Protein AF-A0A6N1CB75-F1 (afdb_monomer_lite)

Radius of gyration: 27.69 Å; chains: 1; bounding box: 83×59×80 Å

pLDDT: mean 89.44, std 12.57, range [26.33, 98.5]

Sequence (830 aa):
MSVKAILSRLMLCLCGLFIISSAYAESVIVATPQQGVGIEVNVFDNPDASSGKPSSTSVVRYSSSYFVPVVQSFKGKVYMFWASNNDQKNIYFSSSAEGKVWSAPKPIPVDNIYSGVSATVFKQKLVLTFADAPRQQLKSISSDDGINWSPVDSINTRHTALNNKAVVYNGQLFVLYNENGGKAVYYVTYDGLKWSPEKTAFQETADTILNLVPVVYNGDLRVYYTFFNGGLFERTYDRGGNWGAKQGLTGIPEKGFLNSAAMVNERLFISSGATTFYSTDGLKWAPYFAFSGRSAYPSGLGVSYGITENDLTVRNPQLPSDLATGLSHTDYATFAWRSFFALNNTAKAPLPANRGVGNPASSFADSGKVPQSPSPLLWQTFAHRTELFPAGPEKNTAGGPTRPFGSDPQYSYIKFPNGIRLAPGATFNHYNNLDEATQIGQNAIFFPVNPPNVAKTTDARGDYAPSHDSQILFEAKANPVVYEYAKGLSSFPDNIVLPDGAVEVKATWRKLADIPAQNRARYHTATVVTYKGLDSDPVAQNEDYALVALHIIHKTPNYPTFIFATFEHEDALTLADGKSPTGLYYIANYNKIDYPGLDSARPPSATFSDGNKTYTVSLPKEGAVANASLNPPVYSGSNGIPEGQAGPIRVVQPLTMHSEVKAVNNQVKQLMDGSSEFNNSVWKHYQLKGVQAIPSSTQTDPDYYLANIMVESSQPGIQLFRGSNVFPIPNNNTLTNARNQPNIKVPDYDHSTQSLTMGGCMGCHGIAQSSLKQGFSFLFDAINPTLGNGITGFANPETVGLPDPRTMKARALKYSFGPQNTEAVEEANK

Structure (mmCIF, N/CA/C/O backbone):
data_AF-A0A6N1CB75-F1
#
_entry.id   AF-A0A6N1CB75-F1
#
loop_
_atom_site.group_PDB
_atom_site.id
_atom_site.type_symbol
_atom_site.label_atom_id
_atom_site.label_alt_id
_atom_site.label_comp_id
_atom_site.label_asym_id
_atom_site.label_entity_id
_atom_site.label_seq_id
_atom_site.pdbx_PDB_ins_code
_atom_site.Cartn_x
_atom_site.Cartn_y
_atom_site.Cartn_z
_atom_site.occupancy
_atom_site.B_iso_or_equiv
_atom_site.auth_seq_id
_atom_site.auth_comp_id
_atom_site.auth_asym_id
_atom_site.auth_atom_id
_atom_site.pdbx_PDB_model_num
ATOM 1 N N . MET A 1 1 ? -28.425 8.670 -6.404 1.00 38.12 1 MET A N 1
ATOM 2 C CA . MET A 1 1 ? -27.542 7.629 -6.980 1.00 38.12 1 MET A CA 1
ATOM 3 C C . MET A 1 1 ? -28.154 7.150 -8.289 1.00 38.12 1 MET A C 1
ATOM 5 O O . MET A 1 1 ? -29.326 6.796 -8.278 1.00 38.12 1 MET A O 1
ATOM 9 N N . SER A 1 2 ? -27.439 7.213 -9.417 1.00 32.44 2 SER A N 1
ATOM 10 C CA . SER A 1 2 ? -28.004 6.762 -10.698 1.00 32.44 2 SER A CA 1
ATOM 11 C C . SER A 1 2 ? -27.985 5.231 -10.783 1.00 32.44 2 SER A C 1
ATOM 13 O O . SER A 1 2 ? -27.073 4.580 -10.275 1.00 32.44 2 SER A O 1
ATOM 15 N N . VAL A 1 3 ? -28.984 4.651 -11.449 1.00 26.33 3 VAL A N 1
ATOM 16 C CA . VAL A 1 3 ? -29.143 3.197 -11.649 1.00 26.33 3 VAL A CA 1
ATOM 17 C C . VAL A 1 3 ? -27.908 2.562 -12.320 1.00 26.33 3 VAL A C 1
ATOM 19 O O . VAL A 1 3 ? -27.614 1.394 -12.082 1.00 26.33 3 VAL A O 1
ATOM 22 N N . LYS A 1 4 ? -27.108 3.345 -13.063 1.00 27.89 4 LYS A N 1
ATOM 23 C CA . LYS A 1 4 ? -25.822 2.905 -13.631 1.00 27.89 4 LYS A CA 1
ATOM 24 C C . LYS A 1 4 ? -24.763 2.591 -12.567 1.00 27.89 4 LYS A C 1
ATOM 26 O O . LYS A 1 4 ? -24.050 1.610 -12.722 1.00 27.89 4 LYS A O 1
ATOM 31 N N . ALA A 1 5 ? -24.688 3.353 -11.473 1.00 29.92 5 ALA A N 1
ATOM 32 C CA . ALA A 1 5 ? -23.719 3.102 -10.398 1.00 29.92 5 ALA A CA 1
ATOM 33 C C . ALA A 1 5 ? -24.047 1.824 -9.603 1.00 29.92 5 ALA A C 1
ATOM 35 O O . ALA A 1 5 ? -23.149 1.111 -9.158 1.00 29.92 5 ALA A O 1
ATOM 36 N N . ILE A 1 6 ? -25.338 1.506 -9.474 1.00 32.50 6 ILE A N 1
ATOM 37 C CA . ILE A 1 6 ? -25.820 0.273 -8.839 1.00 32.50 6 ILE A CA 1
ATOM 38 C C . ILE A 1 6 ? -25.554 -0.931 -9.754 1.00 32.50 6 ILE A C 1
ATOM 40 O O . ILE A 1 6 ? -25.086 -1.964 -9.284 1.00 32.50 6 ILE A O 1
ATOM 44 N N . LEU A 1 7 ? -25.773 -0.784 -11.066 1.00 29.06 7 LEU A N 1
ATOM 45 C CA . LEU A 1 7 ? -25.492 -1.834 -12.048 1.00 29.06 7 LEU A CA 1
ATOM 46 C C . LEU A 1 7 ? -23.992 -2.112 -12.207 1.00 29.06 7 LEU A C 1
ATOM 48 O O . LEU A 1 7 ? -23.629 -3.278 -12.281 1.00 29.06 7 LEU A O 1
ATOM 52 N N . SER A 1 8 ? -23.112 -1.106 -12.165 1.00 30.03 8 SER A N 1
ATOM 53 C CA . SER A 1 8 ? -21.657 -1.339 -12.161 1.00 30.03 8 SER A CA 1
ATOM 54 C C . SER A 1 8 ? -21.184 -2.076 -10.904 1.00 30.03 8 SER A C 1
ATOM 56 O O . SER A 1 8 ? -20.322 -2.944 -11.009 1.00 30.03 8 SER A O 1
ATOM 58 N N . ARG A 1 9 ? -21.788 -1.813 -9.733 1.00 32.97 9 ARG A N 1
ATOM 59 C CA . ARG A 1 9 ? -21.513 -2.583 -8.504 1.00 32.97 9 ARG A CA 1
ATOM 60 C C . ARG A 1 9 ? -22.058 -4.017 -8.575 1.00 32.97 9 ARG A C 1
ATOM 62 O O . ARG A 1 9 ? -21.389 -4.935 -8.116 1.00 32.97 9 ARG A O 1
ATOM 69 N N . LEU A 1 10 ? -23.227 -4.236 -9.187 1.00 28.86 10 LEU A N 1
ATOM 70 C CA . LEU A 1 10 ? -23.803 -5.580 -9.348 1.00 28.86 10 LEU A CA 1
ATOM 71 C C . LEU A 1 10 ? -23.095 -6.426 -10.417 1.00 28.86 10 LEU A C 1
ATOM 73 O O . LEU A 1 10 ? -22.973 -7.636 -10.243 1.00 28.86 10 LEU A O 1
ATOM 77 N N . MET A 1 11 ? -22.626 -5.823 -11.513 1.00 27.45 11 MET A N 1
ATOM 78 C CA . MET A 1 11 ? -22.013 -6.566 -12.621 1.00 27.45 11 MET A CA 1
ATOM 79 C C . MET A 1 11 ? -20.611 -7.088 -12.267 1.00 27.45 11 MET A C 1
ATOM 81 O O . MET A 1 11 ? -20.251 -8.182 -12.690 1.00 27.45 11 MET A O 1
ATOM 85 N N . LEU A 1 12 ? -19.865 -6.373 -11.414 1.00 35.81 12 LEU A N 1
ATOM 86 C CA . LEU A 1 12 ? -18.602 -6.852 -10.826 1.00 35.81 12 LEU A CA 1
ATOM 87 C C . LEU A 1 12 ? -18.816 -7.968 -9.787 1.00 35.81 12 LEU A C 1
ATOM 89 O O . LEU A 1 12 ? -17.973 -8.848 -9.650 1.00 35.81 12 LEU A O 1
ATOM 93 N N . CYS A 1 13 ? -19.978 -7.996 -9.129 1.00 29.86 13 CYS A N 1
ATOM 94 C CA . CYS A 1 13 ? -20.359 -9.054 -8.189 1.00 29.86 13 CYS A CA 1
ATOM 95 C C . CYS A 1 13 ? -20.667 -10.393 -8.902 1.00 29.86 13 CYS A C 1
ATOM 97 O O . CYS A 1 13 ? -20.489 -11.467 -8.332 1.00 29.86 13 CYS A O 1
ATOM 99 N N . LEU A 1 14 ? -21.078 -10.353 -10.178 1.00 27.52 14 LEU A N 1
ATOM 100 C CA . LEU A 1 14 ? -21.431 -11.543 -10.967 1.00 27.52 14 LEU A CA 1
ATOM 101 C C . LEU A 1 14 ? -20.231 -12.289 -11.575 1.00 27.52 14 LEU A C 1
ATOM 103 O O . LEU A 1 14 ? -20.350 -13.483 -11.842 1.00 27.52 14 LEU A O 1
ATOM 107 N N . CYS A 1 15 ? -19.068 -11.649 -11.721 1.00 29.92 15 CYS A N 1
ATOM 108 C CA . CYS A 1 15 ? -17.829 -12.333 -12.122 1.00 29.92 15 CYS A CA 1
ATOM 109 C C . CYS A 1 15 ? -17.110 -13.035 -10.949 1.00 29.92 15 CYS A C 1
ATOM 111 O O . CYS A 1 15 ? -16.126 -13.733 -11.176 1.00 29.92 15 CYS A O 1
ATOM 113 N N . GLY A 1 16 ? -17.606 -12.878 -9.714 1.00 29.47 16 GLY A N 1
ATOM 114 C CA . GLY A 1 16 ? -17.091 -13.520 -8.496 1.00 29.47 16 GLY A CA 1
ATOM 115 C C . GLY A 1 16 ? -17.905 -14.725 -8.005 1.00 29.47 16 GLY A C 1
ATOM 116 O O . GLY A 1 16 ? -17.665 -15.224 -6.908 1.00 29.47 16 GLY A O 1
ATOM 117 N N . LEU A 1 17 ? -18.888 -15.205 -8.773 1.00 31.42 17 LEU A N 1
ATOM 118 C CA . LEU A 1 17 ? -19.673 -16.380 -8.390 1.00 31.42 17 LEU A CA 1
ATOM 119 C C . LEU A 1 17 ? -18.941 -17.675 -8.787 1.00 31.42 17 LEU A C 1
ATOM 121 O O . LEU A 1 17 ? -18.690 -17.913 -9.964 1.00 31.42 17 LEU A O 1
ATOM 125 N N . PHE A 1 18 ? -18.675 -18.501 -7.763 1.00 28.00 18 PHE A N 1
ATOM 126 C CA . PHE A 1 18 ? -18.029 -19.831 -7.720 1.00 28.00 18 PHE A CA 1
ATOM 127 C C . PHE A 1 18 ? -16.517 -19.860 -7.403 1.00 28.00 18 PHE A C 1
ATOM 129 O O . PHE A 1 18 ? -15.684 -20.094 -8.272 1.00 28.00 18 PHE A O 1
ATOM 136 N N . ILE A 1 19 ? -16.147 -19.729 -6.121 1.00 30.33 19 ILE A N 1
ATOM 137 C CA . ILE A 1 19 ? -15.985 -20.817 -5.124 1.00 30.33 19 ILE A CA 1
ATOM 138 C C . ILE A 1 19 ? -15.757 -20.150 -3.756 1.00 30.33 19 ILE A C 1
ATOM 140 O O . ILE A 1 19 ? -14.804 -19.401 -3.576 1.00 30.33 19 ILE A O 1
ATOM 144 N N . ILE A 1 20 ? -16.626 -20.437 -2.784 1.00 36.50 20 ILE A N 1
ATOM 145 C CA . ILE A 1 20 ? -16.374 -20.136 -1.372 1.00 36.50 20 ILE A CA 1
ATOM 146 C C . ILE A 1 20 ? -15.397 -21.209 -0.882 1.00 36.50 20 ILE A C 1
ATOM 148 O O . ILE A 1 20 ? -15.796 -22.354 -0.670 1.00 36.50 20 ILE A O 1
ATOM 152 N N . SER A 1 21 ? -14.118 -20.867 -0.741 1.00 34.91 21 SER A N 1
ATOM 153 C CA . SER A 1 21 ? -13.221 -21.585 0.165 1.00 34.91 21 SER A CA 1
ATOM 154 C C . SER A 1 21 ? -12.176 -20.636 0.739 1.00 34.91 21 SER A C 1
ATOM 156 O O . SER A 1 21 ? -11.374 -20.052 0.009 1.00 34.91 21 SER A O 1
ATOM 158 N N . SER A 1 22 ? -12.235 -20.552 2.059 1.00 37.66 22 SER A N 1
ATOM 159 C CA . SER A 1 22 ? -11.456 -19.776 3.008 1.00 37.66 22 SER A CA 1
ATOM 160 C C . SER A 1 22 ? -9.952 -19.961 2.921 1.00 37.66 22 SER A C 1
ATOM 162 O O . SER A 1 22 ? -9.468 -21.090 3.003 1.00 37.66 22 SER A O 1
ATOM 164 N N . ALA A 1 23 ? -9.240 -18.836 2.889 1.00 43.12 23 ALA A N 1
ATOM 165 C CA . ALA A 1 23 ? -8.125 -18.579 3.798 1.00 43.12 23 ALA A CA 1
ATOM 166 C C . ALA A 1 23 ? -7.704 -17.111 3.676 1.00 43.12 23 ALA A C 1
ATOM 168 O O . ALA A 1 23 ? -6.697 -16.778 3.049 1.00 43.12 23 ALA A O 1
ATOM 169 N N . TYR A 1 24 ? -8.490 -16.209 4.264 1.00 53.69 24 TYR A N 1
ATOM 170 C CA . TYR A 1 24 ? -7.917 -14.921 4.628 1.00 53.69 24 TYR A CA 1
ATOM 171 C C . TYR A 1 24 ? -7.063 -15.131 5.874 1.00 53.69 24 TYR A C 1
ATOM 173 O O . TYR A 1 24 ? -7.508 -15.708 6.856 1.00 53.69 24 TYR A O 1
ATOM 181 N N . ALA A 1 25 ? -5.833 -14.654 5.797 1.00 60.62 25 ALA A N 1
ATOM 182 C CA . ALA A 1 25 ? -4.782 -14.760 6.800 1.00 60.62 25 ALA A CA 1
ATOM 183 C C . ALA A 1 25 ? -5.048 -14.023 8.134 1.00 60.62 25 ALA A C 1
ATOM 185 O O . ALA A 1 25 ? -4.263 -14.111 9.075 1.00 60.62 25 ALA A O 1
ATOM 186 N N . GLU A 1 26 ? -6.109 -13.220 8.198 1.00 85.62 26 GLU A N 1
ATOM 187 C CA . GLU A 1 26 ? -6.447 -12.394 9.358 1.00 85.62 26 GLU A CA 1
ATOM 188 C C . GLU A 1 26 ? -7.340 -13.158 10.324 1.00 85.62 26 GLU A C 1
ATOM 190 O O . GLU A 1 26 ? -8.340 -13.753 9.922 1.00 85.62 26 GLU A O 1
ATOM 195 N N . SER A 1 27 ? -7.024 -13.077 11.615 1.00 90.25 27 SER A N 1
ATOM 196 C CA . SER A 1 27 ? -7.812 -13.740 12.651 1.00 90.25 27 SER A CA 1
ATOM 197 C C . SER A 1 27 ? -8.734 -12.746 13.342 1.00 90.25 27 SER A C 1
ATOM 199 O O . SER A 1 27 ? -8.282 -11.733 13.884 1.00 90.25 27 SER A O 1
ATOM 201 N N . VAL A 1 28 ? -10.030 -13.056 13.398 1.00 94.62 28 VAL A N 1
ATOM 202 C CA . VAL A 1 28 ? -10.979 -12.300 14.229 1.00 94.62 28 VAL A CA 1
ATOM 203 C C . VAL A 1 28 ? -10.834 -12.740 15.679 1.00 94.62 28 VAL A C 1
ATOM 205 O O . VAL A 1 28 ? -10.711 -13.928 15.976 1.00 94.62 28 VAL A O 1
ATOM 208 N N . ILE A 1 29 ? -10.869 -11.776 16.592 1.00 96.56 29 ILE A N 1
ATOM 209 C CA . ILE A 1 29 ? -10.788 -11.989 18.032 1.00 96.56 29 ILE A CA 1
ATOM 210 C C . ILE A 1 29 ? -12.106 -11.558 18.665 1.00 96.56 29 ILE A C 1
ATOM 212 O O . ILE A 1 29 ? -12.557 -10.429 18.475 1.00 96.56 29 ILE A O 1
ATOM 216 N N . VAL A 1 30 ? -12.696 -12.456 19.453 1.00 96.88 30 VAL A N 1
ATOM 217 C CA . VAL A 1 30 ? -13.865 -12.181 20.293 1.00 96.88 30 VAL A CA 1
ATOM 218 C C . VAL A 1 30 ? -13.443 -12.295 21.754 1.00 96.88 30 VAL A C 1
ATOM 220 O O . VAL A 1 30 ? -13.086 -13.372 22.224 1.00 96.88 30 VAL A O 1
ATOM 223 N N . ALA A 1 31 ? -13.479 -11.176 22.471 1.00 96.56 31 ALA A N 1
ATOM 224 C CA . ALA A 1 31 ? -13.135 -11.066 23.881 1.00 96.56 31 ALA A CA 1
ATOM 225 C C . ALA A 1 31 ? -14.410 -10.934 24.723 1.00 96.56 31 ALA A C 1
ATOM 227 O O . ALA A 1 31 ? -15.016 -9.865 24.790 1.00 96.56 31 ALA A O 1
ATOM 228 N N . THR A 1 32 ? -14.835 -12.017 25.368 1.00 94.56 32 THR A N 1
ATOM 229 C CA . THR A 1 32 ? -16.087 -12.079 26.128 1.00 94.56 32 THR A CA 1
ATOM 230 C C . THR A 1 32 ? -15.820 -11.961 27.633 1.00 94.56 32 THR A C 1
ATOM 232 O O . THR A 1 32 ? -15.175 -12.841 28.213 1.00 94.56 32 THR A O 1
ATOM 235 N N . PRO A 1 33 ? -16.301 -10.899 28.305 1.00 92.19 33 PRO A N 1
ATOM 236 C CA . PRO A 1 33 ? -16.139 -10.744 29.748 1.00 92.19 33 PRO A CA 1
ATOM 237 C C . PRO A 1 33 ? -16.981 -11.767 30.527 1.00 92.19 33 PRO A C 1
ATOM 239 O O . PRO A 1 33 ? -18.138 -12.030 30.197 1.00 92.19 33 PRO A O 1
ATOM 242 N N . GLN A 1 34 ? -16.415 -12.307 31.603 1.00 88.56 34 GLN A N 1
ATOM 243 C CA . GLN A 1 34 ? -17.040 -13.262 32.516 1.00 88.56 34 GLN A CA 1
ATOM 244 C C . GLN A 1 34 ? -16.913 -12.775 33.963 1.00 88.56 34 GLN A C 1
ATOM 246 O O . GLN A 1 34 ? -15.810 -12.593 34.492 1.00 88.56 34 GLN A O 1
ATOM 251 N N . GLN A 1 35 ? -18.057 -12.595 34.623 1.00 81.88 35 GLN A N 1
ATOM 252 C CA . GLN A 1 35 ? -18.116 -12.095 35.995 1.00 81.88 35 GLN A CA 1
ATOM 253 C C . GLN A 1 35 ? -17.389 -13.046 36.958 1.00 81.88 35 GLN A C 1
ATOM 255 O O . GLN A 1 35 ? -17.672 -14.241 36.994 1.00 81.88 35 GLN A O 1
ATOM 260 N N . GLY A 1 36 ? -16.442 -12.513 37.739 1.00 81.50 36 GLY A N 1
ATOM 261 C CA . GLY A 1 36 ? -15.657 -13.293 38.707 1.00 81.50 36 GLY A CA 1
ATOM 262 C C . GLY A 1 36 ? -14.607 -14.238 38.102 1.00 81.50 36 GLY A C 1
ATOM 263 O O . GLY A 1 36 ? -13.950 -14.958 38.849 1.00 81.50 36 GLY A O 1
ATOM 264 N N . VAL A 1 37 ? -14.423 -14.239 36.775 1.00 88.69 37 VAL A N 1
ATOM 265 C CA . VAL A 1 37 ? -13.459 -15.110 36.077 1.00 88.69 37 VAL A CA 1
ATOM 266 C C . VAL A 1 37 ? -12.396 -14.290 35.342 1.00 88.69 37 VAL A C 1
ATOM 268 O O . VAL A 1 37 ? -11.200 -14.549 35.510 1.00 88.69 37 VAL A O 1
ATOM 271 N N . GLY A 1 38 ? -12.810 -13.319 34.527 1.00 91.75 38 GLY A N 1
ATOM 272 C CA . GLY A 1 38 ? -11.920 -12.552 33.656 1.00 91.75 38 GLY A CA 1
ATOM 273 C C . GLY A 1 38 ? -12.503 -12.374 32.259 1.00 91.75 38 GLY A C 1
ATOM 274 O O . GLY A 1 38 ? -13.705 -12.183 32.116 1.00 91.75 38 GLY A O 1
ATOM 275 N N . ILE A 1 39 ? -11.663 -12.432 31.229 1.00 94.50 39 ILE A N 1
ATOM 276 C CA . ILE A 1 39 ? -12.062 -12.303 29.823 1.00 94.50 39 ILE A CA 1
ATOM 277 C C . ILE A 1 39 ? -11.683 -13.587 29.094 1.00 94.50 39 ILE A C 1
ATOM 279 O O . ILE A 1 39 ? -10.503 -13.931 29.043 1.00 94.50 39 ILE A O 1
ATOM 283 N N . GLU A 1 40 ? -12.659 -14.290 28.528 1.00 95.31 40 GLU A N 1
ATOM 284 C CA . GLU A 1 40 ? -12.373 -15.370 27.585 1.00 95.31 40 GLU A CA 1
ATOM 285 C C . GLU A 1 40 ? -12.136 -14.786 26.200 1.00 95.31 40 GLU A C 1
ATOM 287 O O . GLU A 1 40 ? -12.905 -13.954 25.728 1.00 95.31 40 GLU A O 1
ATOM 292 N N . VAL A 1 41 ? -11.053 -15.213 25.565 1.00 97.00 41 VAL A N 1
ATOM 293 C CA . VAL A 1 41 ? -10.641 -14.740 24.252 1.00 97.00 41 VAL A CA 1
ATOM 294 C C . VAL A 1 41 ? -10.678 -15.907 23.281 1.00 97.00 41 VAL A C 1
ATOM 296 O O . VAL A 1 41 ? -9.919 -16.868 23.422 1.00 97.00 41 VAL A O 1
ATOM 299 N N . ASN A 1 42 ? -11.565 -15.802 22.298 1.00 96.50 42 ASN A N 1
ATOM 300 C CA . ASN A 1 42 ? -11.764 -16.764 21.227 1.00 96.50 42 ASN A CA 1
ATOM 301 C C . ASN A 1 42 ? -11.167 -16.198 19.927 1.00 96.50 42 ASN A C 1
ATOM 303 O O . ASN A 1 42 ? -11.511 -15.087 19.522 1.00 96.50 42 ASN A O 1
ATOM 307 N N . VAL A 1 43 ? -10.278 -16.955 19.282 1.00 95.19 43 VAL A N 1
ATOM 308 C CA . VAL A 1 43 ? -9.612 -16.582 18.021 1.00 95.19 43 VAL A CA 1
ATOM 309 C C . VAL A 1 43 ? -10.201 -17.398 16.875 1.00 95.19 43 VAL A C 1
ATOM 311 O O . VAL A 1 43 ? -10.403 -18.603 17.022 1.00 95.19 43 VAL A O 1
ATOM 314 N N . PHE A 1 44 ? -10.477 -16.750 15.745 1.00 93.50 44 PHE A N 1
ATOM 315 C CA . PHE A 1 44 ? -11.061 -17.357 14.552 1.00 93.50 44 PHE A CA 1
ATOM 316 C C . PHE A 1 44 ? -10.152 -17.106 13.347 1.00 93.50 44 PHE A C 1
ATOM 318 O O . PHE A 1 44 ? -10.247 -16.057 12.717 1.00 93.50 44 PHE A O 1
ATOM 325 N N . ASP A 1 45 ? -9.304 -18.084 13.022 1.00 88.56 45 ASP A N 1
ATOM 326 C CA . ASP A 1 45 ? -8.359 -18.005 11.891 1.00 88.56 45 ASP A CA 1
ATOM 327 C C . ASP A 1 45 ? -9.033 -18.186 10.512 1.00 88.56 45 ASP A C 1
ATOM 329 O O . ASP A 1 45 ? -8.393 -18.006 9.487 1.00 88.56 45 ASP A O 1
ATOM 333 N N . ASN A 1 46 ? -10.324 -18.544 10.474 1.00 86.06 46 ASN A N 1
ATOM 334 C CA . ASN A 1 46 ? -11.129 -18.644 9.247 1.00 86.06 46 ASN A CA 1
ATOM 335 C C . ASN A 1 46 ? -12.403 -17.790 9.379 1.00 86.06 46 ASN A C 1
ATOM 337 O O . ASN A 1 46 ? -13.502 -18.333 9.547 1.00 86.06 46 ASN A O 1
ATOM 341 N N . PRO A 1 47 ? -12.273 -16.452 9.394 1.00 87.81 47 PRO A N 1
ATOM 342 C CA . PRO A 1 47 ? -13.385 -15.551 9.696 1.00 87.81 47 PRO A CA 1
ATOM 343 C C . PRO A 1 47 ? -14.494 -15.540 8.635 1.00 87.81 47 PRO A C 1
ATOM 345 O O . PRO A 1 47 ? -15.601 -15.068 8.887 1.00 87.81 47 PRO A O 1
ATOM 348 N N . ASP A 1 48 ? -14.229 -16.069 7.446 1.00 82.31 48 ASP A N 1
ATOM 349 C CA . ASP A 1 48 ? -15.172 -16.161 6.339 1.00 82.31 48 ASP A CA 1
ATOM 350 C C . ASP A 1 48 ? -16.106 -17.387 6.418 1.00 82.31 48 ASP A C 1
ATOM 352 O O . ASP A 1 48 ? -17.102 -17.449 5.692 1.00 82.31 48 ASP A O 1
ATOM 356 N N . ALA A 1 49 ? -15.890 -18.310 7.360 1.00 82.94 49 ALA A N 1
ATOM 357 C CA . ALA A 1 49 ? -16.825 -19.403 7.621 1.00 82.94 49 ALA A CA 1
ATOM 358 C C . ALA A 1 49 ? -18.238 -18.882 7.964 1.00 82.94 49 ALA A C 1
ATOM 360 O O . ALA A 1 49 ? -18.413 -17.830 8.584 1.00 82.94 49 ALA A O 1
ATOM 361 N N . SER A 1 50 ? -19.285 -19.616 7.576 1.00 74.88 50 SER A N 1
ATOM 362 C CA . SER A 1 50 ? -20.684 -19.215 7.819 1.00 74.88 50 SER A CA 1
ATOM 363 C C . SER A 1 50 ? -21.053 -19.165 9.308 1.00 74.88 50 SER A C 1
ATOM 365 O O . SER A 1 50 ? -21.916 -18.382 9.697 1.00 74.88 50 SER A O 1
ATOM 367 N N . SER A 1 51 ? -20.364 -19.950 10.138 1.00 77.75 51 SER A N 1
ATOM 368 C CA . SER A 1 51 ? -20.395 -19.899 11.601 1.00 77.75 51 SER A CA 1
ATOM 369 C C . SER A 1 51 ? -18.985 -20.123 12.144 1.00 77.75 51 SER A C 1
ATOM 371 O O . SER A 1 51 ? -18.289 -21.033 11.688 1.00 77.75 51 SER A O 1
ATOM 373 N N . GLY A 1 52 ? -18.572 -19.329 13.126 1.00 75.56 52 GLY A N 1
ATOM 374 C CA . GLY A 1 52 ? -17.242 -19.404 13.709 1.00 75.56 52 GLY A CA 1
ATOM 375 C C . GLY A 1 52 ? -17.150 -20.485 14.781 1.00 75.56 52 GLY A C 1
ATOM 376 O O . GLY A 1 52 ? -17.803 -20.391 15.820 1.00 75.56 52 GLY A O 1
ATOM 377 N N . LYS A 1 53 ? -16.267 -21.468 14.582 1.00 88.25 53 LYS A N 1
ATOM 378 C CA . LYS A 1 53 ? -15.682 -22.244 15.682 1.00 88.25 53 LYS A CA 1
ATOM 379 C C . LYS A 1 53 ? -14.311 -21.641 15.994 1.00 88.25 53 LYS A C 1
ATOM 381 O O . LYS A 1 53 ? -13.524 -21.490 15.058 1.00 88.25 53 LYS A O 1
ATOM 386 N N . PRO A 1 54 ? -14.001 -21.309 17.257 1.00 93.12 54 PRO A N 1
ATOM 387 C CA . PRO A 1 54 ? -12.689 -20.774 17.574 1.00 93.12 54 PRO A CA 1
ATOM 388 C C . PRO A 1 54 ? -11.598 -21.810 17.294 1.00 93.12 54 PRO A C 1
ATOM 390 O O . PRO A 1 54 ? -11.736 -22.980 17.662 1.00 93.12 54 PRO A O 1
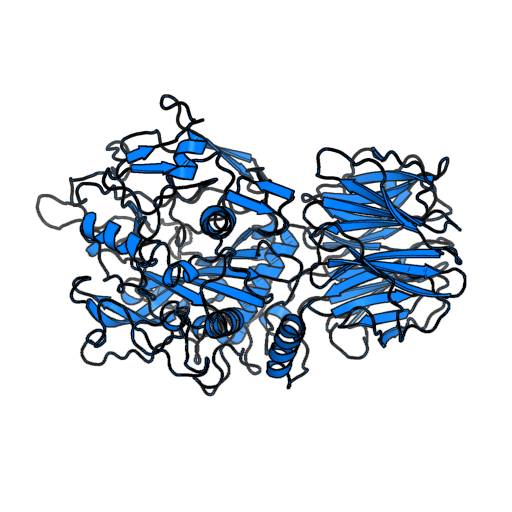ATOM 393 N N . SER A 1 55 ? -10.515 -21.374 16.652 1.00 91.88 55 SER A N 1
ATOM 394 C CA . SER A 1 55 ? -9.286 -22.156 16.493 1.00 91.88 55 SER A CA 1
ATOM 395 C C . SER A 1 55 ? -8.490 -22.213 17.797 1.00 91.88 55 SER A C 1
ATOM 397 O O . SER A 1 55 ? -7.789 -23.188 18.056 1.00 91.88 55 SER A O 1
ATOM 399 N N . SER A 1 56 ? -8.638 -21.193 18.646 1.00 94.25 56 SER A N 1
ATOM 400 C CA . SER A 1 56 ? -8.029 -21.118 19.971 1.00 94.25 56 SER A CA 1
ATOM 401 C C . SER A 1 56 ? -8.948 -20.401 20.955 1.00 94.25 56 SER A C 1
ATOM 403 O O . SER A 1 56 ? -9.600 -19.415 20.608 1.00 94.25 56 SER A O 1
ATOM 405 N N . THR A 1 57 ? -8.939 -20.861 22.206 1.00 95.62 57 THR A N 1
ATOM 406 C CA . THR A 1 57 ? -9.625 -20.220 23.333 1.00 95.62 57 THR A CA 1
ATOM 407 C C . THR A 1 57 ? -8.647 -20.067 24.491 1.00 95.62 57 THR A C 1
ATOM 409 O O . THR A 1 57 ? -7.962 -21.019 24.862 1.00 95.62 57 THR A O 1
ATOM 412 N N . SER A 1 58 ? -8.591 -18.876 25.081 1.00 95.75 58 SER A N 1
ATOM 413 C CA . SER A 1 58 ? -7.765 -18.571 26.255 1.00 95.75 58 SER A CA 1
ATOM 414 C C . SER A 1 58 ? -8.535 -17.706 27.255 1.00 95.75 58 SER A C 1
ATOM 416 O O . SER A 1 58 ? -9.603 -17.192 26.933 1.00 95.75 58 SER A O 1
ATOM 418 N N . VAL A 1 59 ? -8.022 -17.548 28.480 1.00 95.00 59 VAL A N 1
ATOM 419 C CA . VAL A 1 59 ? -8.657 -16.705 29.507 1.00 95.00 59 VAL A CA 1
ATOM 420 C C . VAL A 1 59 ? -7.637 -15.750 30.115 1.00 95.00 59 VAL A C 1
ATOM 422 O O . VAL A 1 59 ? -6.658 -16.180 30.725 1.00 95.00 59 VAL A O 1
ATOM 425 N N . VAL A 1 60 ? -7.914 -14.452 30.022 1.00 95.94 60 VAL A N 1
ATOM 426 C CA . VAL A 1 60 ? -7.208 -13.403 30.761 1.00 95.94 60 VAL A CA 1
ATOM 427 C C . VAL A 1 60 ? -7.890 -13.231 32.112 1.00 95.94 60 VAL A C 1
ATOM 429 O O . VAL A 1 60 ? -9.006 -12.723 32.200 1.00 95.94 60 VAL A O 1
ATOM 432 N N . ARG A 1 61 ? -7.238 -13.687 33.183 1.00 94.19 61 ARG A N 1
ATOM 433 C CA . ARG A 1 61 ? -7.808 -13.665 34.537 1.00 94.19 61 ARG A CA 1
ATOM 434 C C . ARG A 1 61 ? -7.865 -12.244 35.087 1.00 94.19 61 ARG A C 1
ATOM 436 O O . ARG A 1 61 ? -6.844 -11.569 35.157 1.00 94.19 61 ARG A O 1
ATOM 443 N N . TYR A 1 62 ? -9.048 -11.824 35.526 1.00 89.19 62 TYR A N 1
ATOM 444 C CA . TYR A 1 62 ? -9.266 -10.538 36.183 1.00 89.19 62 TYR A CA 1
ATOM 445 C C . TYR A 1 62 ? -10.511 -10.622 37.075 1.00 89.19 62 TYR A C 1
ATOM 447 O O . TYR A 1 62 ? -11.560 -11.091 36.638 1.00 89.19 62 TYR A O 1
ATOM 455 N N . SER A 1 63 ? -10.399 -10.190 38.332 1.00 82.06 63 SER A N 1
ATOM 456 C CA . SER A 1 63 ? -11.491 -10.275 39.308 1.00 82.06 63 SER A CA 1
ATOM 457 C C . SER A 1 63 ? -12.191 -8.925 39.453 1.00 82.06 63 SER A C 1
ATOM 459 O O . SER A 1 63 ? -11.753 -8.074 40.223 1.00 82.06 63 SER A O 1
ATOM 461 N N . SER A 1 64 ? -13.291 -8.734 38.725 1.00 76.50 64 SER A N 1
ATOM 462 C CA . SER A 1 64 ? -14.200 -7.592 38.883 1.00 76.50 64 SER A CA 1
ATOM 463 C C . SER A 1 64 ? -15.639 -7.976 38.517 1.00 76.50 64 SER A C 1
ATOM 465 O O . SER A 1 64 ? -15.882 -8.988 37.852 1.00 76.50 64 SER A O 1
ATOM 467 N N . SER A 1 65 ? -16.598 -7.179 38.989 1.00 70.62 65 SER A N 1
ATOM 468 C CA . SER A 1 65 ? -18.032 -7.354 38.758 1.00 70.62 65 SER A CA 1
ATOM 469 C C . SER A 1 65 ? -18.522 -6.785 37.419 1.00 70.62 65 SER A C 1
ATOM 471 O O . SER A 1 65 ? -19.546 -7.258 36.923 1.00 70.62 65 SER A O 1
ATOM 473 N N . TYR A 1 66 ? -17.828 -5.799 36.837 1.00 79.06 66 TYR A N 1
ATOM 474 C CA . TYR A 1 66 ? -18.249 -5.128 35.599 1.00 79.06 66 TYR A CA 1
ATOM 475 C C . TYR A 1 66 ? -17.055 -4.574 34.819 1.00 79.06 66 TYR A C 1
ATOM 477 O O . TYR A 1 66 ? -16.295 -3.767 35.355 1.00 79.06 66 TYR A O 1
ATOM 485 N N . PHE A 1 67 ? -16.926 -4.973 33.553 1.00 87.38 67 PHE A N 1
ATOM 486 C CA . PHE A 1 67 ? -16.012 -4.384 32.574 1.00 87.38 67 PHE A CA 1
ATOM 487 C C . PHE A 1 67 ? -16.403 -4.831 31.160 1.00 87.38 67 PHE A C 1
ATOM 489 O O . PHE A 1 67 ? -16.929 -5.929 30.966 1.00 87.38 67 PHE A O 1
ATOM 496 N N . VAL A 1 68 ? -16.108 -3.988 30.172 1.00 89.75 68 VAL A N 1
ATOM 497 C CA . VAL A 1 68 ? -16.314 -4.283 28.751 1.00 89.75 68 VAL A CA 1
ATOM 498 C C . VAL A 1 68 ? -14.974 -4.118 28.033 1.00 89.75 68 VAL A C 1
ATOM 500 O O . VAL A 1 68 ? -14.381 -3.040 28.141 1.00 89.75 68 VAL A O 1
ATOM 503 N N . PRO A 1 69 ? -14.456 -5.165 27.365 1.00 94.44 69 PRO A N 1
ATOM 504 C CA . PRO A 1 69 ? -13.177 -5.084 26.680 1.00 94.44 69 PRO A CA 1
ATOM 505 C C . PRO A 1 69 ? -13.299 -4.406 25.309 1.00 94.44 69 PRO A C 1
ATOM 507 O O . PRO A 1 69 ? -14.306 -4.544 24.612 1.00 94.44 69 PRO A O 1
ATOM 510 N N . VAL A 1 70 ? -12.224 -3.737 24.900 1.00 96.50 70 VAL A N 1
ATOM 511 C CA . VAL A 1 70 ? -11.961 -3.293 23.523 1.00 96.50 70 VAL A CA 1
ATOM 512 C C . VAL A 1 70 ? -10.646 -3.906 23.053 1.00 96.50 70 VAL A C 1
ATOM 514 O O . VAL A 1 70 ? -9.706 -4.018 23.839 1.00 96.50 70 VAL A O 1
ATOM 517 N N . VAL A 1 71 ? -10.581 -4.331 21.791 1.00 97.69 71 VAL A N 1
ATOM 518 C CA . VAL A 1 71 ? -9.430 -5.040 21.219 1.00 97.69 71 VAL A CA 1
ATOM 519 C C . VAL A 1 71 ? -8.900 -4.248 20.021 1.00 97.69 71 VAL A C 1
ATOM 521 O O . VAL A 1 71 ? -9.675 -3.869 19.152 1.00 97.69 71 VAL A O 1
ATOM 524 N N . GLN A 1 72 ? -7.592 -3.989 19.970 1.00 97.44 72 GLN A N 1
ATOM 525 C CA . GLN A 1 72 ? -6.956 -3.146 18.950 1.00 97.44 72 GLN A CA 1
ATOM 526 C C . GLN A 1 72 ? -5.590 -3.718 18.541 1.00 97.44 72 GLN A C 1
ATOM 528 O O . GLN A 1 72 ? -4.770 -4.027 19.408 1.00 97.44 72 GLN A O 1
ATOM 533 N N . SER A 1 73 ? -5.322 -3.825 17.234 1.00 96.38 73 SER A N 1
ATOM 534 C CA . SER A 1 73 ? -3.968 -4.124 16.736 1.00 96.38 73 SER A CA 1
ATOM 535 C C . SER A 1 73 ? -3.081 -2.889 16.840 1.00 96.38 73 SER A C 1
ATOM 537 O O . SER A 1 73 ? -3.524 -1.774 16.548 1.00 96.38 73 SER A O 1
ATOM 539 N N . PHE A 1 74 ? -1.834 -3.084 17.255 1.00 96.38 74 PHE A N 1
ATOM 540 C CA . PHE A 1 74 ? -0.818 -2.046 17.299 1.00 96.38 74 PHE A CA 1
ATOM 541 C C . PHE A 1 74 ? 0.586 -2.659 17.252 1.00 96.38 74 PHE A C 1
ATOM 543 O O . PHE A 1 74 ? 0.952 -3.467 18.107 1.00 96.38 74 PHE A O 1
ATOM 550 N N . LYS A 1 75 ? 1.388 -2.249 16.262 1.00 92.38 75 LYS A N 1
ATOM 551 C CA . LYS A 1 75 ? 2.817 -2.578 16.118 1.00 92.38 75 LYS A CA 1
ATOM 552 C C . LYS A 1 75 ? 3.122 -4.078 16.238 1.00 92.38 75 LYS A C 1
ATOM 554 O O . LYS A 1 75 ? 4.017 -4.492 16.975 1.00 92.38 75 LYS A O 1
ATOM 559 N N . GLY A 1 76 ? 2.341 -4.898 15.528 1.00 86.81 76 GLY A N 1
ATOM 560 C CA . GLY A 1 76 ? 2.538 -6.352 15.446 1.00 86.81 76 GLY A CA 1
ATOM 561 C C . GLY A 1 76 ? 2.030 -7.135 16.658 1.00 86.81 76 GLY A C 1
ATOM 562 O O . GLY A 1 76 ? 2.364 -8.307 16.821 1.00 86.81 76 GLY A O 1
ATOM 563 N N . LYS A 1 77 ? 1.243 -6.497 17.528 1.00 92.88 77 LYS A N 1
ATOM 564 C CA . LYS A 1 77 ? 0.562 -7.139 18.654 1.00 92.88 77 LYS A CA 1
ATOM 565 C C . LYS A 1 77 ? -0.899 -6.741 18.679 1.00 92.88 77 LYS A C 1
ATOM 567 O O . LYS A 1 77 ? -1.279 -5.667 18.226 1.00 92.88 77 LYS A O 1
ATOM 572 N N . VAL A 1 78 ? -1.703 -7.576 19.312 1.00 96.00 78 VAL A N 1
ATOM 573 C CA . VAL A 1 78 ? -3.069 -7.250 19.692 1.00 96.00 78 VAL A CA 1
ATOM 574 C C . VAL A 1 78 ? -3.080 -6.834 21.156 1.00 96.00 78 VAL A C 1
ATOM 576 O O . VAL A 1 78 ? -2.549 -7.535 22.019 1.00 96.00 78 VAL A O 1
ATOM 579 N N . TYR A 1 79 ? -3.700 -5.695 21.435 1.00 98.00 79 TYR A N 1
ATOM 580 C CA . TYR A 1 79 ? -3.930 -5.187 22.776 1.00 98.00 79 TYR A CA 1
ATOM 581 C C . TYR A 1 79 ? -5.412 -5.271 23.113 1.00 98.00 79 TYR A C 1
ATOM 583 O O . TYR A 1 79 ? -6.272 -5.023 22.271 1.00 98.00 79 TYR A O 1
ATOM 591 N N . MET A 1 80 ? -5.702 -5.594 24.364 1.00 97.75 80 MET A N 1
ATOM 592 C CA . MET A 1 80 ? -7.044 -5.592 24.918 1.00 97.75 80 MET A CA 1
ATOM 593 C C . MET A 1 80 ? -7.079 -4.647 26.111 1.00 97.75 80 MET A C 1
ATOM 595 O O . MET A 1 80 ? -6.267 -4.811 27.019 1.00 97.75 80 MET A O 1
ATOM 599 N N . PHE A 1 81 ? -8.011 -3.694 26.112 1.00 97.50 81 PHE A N 1
ATOM 600 C CA . PHE A 1 81 ? -8.191 -2.693 27.166 1.00 97.50 81 PHE A CA 1
ATOM 601 C C . PHE A 1 81 ? -9.554 -2.830 27.823 1.00 97.50 81 PHE A C 1
ATOM 603 O O . PHE A 1 81 ? -10.533 -3.160 27.157 1.00 97.50 81 PHE A O 1
ATOM 610 N N . TRP A 1 82 ? -9.632 -2.554 29.120 1.00 95.38 82 TRP A N 1
ATOM 611 C CA . TRP A 1 82 ? -10.898 -2.482 29.840 1.00 95.38 82 TRP A CA 1
ATOM 612 C C . TRP A 1 82 ? -10.782 -1.582 31.070 1.00 95.38 82 TRP A C 1
ATOM 614 O O . TRP A 1 82 ? -9.706 -1.399 31.633 1.00 95.38 82 TRP A O 1
ATOM 624 N N . ALA A 1 83 ? -11.915 -1.043 31.509 1.00 92.75 83 ALA A N 1
ATOM 625 C CA . ALA A 1 83 ? -12.038 -0.318 32.768 1.00 92.75 83 ALA A CA 1
ATOM 626 C C . ALA A 1 83 ? -13.073 -1.015 33.657 1.00 92.75 83 ALA A C 1
ATOM 628 O O . ALA A 1 83 ? -14.062 -1.559 33.159 1.00 92.75 83 ALA A O 1
ATOM 629 N N . SER A 1 84 ? -12.821 -1.012 34.964 1.00 85.62 84 SER A N 1
ATOM 630 C CA . SER A 1 84 ? -13.660 -1.660 35.972 1.00 85.62 84 SER A CA 1
ATOM 631 C C . SER A 1 84 ? -14.452 -0.612 36.741 1.00 85.62 84 SER A C 1
ATOM 633 O O . SER A 1 84 ? -13.871 0.353 37.222 1.00 85.62 84 SER A O 1
ATOM 635 N N . ASN A 1 85 ? -15.751 -0.826 36.960 1.00 81.88 85 ASN A N 1
ATOM 636 C CA . ASN A 1 85 ? -16.565 0.138 37.724 1.00 81.88 85 ASN A CA 1
ATOM 637 C C . ASN A 1 85 ? -16.118 0.282 39.190 1.00 81.88 85 ASN A C 1
ATOM 639 O O . ASN A 1 85 ? -16.437 1.276 39.838 1.00 81.88 85 ASN A O 1
ATOM 643 N N . ASN A 1 86 ? -15.384 -0.703 39.714 1.00 85.06 86 ASN A N 1
ATOM 644 C CA . ASN A 1 86 ? -14.862 -0.680 41.081 1.00 85.06 86 ASN A CA 1
ATOM 645 C C . ASN A 1 86 ? -13.479 -0.013 41.178 1.00 85.06 86 ASN A C 1
ATOM 647 O O . ASN A 1 86 ? -12.952 0.115 42.280 1.00 85.06 86 ASN A O 1
ATOM 651 N N . ASP A 1 87 ? -12.878 0.379 40.050 1.00 90.56 87 ASP A N 1
ATOM 652 C CA . ASP A 1 87 ? -11.587 1.060 40.007 1.00 90.56 87 ASP A CA 1
ATOM 653 C C . ASP A 1 87 ? -11.646 2.265 39.065 1.00 90.56 87 ASP A C 1
ATOM 655 O O . ASP A 1 87 ? -11.469 2.157 37.854 1.00 90.56 87 ASP A O 1
ATOM 659 N N . GLN A 1 88 ? -11.867 3.436 39.658 1.00 92.50 88 GLN A N 1
ATOM 660 C CA . GLN A 1 88 ? -11.926 4.705 38.936 1.00 92.50 88 GLN A CA 1
ATOM 661 C C . GLN A 1 88 ? -10.544 5.323 38.694 1.00 92.50 88 GLN A C 1
ATOM 663 O O . GLN A 1 88 ? -10.479 6.470 38.266 1.00 92.50 88 GLN A O 1
ATOM 668 N N . LYS A 1 89 ? -9.442 4.624 38.991 1.00 94.06 89 LYS A N 1
ATOM 669 C CA . LYS A 1 89 ? -8.076 5.161 38.873 1.00 94.06 89 LYS A CA 1
ATOM 670 C C . LYS A 1 89 ? -7.221 4.444 37.840 1.00 94.06 89 LYS A C 1
ATOM 672 O O . LYS A 1 89 ? -6.098 4.874 37.592 1.00 94.06 89 LYS A O 1
ATOM 677 N N . ASN A 1 90 ? -7.707 3.353 37.253 1.00 94.88 90 ASN A N 1
ATOM 678 C CA . ASN A 1 90 ? -6.918 2.582 36.303 1.00 94.88 90 ASN A CA 1
ATOM 679 C C . ASN A 1 90 ? -7.745 2.117 35.108 1.00 94.88 90 ASN A C 1
ATOM 681 O O . ASN A 1 90 ? -8.858 1.606 35.238 1.00 94.88 90 ASN A O 1
ATOM 685 N N . ILE A 1 91 ? -7.123 2.205 33.937 1.00 96.50 91 ILE A N 1
ATOM 686 C CA . ILE A 1 91 ? -7.466 1.378 32.781 1.00 96.50 91 ILE A CA 1
ATOM 687 C C . ILE A 1 91 ? -6.554 0.155 32.833 1.00 96.50 91 ILE A C 1
ATOM 689 O O . ILE A 1 91 ? -5.375 0.275 33.142 1.00 96.50 91 ILE A O 1
ATOM 693 N N . TYR A 1 92 ? -7.065 -1.030 32.536 1.00 96.19 92 TYR A N 1
ATOM 694 C CA . TYR A 1 92 ? -6.262 -2.246 32.479 1.00 96.19 92 TYR A CA 1
ATOM 695 C C . TYR A 1 92 ? -6.025 -2.665 31.041 1.00 96.19 92 TYR A C 1
ATOM 697 O O . TYR A 1 92 ? -6.878 -2.452 30.178 1.00 96.19 92 TYR A O 1
ATOM 705 N N . PHE A 1 93 ? -4.882 -3.303 30.799 1.00 97.44 93 PHE A N 1
ATOM 706 C CA . PHE A 1 93 ? -4.604 -3.922 29.515 1.00 97.44 93 PHE A CA 1
ATOM 707 C C . PHE A 1 93 ? -3.902 -5.269 29.623 1.00 97.44 93 PHE A C 1
ATOM 709 O O . PHE A 1 93 ? -3.212 -5.573 30.598 1.00 97.44 93 PHE A O 1
ATOM 716 N N . SER A 1 94 ? -4.051 -6.059 28.567 1.00 97.75 94 SER A N 1
ATOM 717 C CA . SER A 1 94 ? -3.250 -7.243 28.271 1.00 97.75 94 SER A CA 1
ATOM 718 C C . SER A 1 94 ? -2.876 -7.217 26.789 1.00 97.75 94 SER A C 1
ATOM 720 O O . SER A 1 94 ? -3.584 -6.605 25.988 1.00 97.75 94 SER A O 1
ATOM 722 N N . SER A 1 95 ? -1.763 -7.842 26.411 1.00 97.31 95 SER A N 1
ATOM 723 C CA . SER A 1 95 ? -1.353 -7.942 25.009 1.00 97.31 95 SER A CA 1
ATOM 724 C C . SER A 1 95 ? -0.936 -9.352 24.613 1.00 97.31 95 SER A C 1
ATOM 726 O O . SER A 1 95 ? -0.555 -10.176 25.448 1.00 97.31 95 SER A O 1
ATOM 728 N N . SER A 1 96 ? -1.028 -9.627 23.316 1.00 96.00 96 SER A N 1
ATOM 729 C CA . SER A 1 96 ? -0.679 -10.895 22.683 1.00 96.00 96 SER A CA 1
ATOM 730 C C . SER A 1 96 ? -0.083 -10.639 21.300 1.00 96.00 96 SER A C 1
ATOM 732 O O . SER A 1 96 ? -0.418 -9.642 20.671 1.00 96.00 96 SER A O 1
ATOM 734 N N . ALA A 1 97 ? 0.776 -11.527 20.799 1.00 89.88 97 ALA A N 1
ATOM 735 C CA . ALA A 1 97 ? 1.234 -11.453 19.408 1.00 89.88 97 ALA A CA 1
ATOM 736 C C . ALA A 1 97 ? 0.082 -11.756 18.426 1.00 89.88 97 ALA A C 1
ATOM 738 O O . ALA A 1 97 ? -0.189 -10.977 17.521 1.00 89.88 97 ALA A O 1
ATOM 739 N N . GLU A 1 98 ? -0.656 -12.843 18.675 1.00 87.69 98 GLU A N 1
ATOM 740 C CA . GLU A 1 98 ? -1.706 -13.360 17.773 1.00 87.69 98 GLU A CA 1
ATOM 741 C C . GLU A 1 98 ? -3.106 -13.403 18.414 1.00 87.69 98 GLU A C 1
ATOM 743 O O . GLU A 1 98 ? -4.069 -13.851 17.805 1.00 87.69 98 GLU A O 1
ATOM 748 N N . GLY A 1 99 ? -3.240 -13.009 19.683 1.00 92.56 99 GLY A N 1
ATOM 749 C CA . GLY A 1 99 ? -4.491 -13.143 20.440 1.00 92.56 99 GLY A CA 1
ATOM 750 C C . GLY A 1 99 ? -4.710 -14.519 21.084 1.00 92.56 99 GLY A C 1
ATOM 751 O O . GLY A 1 99 ? -5.762 -14.752 21.679 1.00 92.56 99 GLY A O 1
ATOM 752 N N . LYS A 1 100 ? -3.730 -15.430 21.002 1.00 92.31 100 LYS A N 1
ATOM 753 C CA . LYS A 1 100 ? -3.812 -16.797 21.559 1.00 92.31 100 LYS A CA 1
ATOM 754 C C . LYS A 1 100 ? -3.223 -16.911 22.968 1.00 92.31 100 LYS A C 1
ATOM 756 O O . LYS A 1 100 ? -3.796 -17.573 23.827 1.00 92.31 100 LYS A O 1
ATOM 761 N N . VAL A 1 101 ? -2.090 -16.250 23.213 1.00 94.81 101 VAL A N 1
ATOM 762 C CA . VAL A 1 101 ? -1.386 -16.244 24.508 1.00 94.81 101 VAL A CA 1
ATOM 763 C C . VAL A 1 101 ? -1.237 -14.808 24.985 1.00 94.81 101 VAL A C 1
ATOM 765 O O . VAL A 1 101 ? -0.593 -14.000 24.316 1.00 94.81 101 VAL A O 1
ATOM 768 N N . TRP A 1 102 ? -1.843 -14.491 26.124 1.00 97.25 102 TRP A N 1
ATOM 769 C CA . TRP A 1 102 ? -1.981 -13.126 26.628 1.00 97.25 102 TRP A CA 1
ATOM 770 C C . TRP A 1 102 ? -1.098 -12.868 27.846 1.00 97.25 102 TRP A C 1
ATOM 772 O O . TRP A 1 102 ? -0.914 -13.740 28.697 1.00 97.25 102 TRP A O 1
ATOM 782 N N . SER A 1 103 ? -0.577 -11.648 27.957 1.00 97.31 103 SER A N 1
ATOM 783 C CA . SER A 1 103 ? 0.154 -11.210 29.143 1.00 97.31 103 SER A CA 1
ATOM 784 C C . SER A 1 103 ? -0.761 -11.098 30.368 1.00 97.31 103 SER A C 1
ATOM 786 O O . SER A 1 103 ? -1.972 -10.894 30.251 1.00 97.31 103 SER A O 1
ATOM 788 N N . ALA A 1 104 ? -0.180 -11.125 31.569 1.00 96.00 104 ALA A N 1
ATOM 789 C CA . ALA A 1 104 ? -0.916 -10.742 32.774 1.00 96.00 104 ALA A CA 1
ATOM 790 C C . ALA A 1 104 ? -1.469 -9.302 32.643 1.00 96.00 104 ALA A C 1
ATOM 792 O O . ALA A 1 104 ? -0.793 -8.465 32.026 1.00 96.00 104 ALA A O 1
ATOM 793 N N . PRO A 1 105 ? -2.660 -9.002 33.204 1.00 95.62 105 PRO A N 1
ATOM 794 C CA . PRO A 1 105 ? -3.204 -7.649 33.214 1.00 95.62 105 PRO A CA 1
ATOM 795 C C . PRO A 1 105 ? -2.263 -6.639 33.868 1.00 95.62 105 PRO A C 1
ATOM 797 O O . PRO A 1 105 ? -1.700 -6.907 34.931 1.00 95.62 105 PRO A O 1
ATOM 800 N N . LYS A 1 106 ? -2.135 -5.459 33.261 1.00 95.50 106 LYS A N 1
ATOM 801 C CA . LYS A 1 106 ? -1.344 -4.340 33.783 1.00 95.50 106 LYS A CA 1
ATOM 802 C C . LYS A 1 106 ? -2.203 -3.076 33.886 1.00 95.50 106 LYS A C 1
ATOM 804 O O . LYS A 1 106 ? -2.992 -2.837 32.972 1.00 95.50 106 LYS A O 1
ATOM 809 N N . PRO A 1 107 ? -2.075 -2.282 34.965 1.00 95.56 107 PRO A N 1
ATOM 810 C CA . PRO A 1 107 ? -2.787 -1.017 35.098 1.00 95.56 107 PRO A CA 1
ATOM 811 C C . PRO A 1 107 ? -2.091 0.110 34.319 1.00 95.56 107 PRO A C 1
ATOM 813 O O . PRO A 1 107 ? -0.865 0.156 34.223 1.00 95.56 107 PRO A O 1
ATOM 816 N N . ILE A 1 108 ? -2.895 1.041 33.822 1.00 97.12 108 ILE A N 1
ATOM 817 C CA . ILE A 1 108 ? -2.538 2.343 33.264 1.00 97.12 108 ILE A CA 1
ATOM 818 C C . ILE A 1 108 ? -3.203 3.370 34.186 1.00 97.12 108 ILE A C 1
ATOM 820 O O . ILE A 1 108 ? -4.434 3.497 34.150 1.00 97.12 108 ILE A O 1
ATOM 824 N N . PRO A 1 109 ? -2.430 4.057 35.042 1.00 96.00 109 PRO A N 1
ATOM 825 C CA . PRO A 1 109 ? -2.981 5.036 35.967 1.00 96.00 109 PRO A CA 1
ATOM 826 C C . PRO A 1 109 ? -3.648 6.201 35.232 1.00 96.00 109 PRO A C 1
ATOM 828 O O . PRO A 1 109 ? -3.080 6.765 34.299 1.00 96.00 109 PRO A O 1
ATOM 831 N N . VAL A 1 110 ? -4.839 6.577 35.690 1.00 95.12 110 VAL A N 1
ATOM 832 C CA . VAL A 1 110 ? -5.591 7.762 35.260 1.00 95.12 110 VAL A CA 1
ATOM 833 C C . VAL A 1 110 ? -6.165 8.465 36.491 1.00 95.12 110 VAL A C 1
ATOM 835 O O . VAL A 1 110 ? -6.431 7.827 37.508 1.00 95.12 110 VAL A O 1
ATOM 838 N N . ASP A 1 111 ? -6.374 9.781 36.422 1.00 90.50 111 ASP A N 1
ATOM 839 C CA . ASP A 1 111 ? -6.847 10.545 37.588 1.00 90.50 111 ASP A CA 1
ATOM 840 C C . ASP A 1 111 ? -8.249 10.119 38.032 1.00 90.50 111 ASP A C 1
ATOM 842 O O . ASP A 1 111 ? -8.528 9.969 39.224 1.00 90.50 111 ASP A O 1
ATOM 846 N N . ASN A 1 112 ? -9.150 9.972 37.061 1.00 92.06 112 ASN A N 1
ATOM 847 C CA . ASN A 1 112 ? -10.509 9.504 37.266 1.00 92.06 112 ASN A CA 1
ATOM 848 C C . ASN A 1 112 ? -11.089 8.956 35.952 1.00 92.06 112 ASN A C 1
ATOM 850 O O . ASN A 1 112 ? -10.887 9.534 34.884 1.00 92.06 112 ASN A O 1
ATOM 854 N N . ILE A 1 113 ? -11.839 7.863 36.043 1.00 93.38 113 ILE A N 1
ATOM 855 C CA . ILE A 1 113 ? -12.592 7.268 34.937 1.00 93.38 113 ILE A CA 1
ATOM 856 C C . ILE A 1 113 ? -13.951 6.801 35.455 1.00 93.38 113 ILE A C 1
ATOM 858 O O . ILE A 1 113 ? -14.036 6.214 36.532 1.00 93.38 113 ILE A O 1
ATOM 862 N N . TYR A 1 114 ? -15.020 7.092 34.711 1.00 87.81 114 TYR A N 1
ATOM 863 C CA . TYR A 1 114 ? -16.368 6.656 35.066 1.00 87.81 114 TYR A CA 1
ATOM 864 C C . TYR A 1 114 ? -16.529 5.149 34.828 1.00 87.81 114 TYR A C 1
ATOM 866 O O . TYR A 1 114 ? -16.656 4.367 35.766 1.00 87.81 114 TYR A O 1
ATOM 874 N N . SER A 1 115 ? -16.530 4.748 33.556 1.00 76.56 115 SER A N 1
ATOM 875 C CA . SER A 1 115 ? -16.506 3.363 33.083 1.00 76.56 115 SER A CA 1
ATOM 876 C C . SER A 1 115 ? -16.258 3.344 31.572 1.00 76.56 115 SER A C 1
ATOM 878 O O . SER A 1 115 ? -16.475 4.350 30.896 1.00 76.56 115 SER A O 1
ATOM 880 N N . GLY A 1 116 ? -15.816 2.197 31.047 1.00 87.06 116 GLY A N 1
ATOM 881 C CA . GLY A 1 116 ? -15.607 1.990 29.612 1.00 87.06 116 GLY A CA 1
ATOM 882 C C . GLY A 1 116 ? -14.387 2.717 29.034 1.00 87.06 116 GLY A C 1
ATOM 883 O O . GLY A 1 116 ? -13.986 3.789 29.475 1.00 87.06 116 GLY A O 1
ATOM 884 N N . VAL A 1 117 ? -13.785 2.110 28.019 1.00 95.12 117 VAL A N 1
ATOM 885 C CA . VAL A 1 117 ? -12.657 2.676 27.276 1.00 95.12 117 VAL A CA 1
ATOM 886 C C . VAL A 1 117 ? -12.833 2.334 25.804 1.00 95.12 117 VAL A C 1
ATOM 888 O O . VAL A 1 117 ? -13.296 1.243 25.467 1.00 95.12 117 VAL A O 1
ATOM 891 N N . SER A 1 118 ? -12.475 3.263 24.926 1.00 96.56 118 SER A N 1
ATOM 892 C CA . SER A 1 118 ? -12.352 3.014 23.493 1.00 96.56 118 SER A CA 1
ATOM 893 C C . SER A 1 118 ? -10.896 3.148 23.072 1.00 96.56 118 SER A C 1
ATOM 895 O O . SER A 1 118 ? -10.181 3.989 23.609 1.00 96.56 118 SER A O 1
ATOM 897 N N . ALA A 1 119 ? -10.476 2.355 22.087 1.00 97.69 119 ALA A N 1
ATOM 898 C CA . ALA A 1 119 ? -9.114 2.340 21.564 1.00 97.69 119 ALA A CA 1
ATOM 899 C C . ALA A 1 119 ? -9.112 2.475 20.038 1.00 97.69 119 ALA A C 1
ATOM 901 O O . ALA A 1 119 ? -10.016 1.971 19.379 1.00 97.69 119 ALA A O 1
ATOM 902 N N . THR A 1 120 ? -8.101 3.146 19.490 1.00 97.81 120 THR A N 1
ATOM 903 C CA . THR A 1 120 ? -7.794 3.168 18.051 1.00 97.81 120 THR A CA 1
ATOM 904 C C . THR A 1 120 ? -6.329 3.559 17.838 1.00 97.81 120 THR A C 1
ATOM 906 O O . THR A 1 120 ? -5.672 3.997 18.785 1.00 97.81 120 THR A O 1
ATOM 909 N N . VAL A 1 121 ? -5.790 3.415 16.626 1.00 97.88 121 VAL A N 1
ATOM 910 C CA . VAL A 1 121 ? -4.449 3.917 16.284 1.00 97.88 121 VAL A CA 1
ATOM 911 C C . VAL A 1 121 ? -4.578 5.146 15.400 1.00 97.88 121 VAL A C 1
ATOM 913 O O . VAL A 1 121 ? -5.229 5.106 14.364 1.00 97.88 121 VAL A O 1
ATOM 916 N N . PHE A 1 122 ? -3.936 6.245 15.781 1.00 96.81 122 PHE A N 1
ATOM 917 C CA . PHE A 1 122 ? -3.921 7.473 14.994 1.00 96.81 122 PHE A CA 1
ATOM 918 C C . PHE A 1 122 ? -2.531 8.100 15.024 1.00 96.81 122 PHE A C 1
ATOM 920 O O . PHE A 1 122 ? -1.929 8.227 16.088 1.00 96.81 122 PHE A O 1
ATOM 927 N N . LYS A 1 123 ? -2.010 8.473 13.847 1.00 92.06 123 LYS A N 1
ATOM 928 C CA . LYS A 1 123 ? -0.643 9.001 13.673 1.00 92.06 123 LYS A CA 1
ATOM 929 C C . LYS A 1 123 ? 0.410 8.167 14.414 1.00 92.06 123 LYS A C 1
ATOM 931 O O . LYS A 1 123 ? 1.191 8.689 15.202 1.00 92.06 123 LYS A O 1
ATOM 936 N N . GLN A 1 124 ? 0.391 6.855 14.172 1.00 92.94 124 GLN A N 1
ATOM 937 C CA . GLN A 1 124 ? 1.327 5.873 14.740 1.00 92.94 124 GLN A CA 1
ATOM 938 C C . GLN A 1 124 ? 1.301 5.720 16.266 1.00 92.94 124 GLN A C 1
ATOM 940 O O . GLN A 1 124 ? 2.149 5.021 16.822 1.00 92.94 124 GLN A O 1
ATOM 945 N N . LYS A 1 125 ? 0.303 6.309 16.931 1.00 95.69 125 LYS A N 1
ATOM 946 C CA . LYS A 1 125 ? 0.083 6.203 18.371 1.00 95.69 125 LYS A CA 1
ATOM 947 C C . LYS A 1 125 ? -1.175 5.417 18.654 1.00 95.69 125 LYS A C 1
ATOM 949 O O . LYS A 1 125 ? -2.202 5.618 18.007 1.00 95.69 125 LYS A O 1
ATOM 954 N N . LEU A 1 126 ? -1.108 4.571 19.666 1.00 97.94 126 LEU A N 1
ATOM 955 C CA . LEU A 1 126 ? -2.298 4.011 20.268 1.00 97.94 126 LEU A CA 1
ATOM 956 C C . LEU A 1 126 ? -2.990 5.111 21.078 1.00 97.94 126 LEU A C 1
ATOM 958 O O . LEU A 1 126 ? -2.354 5.747 21.916 1.00 97.94 126 LEU A O 1
ATOM 962 N N . VAL A 1 127 ? -4.273 5.350 20.823 1.00 98.12 127 VAL A N 1
ATOM 963 C CA . VAL A 1 127 ? -5.073 6.385 21.484 1.00 98.12 127 VAL A CA 1
ATOM 964 C C . VAL A 1 127 ? -6.222 5.721 22.226 1.00 98.12 127 VAL A C 1
ATOM 966 O O . VAL A 1 127 ? -7.013 4.992 21.626 1.00 98.12 127 VAL A O 1
ATOM 969 N N . LEU A 1 128 ? -6.323 5.999 23.525 1.00 98.25 128 LEU A N 1
ATOM 970 C CA . LEU A 1 128 ? -7.458 5.608 24.350 1.00 98.25 128 LEU A CA 1
ATOM 971 C C . LEU A 1 128 ? -8.317 6.827 24.665 1.00 98.25 128 LEU A C 1
ATOM 973 O O . LEU A 1 128 ? -7.799 7.902 24.970 1.00 98.25 128 LEU A O 1
ATOM 977 N N . THR A 1 129 ? -9.631 6.640 24.625 1.00 97.62 129 THR A N 1
ATOM 978 C CA . THR A 1 129 ? -10.623 7.648 25.016 1.00 97.62 129 THR A CA 1
ATOM 979 C C . THR A 1 129 ? -11.575 7.073 26.052 1.00 97.62 129 THR A C 1
ATOM 981 O O . THR A 1 129 ? -11.857 5.871 26.052 1.00 97.62 129 THR A O 1
ATOM 984 N N . PHE A 1 130 ? -11.992 7.916 26.993 1.00 96.56 130 PHE A N 1
ATOM 985 C CA . PHE A 1 130 ? -12.838 7.525 28.117 1.00 96.56 130 PHE A CA 1
ATOM 986 C C . PHE A 1 130 ? -13.563 8.738 28.708 1.00 96.56 130 PHE A C 1
ATOM 988 O O . PHE A 1 130 ? -13.173 9.881 28.470 1.00 96.56 130 PHE A O 1
ATOM 995 N N . ALA A 1 131 ? -14.621 8.488 29.481 1.00 95.06 131 ALA A N 1
ATOM 996 C CA . ALA A 1 131 ? -15.329 9.526 30.222 1.00 95.06 131 ALA A CA 1
ATOM 997 C C . ALA A 1 131 ? -14.797 9.626 31.655 1.00 95.06 131 ALA A C 1
ATOM 999 O O . ALA A 1 131 ? -14.572 8.616 32.327 1.00 95.06 131 ALA A O 1
ATOM 1000 N N . ASP A 1 132 ? -14.622 10.852 32.124 1.00 93.94 132 ASP A N 1
ATOM 1001 C CA . ASP A 1 132 ? -14.178 11.165 33.479 1.00 93.94 132 ASP A CA 1
ATOM 1002 C C . ASP A 1 132 ? -15.310 10.908 34.505 1.00 93.94 132 ASP A C 1
ATOM 1004 O O . ASP A 1 132 ? -16.494 10.974 34.177 1.00 93.94 132 ASP A O 1
ATOM 1008 N N . ALA A 1 133 ? -14.988 10.539 35.748 1.00 91.00 133 ALA A N 1
ATOM 1009 C CA . ALA A 1 133 ? -16.015 10.181 36.740 1.00 91.00 133 ALA A CA 1
ATOM 1010 C C . ALA A 1 133 ? -16.846 11.381 37.251 1.00 91.00 133 ALA A C 1
ATOM 1012 O O . ALA A 1 133 ? -18.065 11.241 37.375 1.00 91.00 133 ALA A O 1
ATOM 1013 N N . PRO A 1 134 ? -16.248 12.557 37.549 1.00 89.88 134 PRO A N 1
ATOM 1014 C CA . PRO A 1 134 ? -16.969 13.679 38.148 1.00 89.88 134 PRO A CA 1
ATOM 1015 C C . PRO A 1 134 ? -17.917 14.407 37.195 1.00 89.88 134 PRO A C 1
ATOM 1017 O O . PRO A 1 134 ? -18.953 14.893 37.643 1.00 89.88 134 PRO A O 1
ATOM 1020 N N . ARG A 1 135 ? -17.547 14.556 35.913 1.00 89.38 135 ARG A N 1
ATOM 1021 C CA . ARG A 1 135 ? -18.300 15.363 34.936 1.00 89.38 135 ARG A CA 1
ATOM 1022 C C . ARG A 1 135 ? -18.769 14.566 33.722 1.00 89.38 135 ARG A C 1
ATOM 1024 O O . ARG A 1 135 ? -19.534 15.109 32.932 1.00 89.38 135 ARG A O 1
ATOM 1031 N N . GLN A 1 136 ? -18.341 13.311 33.580 1.00 93.19 136 GLN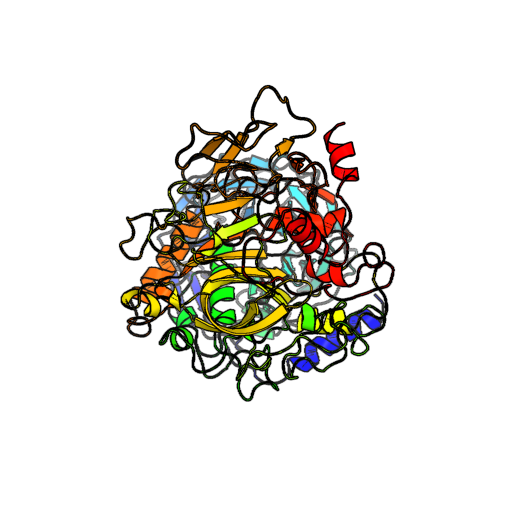 A N 1
ATOM 1032 C CA . GLN A 1 136 ? -18.603 12.465 32.414 1.00 93.19 136 GLN A CA 1
ATOM 1033 C C . GLN A 1 136 ? -18.127 13.119 31.114 1.00 93.19 136 GLN A C 1
ATOM 1035 O O . GLN A 1 136 ? -18.710 12.911 30.051 1.00 93.19 136 GLN A O 1
ATOM 1040 N N . GLN A 1 137 ? -17.066 13.921 31.205 1.00 93.19 137 GLN A N 1
ATOM 1041 C CA . GLN A 1 137 ? -16.459 14.593 30.065 1.00 93.19 137 GLN A CA 1
ATOM 1042 C C . GLN A 1 137 ? -15.391 13.717 29.430 1.00 93.19 137 GLN A C 1
ATOM 1044 O O . GLN A 1 137 ? -14.700 12.953 30.107 1.00 93.19 137 GLN A O 1
ATOM 1049 N N . LEU A 1 138 ? -15.243 13.858 28.117 1.00 96.06 138 LEU A N 1
ATOM 1050 C CA . LEU A 1 138 ? -14.309 13.060 27.343 1.00 96.06 138 LEU A CA 1
ATOM 1051 C C . LEU A 1 138 ? -12.848 13.407 27.679 1.00 96.06 138 LEU A C 1
ATOM 1053 O O . LEU A 1 138 ? -12.455 14.576 27.746 1.00 96.06 138 LEU A O 1
ATOM 1057 N N . LYS A 1 139 ? -12.036 12.370 27.862 1.00 96.44 139 LYS A N 1
ATOM 1058 C CA . LYS A 1 139 ? -10.587 12.425 28.058 1.00 96.44 139 LYS A CA 1
ATOM 1059 C C . LYS A 1 139 ? -9.886 11.554 27.025 1.00 96.44 139 LYS A C 1
ATOM 1061 O O . LYS A 1 139 ? -10.484 10.618 26.485 1.00 96.44 139 LYS A O 1
ATOM 1066 N N . SER A 1 140 ? -8.610 11.834 26.793 1.00 96.44 140 SER A N 1
ATOM 1067 C CA . SER A 1 140 ? -7.738 10.993 25.979 1.00 96.44 140 SER A CA 1
ATOM 1068 C C . SER A 1 140 ? -6.381 10.768 26.626 1.00 96.44 140 SER A C 1
ATOM 1070 O O . SER A 1 140 ? -5.871 11.619 27.347 1.00 96.44 140 SER A O 1
ATOM 1072 N N . ILE A 1 141 ? -5.778 9.629 26.317 1.00 97.25 141 ILE A N 1
ATOM 1073 C CA . ILE A 1 141 ? -4.390 9.303 26.640 1.00 97.25 141 ILE A CA 1
ATOM 1074 C C . ILE A 1 141 ? -3.797 8.540 25.453 1.00 97.25 141 ILE A C 1
ATOM 1076 O O . ILE A 1 141 ? -4.525 7.854 24.732 1.00 97.25 141 ILE A O 1
ATOM 1080 N N . SER A 1 142 ? -2.497 8.673 25.205 1.00 97.44 142 SER A N 1
ATOM 1081 C CA . SER A 1 142 ? -1.856 8.048 24.044 1.00 97.44 142 SER A CA 1
ATOM 1082 C C . SER A 1 142 ? -0.533 7.377 24.383 1.00 97.44 142 SER A C 1
ATOM 1084 O O . SER A 1 142 ? 0.081 7.681 25.405 1.00 97.44 142 SER A O 1
ATOM 1086 N N . SER A 1 143 ? -0.100 6.453 23.528 1.00 98.00 143 SER A N 1
ATOM 1087 C CA . SER A 1 143 ? 1.162 5.734 23.672 1.00 98.00 143 SER A CA 1
ATOM 1088 C C . SER A 1 143 ? 1.814 5.462 22.318 1.00 98.00 143 SER A C 1
ATOM 1090 O O . SER A 1 143 ? 1.159 5.009 21.378 1.00 98.00 143 SER A O 1
ATOM 1092 N N . ASP A 1 144 ? 3.120 5.708 22.233 1.00 95.25 144 ASP A N 1
ATOM 1093 C CA . ASP A 1 144 ? 3.945 5.404 21.059 1.00 95.25 144 ASP A CA 1
ATOM 1094 C C . ASP A 1 144 ? 4.355 3.919 20.987 1.00 95.25 144 ASP A C 1
ATOM 1096 O O . ASP A 1 144 ? 4.718 3.428 19.917 1.00 95.25 144 ASP A O 1
ATOM 1100 N N . ASP A 1 145 ? 4.302 3.183 22.100 1.00 93.12 145 ASP A N 1
ATOM 1101 C CA . ASP A 1 145 ? 4.802 1.801 22.222 1.00 93.12 145 ASP A CA 1
ATOM 1102 C C . ASP A 1 145 ? 3.808 0.828 22.896 1.00 93.12 145 ASP A C 1
ATOM 1104 O O . ASP A 1 145 ? 4.074 -0.370 23.024 1.00 93.12 145 ASP A O 1
ATOM 1108 N N . GLY A 1 146 ? 2.639 1.327 23.304 1.00 94.75 146 GLY A N 1
ATOM 1109 C CA . GLY A 1 146 ? 1.602 0.581 24.013 1.00 94.75 146 GLY A CA 1
ATOM 1110 C C . GLY A 1 146 ? 1.955 0.252 25.469 1.00 94.75 146 GLY A C 1
ATOM 1111 O O . GLY A 1 146 ? 1.285 -0.584 26.076 1.00 94.75 146 GLY A O 1
ATOM 1112 N N . ILE A 1 147 ? 3.016 0.846 26.024 1.00 92.44 147 ILE A N 1
ATOM 1113 C CA . ILE A 1 147 ? 3.515 0.588 27.383 1.00 92.44 147 ILE A CA 1
ATOM 1114 C C . ILE A 1 147 ? 3.669 1.897 28.159 1.00 92.44 147 ILE A C 1
ATOM 1116 O O . ILE A 1 147 ? 3.2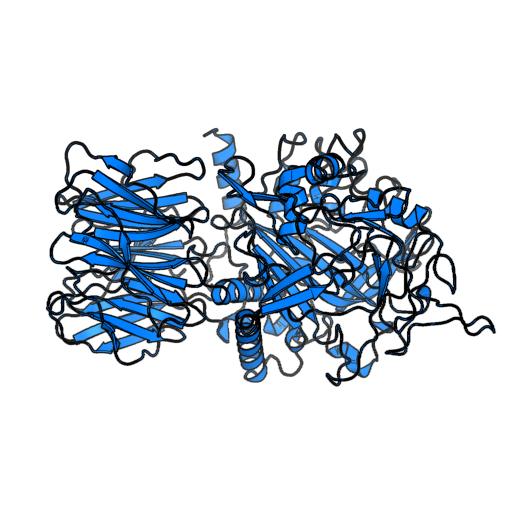05 1.987 29.295 1.00 92.44 147 ILE A O 1
ATOM 1120 N N . ASN A 1 148 ? 4.306 2.898 27.558 1.00 95.38 148 ASN A N 1
ATOM 1121 C CA . ASN A 1 148 ? 4.519 4.219 28.127 1.00 95.38 148 ASN A CA 1
ATOM 1122 C C . ASN A 1 148 ? 3.418 5.161 27.642 1.00 95.38 148 ASN A C 1
ATOM 1124 O O . ASN A 1 148 ? 3.215 5.323 26.438 1.00 95.38 148 ASN A O 1
ATOM 1128 N N . TRP A 1 149 ? 2.702 5.774 28.581 1.00 97.38 149 TRP A N 1
ATOM 1129 C CA . TRP A 1 149 ? 1.509 6.566 28.294 1.00 97.38 149 TRP A CA 1
ATOM 1130 C C . TRP A 1 149 ? 1.736 8.049 28.577 1.00 97.38 149 TRP A C 1
ATOM 1132 O O . TRP A 1 149 ? 2.436 8.415 29.522 1.00 97.38 149 TRP A O 1
ATOM 1142 N N . SER A 1 150 ? 1.139 8.901 27.745 1.00 97.06 150 SER A N 1
ATOM 1143 C CA . SER A 1 150 ? 1.120 10.349 27.939 1.00 97.06 150 SER A CA 1
ATOM 1144 C C . SER A 1 150 ? 0.363 10.734 29.218 1.00 97.06 150 SER A C 1
ATOM 1146 O O . SER A 1 150 ? -0.391 9.928 29.760 1.00 97.06 150 SER A O 1
ATOM 1148 N N . PRO A 1 151 ? 0.478 11.986 29.689 1.00 96.19 151 PRO A N 1
ATOM 1149 C CA . PRO A 1 151 ? -0.518 12.550 30.593 1.00 96.19 151 PRO A CA 1
ATOM 1150 C C . PRO A 1 151 ? -1.933 12.484 29.994 1.00 96.19 151 PRO A C 1
ATOM 1152 O O . PRO A 1 151 ? -2.100 12.385 28.773 1.00 96.19 151 PRO A O 1
ATOM 1155 N N . VAL A 1 152 ? -2.945 12.535 30.864 1.00 96.19 152 VAL A N 1
ATOM 1156 C CA . VAL A 1 152 ? -4.355 12.573 30.458 1.00 96.19 152 VAL A CA 1
ATOM 1157 C C . VAL A 1 152 ? -4.703 13.963 29.930 1.00 96.19 152 VAL A C 1
ATOM 1159 O O . VAL A 1 152 ? -4.595 14.957 30.647 1.00 96.19 152 VAL A O 1
ATOM 1162 N N . ASP A 1 153 ? -5.207 14.010 28.701 1.00 94.06 153 ASP A N 1
ATOM 1163 C CA . ASP A 1 153 ? -5.679 15.224 28.048 1.00 94.06 153 ASP A CA 1
ATOM 1164 C C . ASP A 1 153 ? -7.201 15.353 28.161 1.00 94.06 153 ASP A C 1
ATOM 1166 O O . ASP A 1 153 ? -7.954 14.381 28.054 1.00 94.06 153 ASP A O 1
ATOM 1170 N N . SER A 1 154 ? -7.672 16.583 28.368 1.00 93.81 154 SER A N 1
ATOM 1171 C CA . SER A 1 154 ? -9.104 16.887 28.426 1.00 93.81 154 SER A CA 1
ATOM 1172 C C . SER A 1 154 ? -9.643 17.286 27.059 1.00 93.81 154 SER A C 1
ATOM 1174 O O . SER A 1 154 ? -9.073 18.151 26.397 1.00 93.81 154 SER A O 1
ATOM 1176 N N . ILE A 1 155 ? -10.788 16.721 26.676 1.00 94.50 155 ILE A N 1
ATOM 1177 C CA . ILE A 1 155 ? -11.489 17.072 25.443 1.00 94.50 155 ILE A CA 1
ATOM 1178 C C . ILE A 1 155 ? -12.759 17.830 25.814 1.00 94.50 155 ILE A C 1
ATOM 1180 O O . ILE A 1 155 ? -13.627 17.332 26.535 1.00 94.50 155 ILE A O 1
ATOM 1184 N N . ASN A 1 156 ? -12.855 19.072 25.341 1.00 90.00 156 ASN A N 1
ATOM 1185 C CA . ASN A 1 156 ? -13.975 19.937 25.679 1.00 90.00 156 ASN A CA 1
ATOM 1186 C C . ASN A 1 156 ? -15.259 19.425 25.010 1.00 90.00 156 ASN A C 1
ATOM 1188 O O . ASN A 1 156 ? -15.412 19.500 23.791 1.00 90.00 156 ASN A O 1
ATOM 1192 N N . THR A 1 157 ? -16.164 18.904 25.829 1.00 93.44 157 THR A N 1
ATOM 1193 C CA . THR A 1 157 ? -17.459 18.343 25.439 1.00 93.44 157 THR A CA 1
ATOM 1194 C C . THR A 1 157 ? -18.545 19.069 26.226 1.00 93.44 157 THR A C 1
ATOM 1196 O O . THR A 1 157 ? -18.369 19.369 27.410 1.00 93.44 157 THR A O 1
ATOM 1199 N N . ARG A 1 158 ? -19.638 19.438 25.550 1.00 93.31 158 ARG A N 1
ATOM 1200 C CA . ARG A 1 158 ? -20.779 20.132 26.168 1.00 93.31 158 ARG A CA 1
ATOM 1201 C C . ARG A 1 158 ? -21.718 19.130 26.822 1.00 93.31 158 ARG A C 1
ATOM 1203 O O . ARG A 1 158 ? -22.266 19.423 27.880 1.00 93.31 158 ARG A O 1
ATOM 1210 N N . HIS A 1 159 ? -21.881 17.977 26.183 1.00 94.94 159 HIS A N 1
ATOM 1211 C CA . HIS A 1 159 ? -22.734 16.890 26.644 1.00 94.94 159 HIS A CA 1
ATOM 1212 C C . HIS A 1 159 ? -21.919 15.799 27.345 1.00 94.94 159 HIS A C 1
ATOM 1214 O O . HIS A 1 159 ? -20.706 15.681 27.152 1.00 94.94 159 HIS A O 1
ATOM 1220 N N . THR A 1 160 ? -22.595 14.984 28.155 1.00 93.81 160 THR A N 1
ATOM 1221 C CA . THR A 1 160 ? -21.959 13.825 28.800 1.00 93.81 160 THR A CA 1
ATOM 1222 C C . THR A 1 160 ? -21.571 12.766 27.757 1.00 93.81 160 THR A C 1
ATOM 1224 O O . THR A 1 160 ? -22.334 12.450 26.846 1.00 93.81 160 THR A O 1
ATOM 1227 N N . ALA A 1 161 ? -20.368 12.203 27.876 1.00 92.81 161 ALA A N 1
ATOM 1228 C CA . ALA A 1 161 ? -19.757 11.320 26.877 1.00 92.81 161 ALA A CA 1
ATOM 1229 C C . ALA A 1 161 ? -19.610 9.867 27.364 1.00 92.81 161 ALA A C 1
ATOM 1231 O O . ALA A 1 161 ? -18.618 9.194 27.068 1.00 92.81 161 ALA A O 1
ATOM 1232 N N . LEU A 1 162 ? -20.600 9.384 28.124 1.00 85.50 162 LEU A N 1
ATOM 1233 C CA . LEU A 1 162 ? -20.587 8.057 28.754 1.00 85.50 162 LEU A CA 1
ATOM 1234 C C . LEU A 1 162 ? -20.307 6.931 27.750 1.00 85.50 162 LEU A C 1
ATOM 1236 O O . LEU A 1 162 ? -19.421 6.108 27.969 1.00 85.50 162 LEU A O 1
ATOM 1240 N N . ASN A 1 163 ? -21.007 6.937 26.618 1.00 89.38 163 ASN A N 1
ATOM 1241 C CA . ASN A 1 163 ? -20.848 5.943 25.560 1.00 89.38 163 ASN A CA 1
ATOM 1242 C C . ASN A 1 163 ? -19.972 6.476 24.427 1.00 89.38 163 ASN A C 1
ATOM 1244 O O . ASN A 1 163 ? -20.460 6.722 23.327 1.00 89.38 163 ASN A O 1
ATOM 1248 N N . ASN A 1 164 ? -18.683 6.679 24.682 1.00 94.94 164 ASN A N 1
ATOM 1249 C CA . ASN A 1 164 ? -17.759 7.134 23.645 1.00 94.94 164 ASN A CA 1
ATOM 1250 C C . ASN A 1 164 ? -17.133 5.966 22.865 1.00 94.94 164 ASN A C 1
ATOM 1252 O O . ASN A 1 164 ? -16.883 4.882 23.410 1.00 94.94 164 ASN A O 1
ATOM 1256 N N . LYS A 1 165 ? -16.904 6.197 21.570 1.00 96.69 165 LYS A N 1
ATOM 1257 C CA . LYS A 1 165 ? -16.192 5.303 20.655 1.00 96.69 165 LYS A CA 1
ATOM 1258 C C . LYS A 1 165 ? -15.335 6.103 19.679 1.00 96.69 165 LYS A C 1
ATOM 1260 O O . LYS A 1 165 ? -15.814 7.035 19.035 1.00 96.69 165 LYS A O 1
ATOM 1265 N N . ALA A 1 166 ? -14.074 5.709 19.574 1.00 97.25 166 ALA A N 1
ATOM 1266 C CA . ALA A 1 166 ? -13.080 6.293 18.690 1.00 97.25 166 ALA A CA 1
ATOM 1267 C C . ALA A 1 166 ? -12.974 5.504 17.376 1.00 97.25 166 ALA A C 1
ATOM 1269 O O . ALA A 1 166 ? -13.008 4.276 17.388 1.00 97.25 166 ALA A O 1
ATOM 1270 N N . VAL A 1 167 ? -12.820 6.206 16.255 1.00 98.06 167 VAL A N 1
ATOM 1271 C CA . VAL A 1 167 ? -12.620 5.626 14.919 1.00 98.06 167 VAL A CA 1
ATOM 1272 C C . VAL A 1 167 ? -11.823 6.604 14.056 1.00 98.06 167 VAL A C 1
ATOM 1274 O O . VAL A 1 167 ? -11.982 7.815 14.188 1.00 98.06 167 VAL A O 1
ATOM 1277 N N . VAL A 1 168 ? -10.962 6.113 13.168 1.00 97.44 168 VAL A N 1
ATOM 1278 C CA . VAL A 1 168 ? -10.238 6.972 12.219 1.00 97.44 168 VAL A CA 1
ATOM 1279 C C . VAL A 1 168 ? -10.954 6.959 10.880 1.00 97.44 168 VAL A C 1
ATOM 1281 O O . VAL A 1 168 ? -11.223 5.896 10.343 1.00 97.44 168 VAL A O 1
ATOM 1284 N N . TYR A 1 169 ? -11.243 8.128 10.321 1.00 95.56 169 TYR A N 1
ATOM 1285 C CA . TYR A 1 169 ? -11.903 8.254 9.026 1.00 95.56 169 TYR A CA 1
ATOM 1286 C C . TYR A 1 169 ? -11.398 9.498 8.294 1.00 95.56 169 TYR A C 1
ATOM 1288 O O . TYR A 1 169 ? -11.239 10.554 8.904 1.00 95.56 169 TYR A O 1
ATOM 1296 N N . ASN A 1 170 ? -11.106 9.373 6.995 1.00 89.44 170 ASN A N 1
ATOM 1297 C CA . ASN A 1 170 ? -10.622 10.465 6.137 1.00 89.44 170 ASN A CA 1
ATOM 1298 C C . ASN A 1 170 ? -9.472 11.294 6.746 1.00 89.44 170 ASN A C 1
ATOM 1300 O O . ASN A 1 170 ? -9.464 12.522 6.688 1.00 89.44 170 ASN A O 1
ATOM 1304 N N . GLY A 1 171 ? -8.495 10.616 7.357 1.00 88.00 171 GLY A N 1
ATOM 1305 C CA . GLY A 1 171 ? -7.314 11.257 7.945 1.00 88.00 171 GLY A CA 1
ATOM 1306 C C . GLY A 1 171 ? -7.555 11.965 9.284 1.00 88.00 171 GLY A C 1
ATOM 1307 O O . GLY A 1 171 ? -6.647 12.622 9.790 1.00 88.00 171 GLY A O 1
ATOM 1308 N N . GLN A 1 172 ? -8.741 11.823 9.879 1.00 92.69 172 GLN A N 1
ATOM 1309 C CA . GLN A 1 172 ? -9.086 12.397 11.179 1.00 92.69 172 GLN A CA 1
ATOM 1310 C C . GLN A 1 172 ? -9.466 11.306 12.177 1.00 92.69 172 GLN A C 1
ATOM 1312 O O . GLN A 1 172 ? -10.084 10.302 11.824 1.00 92.69 172 GLN A O 1
ATOM 1317 N N . LEU A 1 173 ? -9.134 11.526 13.445 1.00 97.31 173 LEU A N 1
ATOM 1318 C CA . LEU A 1 173 ? -9.656 10.732 14.550 1.00 97.31 173 LEU A CA 1
ATOM 1319 C C . LEU A 1 173 ? -11.019 11.292 14.961 1.00 97.31 173 LEU A C 1
ATOM 1321 O O . LEU A 1 173 ? -11.096 12.411 15.457 1.00 97.31 173 LEU A O 1
ATOM 1325 N N . PHE A 1 174 ? -12.083 10.518 14.782 1.00 98.12 174 PHE A N 1
ATOM 1326 C CA . PHE A 1 174 ? -13.418 10.811 15.288 1.00 98.12 174 PHE A CA 1
ATOM 1327 C C . PHE A 1 174 ? -13.602 10.167 16.659 1.00 98.12 174 PHE A C 1
ATOM 1329 O O . PHE A 1 174 ? -13.239 9.010 16.860 1.00 98.12 174 PHE A O 1
ATOM 1336 N N . VAL A 1 175 ? -14.239 10.888 17.579 1.00 98.31 175 VAL A N 1
ATOM 1337 C CA . VAL A 1 175 ? -14.795 10.305 18.802 1.00 98.31 175 VAL A CA 1
ATOM 1338 C C . VAL A 1 175 ? -16.279 10.622 18.842 1.00 98.31 175 VAL A C 1
ATOM 1340 O O . VAL A 1 175 ? -16.663 11.783 18.986 1.00 98.31 175 VAL A O 1
ATOM 1343 N N . LEU A 1 176 ? -17.099 9.588 18.672 1.00 98.19 176 LEU A N 1
ATOM 1344 C CA . LEU A 1 176 ? -18.554 9.670 18.685 1.00 98.19 176 LEU A CA 1
ATOM 1345 C C . LEU A 1 176 ? -19.076 9.247 20.050 1.00 98.19 176 LEU A C 1
ATOM 1347 O O . LEU A 1 176 ? -18.537 8.318 20.651 1.00 98.19 176 LEU A O 1
ATOM 1351 N N . TYR A 1 177 ? -20.116 9.913 20.536 1.00 96.88 177 TYR A N 1
ATOM 1352 C CA . TYR A 1 177 ? -20.694 9.615 21.840 1.00 96.88 177 TYR A CA 1
ATOM 1353 C C . TYR A 1 177 ? -22.165 10.009 21.944 1.00 96.88 177 TYR A C 1
ATOM 1355 O O . TYR A 1 177 ? -22.670 10.829 21.176 1.00 96.88 177 TYR A O 1
ATOM 1363 N N . ASN A 1 178 ? -22.851 9.420 22.921 1.00 94.25 178 ASN A N 1
ATOM 1364 C CA . ASN A 1 178 ? -24.195 9.812 23.322 1.00 94.25 178 ASN A CA 1
ATOM 1365 C C . ASN A 1 178 ? -24.302 9.926 24.846 1.00 94.25 178 ASN A C 1
ATOM 1367 O O . ASN A 1 178 ? -23.613 9.221 25.590 1.00 94.25 178 ASN A O 1
ATOM 1371 N N . GLU A 1 179 ? -25.216 10.785 25.288 1.00 91.56 179 GLU A N 1
ATOM 1372 C CA . GLU A 1 179 ? -25.617 10.878 26.691 1.00 91.56 179 GLU A CA 1
ATOM 1373 C C . GLU A 1 179 ? -26.453 9.658 27.080 1.00 91.56 179 GLU A C 1
ATOM 1375 O O . GLU A 1 179 ? -27.226 9.135 26.268 1.00 91.56 179 GLU A O 1
ATOM 1380 N N . ASN A 1 180 ? -26.361 9.230 28.338 1.00 83.50 180 ASN A N 1
ATOM 1381 C CA . ASN A 1 180 ? -27.213 8.157 28.836 1.00 83.50 180 ASN A CA 1
ATOM 1382 C C . ASN A 1 180 ? -28.681 8.613 28.861 1.00 83.50 180 ASN A C 1
ATOM 1384 O O . ASN A 1 180 ? -29.033 9.553 29.570 1.00 83.50 180 ASN A O 1
ATOM 1388 N N . GLY A 1 181 ? -29.534 7.959 28.069 1.00 81.50 181 GLY A N 1
ATOM 1389 C CA . GLY A 1 181 ? -30.929 8.371 27.888 1.00 81.50 181 GLY A CA 1
ATOM 1390 C C . GLY A 1 181 ? -31.122 9.580 26.961 1.00 81.50 181 GLY A C 1
ATOM 1391 O O . GLY A 1 181 ? -32.242 10.074 26.846 1.00 81.50 181 GLY A O 1
ATOM 1392 N N . GLY A 1 182 ? -30.068 10.046 26.282 1.00 90.69 182 GLY A N 1
ATOM 1393 C CA . GLY A 1 182 ? -30.146 11.101 25.271 1.00 90.69 182 GLY A CA 1
ATOM 1394 C C . GLY A 1 182 ? -30.766 10.621 23.955 1.00 90.69 182 GLY A C 1
ATOM 1395 O O . GLY A 1 182 ? -30.850 9.425 23.680 1.00 90.69 182 GLY A O 1
ATOM 1396 N N . LYS A 1 183 ? -31.198 11.564 23.110 1.00 95.44 183 LYS A N 1
ATOM 1397 C CA . LYS A 1 183 ? -31.768 11.279 21.776 1.00 95.44 183 LYS A CA 1
ATOM 1398 C C . LYS A 1 183 ? -30.819 11.591 20.618 1.00 95.44 183 LYS A C 1
ATOM 1400 O O . LYS A 1 183 ? 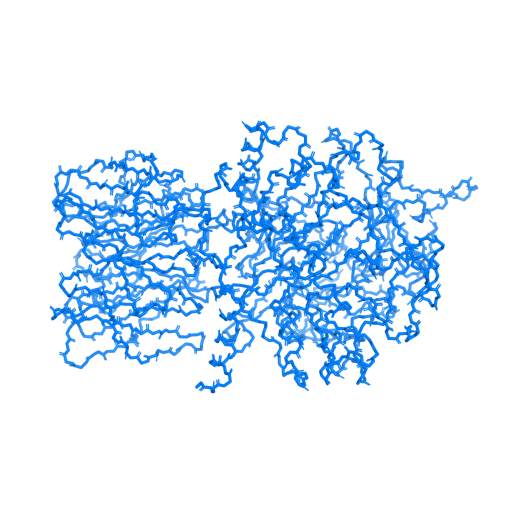-31.197 11.426 19.464 1.00 95.44 183 LYS A O 1
ATOM 1405 N N . ALA A 1 184 ? -29.617 12.078 20.905 1.00 96.50 184 ALA A N 1
ATOM 1406 C CA . ALA A 1 184 ? -28.669 12.531 19.898 1.00 96.50 184 ALA A CA 1
ATOM 1407 C C . ALA A 1 184 ? -27.324 11.817 20.022 1.00 96.50 184 ALA A C 1
ATOM 1409 O O . ALA A 1 184 ? -26.919 11.403 21.110 1.00 96.50 184 ALA A O 1
ATOM 1410 N N . VAL A 1 185 ? -26.643 11.706 18.884 1.00 97.50 185 VAL A N 1
ATOM 1411 C CA . VAL A 1 185 ? -25.226 11.349 18.807 1.00 97.50 185 VAL A CA 1
ATOM 1412 C C . VAL A 1 185 ? -24.439 12.616 18.510 1.00 97.50 185 VAL A C 1
ATOM 1414 O O . VAL A 1 185 ? -24.807 13.404 17.635 1.00 97.50 185 VAL A O 1
ATOM 1417 N N . TYR A 1 186 ? -23.337 12.793 19.224 1.00 97.94 186 TYR A N 1
ATOM 1418 C CA . TYR A 1 186 ? -22.401 13.896 19.070 1.00 97.94 186 TYR A CA 1
ATOM 1419 C C . TYR A 1 186 ? -21.040 13.360 18.651 1.00 97.94 186 TYR A C 1
ATOM 1421 O O . TYR A 1 186 ? -20.739 12.178 18.828 1.00 97.94 186 TYR A O 1
ATOM 1429 N N . TYR A 1 187 ? -20.205 14.230 18.096 1.00 98.06 187 TYR A N 1
ATOM 1430 C CA . TYR A 1 187 ? -18.832 13.882 17.779 1.00 98.06 187 TYR A CA 1
ATOM 1431 C C . TYR A 1 187 ? -17.883 15.072 17.874 1.00 98.06 187 TYR A C 1
ATOM 1433 O O . TYR A 1 187 ? -18.267 16.236 17.733 1.00 98.06 187 TYR A O 1
ATOM 1441 N N . VAL A 1 188 ? -16.617 14.741 18.092 1.00 97.88 188 VAL A N 1
ATOM 1442 C CA . VAL A 1 188 ? -15.460 15.628 17.958 1.00 97.88 188 VAL A CA 1
ATOM 1443 C C . VAL A 1 188 ? -14.438 14.956 17.047 1.00 97.88 188 VAL A C 1
ATOM 1445 O O . VAL A 1 188 ? -14.369 13.727 16.989 1.00 97.88 188 VAL A O 1
ATOM 1448 N N . THR A 1 189 ? -13.645 15.751 16.334 1.00 97.06 189 THR A N 1
ATOM 1449 C CA . THR A 1 189 ? -12.576 15.256 15.456 1.00 97.06 189 THR A CA 1
ATOM 1450 C C . THR A 1 189 ? -11.221 15.813 15.867 1.00 97.06 189 THR A C 1
ATOM 1452 O O . THR A 1 189 ? -11.136 16.978 16.254 1.00 97.06 189 THR A O 1
ATOM 1455 N N . TYR A 1 190 ? -10.161 15.027 15.716 1.00 95.44 190 TYR A N 1
ATOM 1456 C CA . TYR A 1 190 ? -8.777 15.435 15.937 1.00 95.44 190 TYR A CA 1
ATOM 1457 C C . TYR A 1 190 ? -7.959 15.268 14.655 1.00 95.44 190 TYR A C 1
ATOM 1459 O O . TYR A 1 190 ? -7.913 14.186 14.069 1.00 95.44 190 TYR A O 1
ATOM 1467 N N . ASP A 1 191 ? -7.307 16.346 14.222 1.00 88.44 191 ASP A N 1
ATOM 1468 C CA . ASP A 1 191 ? -6.434 16.383 13.036 1.00 88.44 191 ASP A CA 1
ATOM 1469 C C . ASP A 1 191 ? -4.962 16.055 13.369 1.00 88.44 191 ASP A C 1
ATOM 1471 O O . ASP A 1 191 ? -4.088 16.044 12.496 1.00 88.44 191 ASP A O 1
ATOM 1475 N N . GLY A 1 192 ? -4.665 15.770 14.641 1.00 86.44 192 GLY A N 1
ATOM 1476 C CA . GLY A 1 192 ? -3.308 15.586 15.157 1.00 86.44 192 GLY A CA 1
ATOM 1477 C C . GLY A 1 192 ? -2.641 16.856 15.678 1.00 86.44 192 GLY A C 1
ATOM 1478 O O . GLY A 1 192 ? -1.490 16.788 16.093 1.00 86.44 192 GLY A O 1
ATOM 1479 N N . LEU A 1 193 ? -3.333 17.992 15.636 1.00 87.19 193 LEU A N 1
ATOM 1480 C CA . LEU A 1 193 ? -2.903 19.267 16.202 1.00 87.19 193 LEU A CA 1
ATOM 1481 C C . LEU A 1 193 ? -3.935 19.776 17.208 1.00 87.19 193 LEU A C 1
ATOM 1483 O O . LEU A 1 193 ? -3.577 20.125 18.330 1.00 87.19 193 LEU A O 1
ATOM 1487 N N . LYS A 1 194 ? -5.221 19.784 16.839 1.00 91.00 194 LYS A N 1
ATOM 1488 C CA . LYS A 1 194 ? -6.311 20.310 17.667 1.00 91.00 194 LYS A CA 1
ATOM 1489 C C . LYS A 1 194 ? -7.590 19.487 17.559 1.00 91.00 194 LYS A C 1
ATOM 1491 O O . LYS A 1 194 ? -7.909 18.911 16.520 1.00 91.00 194 LYS A O 1
ATOM 1496 N N . TRP A 1 195 ? -8.350 19.479 18.650 1.00 94.88 195 TRP A N 1
ATOM 1497 C CA . TRP A 1 195 ? -9.713 18.956 18.671 1.00 94.88 195 TRP A CA 1
ATOM 1498 C C . TRP A 1 195 ? -10.682 19.979 18.078 1.00 94.88 195 TRP A C 1
ATOM 1500 O O . TRP A 1 195 ? -10.558 21.185 18.311 1.00 94.88 195 TRP A O 1
ATOM 1510 N N . SER A 1 196 ? -11.662 19.505 17.316 1.00 96.06 196 SER A N 1
ATOM 1511 C CA . SER A 1 196 ? -12.771 20.332 16.856 1.00 96.06 196 SER A CA 1
ATOM 1512 C C . SER A 1 196 ? -13.705 20.688 18.015 1.00 96.06 196 SER A C 1
ATOM 1514 O O . SER A 1 196 ? -13.782 19.953 19.001 1.00 96.06 196 SER A O 1
ATOM 1516 N N . PRO A 1 197 ? -14.515 21.750 17.869 1.00 96.69 197 PRO A N 1
ATOM 1517 C CA . PRO A 1 197 ? -15.733 21.878 18.655 1.00 96.69 197 PRO A CA 1
ATOM 1518 C C . PRO A 1 197 ? -16.629 20.647 18.475 1.00 96.69 197 PRO A C 1
ATOM 1520 O O . PRO A 1 197 ? -16.606 19.999 17.422 1.00 96.69 197 PRO A O 1
ATOM 1523 N N . GLU A 1 198 ? -17.433 20.365 19.496 1.00 97.31 198 GLU A N 1
ATOM 1524 C CA . GLU A 1 198 ? -18.494 19.363 19.436 1.00 97.31 198 GLU A CA 1
ATOM 1525 C C . GLU A 1 198 ? -19.503 19.693 18.329 1.00 97.31 198 GLU A C 1
ATOM 1527 O O . GLU A 1 198 ? -19.910 20.846 18.156 1.00 97.31 198 GLU A O 1
ATOM 1532 N N . LYS A 1 199 ? -19.918 18.657 17.601 1.00 96.81 199 LYS A N 1
ATOM 1533 C CA . LYS A 1 199 ? -20.961 18.708 16.579 1.00 96.81 199 LYS A CA 1
ATOM 1534 C C . LYS A 1 199 ? -22.015 17.644 16.868 1.00 96.81 199 LYS A C 1
ATOM 1536 O O . LYS A 1 199 ? -21.687 16.547 17.313 1.00 96.81 199 LYS A O 1
ATOM 1541 N N . THR A 1 200 ? -23.273 17.941 16.563 1.00 97.31 200 THR A N 1
ATOM 1542 C CA . THR A 1 200 ? -24.336 16.929 16.536 1.00 97.31 200 THR A CA 1
ATOM 1543 C C . THR A 1 200 ? -24.232 16.141 15.233 1.00 97.31 200 THR A C 1
ATOM 1545 O O . THR A 1 200 ? -24.271 16.732 14.157 1.00 97.31 200 THR A O 1
ATOM 1548 N N . ALA A 1 201 ? -24.096 14.818 15.325 1.00 97.19 201 ALA A N 1
ATOM 1549 C CA . ALA A 1 201 ? -24.159 13.928 14.169 1.00 97.19 201 ALA A CA 1
ATOM 1550 C C . ALA A 1 201 ? -25.602 13.829 13.659 1.00 97.19 201 ALA A C 1
ATOM 1552 O O . ALA A 1 201 ? -25.909 14.183 12.525 1.00 97.19 201 ALA A O 1
ATOM 1553 N N . PHE A 1 202 ? -26.505 13.389 14.532 1.00 96.62 202 PHE A N 1
ATOM 1554 C CA . PHE A 1 202 ? -27.935 13.297 14.263 1.00 96.62 202 PHE A CA 1
ATOM 1555 C C . PHE A 1 202 ? -28.718 13.236 15.576 1.00 96.62 202 PHE A C 1
ATOM 1557 O O . PHE A 1 202 ? -28.163 12.944 16.637 1.00 96.62 202 PHE A O 1
ATOM 1564 N N . GLN A 1 203 ? -30.023 13.494 15.488 1.00 95.88 203 GLN A N 1
ATOM 1565 C CA . GLN A 1 203 ? -30.947 13.448 16.614 1.00 95.88 203 GLN A CA 1
ATOM 1566 C C . GLN A 1 203 ? -32.225 12.699 16.232 1.00 95.88 203 GLN A C 1
ATOM 1568 O O . GLN A 1 203 ? -32.805 12.922 15.170 1.00 95.88 203 GLN A O 1
ATOM 1573 N N . GLU A 1 204 ? -32.657 11.807 17.113 1.00 95.31 204 GLU A N 1
ATOM 1574 C CA . GLU A 1 204 ? -33.891 11.039 17.004 1.00 95.31 204 GLU A CA 1
ATOM 1575 C C . GLU A 1 204 ? -35.053 11.768 17.691 1.00 95.31 204 GLU A C 1
ATOM 1577 O O . GLU A 1 204 ? -34.873 12.587 18.596 1.00 95.31 204 GLU A O 1
ATOM 1582 N N . THR A 1 205 ? -36.277 11.491 17.243 1.00 89.94 205 THR A N 1
ATOM 1583 C CA . THR A 1 205 ? -37.474 12.223 17.684 1.00 89.94 205 THR A CA 1
ATOM 1584 C C . THR A 1 205 ? -38.203 11.513 18.823 1.00 89.94 205 THR A C 1
ATOM 1586 O O . THR A 1 205 ? -38.500 12.125 19.853 1.00 89.94 205 THR A O 1
ATOM 1589 N N . ALA A 1 206 ? -38.473 10.217 18.668 1.00 88.75 206 ALA A N 1
ATOM 1590 C CA . ALA A 1 206 ? -39.280 9.440 19.606 1.00 88.75 206 ALA A CA 1
ATOM 1591 C C . ALA A 1 206 ? -38.430 8.782 20.700 1.00 88.75 206 ALA A C 1
ATOM 1593 O O . ALA A 1 206 ? -38.635 9.058 21.885 1.00 88.75 206 ALA A O 1
ATOM 1594 N N . ASP A 1 207 ? -37.447 7.984 20.295 1.00 92.38 207 ASP A N 1
ATOM 1595 C CA . ASP A 1 207 ? -36.737 7.050 21.166 1.00 92.38 207 ASP A CA 1
ATOM 1596 C C . ASP A 1 207 ? -35.395 7.589 21.671 1.00 92.38 207 ASP A C 1
ATOM 1598 O O . ASP A 1 207 ? -34.791 8.486 21.080 1.00 92.38 207 ASP A O 1
ATOM 1602 N N . THR A 1 208 ? -34.933 7.033 22.789 1.00 93.69 208 THR A N 1
ATOM 1603 C CA . THR A 1 208 ? -33.637 7.341 23.395 1.00 93.69 208 THR A CA 1
ATOM 1604 C C . THR A 1 208 ? -32.581 6.335 22.954 1.00 93.69 208 THR A C 1
ATOM 1606 O O . THR A 1 208 ? -32.838 5.133 22.843 1.00 93.69 208 THR A O 1
ATOM 1609 N N . ILE A 1 209 ? -31.372 6.834 22.714 1.00 93.12 209 ILE A N 1
ATOM 1610 C CA . ILE A 1 209 ? -30.221 6.049 22.279 1.00 93.12 209 ILE A CA 1
ATOM 1611 C C . ILE A 1 209 ? -29.578 5.406 23.508 1.00 93.12 209 ILE A C 1
ATOM 1613 O O . ILE A 1 209 ? -29.199 6.084 24.462 1.00 93.12 209 ILE A O 1
ATOM 1617 N N . LEU A 1 210 ? -29.468 4.081 23.475 1.00 90.88 210 LEU A N 1
ATOM 1618 C CA . LEU A 1 210 ? -28.823 3.275 24.504 1.00 90.88 210 LEU A CA 1
ATOM 1619 C C . LEU A 1 210 ? -27.308 3.211 24.291 1.00 90.88 210 LEU A C 1
ATOM 1621 O O . LEU A 1 210 ? -26.566 3.429 25.243 1.00 90.88 210 LEU A O 1
ATOM 1625 N N . ASN A 1 211 ? -26.850 2.916 23.071 1.00 90.88 211 ASN A N 1
ATOM 1626 C CA . ASN A 1 211 ? -25.428 2.860 22.730 1.00 90.88 211 ASN A CA 1
ATOM 1627 C C . ASN A 1 211 ? -25.190 2.994 21.218 1.00 90.88 211 ASN A C 1
ATOM 1629 O O . ASN A 1 211 ? -26.125 2.848 20.426 1.00 90.88 211 ASN A O 1
ATOM 1633 N N . LEU A 1 212 ? -23.930 3.221 20.836 1.00 94.25 212 LEU A N 1
ATOM 1634 C CA . LEU A 1 212 ? -23.465 3.297 19.454 1.00 94.25 212 LEU A CA 1
ATOM 1635 C C . LEU A 1 212 ? -22.129 2.567 19.226 1.00 94.25 212 LEU A C 1
ATOM 1637 O O . LEU A 1 212 ? -21.322 2.394 20.142 1.00 94.25 212 LEU A O 1
ATOM 1641 N N . VAL A 1 213 ? -21.894 2.169 17.977 1.00 96.06 213 VAL A N 1
ATOM 1642 C CA . VAL A 1 213 ? -20.684 1.499 17.494 1.00 96.06 213 VAL A CA 1
ATOM 1643 C C . VAL A 1 213 ? -20.323 2.063 16.116 1.00 96.06 213 VAL A C 1
ATOM 1645 O O . VAL A 1 213 ? -21.020 1.772 15.140 1.00 96.06 213 VAL A O 1
ATOM 1648 N N . PRO A 1 214 ? -19.260 2.876 16.013 1.00 97.62 214 PRO A N 1
ATOM 1649 C CA . PRO A 1 214 ? -18.764 3.359 14.742 1.00 97.62 214 PRO A CA 1
ATOM 1650 C C . PRO A 1 214 ? -17.752 2.381 14.132 1.00 97.62 214 PRO A C 1
ATOM 1652 O O . PRO A 1 214 ? -16.979 1.746 14.847 1.00 97.62 214 PRO A O 1
ATOM 1655 N N . VAL A 1 215 ? -17.732 2.286 12.806 1.00 97.75 215 VAL A N 1
ATOM 1656 C CA . VAL A 1 215 ? -16.755 1.502 12.037 1.00 97.75 215 VAL A CA 1
ATOM 1657 C C . VAL A 1 215 ? -16.673 2.044 10.617 1.00 97.75 215 VAL A C 1
ATOM 1659 O O . VAL A 1 215 ? -17.689 2.446 10.054 1.00 97.75 215 VAL A O 1
ATOM 1662 N N . VAL A 1 216 ? -15.483 2.061 10.024 1.00 97.56 216 VAL A N 1
ATOM 1663 C CA . VAL A 1 216 ? -15.346 2.363 8.595 1.00 97.56 216 VAL A CA 1
ATOM 1664 C C . VAL A 1 216 ? -15.500 1.065 7.816 1.00 97.56 216 VAL A C 1
ATOM 1666 O O . VAL A 1 216 ? -14.813 0.083 8.097 1.00 97.56 216 VAL A O 1
ATOM 1669 N N . TYR A 1 217 ? -16.447 1.044 6.885 1.00 95.69 217 TYR A N 1
ATOM 1670 C CA . TYR A 1 217 ? -16.745 -0.138 6.088 1.00 95.69 217 TYR A CA 1
ATOM 1671 C C . TYR A 1 217 ? -17.268 0.268 4.714 1.00 95.69 217 TYR A C 1
ATOM 1673 O O . TYR A 1 217 ? -18.218 1.052 4.610 1.00 95.69 217 TYR A O 1
ATOM 1681 N N . ASN A 1 218 ? -16.665 -0.297 3.664 1.00 92.44 218 ASN A N 1
ATOM 1682 C CA . ASN A 1 218 ? -16.911 0.064 2.268 1.00 92.44 218 ASN A CA 1
ATOM 1683 C C . ASN A 1 218 ? -16.685 1.560 1.983 1.00 92.44 218 ASN A C 1
ATOM 1685 O O . ASN A 1 218 ? -17.408 2.161 1.189 1.00 92.44 218 ASN A O 1
ATOM 1689 N N . GLY A 1 219 ? -15.680 2.156 2.636 1.00 92.69 219 GLY A N 1
ATOM 1690 C CA . GLY A 1 219 ? -15.256 3.532 2.390 1.00 92.69 219 GLY A CA 1
ATOM 1691 C C . GLY A 1 219 ? -16.078 4.632 3.064 1.00 92.69 219 GLY A C 1
ATOM 1692 O O . GLY A 1 219 ? -15.698 5.793 2.921 1.00 92.69 219 GLY A O 1
ATOM 1693 N N . ASP A 1 220 ? -17.129 4.278 3.810 1.00 95.12 220 ASP A N 1
ATOM 1694 C CA . ASP A 1 220 ? -17.949 5.198 4.604 1.00 95.12 220 ASP A CA 1
ATOM 1695 C C . ASP A 1 220 ? -17.745 4.957 6.104 1.00 95.12 220 ASP A C 1
ATOM 1697 O O . ASP A 1 220 ? -17.573 3.817 6.550 1.00 95.12 220 ASP A O 1
ATOM 1701 N N . LEU A 1 221 ? -17.853 6.018 6.907 1.00 97.94 221 LEU A N 1
ATOM 1702 C CA . LEU A 1 221 ? -18.008 5.880 8.353 1.00 97.94 221 LEU A CA 1
ATOM 1703 C C . LEU A 1 221 ? -19.449 5.458 8.656 1.00 97.94 221 LEU A C 1
ATOM 1705 O O . LEU A 1 221 ? -20.387 6.218 8.442 1.00 97.94 221 LEU A O 1
ATOM 1709 N N . ARG A 1 222 ? -19.637 4.257 9.192 1.00 97.88 222 ARG A N 1
ATOM 1710 C CA . ARG A 1 222 ? -20.941 3.735 9.609 1.00 97.88 222 ARG A CA 1
ATOM 1711 C C . ARG A 1 222 ? -21.090 3.823 11.112 1.00 97.88 222 ARG A C 1
ATOM 1713 O O . ARG A 1 222 ? -20.170 3.473 11.845 1.00 97.88 222 ARG A O 1
ATOM 1720 N N . VAL A 1 223 ? -22.258 4.255 11.572 1.00 98.19 223 VAL A N 1
ATOM 1721 C CA . VAL A 1 223 ? -22.612 4.299 12.991 1.00 98.19 223 VAL A CA 1
ATOM 1722 C C . VAL A 1 223 ? -23.829 3.425 13.210 1.00 98.19 223 VAL A C 1
ATOM 1724 O O . VAL A 1 223 ? -24.943 3.792 12.839 1.00 98.19 223 VAL A O 1
ATOM 1727 N N . TYR A 1 224 ? -23.604 2.278 13.841 1.00 97.19 224 TYR A N 1
ATOM 1728 C CA . TYR A 1 224 ? -24.662 1.409 14.337 1.00 97.19 224 TYR A CA 1
ATOM 1729 C C . TYR A 1 224 ? -25.096 1.885 15.713 1.00 97.19 224 TYR A C 1
ATOM 1731 O O . TYR A 1 224 ? -24.249 2.227 16.536 1.00 97.19 224 TYR A O 1
ATOM 1739 N N . TYR A 1 225 ? -26.393 1.913 15.989 1.00 94.50 225 TYR A N 1
ATOM 1740 C CA . TYR A 1 225 ? -26.903 2.366 17.278 1.00 94.50 225 TYR A CA 1
ATOM 1741 C C . TYR A 1 225 ? -28.174 1.632 17.686 1.00 94.50 225 TYR A C 1
ATOM 1743 O O . TYR A 1 225 ? -28.940 1.141 16.855 1.00 94.50 225 TYR A O 1
ATOM 1751 N N . THR A 1 226 ? -28.374 1.545 19.000 1.00 92.50 226 THR A N 1
ATOM 1752 C CA . THR A 1 226 ? -29.493 0.830 19.622 1.00 92.50 226 THR A CA 1
ATOM 1753 C C . THR A 1 226 ? -30.360 1.778 20.424 1.00 92.50 226 THR A C 1
ATOM 1755 O O . THR A 1 226 ? -29.827 2.630 21.137 1.00 92.50 226 THR A O 1
ATOM 1758 N N . PHE A 1 227 ? -31.670 1.573 20.416 1.00 92.50 227 PHE A N 1
ATOM 1759 C CA . PHE A 1 227 ? -32.588 2.228 21.343 1.00 92.50 227 PHE A CA 1
ATOM 1760 C C . PHE A 1 227 ? -32.818 1.406 22.611 1.00 92.50 227 PHE A C 1
ATOM 1762 O O . PHE A 1 227 ? -32.655 0.187 22.620 1.00 92.50 227 PHE A O 1
ATOM 1769 N N . PHE A 1 228 ? -33.275 2.065 23.678 1.00 89.31 228 PHE A N 1
ATOM 1770 C CA . PHE A 1 228 ? -33.695 1.382 24.911 1.00 89.31 228 PHE A CA 1
ATOM 1771 C C . PHE A 1 228 ? -34.863 0.406 24.699 1.00 89.31 228 PHE A C 1
ATOM 1773 O O . PHE A 1 228 ? -35.001 -0.556 25.451 1.00 89.31 228 PHE A O 1
ATOM 1780 N N . ASN A 1 229 ? -35.691 0.633 23.674 1.00 89.12 229 ASN A N 1
ATOM 1781 C CA . ASN A 1 229 ? -36.782 -0.269 23.302 1.00 89.12 229 ASN A CA 1
ATOM 1782 C C . ASN A 1 229 ? -36.309 -1.517 22.523 1.00 89.12 229 ASN A C 1
ATOM 1784 O O . ASN A 1 229 ? -37.121 -2.399 22.268 1.00 89.12 229 ASN A O 1
ATOM 1788 N N . GLY A 1 230 ? -35.016 -1.609 22.183 1.00 88.44 230 GLY A N 1
ATOM 1789 C CA . GLY A 1 230 ? -34.421 -2.726 21.447 1.00 88.44 230 GLY A CA 1
ATOM 1790 C C . GLY A 1 230 ? -34.221 -2.487 19.949 1.00 88.44 230 GLY A C 1
ATOM 1791 O O . GLY A 1 230 ? -33.520 -3.280 19.325 1.00 88.44 230 GLY A O 1
ATOM 1792 N N . GLY A 1 231 ? -34.760 -1.401 19.383 1.00 91.75 231 GLY A N 1
ATOM 1793 C CA . GLY A 1 231 ? -34.616 -1.083 17.962 1.00 91.75 231 GLY A CA 1
ATOM 1794 C C . GLY A 1 231 ? -33.160 -0.837 17.551 1.00 91.75 231 GLY A C 1
ATOM 1795 O O . GLY A 1 231 ? -32.409 -0.167 18.265 1.00 91.75 231 GLY A O 1
ATOM 1796 N N . LEU A 1 232 ? -32.772 -1.369 16.390 1.00 93.25 232 LEU A N 1
ATOM 1797 C CA . LEU A 1 232 ? -31.408 -1.341 15.859 1.00 93.25 232 LEU A CA 1
ATOM 1798 C C . LEU A 1 232 ? -31.352 -0.611 14.519 1.00 93.25 232 LEU A C 1
ATOM 1800 O O . LEU A 1 232 ? -32.092 -0.946 13.589 1.00 93.25 232 LEU A O 1
ATOM 1804 N N . PHE A 1 233 ? -30.440 0.352 14.412 1.00 95.38 233 PHE A N 1
ATOM 1805 C CA . PHE A 1 233 ? -30.341 1.217 13.244 1.00 95.38 233 PHE A CA 1
ATOM 1806 C C . PHE A 1 233 ? -28.895 1.510 12.847 1.00 95.38 233 PHE A C 1
ATOM 1808 O O . PHE A 1 233 ? -27.963 1.344 13.634 1.00 95.38 233 PHE A O 1
ATOM 1815 N N . GLU A 1 234 ? -28.731 1.980 11.616 1.00 96.69 234 GLU A N 1
ATOM 1816 C CA . GLU A 1 234 ? -27.489 2.512 11.071 1.00 96.69 234 GLU A CA 1
ATOM 1817 C C . GLU A 1 234 ? -27.727 3.870 10.407 1.00 96.69 234 GLU A C 1
ATOM 1819 O O . GLU A 1 234 ? -28.809 4.161 9.881 1.00 96.69 234 GLU A O 1
ATOM 1824 N N . ARG A 1 235 ? -26.691 4.707 10.464 1.00 98.00 235 ARG A N 1
ATOM 1825 C CA . ARG A 1 235 ? -26.489 5.856 9.584 1.00 98.00 235 ARG A CA 1
ATOM 1826 C C . ARG A 1 235 ? -25.051 5.863 9.089 1.00 98.00 235 ARG A C 1
ATOM 1828 O O . ARG A 1 235 ? -24.134 5.516 9.834 1.00 98.00 235 ARG A O 1
ATOM 1835 N N . THR A 1 236 ? -24.859 6.320 7.861 1.00 97.62 236 THR A N 1
ATOM 1836 C CA . THR A 1 236 ? -23.538 6.515 7.261 1.00 97.62 236 THR A CA 1
ATOM 1837 C C . THR A 1 236 ? -23.130 7.984 7.306 1.00 97.62 236 THR A C 1
ATOM 1839 O O . THR A 1 236 ? -23.981 8.871 7.326 1.00 97.62 236 THR A O 1
ATOM 1842 N N . TYR A 1 237 ? -21.831 8.242 7.323 1.00 97.38 237 TYR A N 1
ATOM 1843 C CA . TYR A 1 237 ? -21.219 9.543 7.114 1.00 97.38 237 TYR A CA 1
ATOM 1844 C C . TYR A 1 237 ? -20.269 9.417 5.925 1.00 97.38 237 TYR A C 1
ATOM 1846 O O . TYR A 1 237 ? -19.247 8.728 6.003 1.00 97.38 237 TYR A O 1
ATOM 1854 N N . ASP A 1 238 ? -20.660 10.025 4.806 1.00 94.38 238 ASP A N 1
ATOM 1855 C CA . ASP A 1 238 ? -19.961 9.883 3.530 1.00 94.38 238 ASP A CA 1
ATOM 1856 C C . ASP A 1 238 ? -18.674 10.721 3.468 1.00 94.38 238 ASP A C 1
ATOM 1858 O O . ASP A 1 238 ? -18.336 11.487 4.378 1.00 94.38 238 ASP A O 1
ATOM 1862 N N . ARG A 1 239 ? -17.899 10.562 2.390 1.00 90.12 239 ARG A N 1
ATOM 1863 C CA . ARG A 1 239 ? -16.651 11.322 2.199 1.00 90.12 239 ARG A CA 1
ATOM 1864 C C . ARG A 1 239 ? -16.879 12.813 1.963 1.00 90.12 239 ARG A C 1
ATOM 1866 O O . ARG A 1 239 ? -15.992 13.605 2.263 1.00 90.12 239 ARG A O 1
ATOM 1873 N N . GLY A 1 240 ? -18.067 13.188 1.491 1.00 89.94 240 GLY A N 1
ATOM 1874 C CA . GLY A 1 240 ? -18.500 14.577 1.342 1.00 89.94 240 GLY A CA 1
ATOM 1875 C C . GLY A 1 240 ? -18.872 15.254 2.665 1.00 89.94 240 GLY A C 1
ATOM 1876 O O . GLY A 1 240 ? -19.163 16.447 2.671 1.00 89.94 240 GLY A O 1
ATOM 1877 N N . GLY A 1 241 ? -18.850 14.521 3.780 1.00 91.69 241 GLY A N 1
ATOM 1878 C CA . GLY A 1 241 ? -19.134 15.047 5.107 1.00 91.69 241 GLY A CA 1
ATOM 1879 C C . GLY A 1 241 ? -20.622 15.116 5.449 1.00 91.69 241 GLY A C 1
ATOM 1880 O O . GLY A 1 241 ? -21.021 15.945 6.270 1.00 91.69 241 GLY A O 1
ATOM 1881 N N . ASN A 1 242 ? -21.447 14.267 4.829 1.00 94.06 242 ASN A N 1
ATOM 1882 C CA . ASN A 1 242 ? -22.895 14.264 5.018 1.00 94.06 242 ASN A CA 1
ATOM 1883 C C . ASN A 1 242 ? -23.372 13.002 5.736 1.00 94.06 242 ASN A C 1
ATOM 1885 O O . ASN A 1 242 ? -22.940 11.890 5.432 1.00 94.06 242 ASN A O 1
ATOM 1889 N N . TRP A 1 243 ? -24.318 13.177 6.664 1.00 96.75 243 TRP A N 1
ATOM 1890 C CA . TRP A 1 243 ? -24.999 12.069 7.331 1.00 96.75 243 TRP A CA 1
ATOM 1891 C C . TRP A 1 243 ? -26.151 11.530 6.480 1.00 96.75 243 TRP A C 1
ATOM 1893 O O . TRP A 1 243 ? -27.043 12.272 6.065 1.00 96.75 243 TRP A O 1
ATOM 1903 N N . GLY A 1 244 ? -26.152 10.218 6.268 1.00 96.06 244 GLY A N 1
ATOM 1904 C CA . GLY A 1 244 ? -27.186 9.484 5.560 1.00 96.06 244 GLY A CA 1
ATOM 1905 C C . GLY A 1 244 ? -28.490 9.321 6.348 1.00 96.06 244 GLY A C 1
ATOM 1906 O O . GLY A 1 244 ? -28.621 9.651 7.537 1.00 96.06 244 GLY A O 1
ATOM 1907 N N . ALA A 1 245 ? -29.490 8.776 5.655 1.00 95.81 245 ALA A N 1
ATOM 1908 C CA . ALA A 1 245 ? -30.778 8.431 6.243 1.00 95.81 245 ALA A CA 1
ATOM 1909 C C . ALA A 1 245 ? -30.649 7.282 7.259 1.00 95.81 245 ALA A C 1
ATOM 1911 O O . ALA A 1 245 ? -29.762 6.439 7.152 1.00 95.81 245 ALA A O 1
ATOM 1912 N N . LYS A 1 246 ? -31.570 7.242 8.230 1.00 96.12 246 LYS A N 1
ATOM 1913 C CA . LYS A 1 246 ? -31.696 6.127 9.176 1.00 96.12 246 LYS A CA 1
ATOM 1914 C C . LYS A 1 246 ? -32.129 4.861 8.440 1.00 96.12 246 LYS A C 1
ATOM 1916 O O . LYS A 1 246 ? -33.163 4.877 7.773 1.00 96.12 246 LYS A O 1
ATOM 1921 N N . GLN A 1 247 ? -31.394 3.772 8.628 1.00 97.00 247 GLN A N 1
ATOM 1922 C CA . GLN A 1 247 ? -31.706 2.451 8.081 1.00 97.00 247 GLN A CA 1
ATOM 1923 C C . GLN A 1 247 ? -31.881 1.440 9.214 1.00 97.00 247 GLN A C 1
ATOM 1925 O O . GLN A 1 247 ? -31.156 1.493 10.202 1.00 97.00 247 GLN A O 1
ATOM 1930 N N . GLY A 1 248 ? -32.865 0.546 9.104 1.00 94.88 248 GLY A N 1
ATOM 1931 C CA . GLY A 1 248 ? -33.088 -0.516 10.092 1.00 94.88 248 GLY A CA 1
ATOM 1932 C C . GLY A 1 248 ? -32.175 -1.717 9.851 1.00 94.88 248 GLY A C 1
ATOM 1933 O O . GLY A 1 248 ? -31.907 -2.064 8.700 1.00 94.88 248 GLY A O 1
ATOM 1934 N N . LEU A 1 249 ? -31.731 -2.365 10.929 1.00 94.44 249 LEU A N 1
ATOM 1935 C CA . LEU A 1 249 ? -30.963 -3.612 10.855 1.00 94.44 249 LEU A CA 1
ATOM 1936 C C . LEU A 1 249 ? -31.885 -4.833 10.920 1.00 94.44 249 LEU A C 1
ATOM 1938 O O . LEU A 1 249 ? -32.937 -4.800 11.557 1.00 94.44 249 LEU A O 1
ATOM 1942 N N . THR A 1 250 ? -31.473 -5.940 10.302 1.00 93.88 250 THR A N 1
ATOM 1943 C CA . THR A 1 250 ? -32.192 -7.226 10.375 1.00 93.88 250 THR A CA 1
ATOM 1944 C C . THR A 1 250 ? -31.253 -8.369 10.753 1.00 93.88 250 THR A C 1
ATOM 1946 O O . THR A 1 250 ? -30.057 -8.306 10.477 1.00 93.88 250 THR A O 1
ATOM 1949 N N . GLY A 1 251 ? -31.787 -9.422 11.384 1.00 91.94 251 GLY A N 1
ATOM 1950 C CA . GLY A 1 251 ? -31.041 -10.649 11.707 1.00 91.94 251 GLY A CA 1
ATOM 1951 C C . GLY A 1 251 ? -30.267 -10.647 13.034 1.00 91.94 251 GLY A C 1
ATOM 1952 O O . GLY A 1 251 ? -29.715 -11.676 13.423 1.00 91.94 251 GLY A O 1
ATOM 1953 N N . ILE A 1 252 ? -30.294 -9.536 13.776 1.00 90.25 252 ILE A N 1
ATOM 1954 C CA . ILE A 1 252 ? -29.887 -9.477 15.187 1.00 90.25 252 ILE A CA 1
ATOM 1955 C C . ILE A 1 252 ? -31.170 -9.550 16.034 1.00 90.25 252 ILE A C 1
ATOM 1957 O O . ILE A 1 252 ? -31.966 -8.611 15.975 1.00 90.25 252 ILE A O 1
ATOM 1961 N N . PRO A 1 253 ? -31.425 -10.642 16.781 1.00 81.62 253 PRO A N 1
ATOM 1962 C CA . PRO A 1 253 ? -32.609 -10.744 17.627 1.00 81.62 253 PRO A CA 1
ATOM 1963 C C . PRO A 1 253 ? -32.552 -9.674 18.725 1.00 81.62 253 PRO A C 1
ATOM 1965 O O . PRO A 1 253 ? -31.528 -9.511 19.391 1.00 81.62 253 PRO A O 1
ATOM 1968 N N . GLU A 1 254 ? -33.636 -8.913 18.877 1.00 67.31 254 GLU A N 1
ATOM 1969 C CA . GLU A 1 254 ? -33.698 -7.766 19.787 1.00 67.31 254 GLU A CA 1
ATOM 1970 C C . GLU A 1 254 ? -33.414 -8.148 21.257 1.00 67.31 254 GLU A C 1
ATOM 1972 O O . GLU A 1 254 ? -33.718 -9.259 21.697 1.00 67.31 254 GLU A O 1
ATOM 1977 N N . LYS A 1 255 ? -32.910 -7.157 22.019 1.00 61.56 255 LYS A N 1
ATOM 1978 C CA . LYS A 1 255 ? -32.495 -7.159 23.448 1.00 61.56 255 LYS A CA 1
ATOM 1979 C C . LYS A 1 255 ? -31.016 -7.467 23.752 1.00 61.56 255 LYS A C 1
ATOM 1981 O O . LYS A 1 255 ? -30.716 -8.142 24.736 1.00 61.56 255 LYS A O 1
ATOM 1986 N N . GLY A 1 256 ? -30.085 -6.898 22.982 1.00 65.94 256 GLY A N 1
ATOM 1987 C CA . GLY A 1 256 ? -28.656 -6.866 23.329 1.00 65.94 256 GLY A CA 1
ATOM 1988 C C . GLY A 1 256 ? -28.032 -5.476 23.159 1.00 65.94 256 GLY A C 1
ATOM 1989 O O . GLY A 1 256 ? -28.418 -4.717 22.274 1.00 65.94 256 GLY A O 1
ATOM 1990 N N . PHE A 1 257 ? -27.077 -5.132 24.027 1.00 81.06 257 PHE A N 1
ATOM 1991 C CA . PHE A 1 257 ? -26.271 -3.911 23.931 1.00 81.06 257 PHE A CA 1
ATOM 1992 C C . PHE A 1 257 ? -25.184 -4.129 22.869 1.00 81.06 257 PHE A C 1
ATOM 1994 O O . PHE A 1 257 ? -24.369 -5.046 23.019 1.00 81.06 257 PHE A O 1
ATOM 2001 N N . LEU A 1 258 ? -25.170 -3.321 21.802 1.00 89.69 258 LEU A N 1
ATOM 2002 C CA . LEU A 1 258 ? -24.059 -3.328 20.840 1.00 89.69 258 LEU A CA 1
ATOM 2003 C C . LEU A 1 258 ? -22.782 -2.856 21.530 1.00 89.69 258 LEU A C 1
ATOM 2005 O O . LEU A 1 258 ? -22.883 -1.984 22.378 1.00 89.69 258 LEU A O 1
ATOM 2009 N N . ASN A 1 259 ? -21.594 -3.356 21.191 1.00 90.44 259 ASN A N 1
ATOM 2010 C CA . ASN A 1 259 ? -20.360 -2.869 21.837 1.00 90.44 259 ASN A CA 1
ATOM 2011 C C . ASN A 1 259 ? -19.243 -2.475 20.885 1.00 90.44 259 ASN A C 1
ATOM 2013 O O . ASN A 1 259 ? -18.665 -1.397 21.018 1.00 90.44 259 ASN A O 1
ATOM 2017 N N . SER A 1 260 ? -18.923 -3.351 19.946 1.00 93.38 260 SER A N 1
ATOM 2018 C CA . SER A 1 260 ? -17.779 -3.168 19.064 1.00 93.38 260 SER A CA 1
ATOM 2019 C C . SER A 1 260 ? -18.058 -3.787 17.712 1.00 93.38 260 SER A C 1
ATOM 2021 O O . SER A 1 260 ? -18.812 -4.758 17.615 1.00 93.38 260 SER A O 1
ATOM 2023 N N . ALA A 1 261 ? -17.407 -3.238 16.697 1.00 96.00 261 ALA A N 1
ATOM 2024 C CA . ALA A 1 261 ? -17.388 -3.777 15.357 1.00 96.00 261 ALA A CA 1
ATOM 2025 C C . ALA A 1 261 ? -15.941 -3.900 14.882 1.00 96.00 261 ALA A C 1
ATOM 2027 O O . ALA A 1 261 ? -15.075 -3.130 15.292 1.00 96.00 261 ALA A O 1
ATOM 2028 N N . ALA A 1 262 ? -15.695 -4.882 14.028 1.00 95.75 262 ALA A N 1
ATOM 2029 C CA . ALA A 1 262 ? -14.408 -5.115 13.390 1.00 95.75 262 ALA A CA 1
ATOM 2030 C C . ALA A 1 262 ? -14.658 -5.602 11.964 1.00 95.75 262 ALA A C 1
ATOM 2032 O O . ALA A 1 262 ? -15.693 -6.214 11.704 1.00 95.75 262 ALA A O 1
ATOM 2033 N N . MET A 1 263 ? -13.729 -5.350 11.048 1.00 94.00 263 MET A N 1
ATOM 2034 C CA . MET A 1 263 ? -13.821 -5.852 9.679 1.00 94.00 263 MET A CA 1
ATOM 2035 C C . MET A 1 263 ? -12.583 -6.659 9.315 1.00 94.00 263 MET A C 1
ATOM 2037 O O . MET A 1 263 ? -11.482 -6.343 9.756 1.00 94.00 263 MET A O 1
ATOM 2041 N N . VAL A 1 264 ? -12.795 -7.685 8.499 1.00 90.44 264 VAL A N 1
ATOM 2042 C CA . VAL A 1 264 ? -11.750 -8.445 7.815 1.00 90.44 264 VAL A CA 1
ATOM 2043 C C . VAL A 1 264 ? -12.170 -8.517 6.359 1.00 90.44 264 VAL A C 1
ATOM 2045 O O . VAL A 1 264 ? -13.210 -9.108 6.052 1.00 90.44 264 VAL A O 1
ATOM 2048 N N . ASN A 1 265 ? -11.383 -7.907 5.472 1.00 86.69 265 ASN A N 1
ATOM 2049 C CA . ASN A 1 265 ? -11.725 -7.776 4.056 1.00 86.69 265 ASN A CA 1
ATOM 2050 C C . ASN A 1 265 ? -13.156 -7.219 3.879 1.00 86.69 265 ASN A C 1
ATOM 2052 O O . ASN A 1 265 ? -13.520 -6.211 4.480 1.00 86.69 265 ASN A O 1
ATOM 2056 N N . GLU A 1 266 ? -14.005 -7.896 3.106 1.00 87.44 266 GLU A N 1
ATOM 2057 C CA . GLU A 1 266 ? -15.380 -7.455 2.825 1.00 87.44 266 GLU A CA 1
ATOM 2058 C C . GLU A 1 266 ? -16.386 -7.823 3.925 1.00 87.44 266 GLU A C 1
ATOM 2060 O O . GLU A 1 266 ? -17.582 -7.565 3.780 1.00 87.44 266 GLU A O 1
ATOM 2065 N N . ARG A 1 267 ? -15.948 -8.450 5.022 1.00 91.12 267 ARG A N 1
ATOM 2066 C CA . ARG A 1 267 ? -16.842 -8.939 6.072 1.00 91.12 267 ARG A CA 1
ATOM 2067 C C . ARG A 1 267 ? -16.760 -8.071 7.312 1.00 91.12 267 ARG A C 1
ATOM 2069 O O . ARG A 1 267 ? -15.694 -7.881 7.896 1.00 91.12 267 ARG A O 1
ATOM 2076 N N . LEU A 1 268 ? -17.921 -7.600 7.744 1.00 95.25 268 LEU A N 1
ATOM 2077 C CA . LEU A 1 268 ? -18.089 -6.832 8.964 1.00 95.25 268 LEU A CA 1
ATOM 2078 C C . LEU A 1 268 ? -18.611 -7.734 10.083 1.00 95.25 268 LEU A C 1
ATOM 2080 O O . LEU A 1 268 ? -19.494 -8.560 9.861 1.00 95.25 268 LEU A O 1
ATOM 2084 N N . PHE A 1 269 ? -18.101 -7.544 11.294 1.00 96.19 269 PHE A N 1
ATOM 2085 C CA . PHE A 1 269 ? -18.539 -8.216 12.511 1.00 96.19 269 PHE A CA 1
ATOM 2086 C C . PHE A 1 269 ? -19.043 -7.189 13.513 1.00 96.19 269 PHE A C 1
ATOM 2088 O O . PHE A 1 269 ? -18.474 -6.104 13.622 1.00 96.19 269 PHE A O 1
ATOM 2095 N N . ILE A 1 270 ? -20.078 -7.542 14.272 1.00 95.62 270 ILE A N 1
ATOM 2096 C CA . ILE A 1 270 ? -20.593 -6.717 15.366 1.00 95.62 270 ILE A CA 1
ATOM 2097 C C . ILE A 1 270 ? -21.000 -7.595 16.546 1.00 95.62 270 ILE A C 1
ATOM 2099 O O . ILE A 1 270 ? -21.524 -8.695 16.363 1.00 95.62 270 ILE A O 1
ATOM 2103 N N . SER A 1 271 ? -20.748 -7.129 17.764 1.00 94.00 271 SER A N 1
ATOM 2104 C CA . SER A 1 271 ? -21.176 -7.814 18.983 1.00 94.00 271 SER A CA 1
ATOM 2105 C C . SER A 1 271 ? -22.457 -7.197 19.537 1.00 94.00 271 SER A C 1
ATOM 2107 O O . SER A 1 271 ? -22.560 -5.976 19.643 1.00 94.00 271 SER A O 1
ATOM 2109 N N . SER A 1 272 ? -23.415 -8.049 19.914 1.00 91.12 272 SER A N 1
ATOM 2110 C CA . SER A 1 272 ? -24.627 -7.688 20.656 1.00 91.12 272 SER A CA 1
ATOM 2111 C C . SER A 1 272 ? -24.795 -8.655 21.825 1.00 91.12 272 SER A C 1
ATOM 2113 O O . SER A 1 272 ? -25.036 -9.851 21.634 1.00 91.12 272 SER A O 1
ATOM 2115 N N . GLY A 1 273 ? -24.592 -8.158 23.049 1.00 87.50 273 GLY A N 1
ATOM 2116 C CA . GLY A 1 273 ? -24.378 -9.042 24.198 1.00 87.50 273 GLY A CA 1
ATOM 2117 C C . GLY A 1 273 ? -23.225 -10.026 23.937 1.00 87.50 273 GLY A C 1
ATOM 2118 O O . GLY A 1 273 ? -22.232 -9.682 23.294 1.00 87.50 273 GLY A O 1
ATOM 2119 N N . ALA A 1 274 ? -23.363 -11.265 24.403 1.00 86.75 274 ALA A N 1
ATOM 2120 C CA . ALA A 1 274 ? -22.337 -12.302 24.249 1.00 86.75 274 ALA A CA 1
ATOM 2121 C C . ALA A 1 274 ? -22.376 -13.028 22.883 1.00 86.75 274 ALA A C 1
ATOM 2123 O O . ALA A 1 274 ? -21.783 -14.097 22.724 1.00 86.75 274 ALA A O 1
ATOM 2124 N N . THR A 1 275 ? -23.122 -12.486 21.913 1.00 91.44 275 THR A N 1
ATOM 2125 C CA . THR A 1 275 ? -23.229 -13.032 20.554 1.00 91.44 275 THR A CA 1
ATOM 2126 C C . THR A 1 275 ? -22.575 -12.081 19.559 1.00 91.44 275 THR A C 1
ATOM 2128 O O . THR A 1 275 ? -22.831 -10.876 19.561 1.00 91.44 275 THR A O 1
ATOM 2131 N N . THR A 1 276 ? -21.747 -12.639 18.686 1.00 94.06 276 THR A N 1
ATOM 2132 C CA . THR A 1 276 ? -21.147 -11.957 17.542 1.00 94.06 276 THR A CA 1
ATOM 2133 C C . THR A 1 276 ? -21.940 -12.299 16.290 1.00 94.06 276 THR A C 1
ATOM 2135 O O . THR A 1 276 ? -22.263 -13.462 16.040 1.00 94.06 276 THR A O 1
ATOM 2138 N N . PHE A 1 277 ? -22.214 -11.285 15.483 1.00 94.81 277 PHE A N 1
ATOM 2139 C CA . PHE A 1 277 ? -22.884 -11.375 14.194 1.00 94.81 277 PHE A CA 1
ATOM 2140 C C . PHE A 1 277 ? -21.929 -10.929 13.096 1.00 94.81 277 PHE A C 1
ATOM 2142 O O . PHE A 1 277 ? -20.973 -10.200 13.361 1.00 94.81 277 PHE A O 1
ATOM 2149 N N . TYR A 1 278 ? -22.205 -11.344 11.866 1.00 95.56 278 TYR A N 1
ATOM 2150 C CA . TYR A 1 278 ? -21.488 -10.868 10.692 1.00 95.56 278 TYR A CA 1
ATOM 2151 C C . TYR A 1 278 ? -22.434 -10.365 9.608 1.00 95.56 278 TYR A C 1
ATOM 2153 O O . TYR A 1 278 ? -23.602 -10.758 9.566 1.00 95.56 278 TYR A O 1
ATOM 2161 N N . SER A 1 279 ? -21.907 -9.527 8.723 1.00 95.12 279 SER A N 1
ATOM 2162 C CA . SER A 1 279 ? -22.598 -9.002 7.553 1.00 95.12 279 SER A CA 1
ATOM 2163 C C . SER A 1 279 ? -21.621 -8.766 6.399 1.00 95.12 279 SER A C 1
ATOM 2165 O O . SER A 1 279 ? -20.430 -8.536 6.617 1.00 95.12 279 SER A O 1
ATOM 2167 N N . THR A 1 280 ? -22.140 -8.819 5.175 1.00 92.81 280 THR A N 1
ATOM 2168 C CA . THR A 1 280 ? -21.443 -8.444 3.932 1.00 92.81 280 THR A CA 1
ATOM 2169 C C . THR A 1 280 ? -22.058 -7.210 3.260 1.00 92.81 280 THR A C 1
ATOM 2171 O O . THR A 1 280 ? -21.573 -6.762 2.227 1.00 92.81 280 THR A O 1
ATOM 2174 N N . ASP A 1 281 ? -23.138 -6.653 3.820 1.00 93.06 281 ASP A N 1
ATOM 2175 C CA . ASP A 1 281 ? -23.779 -5.418 3.342 1.00 93.06 281 ASP A CA 1
ATOM 2176 C C . ASP A 1 281 ? -23.884 -4.328 4.433 1.00 93.06 281 ASP A C 1
ATOM 2178 O O . ASP A 1 281 ? -24.156 -3.159 4.139 1.00 93.06 281 ASP A O 1
ATOM 2182 N N . GLY A 1 282 ? -23.625 -4.699 5.690 1.00 94.56 282 GLY A N 1
ATOM 2183 C CA . GLY A 1 282 ? -23.745 -3.865 6.885 1.00 94.56 282 GLY A CA 1
ATOM 2184 C C . GLY A 1 282 ? -25.168 -3.756 7.447 1.00 94.56 282 GLY A C 1
ATOM 2185 O O . GLY A 1 282 ? -25.353 -3.210 8.526 1.00 94.56 282 GLY A O 1
ATOM 2186 N N . LEU A 1 283 ? -26.196 -4.279 6.776 1.00 95.75 283 LEU A N 1
ATOM 2187 C CA . LEU A 1 283 ? -27.607 -4.095 7.156 1.00 95.75 283 LEU A CA 1
ATOM 2188 C C . LEU A 1 283 ? -28.296 -5.407 7.545 1.00 95.75 283 LEU A C 1
ATOM 2190 O O . LEU A 1 283 ? -29.140 -5.436 8.448 1.00 95.75 283 LEU A O 1
ATOM 2194 N N . LYS A 1 284 ? -27.941 -6.500 6.869 1.00 95.88 284 LYS A N 1
ATOM 2195 C CA . LYS A 1 284 ? -28.435 -7.850 7.126 1.00 95.88 284 LYS A CA 1
ATOM 2196 C C . LYS A 1 284 ? -27.359 -8.636 7.843 1.00 95.88 284 LYS A C 1
ATOM 2198 O O . LYS A 1 284 ? -26.246 -8.795 7.342 1.00 95.88 284 LYS A O 1
ATOM 2203 N N . TRP A 1 285 ? -27.711 -9.137 9.013 1.00 94.75 285 TRP A N 1
ATOM 2204 C CA . TRP A 1 285 ? -26.782 -9.799 9.907 1.00 94.75 285 TRP A CA 1
ATOM 2205 C C . TRP A 1 285 ? -27.152 -11.264 10.079 1.00 94.75 285 TRP A C 1
ATOM 2207 O O . TRP A 1 285 ? -28.325 -11.630 10.092 1.00 94.75 285 TRP A O 1
ATOM 2217 N N . ALA A 1 286 ? -26.141 -12.105 10.240 1.00 94.62 286 ALA A N 1
ATOM 2218 C CA . ALA A 1 286 ? -26.312 -13.501 10.608 1.00 94.62 286 ALA A CA 1
ATOM 2219 C C . ALA A 1 286 ? -25.491 -13.806 11.869 1.00 94.62 286 ALA A C 1
ATOM 2221 O O . ALA A 1 286 ? -24.399 -13.247 12.032 1.00 94.62 286 ALA A O 1
ATOM 2222 N N . PRO A 1 287 ? -25.979 -14.675 12.775 1.00 93.69 287 PRO A N 1
ATOM 2223 C CA . PRO A 1 287 ? -25.184 -15.139 13.906 1.00 93.69 287 PRO A CA 1
ATOM 2224 C C . PRO A 1 287 ? -23.872 -15.762 13.420 1.00 93.69 287 PRO A C 1
ATOM 2226 O O . PRO A 1 287 ? -23.876 -16.619 12.539 1.00 93.69 287 PRO A O 1
ATOM 2229 N N . TYR A 1 288 ? -22.753 -15.332 13.997 1.00 94.19 288 TYR A N 1
ATOM 2230 C CA . TYR A 1 288 ? -21.427 -15.874 13.708 1.00 94.19 288 TYR A CA 1
ATOM 2231 C C . TYR A 1 288 ? -20.964 -16.818 14.816 1.00 94.19 288 TYR A C 1
ATOM 2233 O O . TYR A 1 288 ? -20.596 -17.960 14.556 1.00 94.19 288 TYR A O 1
ATOM 2241 N N . PHE A 1 289 ? -20.994 -16.328 16.054 1.00 93.69 289 PHE A N 1
ATOM 2242 C CA . PHE A 1 289 ? -20.525 -17.033 17.239 1.00 93.69 289 PHE A CA 1
ATOM 2243 C C . PHE A 1 289 ? -21.363 -16.607 18.441 1.00 93.69 289 PHE A C 1
ATOM 2245 O O . PHE A 1 289 ? -21.608 -15.419 18.632 1.00 93.69 289 PHE A O 1
ATOM 2252 N N . ALA A 1 290 ? -21.781 -17.566 19.261 1.00 90.75 290 ALA A N 1
ATOM 2253 C CA . ALA A 1 290 ? -22.486 -17.310 20.508 1.00 90.75 290 ALA A CA 1
ATOM 2254 C C . ALA A 1 290 ? -21.699 -17.937 21.656 1.00 90.75 290 ALA A C 1
ATOM 2256 O O . ALA A 1 290 ? -21.447 -19.144 21.660 1.00 90.75 290 ALA A O 1
ATOM 2257 N N . PHE A 1 291 ? -21.315 -17.119 22.632 1.00 88.94 291 PHE A N 1
ATOM 2258 C CA . PHE A 1 291 ? -20.656 -17.614 23.829 1.00 88.94 291 PHE A CA 1
ATOM 2259 C C . PHE A 1 291 ? -21.631 -18.462 24.660 1.00 88.94 291 PHE A C 1
ATOM 2261 O O . PHE A 1 291 ? -22.741 -18.034 24.968 1.00 88.94 291 PHE A O 1
ATOM 2268 N N . SER A 1 292 ? -21.216 -19.673 25.038 1.00 83.69 292 SER A N 1
ATOM 2269 C CA . SER A 1 292 ? -22.073 -20.639 25.738 1.00 83.69 292 SER A CA 1
ATOM 2270 C C . SER A 1 292 ? -22.108 -20.468 27.262 1.00 83.69 292 SER A C 1
ATOM 2272 O O . SER A 1 292 ? -22.900 -21.128 27.934 1.00 83.69 292 SER A O 1
ATOM 2274 N N . GLY A 1 293 ? -21.227 -19.643 27.834 1.00 78.00 293 GLY A N 1
ATOM 2275 C CA . GLY A 1 293 ? -21.178 -19.389 29.274 1.00 78.00 293 GLY A CA 1
ATOM 2276 C C . GLY A 1 293 ? -22.104 -18.255 29.722 1.00 78.00 293 GLY A C 1
ATOM 2277 O O . GLY A 1 293 ? -22.819 -17.636 28.937 1.00 78.00 293 GLY A O 1
ATOM 2278 N N . ARG A 1 294 ? -22.074 -17.943 31.023 1.00 72.44 294 ARG A N 1
ATOM 2279 C CA . ARG A 1 294 ? -22.796 -16.782 31.560 1.00 72.44 294 ARG A CA 1
ATOM 2280 C C . ARG A 1 294 ? -21.974 -15.517 31.346 1.00 72.44 294 ARG A C 1
ATOM 2282 O O . ARG A 1 294 ? -20.946 -15.333 31.992 1.00 72.44 294 ARG A O 1
ATOM 2289 N N . SER A 1 295 ? -22.464 -14.628 30.491 1.00 75.62 295 SER A N 1
ATOM 2290 C CA . SER A 1 295 ? -21.987 -13.251 30.409 1.00 75.62 295 SER A CA 1
ATOM 2291 C C . SER A 1 295 ? -23.173 -12.297 30.420 1.00 75.62 295 SER A C 1
ATOM 2293 O O . SER A 1 295 ? -24.146 -12.495 29.697 1.00 75.62 295 SER A O 1
ATOM 2295 N N . ALA A 1 296 ? -23.099 -11.280 31.276 1.00 68.94 296 ALA A N 1
ATOM 2296 C CA . ALA A 1 296 ? -24.090 -10.209 31.342 1.00 68.94 296 ALA A CA 1
ATOM 2297 C C . ALA A 1 296 ? -23.732 -9.028 30.424 1.00 68.94 296 ALA A C 1
ATOM 2299 O O . ALA A 1 296 ? -24.480 -8.054 30.368 1.00 68.94 296 ALA A O 1
ATOM 2300 N N . TYR A 1 297 ? -22.589 -9.091 29.732 1.00 79.38 297 TYR A N 1
ATOM 2301 C CA . TYR A 1 297 ? -21.985 -7.940 29.070 1.00 79.38 297 TYR A CA 1
ATOM 2302 C C . TYR A 1 297 ? -21.549 -8.279 27.647 1.00 79.38 297 TYR A C 1
ATOM 2304 O O . TYR A 1 297 ? -21.307 -9.442 27.321 1.00 79.38 297 TYR A O 1
ATOM 2312 N N . PRO A 1 298 ? -21.468 -7.267 26.779 1.00 86.88 298 PRO A N 1
ATOM 2313 C CA . PRO A 1 298 ? -21.142 -7.491 25.389 1.00 86.88 298 PRO A CA 1
ATOM 2314 C C . PRO A 1 298 ? -19.657 -7.789 25.164 1.00 86.88 298 PRO A C 1
ATOM 2316 O O . PRO A 1 298 ? -18.789 -7.275 25.873 1.00 86.88 298 PRO A O 1
ATOM 2319 N N . SER A 1 299 ? -19.363 -8.604 24.151 1.00 93.38 299 SER A N 1
ATOM 2320 C CA . SER A 1 299 ? -17.986 -8.952 23.786 1.00 93.38 299 SER A CA 1
ATOM 2321 C C . SER A 1 299 ? -17.273 -7.797 23.073 1.00 93.38 299 SER A C 1
ATOM 2323 O O . SER A 1 299 ? -17.888 -7.040 22.317 1.00 93.38 299 SER A O 1
ATOM 2325 N N . GLY A 1 300 ? -15.966 -7.670 23.291 1.00 95.75 300 GLY A N 1
ATOM 2326 C CA . GLY A 1 300 ? -15.070 -6.832 22.495 1.00 95.75 300 GLY A CA 1
ATOM 2327 C C . GLY A 1 300 ? -14.611 -7.572 21.243 1.00 95.75 300 GLY A C 1
ATOM 2328 O O . GLY A 1 300 ? -14.311 -8.763 21.308 1.00 95.75 300 GLY A O 1
ATOM 2329 N N . LEU A 1 301 ? -14.555 -6.878 20.112 1.00 97.12 301 LEU A N 1
ATOM 2330 C CA . LEU A 1 301 ? -14.097 -7.409 18.832 1.00 97.12 301 LEU A CA 1
ATOM 2331 C C . LEU A 1 301 ? -12.802 -6.725 18.406 1.00 97.12 301 LEU A C 1
ATOM 2333 O O . LEU A 1 301 ? -12.634 -5.527 18.623 1.00 97.12 301 LEU A O 1
ATOM 2337 N N . GLY A 1 302 ? -11.914 -7.486 17.775 1.00 96.00 302 GLY A N 1
ATOM 2338 C CA . GLY A 1 302 ? -10.703 -6.976 17.141 1.00 96.00 302 GLY A CA 1
ATOM 2339 C C . GLY A 1 302 ? -10.152 -7.964 16.122 1.00 96.00 302 GLY A C 1
ATOM 2340 O O . GLY A 1 302 ? -10.720 -9.036 15.912 1.00 96.00 302 GLY A O 1
ATOM 2341 N N . VAL A 1 303 ? -9.040 -7.598 15.494 1.00 95.19 303 VAL A N 1
ATOM 2342 C CA . VAL A 1 303 ? -8.380 -8.402 14.459 1.00 95.19 303 VAL A CA 1
ATOM 2343 C C . VAL A 1 303 ? -6.901 -8.525 14.795 1.00 95.19 303 VAL A C 1
ATOM 2345 O O . VAL A 1 303 ? -6.279 -7.551 15.226 1.00 95.19 303 VAL A O 1
ATOM 2348 N N . SER A 1 304 ? -6.343 -9.720 14.607 1.00 93.06 304 SER A N 1
ATOM 2349 C CA . SER A 1 304 ? -4.898 -9.902 14.522 1.00 93.06 304 SER A CA 1
ATOM 2350 C C . SER A 1 304 ? -4.467 -9.846 13.063 1.00 93.06 304 SER A C 1
ATOM 2352 O O . SER A 1 304 ? -4.943 -10.624 12.236 1.00 93.06 304 SER A O 1
ATOM 2354 N N . TYR A 1 305 ? -3.538 -8.940 12.766 1.00 91.62 305 TYR A N 1
ATOM 2355 C CA . TYR A 1 305 ? -2.928 -8.832 11.445 1.00 91.62 305 TYR A CA 1
ATOM 2356 C C . TYR A 1 305 ? -1.609 -9.595 11.338 1.00 91.62 305 TYR A C 1
ATOM 2358 O O . TYR A 1 305 ? -1.022 -9.559 10.275 1.00 91.62 305 TYR A O 1
ATOM 2366 N N . GLY A 1 306 ? -1.124 -10.281 12.380 1.00 88.00 306 GLY A N 1
ATOM 2367 C CA . GLY A 1 306 ? 0.185 -10.946 12.340 1.00 88.00 306 GLY A CA 1
ATOM 2368 C C . GLY A 1 306 ? 0.311 -11.970 11.204 1.00 88.00 306 GLY A C 1
ATOM 2369 O O . GLY A 1 306 ? -0.634 -12.710 10.938 1.00 88.00 306 GLY A O 1
ATOM 2370 N N . ILE A 1 307 ? 1.479 -12.019 10.547 1.00 89.94 307 ILE A N 1
ATOM 2371 C CA . ILE A 1 307 ? 1.769 -13.026 9.513 1.00 89.94 307 ILE A CA 1
ATOM 2372 C C . ILE A 1 307 ? 2.049 -14.376 10.167 1.00 89.94 307 ILE A C 1
ATOM 2374 O O . ILE A 1 307 ? 2.872 -14.466 11.084 1.00 89.94 307 ILE A O 1
ATOM 2378 N N . THR A 1 308 ? 1.416 -15.424 9.652 1.00 88.25 308 THR A N 1
ATOM 2379 C CA . THR A 1 308 ? 1.615 -16.807 10.108 1.00 88.25 308 THR A CA 1
ATOM 2380 C C . THR A 1 308 ? 2.228 -17.681 9.013 1.00 88.25 308 THR A C 1
ATOM 2382 O O . THR A 1 308 ? 2.230 -17.314 7.841 1.00 88.25 308 THR A O 1
ATOM 2385 N N . GLU A 1 309 ? 2.730 -18.869 9.368 1.00 89.00 309 GLU A N 1
ATOM 2386 C CA . GLU A 1 309 ? 3.212 -19.852 8.379 1.00 89.00 309 GLU A CA 1
ATOM 2387 C C . GLU A 1 309 ? 2.117 -20.255 7.375 1.00 89.00 309 GLU A C 1
ATOM 2389 O O . GLU A 1 309 ? 2.404 -20.511 6.202 1.00 89.00 309 GLU A O 1
ATOM 2394 N N . ASN A 1 310 ? 0.852 -20.259 7.809 1.00 88.50 310 ASN A N 1
ATOM 2395 C CA . ASN A 1 310 ? -0.275 -20.551 6.934 1.00 88.50 310 ASN A CA 1
ATOM 2396 C C . ASN A 1 310 ? -0.362 -19.534 5.786 1.00 88.50 310 ASN A C 1
ATOM 2398 O O . ASN A 1 310 ? -0.594 -19.931 4.656 1.00 88.50 310 ASN A O 1
ATOM 2402 N N . ASP A 1 311 ? -0.067 -18.254 6.014 1.00 91.00 311 ASP A N 1
ATOM 2403 C CA . ASP A 1 311 ? -0.139 -17.218 4.969 1.00 91.00 311 ASP A CA 1
ATOM 2404 C C . ASP A 1 311 ? 0.822 -17.495 3.802 1.00 91.00 311 ASP A C 1
ATOM 2406 O O . ASP A 1 311 ? 0.551 -17.138 2.656 1.00 91.00 311 ASP A O 1
ATOM 2410 N N . LEU A 1 312 ? 1.944 -18.153 4.099 1.00 94.31 312 LEU A N 1
ATOM 2411 C CA . LEU A 1 312 ? 2.995 -18.489 3.143 1.00 94.31 312 LEU A CA 1
ATOM 2412 C C . LEU A 1 312 ? 2.719 -19.808 2.402 1.00 94.31 312 LEU A C 1
ATOM 2414 O O . LEU A 1 312 ? 3.199 -20.003 1.283 1.00 94.31 312 LEU A O 1
ATOM 2418 N N . THR A 1 313 ? 1.982 -20.725 3.029 1.00 93.50 313 THR A N 1
ATOM 2419 C CA . THR A 1 313 ? 1.823 -22.120 2.578 1.00 93.50 313 THR A CA 1
ATOM 2420 C C . THR A 1 313 ? 0.400 -22.464 2.151 1.00 93.50 313 THR A C 1
ATOM 2422 O O . THR A 1 313 ? 0.177 -23.490 1.504 1.00 93.50 313 THR A O 1
ATOM 2425 N N . VAL A 1 314 ? -0.573 -21.606 2.463 1.00 90.69 314 VAL A N 1
ATOM 2426 C CA . VAL A 1 314 ? -1.968 -21.836 2.115 1.00 90.69 314 VAL A CA 1
ATOM 2427 C C . VAL A 1 314 ? -2.149 -21.836 0.606 1.00 90.69 314 VAL A C 1
ATOM 2429 O O . VAL A 1 314 ? -1.557 -21.042 -0.130 1.00 90.69 314 VAL A O 1
ATOM 2432 N N . ARG A 1 315 ? -2.976 -22.766 0.131 1.00 92.31 315 ARG A N 1
ATOM 2433 C CA . ARG A 1 315 ? -3.381 -22.797 -1.271 1.00 92.31 315 ARG A CA 1
ATOM 2434 C C . ARG A 1 315 ? -4.403 -21.705 -1.531 1.00 92.31 315 ARG A C 1
ATOM 2436 O O . ARG A 1 315 ? -5.222 -21.406 -0.669 1.00 92.31 315 ARG A O 1
ATOM 2443 N N . ASN A 1 316 ? -4.392 -21.176 -2.748 1.00 89.75 316 ASN A N 1
ATOM 2444 C CA . ASN A 1 316 ? -5.300 -20.112 -3.163 1.00 89.75 316 ASN A CA 1
ATOM 2445 C C . ASN A 1 316 ? -5.199 -18.826 -2.308 1.00 89.75 316 ASN A C 1
ATOM 2447 O O . ASN A 1 316 ? -6.244 -18.305 -1.904 1.00 89.75 316 ASN A O 1
ATOM 2451 N N . PRO A 1 317 ? -3.994 -18.290 -2.018 1.00 91.06 317 PRO A N 1
ATOM 2452 C CA . PRO A 1 317 ? -3.885 -17.035 -1.279 1.00 91.06 317 PRO A CA 1
ATOM 2453 C C . PRO A 1 317 ? -4.640 -15.932 -2.031 1.00 91.06 317 PRO A C 1
ATOM 2455 O O . PRO A 1 317 ? -4.346 -15.647 -3.196 1.00 91.06 317 PRO A O 1
ATOM 2458 N N . GLN A 1 318 ? -5.647 -15.349 -1.381 1.00 87.56 318 GLN A N 1
ATOM 2459 C CA . GLN A 1 318 ? -6.442 -14.273 -1.965 1.00 87.56 318 GLN A CA 1
ATOM 2460 C C . GLN A 1 318 ? -5.735 -12.936 -1.786 1.00 87.56 318 GLN A C 1
ATOM 2462 O O . GLN A 1 318 ? -5.133 -12.667 -0.746 1.00 87.56 318 GLN A O 1
ATOM 2467 N N . LEU A 1 319 ? -5.848 -12.080 -2.800 1.00 91.19 319 LEU A N 1
ATOM 2468 C CA . LEU A 1 319 ? -5.475 -10.681 -2.660 1.00 91.19 319 LEU A CA 1
ATOM 2469 C C . LEU A 1 319 ? -6.371 -10.054 -1.569 1.00 91.19 319 LEU A C 1
ATOM 2471 O O . LEU A 1 319 ? -7.594 -10.184 -1.676 1.00 91.19 319 LEU A O 1
ATOM 2475 N N . PRO A 1 320 ? -5.809 -9.405 -0.531 1.00 91.44 320 PRO A N 1
ATOM 2476 C CA . PRO A 1 320 ? -6.616 -8.737 0.491 1.00 91.44 320 PRO A CA 1
ATOM 2477 C C . PRO A 1 320 ? -7.515 -7.672 -0.145 1.00 91.44 320 PRO A C 1
ATOM 2479 O O . PRO A 1 320 ? -7.014 -6.849 -0.898 1.00 91.44 320 PRO A O 1
ATOM 2482 N N . SER A 1 321 ? -8.821 -7.668 0.114 1.00 91.69 321 SER A N 1
ATOM 2483 C CA . SER A 1 321 ? -9.735 -6.737 -0.571 1.00 91.69 321 SER A CA 1
ATOM 2484 C C . SER A 1 321 ? -9.834 -5.376 0.114 1.00 91.69 321 SER A C 1
ATOM 2486 O O . SER A 1 321 ? -10.097 -4.367 -0.541 1.00 91.69 321 SER A O 1
ATOM 2488 N N . ASP A 1 322 ? -9.620 -5.337 1.429 1.00 93.06 322 ASP A N 1
ATOM 2489 C CA . ASP A 1 322 ? -9.604 -4.107 2.209 1.00 93.06 322 ASP A CA 1
ATOM 2490 C C . ASP A 1 322 ? -8.872 -4.294 3.535 1.00 93.06 322 ASP A C 1
ATOM 2492 O O . ASP A 1 322 ? -8.533 -5.408 3.937 1.00 93.06 322 ASP A O 1
ATOM 2496 N N . LEU A 1 323 ? -8.655 -3.180 4.222 1.00 92.62 323 LEU A N 1
ATOM 2497 C CA . LEU A 1 323 ? -8.024 -3.113 5.525 1.00 92.62 323 LEU A CA 1
ATOM 2498 C C . LEU A 1 323 ? -8.821 -2.163 6.432 1.00 92.62 323 LEU A C 1
ATOM 2500 O O . LEU A 1 323 ? -9.400 -1.176 5.970 1.00 92.62 323 LEU A O 1
ATOM 2504 N N . ALA A 1 324 ? -8.872 -2.446 7.735 1.00 94.38 324 ALA A N 1
ATOM 2505 C CA . ALA A 1 324 ? -9.523 -1.541 8.678 1.00 94.38 324 ALA A CA 1
ATOM 2506 C C . ALA A 1 324 ? -8.758 -0.214 8.791 1.00 94.38 324 ALA A C 1
ATOM 2508 O O . ALA A 1 324 ? -7.535 -0.171 8.701 1.00 94.38 324 ALA A O 1
ATOM 2509 N N . THR A 1 325 ? -9.468 0.873 9.075 1.00 95.62 325 THR A N 1
ATOM 2510 C CA . THR A 1 325 ? -8.846 2.155 9.422 1.00 95.62 325 THR A CA 1
ATOM 2511 C C . THR A 1 325 ? -8.323 2.165 10.856 1.00 95.62 325 THR A C 1
ATOM 2513 O O . THR A 1 325 ? -8.852 1.472 11.724 1.00 95.62 325 THR A O 1
ATOM 2516 N N . GLY A 1 326 ? -7.371 3.051 11.145 1.00 95.75 326 GLY A N 1
ATOM 2517 C CA . GLY A 1 326 ? -6.862 3.241 12.503 1.00 95.75 326 GLY A CA 1
ATOM 2518 C C . GLY A 1 326 ? -5.902 2.129 12.922 1.00 95.75 326 GLY A C 1
ATOM 2519 O O . GLY A 1 326 ? -6.074 1.513 13.976 1.00 95.75 326 GLY A O 1
ATOM 2520 N N . LEU A 1 327 ? -4.908 1.875 12.066 1.00 95.50 327 LEU A N 1
ATOM 2521 C CA . LEU A 1 327 ? -3.877 0.852 12.222 1.00 95.50 327 LEU A CA 1
ATOM 2522 C C . LEU A 1 327 ? -2.466 1.452 12.255 1.00 95.50 327 LEU A C 1
ATOM 2524 O O . LEU A 1 327 ? -2.255 2.624 11.934 1.00 95.50 327 LEU A O 1
ATOM 2528 N N . SER A 1 328 ? -1.500 0.633 12.669 1.00 95.31 328 SER A N 1
ATOM 2529 C CA . SER A 1 328 ? -0.079 0.983 12.734 1.00 95.31 328 SER A CA 1
ATOM 2530 C C . SER A 1 328 ? 0.658 0.688 11.424 1.00 95.31 328 SER A C 1
ATOM 2532 O O . SER A 1 328 ? 0.149 -0.011 10.549 1.00 95.31 328 SER A O 1
ATOM 2534 N N . HIS A 1 329 ? 1.899 1.178 11.296 1.00 96.38 329 HIS A N 1
ATOM 2535 C CA . HIS A 1 329 ? 2.705 0.937 10.089 1.00 96.38 329 HIS A CA 1
ATOM 2536 C C . HIS A 1 329 ? 2.995 -0.546 9.884 1.00 96.38 329 HIS A C 1
ATOM 2538 O O . HIS A 1 329 ? 3.006 -1.038 8.760 1.00 96.38 329 HIS A O 1
ATOM 2544 N N . THR A 1 330 ? 3.196 -1.266 10.987 1.00 96.12 330 THR A N 1
ATOM 2545 C CA . THR A 1 330 ? 3.376 -2.721 10.995 1.00 96.12 330 THR A CA 1
ATOM 2546 C C . THR A 1 330 ? 2.203 -3.458 10.332 1.00 96.12 330 THR A C 1
ATOM 2548 O O . THR A 1 330 ? 2.420 -4.421 9.594 1.00 96.12 330 THR A O 1
ATOM 2551 N N . ASP A 1 331 ? 0.964 -3.000 10.541 1.00 95.38 331 ASP A N 1
ATOM 2552 C CA . ASP A 1 331 ? -0.219 -3.620 9.932 1.00 95.38 331 ASP A CA 1
ATOM 2553 C C . ASP A 1 331 ? -0.246 -3.355 8.411 1.00 95.38 331 ASP A C 1
ATOM 2555 O O . ASP A 1 331 ? -0.486 -4.274 7.627 1.00 95.38 331 ASP A O 1
ATOM 2559 N N . TYR A 1 332 ? 0.118 -2.141 7.967 1.00 96.69 332 TYR A N 1
ATOM 2560 C CA . TYR A 1 332 ? 0.272 -1.824 6.536 1.00 96.69 332 TYR A CA 1
ATOM 2561 C C . TYR A 1 332 ? 1.369 -2.654 5.867 1.00 96.69 332 TYR A C 1
ATOM 2563 O O . TYR A 1 332 ? 1.193 -3.140 4.749 1.00 96.69 332 TYR A O 1
ATOM 2571 N N . ALA A 1 333 ? 2.496 -2.859 6.551 1.00 97.75 333 ALA A N 1
ATOM 2572 C CA . ALA A 1 333 ? 3.583 -3.690 6.044 1.00 97.75 333 ALA A CA 1
ATOM 2573 C C . ALA A 1 333 ? 3.149 -5.158 5.910 1.00 97.75 333 ALA A C 1
ATOM 2575 O O . ALA A 1 333 ? 3.539 -5.845 4.965 1.00 97.75 333 ALA A O 1
ATOM 2576 N N . THR A 1 334 ? 2.284 -5.626 6.809 1.00 96.12 334 THR A N 1
ATOM 2577 C CA . THR A 1 334 ? 1.701 -6.966 6.718 1.00 96.12 334 THR A CA 1
ATOM 2578 C C . THR A 1 334 ? 0.724 -7.092 5.546 1.00 96.12 334 THR A C 1
ATOM 2580 O O . THR A 1 334 ? 0.805 -8.052 4.776 1.00 96.12 334 THR A O 1
ATOM 2583 N N . PHE A 1 335 ? -0.147 -6.100 5.344 1.00 95.88 335 PHE A N 1
ATOM 2584 C CA . PHE A 1 335 ? -1.024 -6.028 4.171 1.00 95.88 335 PHE A CA 1
ATOM 2585 C C . PHE A 1 335 ? -0.225 -6.070 2.854 1.00 95.88 335 PHE A C 1
ATOM 2587 O O . PHE A 1 335 ? -0.588 -6.789 1.915 1.00 95.88 335 PHE A O 1
ATOM 2594 N N . ALA A 1 336 ? 0.901 -5.352 2.795 1.00 97.81 336 ALA A N 1
ATOM 2595 C CA . ALA A 1 336 ? 1.802 -5.357 1.646 1.00 97.81 336 ALA A CA 1
ATOM 2596 C C . ALA A 1 336 ? 2.394 -6.752 1.370 1.00 97.81 336 ALA A C 1
ATOM 2598 O O . ALA A 1 336 ? 2.369 -7.211 0.227 1.00 97.81 336 ALA A O 1
ATOM 2599 N N . TRP A 1 337 ? 2.872 -7.458 2.400 1.00 98.06 337 TRP A N 1
ATOM 2600 C CA . TRP A 1 337 ? 3.365 -8.835 2.264 1.00 98.06 337 TRP A CA 1
ATOM 2601 C C . TRP A 1 337 ? 2.281 -9.812 1.806 1.00 98.06 337 TRP A C 1
ATOM 2603 O O . TRP A 1 337 ? 2.529 -10.611 0.908 1.00 98.06 337 TRP A O 1
ATOM 2613 N N . ARG A 1 338 ? 1.057 -9.710 2.331 1.00 95.94 338 ARG A N 1
ATOM 2614 C CA . ARG A 1 338 ? -0.070 -10.546 1.877 1.00 95.94 338 ARG A CA 1
ATOM 2615 C C . ARG A 1 338 ? -0.447 -10.281 0.424 1.00 95.94 338 ARG A C 1
ATOM 2617 O O . ARG A 1 338 ? -0.703 -11.222 -0.325 1.00 95.94 338 ARG A O 1
ATOM 2624 N N . SER A 1 339 ? -0.400 -9.019 -0.000 1.00 97.12 339 SER A N 1
ATOM 2625 C CA . SER A 1 339 ? -0.557 -8.663 -1.414 1.00 97.12 339 SER A CA 1
ATOM 2626 C C . SER A 1 339 ? 0.542 -9.304 -2.268 1.00 97.12 339 SER A C 1
ATOM 2628 O O . SER A 1 339 ? 0.254 -9.860 -3.326 1.00 97.12 339 SER A O 1
ATOM 2630 N N . PHE A 1 340 ? 1.791 -9.304 -1.791 1.00 98.38 340 PHE A N 1
ATOM 2631 C CA . PHE A 1 340 ? 2.907 -9.965 -2.467 1.00 98.38 340 PHE A CA 1
ATOM 2632 C C . PHE A 1 340 ? 2.734 -11.487 -2.547 1.00 98.38 340 PHE A C 1
ATOM 2634 O O . PHE A 1 340 ? 2.972 -12.052 -3.613 1.00 98.38 340 PHE A O 1
ATOM 2641 N N . PHE A 1 341 ? 2.276 -12.147 -1.478 1.00 97.69 341 PHE A N 1
ATOM 2642 C CA . PHE A 1 341 ? 2.011 -13.591 -1.475 1.00 97.69 341 PHE A CA 1
ATOM 2643 C C . PHE A 1 341 ? 0.950 -13.975 -2.509 1.00 97.69 341 PHE A C 1
ATOM 2645 O O . PHE A 1 341 ? 1.164 -14.889 -3.304 1.00 97.69 341 PHE A O 1
ATOM 2652 N N . ALA A 1 342 ? -0.168 -13.244 -2.541 1.00 96.38 342 ALA A N 1
ATOM 2653 C CA . ALA A 1 342 ? -1.254 -13.491 -3.484 1.00 96.38 342 ALA A CA 1
ATOM 2654 C C . ALA A 1 342 ? -0.824 -13.247 -4.939 1.00 96.38 342 ALA A C 1
ATOM 2656 O O . ALA A 1 342 ? -1.055 -14.083 -5.813 1.00 96.38 342 ALA A O 1
ATOM 2657 N N . LEU A 1 343 ? -0.159 -12.120 -5.208 1.00 98.06 343 LEU A N 1
ATOM 2658 C CA . LEU A 1 343 ? 0.254 -11.740 -6.561 1.00 98.06 343 LEU A CA 1
ATOM 2659 C C . LEU A 1 343 ? 1.379 -12.622 -7.112 1.00 98.06 343 LEU A C 1
ATOM 2661 O O . LEU A 1 343 ? 1.429 -12.845 -8.322 1.00 98.06 343 LEU A O 1
ATOM 2665 N N . ASN A 1 344 ? 2.251 -13.141 -6.245 1.00 97.56 344 ASN A N 1
ATOM 2666 C CA . ASN A 1 344 ? 3.309 -14.082 -6.610 1.00 97.56 344 ASN A CA 1
ATOM 2667 C C . ASN A 1 344 ? 2.914 -15.547 -6.368 1.00 97.56 344 ASN A C 1
ATOM 2669 O O . ASN A 1 344 ? 3.774 -16.422 -6.380 1.00 97.56 344 ASN A O 1
ATOM 2673 N N . ASN A 1 345 ? 1.625 -15.850 -6.203 1.00 95.44 345 ASN A N 1
ATOM 2674 C CA . ASN A 1 345 ? 1.103 -17.181 -6.505 1.00 95.44 345 ASN A CA 1
ATOM 2675 C C . ASN A 1 345 ? 1.052 -17.381 -8.033 1.00 95.44 345 ASN A C 1
ATOM 2677 O O . ASN A 1 345 ? 1.091 -16.418 -8.799 1.00 95.44 345 ASN A O 1
ATOM 2681 N N . THR A 1 346 ? 0.937 -18.622 -8.503 1.00 96.12 346 THR A N 1
ATOM 2682 C CA . THR A 1 346 ? 0.755 -18.894 -9.939 1.00 96.12 346 THR A CA 1
ATOM 2683 C C . THR A 1 346 ? -0.645 -18.494 -10.420 1.00 96.12 346 THR A C 1
ATOM 2685 O O . THR A 1 346 ? -1.602 -18.484 -9.646 1.00 96.12 346 THR A O 1
ATOM 2688 N N . ALA A 1 347 ? -0.788 -18.170 -11.705 1.00 95.12 347 ALA A N 1
ATOM 2689 C CA . ALA A 1 347 ? -2.083 -17.965 -12.345 1.00 95.12 347 ALA A CA 1
ATOM 2690 C C . ALA A 1 347 ? -2.775 -19.306 -12.638 1.00 95.12 347 ALA A C 1
ATOM 2692 O O . ALA A 1 347 ? -2.124 -20.319 -12.924 1.00 95.12 347 ALA A O 1
ATOM 2693 N N . LYS A 1 348 ? -4.108 -19.313 -12.578 1.00 94.88 348 LYS A N 1
ATOM 2694 C CA . LYS A 1 348 ? -4.937 -20.489 -12.852 1.00 94.88 348 LYS A CA 1
ATOM 2695 C C . LYS A 1 348 ? -4.814 -20.906 -14.323 1.00 94.88 348 LYS A C 1
ATOM 2697 O O . LYS A 1 348 ? -4.938 -20.089 -15.229 1.00 94.88 348 LYS A O 1
ATOM 2702 N N . ALA A 1 349 ? -4.619 -22.199 -14.566 1.00 93.19 349 ALA A N 1
ATOM 2703 C CA . ALA A 1 349 ? -4.681 -22.791 -15.902 1.00 93.19 349 ALA A CA 1
ATOM 2704 C C . ALA A 1 349 ? -6.122 -23.245 -16.251 1.00 93.19 349 ALA A C 1
ATOM 2706 O O . ALA A 1 349 ? -6.901 -23.535 -15.340 1.00 93.19 349 ALA A O 1
ATOM 2707 N N . PRO A 1 350 ? -6.488 -23.367 -17.544 1.00 94.81 350 PRO A N 1
ATOM 2708 C CA . PRO A 1 350 ? -5.692 -23.010 -18.720 1.00 94.81 350 PRO A CA 1
ATOM 2709 C C . PRO A 1 350 ? -5.614 -21.491 -18.936 1.00 94.81 350 PRO A C 1
ATOM 2711 O O . PRO A 1 350 ? -6.568 -20.755 -18.671 1.00 94.81 350 PRO A O 1
ATOM 2714 N N . LEU A 1 351 ? -4.469 -21.041 -19.444 1.00 94.06 351 LEU A N 1
ATOM 2715 C CA . LEU A 1 351 ? -4.247 -19.684 -19.941 1.00 94.06 351 LEU A CA 1
ATOM 2716 C C . LEU A 1 351 ? -4.435 -19.659 -21.473 1.00 94.06 351 LEU A C 1
ATOM 2718 O O . LEU A 1 351 ? -4.176 -20.683 -22.107 1.00 94.06 351 LEU A O 1
ATOM 2722 N N . PRO A 1 352 ? -4.890 -18.539 -22.071 1.00 95.00 352 PRO A N 1
ATOM 2723 C CA . PRO A 1 352 ? -5.164 -17.232 -21.453 1.00 95.00 352 PRO A CA 1
ATOM 2724 C C . PRO A 1 352 ? -6.546 -17.101 -20.779 1.00 95.00 352 PRO A C 1
ATOM 2726 O O . PRO A 1 352 ? -6.819 -16.090 -20.138 1.00 95.00 352 PRO A O 1
ATOM 2729 N N . ALA A 1 353 ? -7.414 -18.114 -20.864 1.00 94.56 353 ALA A N 1
ATOM 2730 C CA . ALA A 1 353 ? -8.807 -18.014 -20.407 1.00 94.56 353 ALA A CA 1
ATOM 2731 C C . ALA A 1 353 ? -8.975 -17.581 -18.934 1.00 94.56 353 ALA A C 1
ATOM 2733 O O . ALA A 1 353 ? -9.955 -16.920 -18.604 1.00 94.56 353 ALA A O 1
ATOM 2734 N N . ASN A 1 354 ? -8.023 -17.927 -18.060 1.00 94.00 354 ASN A N 1
ATOM 2735 C CA . ASN A 1 354 ? -8.047 -17.587 -16.632 1.00 94.00 354 ASN A CA 1
ATOM 2736 C C . ASN A 1 354 ? -6.960 -16.570 -16.220 1.00 94.00 354 ASN A C 1
ATOM 2738 O O . ASN A 1 354 ? -6.510 -16.576 -15.072 1.00 94.00 354 ASN A O 1
ATOM 2742 N N . ARG A 1 355 ? -6.503 -15.701 -17.135 1.00 94.31 355 ARG A N 1
ATOM 2743 C CA . ARG A 1 355 ? -5.619 -14.579 -16.768 1.00 94.31 355 ARG A CA 1
ATOM 2744 C C . ARG A 1 355 ? -6.225 -13.772 -15.619 1.00 94.31 355 ARG A C 1
ATOM 2746 O O . ARG A 1 355 ? -7.436 -13.572 -15.566 1.00 94.31 355 ARG A O 1
ATOM 2753 N N . GLY A 1 356 ? -5.378 -13.258 -14.728 1.00 94.06 356 GLY A N 1
ATOM 2754 C CA . GLY A 1 356 ? -5.815 -12.434 -13.598 1.00 94.06 356 GLY A CA 1
ATOM 2755 C C . GLY A 1 356 ? -6.571 -13.200 -12.508 1.00 94.06 356 GLY A C 1
ATOM 2756 O O . GLY A 1 356 ? -7.053 -12.574 -11.569 1.00 94.06 356 GLY A O 1
ATOM 2757 N N . VAL A 1 357 ? -6.641 -14.534 -12.596 1.00 94.19 357 VAL A N 1
ATOM 2758 C CA . VAL A 1 357 ? -7.231 -15.412 -11.580 1.00 94.19 357 VAL A CA 1
ATOM 2759 C C . VAL A 1 357 ? -6.123 -16.237 -10.927 1.00 94.19 357 VAL A C 1
ATOM 2761 O O . VAL A 1 357 ? -5.372 -16.936 -11.613 1.00 94.19 357 VAL A O 1
ATOM 2764 N N . GLY A 1 358 ? -6.005 -16.159 -9.599 1.00 92.50 358 GLY A N 1
ATOM 2765 C CA . GLY A 1 358 ? -5.021 -16.930 -8.834 1.00 92.50 358 GLY A CA 1
ATOM 2766 C C . GLY A 1 358 ? -5.266 -18.437 -8.935 1.00 92.50 358 GLY A C 1
ATOM 2767 O O . GLY A 1 358 ? -6.406 -18.889 -9.036 1.00 92.50 358 GLY A O 1
ATOM 2768 N N . ASN A 1 359 ? -4.196 -19.231 -8.935 1.00 93.94 359 ASN A N 1
ATOM 2769 C CA . ASN A 1 359 ? -4.286 -20.683 -8.999 1.00 93.94 359 ASN A CA 1
ATOM 2770 C C . ASN A 1 359 ? -4.743 -21.253 -7.646 1.00 93.94 359 ASN A C 1
ATOM 2772 O O . ASN A 1 359 ? -3.972 -21.201 -6.679 1.00 93.94 359 ASN A O 1
ATOM 2776 N N . PRO A 1 360 ? -5.935 -21.876 -7.572 1.00 93.56 360 PRO A N 1
ATOM 2777 C CA . PRO A 1 360 ? -6.448 -22.397 -6.314 1.00 93.56 360 PRO A CA 1
ATOM 2778 C C . PRO A 1 360 ? -5.697 -23.634 -5.814 1.00 93.56 360 PRO A C 1
ATOM 2780 O O . PRO A 1 360 ? -5.837 -24.020 -4.658 1.00 93.56 360 PRO A O 1
ATOM 2783 N N . ALA A 1 361 ? -4.899 -24.273 -6.672 1.00 93.50 361 ALA A N 1
ATOM 2784 C CA . ALA A 1 361 ? -4.111 -25.445 -6.324 1.00 93.50 361 ALA A CA 1
ATOM 2785 C C . ALA A 1 361 ? -2.672 -25.107 -5.901 1.00 93.50 361 ALA A C 1
ATOM 2787 O O . ALA A 1 361 ? -1.947 -26.028 -5.537 1.00 93.50 361 ALA A O 1
ATOM 2788 N N . SER A 1 362 ? -2.257 -23.838 -5.942 1.00 93.75 362 SER A N 1
ATOM 2789 C CA . SER A 1 362 ? -0.888 -23.396 -5.645 1.00 93.75 362 SER A CA 1
ATOM 2790 C C . SER A 1 362 ? -0.860 -22.456 -4.444 1.00 93.75 362 SER A C 1
ATOM 2792 O O . SER A 1 362 ? -1.844 -21.770 -4.156 1.00 93.75 362 SER A O 1
ATOM 2794 N N . SER A 1 363 ? 0.280 -22.440 -3.762 1.00 94.81 363 SER A N 1
ATOM 2795 C CA . SER A 1 363 ? 0.625 -21.497 -2.699 1.00 94.81 363 SER A CA 1
ATOM 2796 C C . SER A 1 363 ? 1.744 -20.544 -3.138 1.00 94.81 363 SER A C 1
ATOM 2798 O O . SER A 1 363 ? 2.348 -20.714 -4.203 1.00 94.81 363 SER A O 1
ATOM 2800 N N . PHE A 1 364 ? 2.049 -19.557 -2.294 1.00 95.88 364 PHE A N 1
ATOM 2801 C CA . PHE A 1 364 ? 3.248 -18.726 -2.436 1.00 95.88 364 PHE A CA 1
ATOM 2802 C C . PHE A 1 364 ? 4.540 -19.547 -2.283 1.00 95.88 364 PHE A C 1
ATOM 2804 O O . PHE A 1 364 ? 5.502 -19.342 -3.022 1.00 95.88 364 PHE A O 1
ATOM 2811 N N . ALA A 1 365 ? 4.561 -20.523 -1.371 1.00 96.50 365 ALA A N 1
ATOM 2812 C CA . ALA A 1 365 ? 5.688 -21.438 -1.231 1.00 96.50 365 ALA A CA 1
ATOM 2813 C C . ALA A 1 365 ? 5.968 -22.219 -2.528 1.00 96.50 365 ALA A C 1
ATOM 2815 O O . ALA A 1 365 ? 7.117 -22.322 -2.955 1.00 96.50 365 ALA A O 1
ATOM 2816 N N . ASP A 1 366 ? 4.921 -22.727 -3.187 1.00 95.94 366 ASP A N 1
ATOM 2817 C CA . ASP A 1 366 ? 5.054 -23.532 -4.406 1.00 95.94 366 ASP A CA 1
ATOM 2818 C C . ASP A 1 366 ? 5.637 -22.747 -5.582 1.00 95.94 366 ASP A C 1
ATOM 2820 O O . ASP A 1 366 ? 6.469 -23.278 -6.321 1.00 95.94 366 ASP A O 1
ATOM 2824 N N . SER A 1 367 ? 5.231 -21.485 -5.754 1.00 96.00 367 SER A N 1
ATOM 2825 C CA . SER A 1 367 ? 5.681 -20.662 -6.881 1.00 96.00 367 SER A CA 1
ATOM 2826 C C . SER A 1 367 ? 7.172 -20.331 -6.819 1.00 96.00 367 SER A C 1
ATOM 2828 O O . SER A 1 367 ? 7.781 -20.109 -7.865 1.00 96.00 367 SER A O 1
ATOM 2830 N N . GLY A 1 368 ? 7.761 -20.345 -5.618 1.00 96.38 368 GLY A N 1
ATOM 2831 C CA . GLY A 1 368 ? 9.157 -19.982 -5.392 1.00 96.38 368 GLY A CA 1
ATOM 2832 C C . GLY A 1 368 ? 10.155 -21.131 -5.486 1.00 96.38 368 GLY A C 1
ATOM 2833 O O . GLY A 1 368 ? 11.353 -20.871 -5.468 1.00 96.38 368 GLY A O 1
ATOM 2834 N N . LYS A 1 369 ? 9.699 -22.389 -5.584 1.00 95.31 369 LYS A N 1
ATOM 2835 C CA . LYS A 1 369 ? 10.558 -23.595 -5.535 1.00 95.31 369 LYS A CA 1
ATOM 2836 C C . LYS A 1 369 ? 11.604 -23.674 -6.648 1.00 95.31 369 LYS A C 1
ATOM 2838 O O . LYS A 1 369 ? 12.578 -24.413 -6.516 1.00 95.31 369 LYS A O 1
ATOM 2843 N N . VAL A 1 370 ? 11.379 -22.968 -7.751 1.00 94.81 370 VAL A N 1
ATOM 2844 C CA . VAL A 1 370 ? 12.270 -22.909 -8.910 1.00 94.81 370 VAL A CA 1
ATOM 2845 C C . VAL A 1 370 ? 12.324 -21.476 -9.449 1.00 94.81 370 VAL A C 1
ATOM 2847 O O . VAL A 1 370 ? 11.318 -20.774 -9.352 1.00 94.81 370 VAL A O 1
ATOM 2850 N N . PRO A 1 371 ? 13.447 -21.046 -10.061 1.00 95.88 371 PRO A N 1
ATOM 2851 C CA . PRO A 1 371 ? 13.581 -19.702 -10.630 1.00 95.88 371 PRO A CA 1
ATOM 2852 C C . PRO A 1 371 ? 12.490 -19.334 -11.627 1.00 95.88 371 PRO A C 1
ATOM 2854 O O . PRO A 1 371 ? 11.951 -18.237 -11.583 1.00 95.88 371 PRO A O 1
ATOM 2857 N N . GLN A 1 372 ? 12.135 -20.253 -12.520 1.00 95.19 372 GLN A N 1
ATOM 2858 C CA . GLN A 1 372 ? 11.041 -20.065 -13.460 1.00 95.19 372 GLN A CA 1
ATOM 2859 C C . GLN A 1 372 ? 9.870 -20.939 -13.032 1.00 95.19 372 GLN A C 1
ATOM 2861 O O . GLN A 1 372 ? 9.909 -22.161 -13.192 1.00 95.19 372 GLN A O 1
ATOM 2866 N N . SER A 1 373 ? 8.832 -20.317 -12.474 1.00 89.38 373 SER A N 1
ATOM 2867 C CA . SER A 1 373 ? 7.630 -21.031 -12.050 1.00 89.38 373 SER A CA 1
ATOM 2868 C C . SER A 1 373 ? 6.996 -21.809 -13.226 1.00 89.38 373 SER A C 1
ATOM 2870 O O . SER A 1 373 ? 6.989 -21.309 -14.354 1.00 89.38 373 SER A O 1
ATOM 2872 N N . PRO A 1 374 ? 6.404 -23.001 -12.995 1.00 85.44 374 PRO A N 1
ATOM 2873 C CA . PRO A 1 374 ? 5.800 -23.818 -14.063 1.00 85.44 374 PRO A CA 1
ATOM 2874 C C . PRO A 1 374 ? 4.624 -23.158 -14.803 1.00 85.44 374 PRO A C 1
ATOM 2876 O O . PRO A 1 374 ? 4.284 -23.549 -15.916 1.00 85.44 374 PRO A O 1
ATOM 2879 N N . SER A 1 375 ? 3.981 -22.183 -14.164 1.00 91.88 375 SER A N 1
ATOM 2880 C CA . SER A 1 375 ? 2.943 -21.315 -14.722 1.00 91.88 375 SER A CA 1
ATOM 2881 C C . SER A 1 375 ? 3.318 -19.871 -14.372 1.00 91.88 375 SER A C 1
ATOM 2883 O O . SER A 1 375 ? 3.881 -19.667 -13.290 1.00 91.88 375 SER A O 1
ATOM 2885 N N . PRO A 1 376 ? 3.018 -18.873 -15.227 1.00 95.94 376 PRO A N 1
ATOM 2886 C CA . PRO A 1 376 ? 3.233 -17.469 -14.895 1.00 95.94 376 PRO A CA 1
ATOM 2887 C C . PRO A 1 376 ? 2.614 -17.101 -13.544 1.00 95.94 376 PRO A C 1
ATOM 2889 O O . PRO A 1 376 ? 1.552 -17.610 -13.174 1.00 95.94 376 PRO A O 1
ATOM 2892 N N . LEU A 1 377 ? 3.254 -16.188 -12.820 1.00 97.88 377 LEU A N 1
ATOM 2893 C CA . LEU A 1 377 ? 2.688 -15.615 -11.605 1.00 97.88 377 LEU A CA 1
ATOM 2894 C C . LEU A 1 377 ? 1.413 -14.830 -11.927 1.00 97.88 377 LEU A C 1
ATOM 2896 O O . LEU A 1 377 ? 1.239 -14.323 -13.040 1.00 97.88 377 LEU A O 1
ATOM 2900 N N . LEU A 1 378 ? 0.521 -14.704 -10.945 1.00 97.94 378 LEU A N 1
ATOM 2901 C CA . LEU A 1 378 ? -0.772 -14.045 -11.100 1.00 97.94 378 LEU A CA 1
ATOM 2902 C C . LEU A 1 378 ? -0.615 -12.647 -11.706 1.00 97.94 378 LEU A C 1
ATOM 2904 O O . LEU A 1 378 ? -1.215 -12.361 -12.745 1.00 97.94 378 LEU A O 1
ATOM 2908 N N . TRP A 1 379 ? 0.251 -11.813 -11.125 1.00 98.38 379 TRP A N 1
ATOM 2909 C CA . TRP A 1 379 ? 0.478 -10.457 -11.630 1.00 98.38 379 TRP A CA 1
ATOM 2910 C C . TRP A 1 379 ? 1.084 -10.439 -13.040 1.00 98.38 379 TRP A C 1
ATOM 2912 O O . TRP A 1 379 ? 0.787 -9.532 -13.816 1.00 98.38 379 TRP A O 1
ATOM 2922 N N . GLN A 1 380 ? 1.892 -11.438 -13.422 1.00 98.25 380 GLN A N 1
ATOM 2923 C CA . GLN A 1 380 ? 2.466 -11.499 -14.772 1.00 98.25 380 GLN A CA 1
ATOM 2924 C C . GLN A 1 380 ? 1.358 -11.638 -15.818 1.00 98.25 380 GLN A C 1
ATOM 2926 O O . GLN A 1 380 ? 1.491 -11.103 -16.914 1.00 98.25 380 GLN A O 1
ATOM 2931 N N . THR A 1 381 ? 0.235 -12.273 -15.477 1.00 97.88 381 THR A N 1
ATOM 2932 C CA . THR A 1 381 ? -0.911 -12.417 -16.389 1.00 97.88 381 THR A CA 1
ATOM 2933 C C . THR A 1 381 ? -1.819 -11.189 -16.475 1.00 97.88 381 THR A C 1
ATOM 2935 O O . THR A 1 381 ? -2.741 -11.185 -17.294 1.00 97.88 381 THR A O 1
ATOM 2938 N N . PHE A 1 382 ? -1.567 -10.138 -15.686 1.00 98.50 382 PHE A N 1
ATOM 2939 C CA . PHE A 1 382 ? -2.271 -8.859 -15.809 1.00 98.50 382 PHE A CA 1
ATOM 2940 C C . PHE A 1 382 ? -2.056 -8.224 -17.189 1.00 98.50 382 PHE A C 1
ATOM 2942 O O . PHE A 1 382 ? -1.099 -8.557 -17.898 1.00 98.50 382 PHE A O 1
ATOM 2949 N N . ALA A 1 383 ? -2.965 -7.332 -17.588 1.00 98.19 383 ALA A N 1
ATOM 2950 C CA . ALA A 1 383 ? -2.880 -6.653 -18.875 1.00 98.19 383 ALA A CA 1
ATOM 2951 C C . ALA A 1 383 ? -1.690 -5.694 -18.860 1.00 98.19 383 ALA A C 1
ATOM 2953 O O . ALA A 1 383 ? -1.610 -4.813 -18.004 1.00 98.19 383 ALA A O 1
ATOM 2954 N N . HIS A 1 384 ? -0.760 -5.861 -19.797 1.00 97.69 384 HIS A N 1
ATOM 2955 C CA . HIS A 1 384 ? 0.296 -4.883 -20.028 1.00 97.69 384 HIS A CA 1
ATOM 2956 C C . HIS A 1 384 ? -0.303 -3.520 -20.403 1.00 97.69 384 HIS A C 1
ATOM 2958 O O . HIS A 1 384 ? -1.395 -3.453 -20.963 1.00 97.69 384 HIS A O 1
ATOM 2964 N N . ARG A 1 385 ? 0.402 -2.412 -20.147 1.00 94.56 385 ARG A N 1
ATOM 2965 C CA . ARG A 1 385 ? -0.099 -1.058 -20.456 1.00 94.56 385 ARG A CA 1
ATOM 2966 C C . ARG A 1 385 ? -0.602 -0.892 -21.901 1.00 94.56 385 ARG A C 1
ATOM 2968 O O . ARG A 1 385 ? -1.616 -0.242 -22.119 1.00 94.56 385 ARG A O 1
ATOM 2975 N N . THR A 1 386 ? 0.037 -1.530 -22.882 1.00 94.50 386 THR A N 1
ATOM 2976 C CA . THR A 1 386 ? -0.412 -1.505 -24.290 1.00 94.50 386 THR A CA 1
ATOM 2977 C C . THR A 1 386 ? -1.577 -2.446 -24.584 1.00 94.50 386 THR A C 1
ATOM 2979 O O . THR A 1 386 ? -2.269 -2.252 -25.572 1.00 94.50 386 THR A O 1
ATOM 2982 N N . GLU A 1 387 ? -1.836 -3.437 -23.734 1.00 96.25 387 GLU A N 1
ATOM 2983 C CA . GLU A 1 387 ? -3.093 -4.188 -23.771 1.00 96.25 387 GLU A CA 1
ATOM 2984 C C . GLU A 1 387 ? -4.225 -3.385 -23.128 1.00 96.25 387 GLU A C 1
ATOM 2986 O O . GLU A 1 387 ? -5.364 -3.492 -23.569 1.00 96.25 387 GLU A O 1
ATOM 2991 N N . LEU A 1 388 ? -3.921 -2.595 -22.091 1.00 96.25 388 LEU A N 1
ATOM 2992 C CA . LEU A 1 388 ? -4.880 -1.704 -21.438 1.00 96.25 388 LEU A CA 1
ATOM 2993 C C . LEU A 1 388 ? -5.294 -0.559 -22.373 1.00 96.25 388 LEU A C 1
ATOM 2995 O O . LEU A 1 388 ? -6.473 -0.237 -22.453 1.00 96.25 388 LEU A O 1
ATOM 2999 N N . PHE A 1 389 ? -4.349 0.017 -23.116 1.00 94.81 389 PHE A N 1
ATOM 3000 C CA . PHE A 1 389 ? -4.603 1.070 -24.102 1.00 94.81 389 PHE A CA 1
ATOM 3001 C C . PHE A 1 389 ? -3.942 0.719 -25.444 1.00 94.81 389 PHE A C 1
ATOM 3003 O O . PHE A 1 389 ? -2.836 1.197 -25.734 1.00 94.81 389 PHE A O 1
ATOM 3010 N N . PRO A 1 390 ? -4.585 -0.145 -26.256 1.00 93.94 390 PRO A N 1
ATOM 3011 C CA . PRO A 1 390 ? -4.031 -0.602 -27.524 1.00 93.94 390 PRO A CA 1
ATOM 3012 C C . PRO A 1 390 ? -4.022 0.500 -28.584 1.00 93.94 390 PRO A C 1
ATOM 3014 O O . PRO A 1 390 ? -4.885 1.378 -28.631 1.00 93.94 390 PRO A O 1
ATOM 3017 N N . ALA A 1 391 ? -3.039 0.434 -29.478 1.00 89.56 391 ALA A N 1
ATOM 3018 C CA . ALA A 1 391 ? -2.987 1.265 -30.671 1.00 89.56 391 ALA A CA 1
ATOM 3019 C C . ALA A 1 391 ? -3.799 0.646 -31.825 1.00 89.56 391 ALA A C 1
ATOM 3021 O O . ALA A 1 391 ? -4.049 -0.558 -31.865 1.00 89.56 391 ALA A O 1
ATOM 3022 N N . GLY A 1 392 ? -4.162 1.472 -32.810 1.00 84.56 392 GLY A N 1
ATOM 3023 C CA . GLY A 1 392 ? -4.882 1.019 -34.004 1.00 84.56 392 GLY A CA 1
ATOM 3024 C C . GLY A 1 392 ? -6.401 0.890 -33.800 1.00 84.56 392 GLY A C 1
ATOM 3025 O O . GLY A 1 392 ? -6.959 1.601 -32.960 1.00 84.56 392 GLY A O 1
ATOM 3026 N N . PRO A 1 393 ? -7.090 0.055 -34.603 1.00 83.81 393 PRO A N 1
ATOM 3027 C CA . PRO A 1 393 ? -8.553 -0.030 -34.605 1.00 83.81 393 PRO A CA 1
ATOM 3028 C C . PRO A 1 393 ? -9.142 -0.833 -33.431 1.00 83.81 393 PRO A C 1
ATOM 3030 O O . PRO A 1 393 ? -10.344 -0.769 -33.204 1.00 83.81 393 PRO A O 1
ATOM 3033 N N . GLU A 1 394 ? -8.333 -1.575 -32.669 1.00 85.25 394 GLU A N 1
ATOM 3034 C CA . GLU A 1 394 ? -8.800 -2.496 -31.614 1.00 85.25 394 GLU A CA 1
ATOM 3035 C C . GLU A 1 394 ? -9.063 -1.823 -30.252 1.00 85.25 394 GLU A C 1
ATOM 3037 O O . GLU A 1 394 ? -8.908 -2.428 -29.187 1.00 85.25 394 GLU A O 1
ATOM 3042 N N . LYS A 1 395 ? -9.499 -0.565 -30.270 1.00 93.25 395 LYS A N 1
ATOM 3043 C CA . LYS A 1 395 ? -9.754 0.248 -29.076 1.00 93.25 395 LYS A CA 1
ATOM 3044 C C . LYS A 1 395 ? -11.161 0.834 -29.080 1.00 93.25 395 LYS A C 1
ATOM 3046 O O . LYS A 1 395 ? -11.763 1.023 -30.135 1.00 93.25 395 LYS A O 1
ATOM 3051 N N . ASN A 1 396 ? -11.696 1.114 -27.896 1.00 94.44 396 ASN A N 1
ATOM 3052 C CA . ASN A 1 396 ? -12.969 1.812 -27.759 1.00 94.44 396 ASN A CA 1
ATOM 3053 C C . ASN A 1 396 ? -12.802 3.311 -28.083 1.00 94.44 396 ASN A C 1
ATOM 3055 O O . ASN A 1 396 ? -11.701 3.799 -28.348 1.00 94.44 396 ASN A O 1
ATOM 3059 N N . THR A 1 397 ? -13.898 4.064 -28.049 1.00 91.56 397 THR A N 1
ATOM 3060 C CA . THR A 1 397 ? -13.907 5.504 -28.354 1.00 91.56 397 THR A CA 1
ATOM 3061 C C . THR A 1 397 ? -13.070 6.344 -27.389 1.00 91.56 397 THR A C 1
ATOM 3063 O O . THR A 1 397 ? -12.573 7.395 -27.783 1.00 91.56 397 THR A O 1
ATOM 3066 N N . ALA A 1 398 ? -12.878 5.885 -26.151 1.00 92.25 398 ALA A N 1
ATOM 3067 C CA . ALA A 1 398 ? -11.975 6.506 -25.188 1.00 92.25 398 ALA A CA 1
ATOM 3068 C C . ALA A 1 398 ? -10.519 6.028 -25.336 1.00 92.25 398 ALA A C 1
ATOM 3070 O O . ALA A 1 398 ? -9.656 6.545 -24.650 1.00 92.25 398 ALA A O 1
ATOM 3071 N N . GLY A 1 399 ? -10.218 5.058 -26.204 1.00 93.44 399 GLY A N 1
ATOM 3072 C CA . GLY A 1 399 ? -8.887 4.466 -26.361 1.00 93.44 399 GLY A CA 1
ATOM 3073 C C . GLY A 1 399 ? -8.579 3.268 -25.456 1.00 93.44 399 GLY A C 1
ATOM 3074 O O . GLY A 1 399 ? -7.477 2.736 -25.536 1.00 93.44 399 GLY A O 1
ATOM 3075 N N . GLY A 1 400 ? -9.534 2.834 -24.631 1.00 95.50 400 GLY A N 1
ATOM 3076 C CA . GLY A 1 400 ? -9.462 1.601 -23.845 1.00 95.50 400 GLY A CA 1
ATOM 3077 C C . GLY A 1 400 ? -9.578 0.334 -24.700 1.00 95.50 400 GLY A C 1
ATOM 3078 O O . GLY A 1 400 ? -9.818 0.410 -25.909 1.00 95.50 400 GLY A O 1
ATOM 3079 N N . PRO A 1 401 ? -9.440 -0.853 -24.099 1.00 96.19 401 PRO A N 1
ATOM 3080 C CA . PRO A 1 401 ? -9.405 -2.100 -24.839 1.00 96.19 401 PRO A CA 1
ATOM 3081 C C . PRO A 1 401 ? -10.803 -2.563 -25.250 1.00 96.19 401 PRO A C 1
ATOM 3083 O O . PRO A 1 401 ? -11.802 -2.236 -24.616 1.00 96.19 401 PRO A O 1
ATOM 3086 N N . THR A 1 402 ? -10.878 -3.374 -26.305 1.00 96.00 402 THR A N 1
ATOM 3087 C CA . THR A 1 402 ? -12.141 -3.984 -26.776 1.00 96.00 402 THR A CA 1
ATOM 3088 C C . THR A 1 402 ? -12.179 -5.499 -26.596 1.00 96.00 402 THR A C 1
ATOM 3090 O O . THR A 1 402 ? -13.254 -6.085 -26.431 1.00 96.00 402 THR A O 1
ATOM 3093 N N . ARG A 1 403 ? -11.006 -6.141 -26.576 1.00 94.50 403 ARG A N 1
ATOM 3094 C CA . ARG A 1 403 ? -10.861 -7.592 -26.447 1.00 94.50 403 ARG A CA 1
ATOM 3095 C C . ARG A 1 403 ? -11.327 -8.076 -25.058 1.00 94.50 403 ARG A C 1
ATOM 3097 O O . ARG A 1 403 ? -11.421 -7.299 -24.103 1.00 94.50 403 ARG A O 1
ATOM 3104 N N . PRO A 1 404 ? -11.719 -9.351 -24.911 1.00 94.62 404 PRO A N 1
ATOM 3105 C CA . PRO A 1 404 ? -11.872 -9.963 -23.592 1.00 94.62 404 PRO A CA 1
ATOM 3106 C C . PRO A 1 404 ? -10.531 -9.990 -22.847 1.00 94.62 404 PRO A C 1
ATOM 3108 O O . PRO A 1 404 ? -9.508 -10.279 -23.467 1.00 94.62 404 PRO A O 1
ATOM 3111 N N . PHE A 1 405 ? -10.530 -9.775 -21.528 1.00 95.06 405 PHE A N 1
ATOM 3112 C CA . PHE A 1 405 ? -9.302 -9.830 -20.723 1.00 95.06 405 PHE A CA 1
ATOM 3113 C C . PHE A 1 405 ? -8.565 -11.177 -20.847 1.00 95.06 405 PHE A C 1
ATOM 3115 O O . PHE A 1 405 ? -7.346 -11.219 -20.982 1.00 95.06 405 PHE A O 1
ATOM 3122 N N . GLY A 1 406 ? -9.312 -12.288 -20.882 1.00 94.62 406 GLY A N 1
ATOM 3123 C CA . GLY A 1 406 ? -8.785 -13.650 -21.044 1.00 94.62 406 GLY A CA 1
ATOM 3124 C C . GLY A 1 406 ? -8.289 -13.998 -22.456 1.00 94.62 406 GLY A C 1
ATOM 3125 O O . GLY A 1 406 ? -8.309 -15.168 -22.831 1.00 94.62 406 GLY A O 1
ATOM 3126 N N . SER A 1 407 ? -7.899 -13.004 -23.256 1.00 93.81 407 SER A N 1
ATOM 3127 C CA . SER A 1 407 ? -7.307 -13.206 -24.584 1.00 93.81 407 SER A CA 1
ATOM 3128 C C . SER A 1 407 ? -5.782 -13.300 -24.505 1.00 93.81 407 SER A C 1
ATOM 3130 O O . SER A 1 407 ? -5.176 -12.841 -23.533 1.00 93.81 407 SER A O 1
ATOM 3132 N N . ASP A 1 408 ? -5.154 -13.843 -25.551 1.00 92.94 408 ASP A N 1
ATOM 3133 C CA . ASP A 1 408 ? -3.694 -13.831 -25.687 1.00 92.94 408 ASP A CA 1
ATOM 3134 C C . ASP A 1 408 ? -3.137 -12.397 -25.653 1.00 92.94 408 ASP A C 1
ATOM 3136 O O . ASP A 1 408 ? -3.775 -11.482 -26.210 1.00 92.94 408 ASP A O 1
ATOM 3140 N N . PRO A 1 409 ? -1.957 -12.189 -25.035 1.00 93.25 409 PRO A N 1
ATOM 3141 C CA . PRO A 1 409 ? -1.332 -10.877 -24.976 1.00 93.25 409 PRO A CA 1
ATOM 3142 C C . PRO A 1 409 ? -1.063 -10.336 -26.383 1.00 93.25 409 PRO A C 1
ATOM 3144 O O . PRO A 1 409 ? -0.656 -11.067 -27.286 1.00 93.25 409 PRO A O 1
ATOM 3147 N N . GLN A 1 410 ? -1.304 -9.040 -26.575 1.00 92.94 410 GLN A N 1
ATOM 3148 C CA . GLN A 1 410 ? -0.966 -8.333 -27.808 1.00 92.94 410 GLN A CA 1
ATOM 3149 C C . GLN A 1 410 ? -0.376 -6.970 -27.486 1.00 92.94 410 GLN A C 1
ATOM 3151 O O . GLN A 1 410 ? -0.924 -6.213 -26.688 1.00 92.94 410 GLN A O 1
ATOM 3156 N N . TYR A 1 411 ? 0.724 -6.648 -28.158 1.00 94.94 411 TYR A N 1
ATOM 3157 C CA . TYR A 1 411 ? 1.459 -5.413 -27.937 1.00 94.94 411 TYR A CA 1
ATOM 3158 C C . TYR A 1 411 ? 1.420 -4.574 -29.209 1.00 94.94 411 TYR A C 1
ATOM 3160 O O . TYR A 1 411 ? 1.996 -4.942 -30.233 1.00 94.94 411 TYR A O 1
ATOM 3168 N N . SER A 1 412 ? 0.709 -3.453 -29.145 1.00 93.19 412 SER A N 1
ATOM 3169 C CA . SER A 1 412 ? 0.521 -2.533 -30.263 1.00 93.19 412 SER A CA 1
ATOM 3170 C C . SER A 1 412 ? 0.990 -1.128 -29.895 1.00 93.19 412 SER A C 1
ATOM 3172 O O . SER A 1 412 ? 0.934 -0.711 -28.737 1.00 93.19 412 SER A O 1
ATOM 3174 N N . TYR A 1 413 ? 1.482 -0.402 -30.899 1.00 93.25 413 TYR A N 1
ATOM 3175 C CA . TYR A 1 413 ? 2.100 0.910 -30.729 1.00 93.25 413 TYR A CA 1
ATOM 3176 C C . TYR A 1 413 ? 1.711 1.843 -31.875 1.00 93.25 413 TYR A C 1
ATOM 3178 O O . TYR A 1 413 ? 1.661 1.423 -33.030 1.00 93.25 413 TYR A O 1
ATOM 3186 N N . ILE A 1 414 ? 1.475 3.122 -31.570 1.00 91.31 414 ILE A N 1
ATOM 3187 C CA . ILE A 1 414 ? 0.972 4.117 -32.536 1.00 91.31 414 ILE A CA 1
ATOM 3188 C C . ILE A 1 414 ? 1.890 4.237 -33.759 1.00 91.31 414 ILE A C 1
ATOM 3190 O O . ILE A 1 414 ? 1.409 4.278 -34.889 1.00 91.31 414 ILE A O 1
ATOM 3194 N N . LYS A 1 415 ? 3.213 4.282 -33.552 1.00 91.12 415 LYS A N 1
ATOM 3195 C CA . LYS A 1 415 ? 4.194 4.435 -34.642 1.00 91.12 415 LYS A CA 1
ATOM 3196 C C . LYS A 1 415 ? 4.418 3.160 -35.457 1.00 91.12 415 LYS A C 1
ATOM 3198 O O . LYS A 1 415 ? 5.080 3.216 -36.488 1.00 91.12 415 LYS A O 1
ATOM 3203 N N . PHE A 1 416 ? 3.863 2.031 -35.019 1.00 93.19 416 PHE A N 1
ATOM 3204 C CA . PHE A 1 416 ? 4.035 0.723 -35.649 1.00 93.19 416 PHE A CA 1
ATOM 3205 C C . PHE A 1 416 ? 2.672 0.074 -35.924 1.00 93.19 416 PHE A C 1
ATOM 3207 O O . PHE A 1 416 ? 2.369 -0.981 -35.366 1.00 93.19 416 PHE A O 1
ATOM 3214 N N . PRO A 1 417 ? 1.833 0.676 -36.792 1.00 89.44 417 PRO A N 1
ATOM 3215 C CA . PRO A 1 417 ? 0.481 0.179 -37.068 1.00 89.44 417 PRO A CA 1
ATOM 3216 C C . PRO A 1 417 ? 0.464 -1.215 -37.712 1.00 89.44 417 PRO A C 1
ATOM 3218 O O . PRO A 1 417 ? -0.522 -1.930 -37.589 1.00 89.44 417 PRO A O 1
ATOM 3221 N N . ASN A 1 418 ? 1.565 -1.617 -38.355 1.00 90.38 418 ASN A N 1
ATOM 3222 C CA . ASN A 1 418 ? 1.746 -2.949 -38.944 1.00 90.38 418 ASN A CA 1
ATOM 3223 C C . ASN A 1 418 ? 2.467 -3.929 -37.997 1.00 90.38 418 ASN A C 1
ATOM 3225 O O . ASN A 1 418 ? 2.895 -4.999 -38.426 1.00 90.38 418 ASN A O 1
ATOM 3229 N N . GLY A 1 419 ? 2.634 -3.558 -36.725 1.00 91.69 419 GLY A N 1
ATOM 3230 C CA . GLY A 1 419 ? 3.401 -4.317 -35.744 1.00 91.69 419 GLY A CA 1
ATOM 3231 C C . GLY A 1 419 ? 4.911 -4.084 -35.828 1.00 91.69 419 GLY A C 1
ATOM 3232 O O . GLY A 1 419 ? 5.433 -3.436 -36.737 1.00 91.69 419 GLY A O 1
ATOM 3233 N N . ILE A 1 420 ? 5.614 -4.611 -34.828 1.00 95.94 420 ILE A N 1
ATOM 3234 C CA . ILE A 1 420 ? 7.074 -4.558 -34.711 1.00 95.94 420 ILE A CA 1
ATOM 3235 C C . ILE A 1 420 ? 7.659 -5.868 -35.223 1.00 95.94 420 ILE A C 1
ATOM 3237 O O . ILE A 1 420 ? 7.109 -6.939 -34.959 1.00 95.94 420 ILE A O 1
ATOM 3241 N N . ARG A 1 421 ? 8.788 -5.802 -35.939 1.00 96.31 421 ARG A N 1
ATOM 3242 C CA . ARG A 1 421 ? 9.410 -7.015 -36.476 1.00 96.31 421 ARG A CA 1
ATOM 3243 C C . ARG A 1 421 ? 9.927 -7.905 -35.343 1.00 96.31 421 ARG A C 1
ATOM 3245 O O . ARG A 1 421 ? 10.555 -7.420 -34.401 1.00 96.31 421 ARG A O 1
ATOM 3252 N N . LEU A 1 422 ? 9.721 -9.210 -35.481 1.00 97.69 422 LEU A N 1
ATOM 3253 C CA . LEU A 1 422 ? 10.282 -10.223 -34.591 1.00 97.69 422 LEU A CA 1
ATOM 3254 C C . LEU A 1 422 ? 11.658 -10.664 -35.093 1.00 97.69 422 LEU A C 1
ATOM 3256 O O . LEU A 1 422 ? 11.883 -10.819 -36.295 1.00 97.69 422 LEU A O 1
ATOM 3260 N N . ALA A 1 423 ? 12.580 -10.888 -34.165 1.00 97.94 423 ALA A N 1
ATOM 3261 C CA . ALA A 1 423 ? 13.800 -11.624 -34.450 1.00 97.94 423 ALA A CA 1
ATOM 3262 C C . ALA A 1 423 ? 13.491 -13.088 -34.819 1.00 97.94 423 ALA A C 1
ATOM 3264 O O . ALA A 1 423 ? 12.443 -13.607 -34.426 1.00 97.94 423 ALA A O 1
ATOM 3265 N N . PRO A 1 424 ? 14.393 -13.789 -35.533 1.00 97.25 424 PRO A N 1
ATOM 3266 C CA . PRO A 1 424 ? 14.218 -15.211 -35.818 1.00 97.25 424 PRO A CA 1
ATOM 3267 C C . PRO A 1 424 ? 13.948 -16.022 -34.541 1.00 97.25 424 PRO A C 1
ATOM 3269 O O . PRO A 1 424 ? 14.731 -15.970 -33.597 1.00 97.25 424 PRO A O 1
ATOM 3272 N N . GLY A 1 425 ? 12.835 -16.761 -34.515 1.00 95.75 425 GLY A N 1
ATOM 3273 C CA . GLY A 1 425 ? 12.424 -17.586 -33.372 1.00 95.75 425 GLY A CA 1
ATOM 3274 C C . GLY A 1 425 ? 11.740 -16.836 -32.221 1.00 95.75 425 GLY A C 1
ATOM 3275 O O . GLY A 1 425 ? 11.280 -17.488 -31.287 1.00 95.75 425 GLY A O 1
ATOM 3276 N N . ALA A 1 426 ? 11.634 -15.505 -32.281 1.00 97.50 426 ALA A N 1
ATOM 3277 C CA . ALA A 1 426 ? 10.912 -14.728 -31.279 1.00 97.50 426 ALA A CA 1
ATOM 3278 C C . ALA A 1 426 ? 9.391 -14.757 -31.514 1.00 97.50 426 ALA A C 1
ATOM 3280 O O . ALA A 1 426 ? 8.910 -14.907 -32.637 1.00 97.50 426 ALA A O 1
ATOM 3281 N N . THR A 1 427 ? 8.631 -14.553 -30.442 1.00 96.62 427 THR A N 1
ATOM 3282 C CA . THR A 1 427 ? 7.172 -14.435 -30.430 1.00 96.62 427 THR A CA 1
ATOM 3283 C C . THR A 1 427 ? 6.720 -13.354 -29.446 1.00 96.62 427 THR A C 1
ATOM 3285 O O . THR A 1 427 ? 7.418 -13.039 -28.480 1.00 96.62 427 THR A O 1
ATOM 3288 N N . PHE A 1 428 ? 5.530 -12.799 -29.677 1.00 95.31 428 PHE A N 1
ATOM 3289 C CA . PHE A 1 428 ? 4.842 -11.928 -28.720 1.00 95.31 428 PHE A CA 1
ATOM 3290 C C . PHE A 1 428 ? 3.992 -12.708 -27.704 1.00 95.31 428 PHE A C 1
ATOM 3292 O O . PHE A 1 428 ? 3.432 -12.102 -26.797 1.00 95.31 428 PHE A O 1
ATOM 3299 N N . ASN A 1 429 ? 3.939 -14.042 -27.800 1.00 93.38 429 ASN A N 1
ATOM 3300 C CA . ASN A 1 429 ? 3.170 -14.917 -26.905 1.00 93.38 429 ASN A CA 1
ATOM 3301 C C . ASN A 1 429 ? 3.840 -15.115 -25.530 1.00 93.38 429 ASN A C 1
ATOM 3303 O O . ASN A 1 429 ? 3.841 -16.215 -24.982 1.00 93.38 429 ASN A O 1
ATOM 3307 N N . HIS A 1 430 ? 4.415 -14.053 -24.974 1.00 95.62 430 HIS A N 1
ATOM 3308 C CA . HIS A 1 430 ? 4.937 -14.013 -23.611 1.00 95.62 430 HIS A CA 1
ATOM 3309 C C . HIS A 1 430 ? 4.172 -12.966 -22.833 1.00 95.62 430 HIS A C 1
ATOM 3311 O O . HIS A 1 430 ? 3.847 -11.910 -23.369 1.00 95.62 430 HIS A O 1
ATOM 3317 N N . TYR A 1 431 ? 3.904 -13.242 -21.563 1.00 96.44 431 TYR A N 1
ATOM 3318 C CA . TYR A 1 431 ? 3.156 -12.320 -20.720 1.00 96.44 431 TYR A CA 1
ATOM 3319 C C . TYR A 1 431 ? 3.966 -11.087 -20.329 1.00 96.44 431 TYR A C 1
ATOM 3321 O O . TYR A 1 431 ? 3.381 -10.029 -20.155 1.00 96.44 431 TYR A O 1
ATOM 3329 N N . ASN A 1 432 ? 5.284 -11.187 -20.185 1.00 97.94 432 ASN A N 1
ATOM 3330 C CA . ASN A 1 432 ? 6.126 -10.059 -19.793 1.00 97.94 432 ASN A CA 1
ATOM 3331 C C . ASN A 1 432 ? 6.667 -9.334 -21.031 1.00 97.94 432 ASN A C 1
ATOM 3333 O O . ASN A 1 432 ? 7.299 -9.955 -21.888 1.00 97.94 432 ASN A O 1
ATOM 3337 N N . ASN A 1 433 ? 6.432 -8.025 -21.112 1.00 97.88 433 ASN A N 1
ATOM 3338 C CA . ASN A 1 433 ? 6.841 -7.182 -22.235 1.00 97.88 433 ASN A CA 1
ATOM 3339 C C . ASN A 1 433 ? 7.554 -5.943 -21.706 1.00 97.88 433 ASN A C 1
ATOM 3341 O O . ASN A 1 433 ? 6.920 -5.011 -21.223 1.00 97.88 433 ASN A O 1
ATOM 3345 N N . LEU A 1 434 ? 8.882 -5.953 -21.783 1.00 97.31 434 LEU A N 1
ATOM 3346 C CA . LEU A 1 434 ? 9.730 -4.920 -21.205 1.00 97.31 434 LEU A CA 1
ATOM 3347 C C . LEU A 1 434 ? 9.943 -3.810 -22.233 1.00 97.31 434 LEU A C 1
ATOM 3349 O O . LEU A 1 434 ? 10.939 -3.785 -22.958 1.00 97.31 434 LEU A O 1
ATOM 3353 N N . ASP A 1 435 ? 8.957 -2.922 -22.339 1.00 94.44 435 ASP A N 1
ATOM 3354 C CA . ASP A 1 435 ? 8.924 -1.851 -23.337 1.00 94.44 435 ASP A CA 1
ATOM 3355 C C . ASP A 1 435 ? 9.413 -0.489 -22.823 1.00 94.44 435 ASP A C 1
ATOM 3357 O O . ASP A 1 435 ? 9.298 0.538 -23.509 1.00 94.44 435 ASP A O 1
ATOM 3361 N N . GLU A 1 436 ? 9.989 -0.476 -21.623 1.00 93.00 436 GLU A N 1
ATOM 3362 C CA . GLU A 1 436 ? 10.653 0.681 -21.039 1.00 93.00 436 GLU A CA 1
ATOM 3363 C C . GLU A 1 436 ? 12.096 0.321 -20.675 1.00 93.00 436 GLU A C 1
ATOM 3365 O O . GLU A 1 436 ? 12.351 -0.554 -19.852 1.00 93.00 436 GLU A O 1
ATOM 3370 N N . ALA A 1 437 ? 13.052 1.018 -21.285 1.00 92.62 437 ALA A N 1
ATOM 3371 C CA . ALA A 1 437 ? 14.481 0.912 -21.006 1.00 92.62 437 ALA A CA 1
ATOM 3372 C C . ALA A 1 437 ? 14.971 2.064 -20.108 1.00 92.62 437 ALA A C 1
ATOM 3374 O O . ALA A 1 437 ? 16.144 2.148 -19.740 1.00 92.62 437 ALA A O 1
ATOM 3375 N N . THR A 1 438 ? 14.061 2.966 -19.750 1.00 87.31 438 THR A N 1
ATOM 3376 C CA . THR A 1 438 ? 14.277 4.072 -18.831 1.00 87.31 438 THR A CA 1
ATOM 3377 C C . THR A 1 438 ? 13.211 4.106 -17.759 1.00 87.31 438 THR A C 1
ATOM 3379 O O . THR A 1 438 ? 12.060 3.716 -17.969 1.00 87.31 438 THR A O 1
ATOM 3382 N N . GLN A 1 439 ? 13.587 4.645 -16.606 1.00 81.50 439 GLN A N 1
ATOM 3383 C CA . GLN A 1 439 ? 12.647 4.952 -15.550 1.00 81.50 439 GLN A CA 1
ATOM 3384 C C . GLN A 1 439 ? 11.817 6.167 -15.967 1.00 81.50 439 GLN A C 1
ATOM 3386 O O . GLN A 1 439 ? 12.211 7.308 -15.727 1.00 81.50 439 GLN A O 1
ATOM 3391 N N . ILE A 1 440 ? 10.690 5.914 -16.633 1.00 74.69 440 ILE A N 1
ATOM 3392 C CA . ILE A 1 440 ? 9.794 6.948 -17.159 1.00 74.69 440 ILE A CA 1
ATOM 3393 C C . ILE A 1 440 ? 10.536 8.049 -17.934 1.00 74.69 440 ILE A C 1
ATOM 3395 O O . ILE A 1 440 ? 10.204 9.212 -17.823 1.00 74.69 440 ILE A O 1
ATOM 3399 N N . GLY A 1 441 ? 11.597 7.735 -18.682 1.00 77.38 441 GLY A N 1
ATOM 3400 C CA . GLY A 1 441 ? 12.380 8.737 -19.420 1.00 77.38 441 GLY A CA 1
ATOM 3401 C C . GLY A 1 441 ? 13.255 9.687 -18.581 1.00 77.38 441 GLY A C 1
ATOM 3402 O O . GLY A 1 441 ? 13.865 10.598 -19.148 1.00 77.38 441 GLY A O 1
ATOM 3403 N N . GLN A 1 442 ? 13.354 9.498 -17.258 1.00 79.81 442 GLN A N 1
ATOM 3404 C CA . GLN A 1 442 ? 14.213 10.311 -16.380 1.00 79.81 442 GLN A CA 1
ATOM 3405 C C . GLN A 1 442 ? 15.666 9.832 -16.353 1.00 79.81 442 GLN A C 1
ATOM 3407 O O . GLN A 1 442 ? 16.586 10.648 -16.289 1.00 79.81 442 GLN A O 1
ATOM 3412 N N . ASN A 1 443 ? 15.887 8.519 -16.377 1.00 85.62 443 ASN A N 1
ATOM 3413 C CA . ASN A 1 443 ? 17.218 7.922 -16.325 1.00 85.62 443 ASN A CA 1
ATOM 3414 C C . ASN A 1 443 ? 17.222 6.489 -16.880 1.00 85.62 443 ASN A C 1
ATOM 3416 O O . ASN A 1 443 ? 16.177 5.840 -16.965 1.00 85.62 443 ASN A O 1
ATOM 3420 N N . ALA A 1 444 ? 18.411 6.006 -17.239 1.00 90.88 444 ALA A N 1
ATOM 3421 C CA . ALA A 1 444 ? 18.687 4.602 -17.535 1.00 90.88 444 ALA A CA 1
ATOM 3422 C C . ALA A 1 444 ? 19.612 4.027 -16.453 1.00 90.88 444 ALA A C 1
ATOM 3424 O O . ALA A 1 444 ? 20.601 4.670 -16.098 1.00 90.88 444 ALA A O 1
ATOM 3425 N N . ILE A 1 445 ? 19.302 2.835 -15.938 1.00 92.25 445 ILE A N 1
ATOM 3426 C CA . ILE A 1 445 ? 19.994 2.224 -14.791 1.00 92.25 445 ILE A CA 1
ATOM 3427 C C . ILE A 1 445 ? 20.734 0.963 -15.245 1.00 92.25 445 ILE A C 1
ATOM 3429 O O . ILE A 1 445 ? 20.203 0.181 -16.036 1.00 92.25 445 ILE A O 1
ATOM 3433 N N . PHE A 1 446 ? 21.949 0.759 -14.735 1.00 93.94 446 PHE A N 1
ATOM 3434 C CA . PHE A 1 446 ? 22.865 -0.287 -15.183 1.00 93.94 446 PHE A CA 1
ATOM 3435 C C . PHE A 1 446 ? 23.551 -1.001 -14.018 1.00 93.94 446 PHE A C 1
ATOM 3437 O O . PHE A 1 446 ? 24.076 -0.374 -13.094 1.00 93.94 446 PHE A O 1
ATOM 3444 N N . PHE A 1 447 ? 23.613 -2.328 -14.111 1.00 94.19 447 PHE A N 1
ATOM 3445 C CA . PHE A 1 447 ? 24.507 -3.156 -13.313 1.00 94.19 447 PHE A CA 1
ATOM 3446 C C . PHE A 1 447 ? 25.831 -3.369 -14.039 1.00 94.19 447 PHE A C 1
ATOM 3448 O O . PHE A 1 447 ? 25.819 -3.941 -15.133 1.00 94.19 447 PHE A O 1
ATOM 3455 N N . PRO A 1 448 ? 26.964 -3.032 -13.404 1.00 94.06 448 PRO A N 1
ATOM 3456 C CA . PRO A 1 448 ? 28.266 -3.477 -13.860 1.00 94.06 448 PRO A CA 1
ATOM 3457 C C . PRO A 1 448 ? 28.318 -4.986 -14.109 1.00 94.06 448 PRO A C 1
ATOM 3459 O O . PRO A 1 448 ? 27.996 -5.772 -13.212 1.00 94.06 448 PRO A O 1
ATOM 3462 N N . VAL A 1 449 ? 28.768 -5.404 -15.293 1.00 91.19 449 VAL A N 1
ATOM 3463 C CA . VAL A 1 449 ? 29.049 -6.831 -15.556 1.00 91.19 449 VAL A CA 1
ATOM 3464 C C . VAL A 1 449 ? 30.295 -7.311 -14.805 1.00 91.19 449 VAL A C 1
ATOM 3466 O O . VAL A 1 449 ? 30.379 -8.477 -14.430 1.00 91.19 449 VAL A O 1
ATOM 3469 N N . ASN A 1 450 ? 31.227 -6.393 -14.517 1.00 90.94 450 ASN A N 1
ATOM 3470 C CA . ASN A 1 450 ? 32.424 -6.616 -13.702 1.00 90.94 450 ASN A CA 1
ATOM 3471 C C . ASN A 1 450 ? 32.356 -5.781 -12.407 1.00 90.94 450 ASN A C 1
ATOM 3473 O O . ASN A 1 450 ? 33.091 -4.797 -12.264 1.00 90.94 450 ASN A O 1
ATOM 3477 N N . PRO A 1 451 ? 31.457 -6.122 -11.466 1.00 91.69 451 PRO A N 1
ATOM 3478 C CA . PRO A 1 451 ? 31.205 -5.306 -10.285 1.00 91.69 451 PRO A CA 1
ATOM 3479 C C . PRO A 1 451 ? 32.463 -5.130 -9.413 1.00 91.69 451 PRO A C 1
ATOM 3481 O O . PRO A 1 451 ? 33.265 -6.057 -9.294 1.00 91.69 451 PRO A O 1
ATOM 3484 N N . PRO A 1 452 ? 32.650 -3.953 -8.785 1.00 92.06 452 PRO A N 1
ATOM 3485 C CA . PRO A 1 452 ? 31.773 -2.778 -8.831 1.00 92.06 452 PRO A CA 1
ATOM 3486 C C . PRO A 1 452 ? 32.115 -1.793 -9.966 1.00 92.06 452 PRO A C 1
ATOM 3488 O O . PRO A 1 452 ? 31.705 -0.634 -9.914 1.00 92.06 452 PRO A O 1
ATOM 3491 N N . ASN A 1 453 ? 32.919 -2.202 -10.949 1.00 92.94 453 ASN A N 1
ATOM 3492 C CA . ASN A 1 453 ? 33.529 -1.288 -11.907 1.00 92.94 453 ASN A CA 1
ATOM 3493 C C . ASN A 1 453 ? 32.611 -1.036 -13.103 1.00 92.94 453 ASN A C 1
ATOM 3495 O O . ASN A 1 453 ? 32.350 -1.945 -13.887 1.00 92.94 453 ASN A O 1
ATOM 3499 N N . VAL A 1 454 ? 32.186 0.218 -13.264 1.00 93.81 454 VAL A N 1
ATOM 3500 C CA . VAL A 1 454 ? 31.450 0.688 -14.446 1.00 93.81 454 VAL A CA 1
ATOM 3501 C C . VAL A 1 454 ? 32.245 0.384 -15.716 1.00 93.81 454 VAL A C 1
ATOM 3503 O O . VAL A 1 454 ? 33.448 0.667 -15.773 1.00 93.81 454 VAL A O 1
ATOM 3506 N N . ALA A 1 455 ? 31.581 -0.161 -16.734 1.00 94.75 455 ALA A N 1
ATOM 3507 C CA . ALA A 1 455 ? 32.234 -0.521 -17.981 1.00 94.75 455 ALA A CA 1
ATOM 3508 C C . ALA A 1 455 ? 32.846 0.688 -18.704 1.00 94.75 455 ALA A C 1
ATOM 3510 O O . ALA A 1 455 ? 32.295 1.794 -18.737 1.00 94.75 455 ALA A O 1
ATOM 3511 N N . LYS A 1 456 ? 33.995 0.437 -19.334 1.00 94.94 456 LYS A N 1
ATOM 3512 C CA . LYS A 1 456 ? 34.741 1.393 -20.154 1.00 94.94 456 LYS A CA 1
ATOM 3513 C C . LYS A 1 456 ? 35.121 0.780 -21.497 1.00 94.94 456 LYS A C 1
ATOM 3515 O O . LYS A 1 456 ? 35.161 -0.444 -21.639 1.00 94.94 456 LYS A O 1
ATOM 3520 N N . THR A 1 457 ? 35.411 1.625 -22.479 1.00 94.25 457 THR A N 1
ATOM 3521 C CA . THR A 1 457 ? 36.041 1.211 -23.733 1.00 94.25 457 THR A CA 1
ATOM 3522 C C . THR A 1 457 ? 37.443 0.664 -23.465 1.00 94.25 457 THR A C 1
ATOM 3524 O O . THR A 1 457 ? 38.113 1.040 -22.504 1.00 94.25 457 THR A O 1
ATOM 3527 N N . THR A 1 458 ? 37.902 -0.242 -24.327 1.00 91.81 458 THR A N 1
ATOM 3528 C CA . THR A 1 458 ? 39.256 -0.820 -24.257 1.00 91.81 458 THR A CA 1
ATOM 3529 C C . THR A 1 458 ? 40.288 -0.014 -25.047 1.00 91.81 458 THR A C 1
ATOM 3531 O O . THR A 1 458 ? 41.448 -0.411 -25.125 1.00 91.81 458 THR A O 1
ATOM 3534 N N . ASP A 1 459 ? 39.871 1.076 -25.695 1.00 92.12 459 ASP A N 1
ATOM 3535 C CA . ASP A 1 459 ? 40.769 1.965 -26.425 1.00 92.12 459 ASP A CA 1
ATOM 3536 C C . ASP A 1 459 ? 41.529 2.902 -25.472 1.00 92.12 459 ASP A C 1
ATOM 3538 O O . ASP A 1 459 ? 41.253 2.976 -24.275 1.00 92.12 459 ASP A O 1
ATOM 3542 N N . ALA A 1 460 ? 42.504 3.643 -26.006 1.00 87.56 460 ALA A N 1
ATOM 3543 C CA . ALA A 1 460 ? 43.354 4.529 -25.208 1.00 87.56 460 ALA A CA 1
ATOM 3544 C C . ALA A 1 460 ? 42.589 5.665 -24.495 1.00 87.56 460 ALA A C 1
ATOM 3546 O O . ALA A 1 460 ? 43.145 6.286 -23.591 1.00 87.56 460 ALA A O 1
ATOM 3547 N N . ARG A 1 461 ? 41.340 5.950 -24.895 1.00 87.94 461 ARG A N 1
ATOM 3548 C CA . ARG A 1 461 ? 40.493 6.967 -24.254 1.00 87.94 461 ARG A CA 1
ATOM 3549 C C . ARG A 1 461 ? 39.903 6.459 -22.942 1.00 87.94 461 ARG A C 1
ATOM 3551 O O . ARG A 1 461 ? 39.785 7.239 -22.001 1.00 87.94 461 ARG A O 1
ATOM 3558 N N . GLY A 1 462 ? 39.571 5.165 -22.869 1.00 90.81 462 GLY A N 1
ATOM 3559 C CA . GLY A 1 462 ? 38.972 4.557 -21.679 1.00 90.81 462 GLY A CA 1
ATOM 3560 C C . GLY A 1 462 ? 37.669 5.244 -21.258 1.00 90.81 462 GLY A C 1
ATOM 3561 O O . GLY A 1 462 ? 37.430 5.438 -20.061 1.00 90.81 462 GLY A O 1
ATOM 3562 N N . ASP A 1 463 ? 36.866 5.654 -22.241 1.00 94.69 463 ASP A N 1
ATOM 3563 C CA . ASP A 1 463 ? 35.581 6.324 -22.047 1.00 94.69 463 ASP A CA 1
ATOM 3564 C C . ASP A 1 463 ? 34.577 5.367 -21.402 1.00 94.69 463 ASP A C 1
ATOM 3566 O O . ASP A 1 463 ? 34.661 4.153 -21.586 1.00 94.69 463 ASP A O 1
ATOM 3570 N N . TYR A 1 464 ? 33.603 5.882 -20.650 1.00 94.88 464 TYR A N 1
ATOM 3571 C CA . TYR A 1 464 ? 32.534 5.034 -20.128 1.00 94.88 464 TYR A CA 1
ATOM 3572 C C . TYR A 1 464 ? 31.700 4.450 -21.267 1.00 94.88 464 TYR A C 1
ATOM 3574 O O . TYR A 1 464 ? 31.379 5.132 -22.239 1.00 94.88 464 TYR A O 1
ATOM 3582 N N . ALA A 1 465 ? 31.316 3.184 -21.117 1.00 94.38 465 ALA A N 1
ATOM 3583 C CA . ALA A 1 465 ? 30.519 2.461 -22.098 1.00 94.38 465 ALA A CA 1
ATOM 3584 C C . ALA A 1 465 ? 29.337 1.747 -21.418 1.00 94.38 465 ALA A C 1
ATOM 3586 O O . ALA A 1 465 ? 29.354 0.519 -21.321 1.00 94.38 465 ALA A O 1
ATOM 3587 N N . PRO A 1 466 ? 28.295 2.475 -20.956 1.00 93.38 466 PRO A N 1
ATOM 3588 C CA . PRO A 1 466 ? 27.173 1.861 -20.242 1.00 93.38 466 PRO A CA 1
ATOM 3589 C C . PRO A 1 466 ? 26.453 0.754 -21.016 1.00 93.38 466 PRO A C 1
ATOM 3591 O O . PRO A 1 466 ? 25.913 -0.172 -20.425 1.00 93.38 466 PRO A O 1
ATOM 3594 N N . SER A 1 467 ? 26.500 0.792 -22.349 1.00 90.19 467 SER A N 1
ATOM 3595 C CA . SER A 1 467 ? 25.970 -0.264 -23.218 1.00 90.19 467 SER A CA 1
ATOM 3596 C C . SER A 1 467 ? 26.683 -1.619 -23.096 1.00 90.19 467 SER A C 1
ATOM 3598 O O . SER A 1 467 ? 26.192 -2.596 -23.652 1.00 90.19 467 SER A O 1
ATOM 3600 N N . HIS A 1 468 ? 27.846 -1.687 -22.439 1.00 93.12 468 HIS A N 1
ATOM 3601 C CA . HIS A 1 468 ? 28.543 -2.941 -22.119 1.00 93.12 468 HIS A CA 1
ATOM 3602 C C . HIS A 1 468 ? 28.146 -3.513 -20.750 1.00 93.12 468 HIS A C 1
ATOM 3604 O O . HIS A 1 468 ? 28.552 -4.625 -20.418 1.00 93.12 468 HIS A O 1
ATOM 3610 N N . ASP A 1 469 ? 27.371 -2.764 -19.966 1.00 95.19 469 ASP A N 1
ATOM 3611 C CA . ASP A 1 469 ? 26.821 -3.192 -18.687 1.00 95.19 469 ASP A CA 1
ATOM 3612 C C . ASP A 1 469 ? 25.359 -3.647 -18.833 1.00 95.19 469 ASP A C 1
ATOM 3614 O O . ASP A 1 469 ? 24.673 -3.356 -19.816 1.00 95.19 469 ASP A O 1
ATOM 3618 N N . SER A 1 470 ? 24.856 -4.369 -17.831 1.00 94.12 470 SER A N 1
ATOM 3619 C CA . SER A 1 470 ? 23.495 -4.908 -17.831 1.00 94.12 470 SER A CA 1
ATOM 3620 C C . SER A 1 470 ? 22.484 -3.803 -17.534 1.00 94.12 470 SER A C 1
ATOM 3622 O O . SER A 1 470 ? 22.314 -3.406 -16.380 1.00 94.12 470 SER A O 1
ATOM 3624 N N . GLN A 1 471 ? 21.752 -3.349 -18.550 1.00 94.81 471 GLN A N 1
ATOM 3625 C CA . GLN A 1 471 ? 20.659 -2.392 -18.369 1.00 94.81 471 GLN A CA 1
ATOM 3626 C C . GLN A 1 471 ? 19.454 -3.020 -17.659 1.00 94.81 471 GLN A C 1
ATOM 3628 O O . GLN A 1 471 ? 19.079 -4.168 -17.912 1.00 94.81 471 GLN A O 1
ATOM 3633 N N . ILE A 1 472 ? 18.830 -2.226 -16.797 1.00 93.62 472 ILE A N 1
ATOM 3634 C CA . ILE A 1 472 ? 17.546 -2.518 -16.175 1.00 93.62 472 ILE A CA 1
ATOM 3635 C C . ILE A 1 472 ? 16.403 -2.123 -17.112 1.00 93.62 472 ILE A C 1
ATOM 3637 O O . ILE A 1 472 ? 16.393 -1.011 -17.640 1.00 93.62 472 ILE A O 1
ATOM 3641 N N . LEU A 1 473 ? 15.413 -3.004 -17.252 1.00 95.69 473 LEU A N 1
ATOM 3642 C CA . LEU A 1 473 ? 14.198 -2.747 -18.026 1.00 95.69 473 LEU A CA 1
ATOM 3643 C C . LEU A 1 473 ? 12.948 -2.844 -17.148 1.00 95.69 473 LEU A C 1
ATOM 3645 O O . LEU A 1 473 ? 12.962 -3.496 -16.100 1.00 95.69 473 LEU A O 1
ATOM 3649 N N . PHE A 1 474 ? 11.863 -2.218 -17.597 1.00 95.06 474 PHE A N 1
ATOM 3650 C CA . PHE A 1 474 ? 10.615 -2.116 -16.851 1.00 95.06 474 PHE A CA 1
ATOM 3651 C C . PHE A 1 474 ? 9.408 -2.516 -17.690 1.00 95.06 474 PHE A C 1
ATOM 3653 O O . PHE A 1 474 ? 9.422 -2.446 -18.919 1.00 95.06 474 PHE A O 1
ATOM 3660 N N . GLU A 1 475 ? 8.341 -2.871 -16.987 1.00 95.69 475 GLU A N 1
ATOM 3661 C CA . GLU A 1 475 ? 6.993 -2.990 -17.529 1.00 95.69 475 GLU A CA 1
ATOM 3662 C C . GLU A 1 475 ? 5.973 -2.487 -16.505 1.00 95.69 475 GLU A C 1
ATOM 3664 O O . GLU A 1 475 ? 6.218 -2.525 -15.293 1.00 95.69 475 GLU A O 1
ATOM 3669 N N . ALA A 1 476 ? 4.810 -2.062 -16.994 1.00 95.19 476 ALA A N 1
ATOM 3670 C CA . ALA A 1 476 ? 3.669 -1.699 -16.166 1.00 95.19 476 ALA A CA 1
ATOM 3671 C C . ALA A 1 476 ? 2.427 -2.479 -16.603 1.00 95.19 476 ALA A C 1
ATOM 3673 O O . ALA A 1 476 ? 2.180 -2.662 -17.802 1.00 95.19 476 ALA A O 1
ATOM 3674 N N . LYS A 1 477 ? 1.648 -2.946 -15.626 1.00 97.56 477 LYS A N 1
ATOM 3675 C CA . LYS A 1 477 ? 0.460 -3.770 -15.858 1.00 97.56 477 LYS A CA 1
ATOM 3676 C C . LYS A 1 477 ? -0.682 -3.379 -14.939 1.00 97.56 477 LYS A C 1
ATOM 3678 O O . LYS A 1 477 ? -0.450 -2.894 -13.835 1.00 97.56 477 LYS A O 1
ATOM 3683 N N . ALA A 1 478 ? -1.900 -3.673 -15.373 1.00 98.12 478 ALA A N 1
ATOM 3684 C CA . ALA A 1 478 ? -3.110 -3.435 -14.606 1.00 98.12 478 ALA A CA 1
ATOM 3685 C C . ALA A 1 478 ? -3.991 -4.688 -14.546 1.00 98.12 478 ALA A C 1
ATOM 3687 O O . ALA A 1 478 ? -4.092 -5.463 -15.505 1.00 98.12 478 ALA A O 1
ATOM 3688 N N . ASN A 1 479 ? -4.604 -4.906 -13.387 1.00 98.19 479 ASN A N 1
ATOM 3689 C CA . ASN A 1 479 ? -5.445 -6.067 -13.130 1.00 98.19 479 ASN A CA 1
ATOM 3690 C C . ASN A 1 479 ? -6.787 -6.001 -13.903 1.00 98.19 479 ASN A C 1
ATOM 3692 O O . ASN A 1 479 ? -7.104 -4.980 -14.524 1.00 98.19 479 ASN A O 1
ATOM 3696 N N . PRO A 1 480 ? -7.610 -7.070 -13.861 1.00 97.81 480 PRO A N 1
ATOM 3697 C CA . PRO A 1 480 ? -8.906 -7.091 -14.543 1.00 97.81 480 PRO A CA 1
ATOM 3698 C C . PRO A 1 480 ? -9.838 -5.930 -14.168 1.00 97.81 480 PRO A C 1
ATOM 3700 O O . PRO A 1 480 ? -10.586 -5.458 -15.017 1.00 97.81 480 PRO A O 1
ATOM 3703 N N . VAL A 1 481 ? -9.784 -5.432 -12.926 1.00 97.75 481 VAL A N 1
ATOM 3704 C CA . VAL A 1 481 ? -10.640 -4.325 -12.464 1.00 97.75 481 VAL A CA 1
ATOM 3705 C C . VAL A 1 481 ? -10.358 -3.043 -13.252 1.00 97.75 481 VAL A C 1
ATOM 3707 O O . VAL A 1 481 ? -11.285 -2.411 -13.760 1.00 97.75 481 VAL A O 1
ATOM 3710 N N . VAL A 1 482 ? -9.082 -2.678 -13.406 1.00 98.31 482 VAL A N 1
ATOM 3711 C CA . VAL A 1 482 ? -8.682 -1.501 -14.195 1.00 98.31 482 VAL A CA 1
ATOM 3712 C C . VAL A 1 482 ? -8.963 -1.717 -15.683 1.00 98.31 482 VAL A C 1
ATOM 3714 O O . VAL A 1 482 ? -9.414 -0.795 -16.363 1.00 98.31 482 VAL A O 1
ATOM 3717 N N . TYR A 1 483 ? -8.750 -2.936 -16.188 1.00 97.94 483 TYR A N 1
ATOM 3718 C CA . TYR A 1 483 ? -9.026 -3.273 -17.585 1.00 97.94 483 TYR A CA 1
ATOM 3719 C C . TYR A 1 483 ? -10.503 -3.113 -17.949 1.00 97.94 483 TYR A C 1
ATOM 3721 O O . TYR A 1 483 ? -10.826 -2.457 -18.938 1.00 97.94 483 TYR A O 1
ATOM 3729 N N . GLU A 1 484 ? -11.408 -3.662 -17.137 1.00 97.81 484 GLU A N 1
ATOM 3730 C CA . GLU A 1 484 ? -12.849 -3.547 -17.371 1.00 97.81 484 GLU A CA 1
ATOM 3731 C C . GLU A 1 484 ? -13.343 -2.106 -17.179 1.00 97.81 484 GLU A C 1
ATOM 3733 O O . GLU A 1 484 ? -14.211 -1.650 -17.927 1.00 97.81 484 GLU A O 1
ATOM 3738 N N . TYR A 1 485 ? -12.741 -1.342 -16.258 1.00 97.69 485 TYR A N 1
ATOM 3739 C CA . TYR A 1 485 ? -12.983 0.099 -16.164 1.00 97.69 485 TYR A CA 1
ATOM 3740 C C . TYR A 1 485 ? -12.607 0.816 -17.469 1.00 97.69 485 TYR A C 1
ATOM 3742 O O . TYR A 1 485 ? -13.453 1.491 -18.053 1.00 97.69 485 TYR A O 1
ATOM 3750 N N . ALA A 1 486 ? -11.381 0.625 -17.968 1.00 97.12 486 ALA A N 1
ATOM 3751 C CA . ALA A 1 486 ? -10.911 1.245 -19.208 1.00 97.12 486 ALA A CA 1
ATOM 3752 C C . ALA A 1 486 ? -11.757 0.830 -20.424 1.00 97.12 486 ALA A C 1
ATOM 3754 O O . ALA A 1 486 ? -12.084 1.661 -21.274 1.00 97.12 486 ALA A O 1
ATOM 3755 N N . LYS A 1 487 ? -12.165 -0.441 -20.485 1.00 96.44 487 LYS A N 1
ATOM 3756 C CA . LYS A 1 487 ? -13.034 -0.993 -21.532 1.00 96.44 487 LYS A CA 1
ATOM 3757 C C . LYS A 1 487 ? -14.424 -0.365 -21.531 1.00 96.44 487 LYS A C 1
ATOM 3759 O O . LYS A 1 487 ? -14.980 -0.126 -22.604 1.00 96.44 487 LYS A O 1
ATOM 3764 N N . GLY A 1 488 ? -14.965 -0.072 -20.349 1.00 96.25 488 GLY A N 1
ATOM 3765 C CA . GLY A 1 488 ? -16.277 0.548 -20.166 1.00 96.25 488 GLY A CA 1
ATOM 3766 C C . GLY A 1 488 ? -16.341 2.048 -20.477 1.00 96.25 488 GLY A C 1
ATOM 3767 O O . GLY A 1 488 ? -17.442 2.599 -20.542 1.00 96.25 488 GLY A O 1
ATOM 3768 N N . LEU A 1 489 ? -15.203 2.724 -20.677 1.00 95.31 489 LEU A N 1
ATOM 3769 C CA . LEU A 1 489 ? -15.174 4.154 -20.995 1.00 95.31 489 LEU A CA 1
ATOM 3770 C C . LEU A 1 489 ? -15.680 4.428 -22.420 1.00 95.31 489 LEU A C 1
ATOM 3772 O O . LEU A 1 489 ? -15.126 3.946 -23.404 1.00 95.31 489 LEU A O 1
ATOM 3776 N N . SER A 1 490 ? -16.706 5.273 -22.540 1.00 92.94 490 SER A N 1
ATOM 3777 C CA . SER A 1 490 ? -17.183 5.794 -23.831 1.00 92.94 490 SER A CA 1
ATOM 3778 C C . SER A 1 490 ? -16.482 7.087 -24.256 1.00 92.94 490 SER A C 1
ATOM 3780 O O . SER A 1 490 ? -16.463 7.430 -25.435 1.00 92.94 490 SER A O 1
ATOM 3782 N N . SER A 1 491 ? -15.924 7.821 -23.301 1.00 92.62 491 SER A N 1
ATOM 3783 C CA . SER A 1 491 ? -15.160 9.054 -23.493 1.00 92.62 491 SER A CA 1
ATOM 3784 C C . SER A 1 491 ? -14.185 9.218 -22.329 1.00 92.62 491 SER A C 1
ATOM 3786 O O . SER A 1 491 ? -14.368 8.593 -21.282 1.00 92.62 491 SER A O 1
ATOM 3788 N N . PHE A 1 492 ? -13.169 10.065 -22.494 1.00 90.31 492 PHE A N 1
ATOM 3789 C CA . PHE A 1 492 ? -12.298 10.450 -21.385 1.00 90.31 492 PHE A CA 1
ATOM 3790 C C . PHE A 1 492 ? -13.111 11.258 -20.351 1.00 90.31 492 PHE A C 1
ATOM 3792 O O . PHE A 1 492 ? -13.763 12.227 -20.749 1.00 90.31 492 PHE A O 1
ATOM 3799 N N . PRO A 1 493 ? -13.158 10.852 -19.069 1.00 91.69 493 PRO A N 1
ATOM 3800 C CA . PRO A 1 493 ? -13.907 11.570 -18.037 1.00 91.69 493 PRO A CA 1
ATOM 3801 C C . PRO A 1 493 ? -13.137 12.796 -17.518 1.00 91.69 493 PRO A C 1
ATOM 3803 O O . PRO A 1 493 ? -11.925 12.891 -17.695 1.00 91.69 493 PRO A O 1
ATOM 3806 N N . ASP A 1 494 ? -13.828 13.708 -16.824 1.00 89.81 494 ASP A N 1
ATOM 3807 C CA . ASP A 1 494 ? -13.221 14.918 -16.234 1.00 89.81 494 ASP A CA 1
ATOM 3808 C C . ASP A 1 494 ? -12.087 14.599 -15.245 1.00 89.81 494 ASP A C 1
ATOM 3810 O O . ASP A 1 494 ? -11.099 15.333 -15.146 1.00 89.81 494 ASP A O 1
ATOM 3814 N N . ASN A 1 495 ? -12.239 13.495 -14.517 1.00 91.06 495 ASN A N 1
ATOM 3815 C CA . ASN A 1 495 ? -11.220 12.875 -13.691 1.00 91.06 495 ASN A CA 1
ATOM 3816 C C . ASN A 1 495 ? -11.422 11.355 -13.661 1.00 91.06 495 ASN A C 1
ATOM 3818 O O . ASN A 1 495 ? -12.545 10.846 -13.658 1.00 91.06 495 ASN A O 1
ATOM 3822 N N . ILE A 1 496 ? -10.317 10.616 -13.626 1.00 93.31 496 ILE A N 1
ATOM 3823 C CA . ILE A 1 496 ? -10.319 9.165 -13.468 1.00 93.31 496 ILE A CA 1
ATOM 3824 C C . ILE A 1 496 ? -10.555 8.828 -12.000 1.00 93.31 496 ILE A C 1
ATOM 3826 O O . ILE A 1 496 ? -9.837 9.281 -11.107 1.00 93.31 496 ILE A O 1
ATOM 3830 N N . VAL A 1 497 ? -11.538 7.963 -11.769 1.00 93.25 497 VAL A N 1
ATOM 3831 C CA . VAL A 1 497 ? -11.824 7.370 -10.464 1.00 93.25 497 VAL A CA 1
ATOM 3832 C C . VAL A 1 497 ? -11.821 5.862 -10.648 1.00 93.25 497 VAL A C 1
ATOM 3834 O O . VAL A 1 497 ? -12.821 5.272 -11.057 1.00 93.25 497 VAL A O 1
ATOM 3837 N N . LEU A 1 498 ? -10.674 5.238 -10.375 1.00 95.19 498 LEU A N 1
ATOM 3838 C CA . LEU A 1 498 ? -10.543 3.786 -10.480 1.00 95.19 498 LEU A CA 1
ATOM 3839 C C . LEU A 1 498 ? -11.468 3.075 -9.476 1.00 95.19 498 LEU A C 1
ATOM 3841 O O . LEU A 1 498 ? -11.658 3.597 -8.375 1.00 95.19 498 LEU A O 1
ATOM 3845 N N . PRO A 1 499 ? -12.051 1.912 -9.807 1.00 95.50 499 PRO A N 1
ATOM 3846 C CA . PRO A 1 499 ? -12.863 1.149 -8.860 1.00 95.50 499 PRO A CA 1
ATOM 3847 C C . PRO A 1 499 ? -12.035 0.580 -7.699 1.00 95.50 499 PRO A C 1
ATOM 3849 O O . PRO A 1 499 ? -10.821 0.414 -7.815 1.00 95.50 499 PRO A O 1
ATOM 3852 N N . ASP A 1 500 ? -12.697 0.249 -6.591 1.00 94.50 500 ASP A N 1
ATOM 3853 C CA . ASP A 1 500 ? -12.074 -0.519 -5.507 1.00 94.50 500 ASP A CA 1
ATOM 3854 C C . ASP A 1 500 ? -11.618 -1.896 -6.026 1.00 94.50 500 ASP A C 1
ATOM 3856 O O . ASP A 1 500 ? -12.240 -2.469 -6.924 1.00 94.50 500 ASP A O 1
ATOM 3860 N N . GLY A 1 501 ? -10.500 -2.407 -5.506 1.00 95.06 501 GLY A N 1
ATOM 3861 C CA . GLY A 1 501 ? -9.835 -3.603 -6.026 1.00 95.06 501 GLY A CA 1
ATOM 3862 C C . GLY A 1 501 ? -8.968 -3.345 -7.264 1.00 95.06 501 GLY A C 1
ATOM 3863 O O . GLY A 1 501 ? -8.417 -4.288 -7.835 1.00 95.06 501 GLY A O 1
ATOM 3864 N N . ALA A 1 502 ? -8.825 -2.090 -7.708 1.00 98.06 502 ALA A N 1
ATOM 3865 C CA . ALA A 1 502 ? -7.851 -1.730 -8.732 1.00 98.06 502 ALA A CA 1
ATOM 3866 C C . ALA A 1 502 ? -6.425 -2.011 -8.238 1.00 98.06 502 ALA A C 1
ATOM 3868 O O . ALA A 1 502 ? -6.017 -1.528 -7.177 1.00 98.06 502 ALA A O 1
ATOM 3869 N N . VAL A 1 503 ? -5.672 -2.770 -9.038 1.00 98.50 503 VAL A N 1
ATOM 3870 C CA . VAL A 1 503 ? -4.252 -3.035 -8.805 1.00 98.50 503 VAL A CA 1
ATOM 3871 C C . VAL A 1 503 ? -3.459 -2.721 -10.059 1.00 98.50 503 VAL A C 1
ATOM 3873 O O . VAL A 1 503 ? -3.731 -3.269 -11.131 1.00 98.50 503 VAL A O 1
ATOM 3876 N N . GLU A 1 504 ? -2.436 -1.896 -9.891 1.00 97.94 504 GLU A N 1
ATOM 3877 C CA . GLU A 1 504 ? -1.390 -1.686 -10.883 1.00 97.94 504 GLU A CA 1
ATOM 3878 C C . GLU A 1 504 ? -0.064 -2.206 -10.338 1.00 97.94 504 GLU A C 1
ATOM 3880 O O . GLU A 1 504 ? 0.224 -2.113 -9.142 1.00 97.94 504 GLU A O 1
ATOM 3885 N N . VAL A 1 505 ? 0.749 -2.778 -11.221 1.00 96.94 505 VAL A N 1
ATOM 3886 C CA . VAL A 1 505 ? 2.097 -3.226 -10.885 1.00 96.94 505 VAL A CA 1
ATOM 3887 C C . VAL A 1 505 ? 3.109 -2.611 -11.831 1.00 96.94 505 VAL A C 1
ATOM 3889 O O . VAL A 1 505 ? 2.868 -2.511 -13.036 1.00 96.94 505 VAL A O 1
ATOM 3892 N N . LYS A 1 506 ? 4.265 -2.247 -11.281 1.00 94.81 506 LYS A N 1
ATOM 3893 C CA . LYS A 1 506 ? 5.455 -1.902 -12.058 1.00 94.81 506 LYS A CA 1
ATOM 3894 C C . LYS A 1 506 ? 6.582 -2.838 -11.664 1.00 94.81 506 LYS A C 1
ATOM 3896 O O . LYS A 1 506 ? 6.950 -2.900 -10.492 1.00 94.81 506 LYS A O 1
ATOM 3901 N N . ALA A 1 507 ? 7.101 -3.582 -12.630 1.00 96.12 507 ALA A N 1
ATOM 3902 C CA . ALA A 1 507 ? 8.147 -4.568 -12.401 1.00 96.12 507 ALA A CA 1
ATOM 3903 C C . ALA A 1 507 ? 9.454 -4.119 -13.046 1.00 96.12 507 ALA A C 1
ATOM 3905 O O . ALA A 1 507 ? 9.457 -3.527 -14.127 1.00 96.12 507 ALA A O 1
ATOM 3906 N N . THR A 1 508 ? 10.555 -4.431 -12.373 1.00 95.56 508 THR A N 1
ATOM 3907 C CA . THR A 1 508 ? 11.907 -4.116 -12.819 1.00 95.56 508 THR A CA 1
ATOM 3908 C C . THR A 1 508 ? 12.700 -5.397 -12.996 1.00 95.56 508 THR A C 1
ATOM 3910 O O . THR A 1 508 ? 12.702 -6.266 -12.118 1.00 95.56 508 THR A O 1
ATOM 3913 N N . TRP A 1 509 ? 13.430 -5.479 -14.103 1.00 97.06 509 TRP A N 1
ATOM 3914 C CA . TRP A 1 509 ? 14.063 -6.702 -14.560 1.00 97.06 509 TRP A CA 1
ATOM 3915 C C . TRP A 1 509 ? 15.524 -6.488 -14.961 1.00 97.06 509 TRP A C 1
ATOM 3917 O O . TRP A 1 509 ? 15.876 -5.493 -15.597 1.00 97.06 509 TRP A O 1
ATOM 3927 N N . ARG A 1 510 ? 16.374 -7.463 -14.625 1.00 95.12 510 ARG A N 1
ATOM 3928 C CA . ARG A 1 510 ? 17.787 -7.537 -15.020 1.00 95.12 510 ARG A CA 1
ATOM 3929 C C . ARG A 1 510 ? 17.998 -8.720 -15.959 1.00 95.12 510 ARG A C 1
ATOM 3931 O O . ARG A 1 510 ? 17.467 -9.797 -15.711 1.00 95.12 510 ARG A O 1
ATOM 3938 N N . LYS A 1 511 ? 18.805 -8.555 -17.005 1.00 95.94 511 LYS A N 1
ATOM 3939 C CA . LYS A 1 511 ? 19.113 -9.640 -17.942 1.00 95.94 511 LYS A CA 1
ATOM 3940 C C . LYS A 1 511 ? 19.786 -10.816 -17.225 1.00 95.94 511 LYS A C 1
ATOM 3942 O O . LYS A 1 511 ? 20.799 -10.638 -16.550 1.00 95.94 511 LYS A O 1
ATOM 3947 N N . LEU A 1 512 ? 19.243 -12.028 -17.377 1.00 96.69 512 LEU A N 1
ATOM 3948 C CA . LEU A 1 512 ? 19.693 -13.203 -16.617 1.00 96.69 512 LEU A CA 1
ATOM 3949 C C . LEU A 1 512 ? 21.116 -13.639 -16.993 1.00 96.69 512 LEU A C 1
ATOM 3951 O O . LEU A 1 512 ? 21.890 -14.070 -16.136 1.00 96.69 512 LEU A O 1
ATOM 3955 N N . ALA A 1 513 ? 21.470 -13.516 -18.275 1.00 95.88 513 ALA A N 1
ATOM 3956 C CA . ALA A 1 513 ? 22.791 -13.885 -18.782 1.00 95.88 513 ALA A CA 1
ATOM 3957 C C . ALA A 1 513 ? 23.925 -13.090 -18.110 1.00 95.88 513 ALA A C 1
ATOM 3959 O O . ALA A 1 513 ? 25.012 -13.637 -17.915 1.00 95.88 513 ALA A O 1
ATOM 3960 N N . ASP A 1 514 ? 23.631 -11.863 -17.673 1.00 94.00 514 ASP A N 1
ATOM 3961 C CA . ASP A 1 514 ? 24.580 -10.933 -17.056 1.00 94.00 514 ASP A CA 1
ATOM 3962 C C . ASP A 1 514 ? 24.686 -11.125 -15.529 1.00 94.00 514 ASP A C 1
ATOM 3964 O O . ASP A 1 514 ? 25.366 -10.368 -14.829 1.00 94.00 514 ASP A O 1
ATOM 3968 N N . ILE A 1 515 ? 23.989 -12.128 -14.983 1.00 93.50 515 ILE A N 1
ATOM 3969 C CA . ILE A 1 515 ? 24.106 -12.581 -13.595 1.00 93.50 515 ILE A CA 1
ATOM 3970 C C . ILE A 1 515 ? 25.028 -13.814 -13.570 1.00 93.50 515 ILE A C 1
ATOM 3972 O O . ILE A 1 515 ? 24.817 -14.742 -14.366 1.00 93.50 515 ILE A O 1
ATOM 3976 N N . PRO A 1 516 ? 26.023 -13.882 -12.657 1.00 92.38 516 PRO A N 1
ATOM 3977 C CA . PRO A 1 516 ? 26.875 -15.060 -12.500 1.00 92.38 516 PRO A CA 1
ATOM 3978 C C . PRO A 1 516 ? 26.053 -16.340 -12.323 1.00 92.38 516 PRO A C 1
ATOM 3980 O O . PRO A 1 516 ? 25.099 -16.356 -11.545 1.00 92.38 516 PRO A O 1
ATOM 3983 N N . ALA A 1 517 ? 26.419 -17.413 -13.031 1.00 94.69 517 ALA A N 1
ATOM 3984 C CA . ALA A 1 517 ? 25.619 -18.639 -13.117 1.00 94.69 517 ALA A CA 1
ATOM 3985 C C . ALA A 1 517 ? 25.231 -19.215 -11.744 1.00 94.69 517 ALA A C 1
ATOM 3987 O O . ALA A 1 517 ? 24.084 -19.608 -11.547 1.00 94.69 517 ALA A O 1
ATOM 3988 N N . GLN A 1 518 ? 26.153 -19.179 -10.781 1.00 93.69 518 GLN A N 1
ATOM 3989 C CA . GLN A 1 518 ? 25.949 -19.653 -9.412 1.00 93.69 518 GLN A CA 1
ATOM 3990 C C . GLN A 1 518 ? 24.910 -18.849 -8.610 1.00 93.69 518 GLN A C 1
ATOM 3992 O O . GLN A 1 518 ? 24.380 -19.356 -7.627 1.00 93.69 518 GLN A O 1
ATOM 3997 N N . ASN A 1 519 ? 24.595 -17.619 -9.029 1.00 94.06 519 ASN A N 1
ATOM 3998 C CA . ASN A 1 519 ? 23.642 -16.743 -8.344 1.00 94.06 519 ASN A CA 1
ATOM 3999 C C . ASN A 1 519 ? 22.255 -16.745 -9.000 1.00 94.06 519 ASN A C 1
ATOM 4001 O O . ASN A 1 519 ? 21.298 -16.282 -8.390 1.00 94.06 519 ASN A O 1
ATOM 4005 N N . ARG A 1 520 ? 22.114 -17.268 -10.226 1.00 95.00 520 ARG A N 1
ATOM 4006 C CA . ARG A 1 520 ? 20.857 -17.206 -10.999 1.00 95.00 520 ARG A CA 1
ATOM 4007 C C . ARG A 1 520 ? 19.681 -17.882 -10.293 1.00 95.00 520 ARG A C 1
ATOM 4009 O O . ARG A 1 520 ? 18.556 -17.423 -10.431 1.00 95.00 520 ARG A O 1
ATOM 4016 N N . ALA A 1 521 ? 19.949 -18.920 -9.499 1.00 95.94 521 ALA A N 1
ATOM 4017 C CA . ALA A 1 521 ? 18.925 -19.654 -8.759 1.00 95.94 521 ALA A CA 1
ATOM 4018 C C . ALA A 1 521 ? 18.249 -18.847 -7.631 1.00 95.94 521 ALA A C 1
ATOM 4020 O O . ALA A 1 521 ? 17.272 -19.320 -7.069 1.00 95.94 521 ALA A O 1
ATOM 4021 N N . ARG A 1 522 ? 18.762 -17.654 -7.296 1.00 96.44 522 ARG A N 1
ATOM 4022 C CA . ARG A 1 522 ? 18.210 -16.769 -6.254 1.00 96.44 522 ARG A CA 1
ATOM 4023 C C . ARG A 1 522 ? 17.020 -15.935 -6.742 1.00 96.44 522 ARG A C 1
ATOM 4025 O O . ARG A 1 522 ? 16.276 -15.413 -5.924 1.00 96.44 522 ARG A O 1
ATOM 4032 N N . TYR A 1 523 ? 16.834 -15.815 -8.057 1.00 97.81 523 TYR A N 1
ATOM 4033 C CA . TYR A 1 523 ? 15.879 -14.887 -8.661 1.00 97.81 523 TYR A CA 1
ATOM 4034 C C . TYR A 1 523 ? 14.666 -15.612 -9.233 1.00 97.81 523 TYR A C 1
ATOM 4036 O O . TYR A 1 523 ? 14.812 -16.664 -9.852 1.00 97.81 523 TYR A O 1
ATOM 4044 N N . HIS A 1 524 ? 13.491 -14.987 -9.140 1.00 98.19 524 HIS A N 1
ATOM 4045 C CA . HIS A 1 524 ? 12.394 -15.308 -10.051 1.00 98.19 524 HIS A CA 1
ATOM 4046 C C . HIS A 1 524 ? 12.756 -14.850 -11.468 1.00 98.19 524 HIS A C 1
ATOM 4048 O O . HIS A 1 524 ? 13.232 -13.729 -11.661 1.00 98.19 524 HIS A O 1
ATOM 4054 N N . THR A 1 525 ? 12.519 -15.696 -12.463 1.00 98.31 525 THR A N 1
ATOM 4055 C CA . THR A 1 525 ? 12.895 -15.467 -13.859 1.00 98.31 525 THR A CA 1
ATOM 4056 C C . THR A 1 525 ? 11.729 -15.698 -14.806 1.00 98.31 525 THR A C 1
ATOM 4058 O O . THR A 1 525 ? 10.881 -16.559 -14.570 1.00 98.31 525 THR A O 1
ATOM 4061 N N . ALA A 1 526 ? 11.717 -14.964 -15.914 1.00 98.00 526 ALA A N 1
ATOM 4062 C CA . ALA A 1 526 ? 10.769 -15.159 -17.000 1.00 98.00 526 ALA A CA 1
ATOM 4063 C C . ALA A 1 526 ? 11.445 -14.943 -18.354 1.00 98.00 526 ALA A C 1
ATOM 4065 O O . ALA A 1 526 ? 12.344 -14.108 -18.477 1.00 98.00 526 ALA A O 1
ATOM 4066 N N . THR A 1 527 ? 10.962 -15.654 -19.371 1.00 97.75 527 THR A N 1
ATOM 4067 C CA . THR A 1 527 ? 11.210 -15.288 -20.765 1.00 97.75 527 THR A CA 1
ATOM 4068 C C . THR A 1 527 ? 10.316 -14.101 -21.109 1.00 97.75 527 THR A C 1
ATOM 4070 O O . THR A 1 527 ? 9.101 -14.144 -20.902 1.00 97.75 527 THR A O 1
ATOM 4073 N N . VAL A 1 528 ? 10.918 -13.020 -21.596 1.00 98.00 528 VAL A N 1
ATOM 4074 C CA . VAL A 1 528 ? 10.239 -11.734 -21.800 1.00 98.00 528 VAL A CA 1
ATOM 4075 C C . VAL A 1 528 ? 10.401 -11.245 -23.235 1.00 98.00 528 VAL A C 1
ATOM 4077 O O . VAL A 1 528 ? 11.354 -11.617 -23.922 1.00 98.00 528 VAL A O 1
ATOM 4080 N N . VAL A 1 529 ? 9.503 -10.369 -23.685 1.00 98.44 529 VAL A N 1
ATOM 4081 C CA . VAL A 1 529 ? 9.707 -9.574 -24.903 1.00 98.44 529 VAL A CA 1
ATOM 4082 C C . VAL A 1 529 ? 10.579 -8.362 -24.566 1.00 98.44 529 VAL A C 1
ATOM 4084 O O . VAL A 1 529 ? 10.230 -7.582 -23.683 1.00 98.44 529 VAL A O 1
ATOM 4087 N N . THR A 1 530 ? 11.697 -8.188 -25.273 1.00 97.88 530 THR A N 1
ATOM 4088 C CA . THR A 1 530 ? 12.530 -6.970 -25.234 1.00 97.88 530 THR A CA 1
ATOM 4089 C C . THR A 1 530 ? 12.718 -6.407 -26.638 1.00 97.88 530 THR A C 1
ATOM 4091 O O . THR A 1 530 ? 12.427 -7.079 -27.627 1.00 97.88 530 THR A O 1
ATOM 4094 N N . TYR A 1 531 ? 13.221 -5.178 -26.752 1.00 97.44 531 TYR A N 1
ATOM 4095 C CA . TYR A 1 531 ? 13.375 -4.496 -28.037 1.00 97.44 531 TYR A CA 1
ATOM 4096 C C . TYR A 1 531 ? 14.829 -4.080 -28.263 1.00 97.44 531 TYR A C 1
ATOM 4098 O O . TYR A 1 531 ? 15.444 -3.466 -27.399 1.00 97.44 531 TYR A O 1
ATOM 4106 N N . LYS A 1 532 ? 15.402 -4.393 -29.427 1.00 95.75 532 LYS A N 1
ATOM 4107 C CA . LYS A 1 532 ? 16.764 -3.986 -29.828 1.00 95.75 532 LYS A CA 1
ATOM 4108 C C . LYS A 1 532 ? 16.735 -3.149 -31.104 1.00 95.75 532 LYS A C 1
ATOM 4110 O O . LYS A 1 532 ? 15.740 -3.149 -31.819 1.00 95.75 532 LYS A O 1
ATOM 4115 N N . GLY A 1 533 ? 17.846 -2.484 -31.414 1.00 93.81 533 GLY A N 1
ATOM 4116 C CA . GLY A 1 533 ? 17.968 -1.616 -32.587 1.00 93.81 533 GLY A CA 1
ATOM 4117 C C . GLY A 1 533 ? 17.658 -0.160 -32.251 1.00 93.81 533 GLY A C 1
ATOM 4118 O O . GLY A 1 533 ? 17.964 0.305 -31.153 1.00 93.81 533 GLY A O 1
ATOM 4119 N N . LEU A 1 534 ? 17.060 0.560 -33.196 1.00 92.00 534 LEU A N 1
ATOM 4120 C CA . LEU A 1 534 ? 16.669 1.959 -33.021 1.00 92.00 534 LEU A CA 1
ATOM 4121 C C . LEU A 1 534 ? 15.195 2.048 -32.623 1.00 92.00 534 LEU A C 1
ATOM 4123 O O . LEU A 1 534 ? 14.390 1.265 -33.108 1.00 92.00 534 LEU A O 1
ATOM 4127 N N . ASP A 1 535 ? 14.807 3.050 -31.836 1.00 91.25 535 ASP A N 1
ATOM 4128 C CA . ASP A 1 535 ? 13.391 3.287 -31.500 1.00 91.25 535 ASP A CA 1
ATOM 4129 C C . ASP A 1 535 ? 12.502 3.503 -32.741 1.00 91.25 535 ASP A C 1
ATOM 4131 O O . ASP A 1 535 ? 11.299 3.256 -32.696 1.00 91.25 535 ASP A O 1
ATOM 4135 N N . SER A 1 536 ? 13.082 3.975 -33.850 1.00 91.94 536 SER A N 1
ATOM 4136 C CA . SER A 1 536 ? 12.403 4.149 -35.140 1.00 91.94 536 SER A CA 1
ATOM 4137 C C . SER A 1 536 ? 12.252 2.853 -35.942 1.00 91.94 536 SER A C 1
ATOM 4139 O O . SER A 1 536 ? 11.458 2.809 -36.874 1.00 91.94 536 SER A O 1
ATOM 4141 N N . ASP A 1 537 ? 13.038 1.827 -35.618 1.00 94.81 537 ASP A N 1
ATOM 4142 C CA . ASP A 1 537 ? 13.046 0.520 -36.279 1.00 94.81 537 ASP A CA 1
ATOM 4143 C C . ASP A 1 537 ? 13.414 -0.581 -35.258 1.00 94.81 537 ASP A C 1
ATOM 4145 O O . ASP A 1 537 ? 14.502 -1.173 -35.318 1.00 94.81 537 ASP A O 1
ATOM 4149 N N . PRO A 1 538 ? 12.554 -0.795 -34.243 1.00 96.50 538 PRO A N 1
ATOM 4150 C CA . PRO A 1 538 ? 12.813 -1.740 -33.176 1.00 96.50 538 PRO A CA 1
ATOM 4151 C C . PRO A 1 538 ? 12.642 -3.176 -33.675 1.00 96.50 538 PRO A C 1
ATOM 4153 O O . PRO A 1 538 ? 11.832 -3.479 -34.552 1.00 96.50 538 PRO A O 1
ATOM 4156 N N . VAL A 1 539 ? 13.383 -4.085 -33.051 1.00 97.94 539 VAL A N 1
ATOM 4157 C CA . VAL A 1 539 ? 13.278 -5.531 -33.254 1.00 97.94 539 VAL A CA 1
ATOM 4158 C C . VAL A 1 539 ? 12.921 -6.180 -31.936 1.00 97.94 539 VAL A C 1
ATOM 4160 O O . VAL A 1 539 ? 13.717 -6.125 -30.997 1.00 97.94 539 VAL A O 1
ATOM 4163 N N . ALA A 1 540 ? 11.757 -6.817 -31.879 1.00 98.19 540 ALA A N 1
ATOM 4164 C CA . ALA A 1 540 ? 11.337 -7.595 -30.729 1.00 98.19 540 ALA A CA 1
ATOM 4165 C C . ALA A 1 540 ? 12.152 -8.897 -30.626 1.00 98.19 540 ALA A C 1
ATOM 4167 O O . ALA A 1 540 ? 12.372 -9.598 -31.616 1.00 98.19 540 ALA A O 1
ATOM 4168 N N . GLN A 1 541 ? 12.610 -9.206 -29.420 1.00 97.81 541 GLN A N 1
ATOM 4169 C CA . GLN A 1 541 ? 13.440 -10.355 -29.064 1.00 97.81 541 GLN A CA 1
ATOM 4170 C C . GLN A 1 541 ? 12.784 -11.103 -27.903 1.00 97.81 541 GLN A C 1
ATOM 4172 O O . GLN A 1 541 ? 12.015 -10.512 -27.145 1.00 97.81 541 GLN A O 1
ATOM 4177 N N . ASN A 1 542 ? 13.130 -12.378 -27.721 1.00 97.88 542 ASN A N 1
ATOM 4178 C CA . ASN A 1 542 ? 12.830 -13.094 -26.484 1.00 97.88 542 ASN A CA 1
ATOM 4179 C C . ASN A 1 542 ? 14.124 -13.420 -25.744 1.00 97.88 542 ASN A C 1
ATOM 4181 O O . ASN A 1 542 ? 15.042 -13.990 -26.329 1.00 97.88 542 ASN A O 1
ATOM 4185 N N . GLU A 1 543 ? 14.200 -13.030 -24.474 1.00 96.62 543 GLU A N 1
ATOM 4186 C CA . GLU A 1 543 ? 15.360 -13.252 -23.607 1.00 96.62 543 GLU A CA 1
ATOM 4187 C C . GLU A 1 543 ? 14.895 -13.570 -22.181 1.00 96.62 543 GLU A C 1
ATOM 4189 O O . GLU A 1 543 ? 13.803 -13.167 -21.784 1.00 96.62 543 GLU A O 1
ATOM 4194 N N . ASP A 1 544 ? 15.731 -14.253 -21.399 1.00 97.88 544 ASP A N 1
ATOM 4195 C CA . ASP A 1 544 ? 15.435 -14.515 -19.990 1.00 97.88 544 ASP A CA 1
ATOM 4196 C C . ASP A 1 544 ? 15.927 -13.370 -19.104 1.00 97.88 544 ASP A C 1
ATOM 4198 O O . ASP A 1 544 ? 17.080 -12.925 -19.185 1.00 97.88 544 ASP A O 1
ATOM 4202 N N . TYR A 1 545 ? 15.039 -12.900 -18.236 1.00 98.12 545 TYR A N 1
ATOM 4203 C CA . TYR A 1 545 ? 15.291 -11.820 -17.292 1.00 98.12 545 TYR A CA 1
ATOM 4204 C C . TYR A 1 545 ? 14.921 -12.251 -15.869 1.00 98.12 545 TYR A C 1
ATOM 4206 O O . TYR A 1 545 ? 14.028 -13.068 -15.657 1.00 98.12 545 TYR A O 1
ATOM 4214 N N . ALA A 1 546 ? 15.623 -11.680 -14.894 1.00 97.94 546 ALA A N 1
ATOM 4215 C CA . ALA A 1 546 ? 15.443 -11.867 -13.462 1.00 97.94 546 ALA A CA 1
ATOM 4216 C C . ALA A 1 546 ? 14.698 -10.676 -12.846 1.00 97.94 546 ALA A C 1
ATOM 4218 O O . ALA A 1 546 ? 15.071 -9.521 -13.079 1.00 97.94 546 ALA A O 1
ATOM 4219 N N . LEU A 1 547 ? 13.661 -10.949 -12.054 1.00 97.81 547 LEU A N 1
ATOM 4220 C CA . LEU A 1 547 ? 12.892 -9.936 -11.337 1.00 97.81 547 LEU A CA 1
ATOM 4221 C C . LEU A 1 547 ? 13.750 -9.371 -10.205 1.00 97.81 547 LEU A C 1
ATOM 4223 O O . LEU A 1 547 ? 14.216 -10.119 -9.347 1.00 97.81 547 LEU A O 1
ATOM 4227 N N . VAL A 1 548 ? 13.929 -8.055 -10.172 1.00 96.00 548 VAL A N 1
ATOM 4228 C CA . VAL A 1 548 ? 14.772 -7.384 -9.166 1.00 96.00 548 VAL A CA 1
ATOM 4229 C C . VAL A 1 548 ? 14.007 -6.382 -8.305 1.00 96.00 548 VAL A C 1
ATOM 4231 O O . VAL A 1 548 ? 14.466 -6.047 -7.214 1.00 96.00 548 VAL A O 1
ATOM 4234 N N . ALA A 1 549 ? 12.832 -5.936 -8.750 1.00 95.12 549 ALA A N 1
ATOM 4235 C CA . ALA A 1 549 ? 11.904 -5.163 -7.933 1.00 95.12 549 ALA A CA 1
ATOM 4236 C C . ALA A 1 549 ? 10.464 -5.274 -8.443 1.00 95.12 549 ALA A C 1
ATOM 4238 O O . ALA A 1 549 ? 10.234 -5.468 -9.638 1.00 95.12 549 ALA A O 1
ATOM 4239 N N . LEU A 1 550 ? 9.507 -5.107 -7.530 1.00 95.94 550 LEU A N 1
ATOM 4240 C CA . LEU A 1 550 ? 8.079 -5.084 -7.829 1.00 95.94 550 LEU A CA 1
ATOM 4241 C C . LEU A 1 550 ? 7.394 -3.995 -7.002 1.00 95.94 550 LEU A C 1
ATOM 4243 O O . LEU A 1 550 ? 7.448 -4.007 -5.773 1.00 95.94 5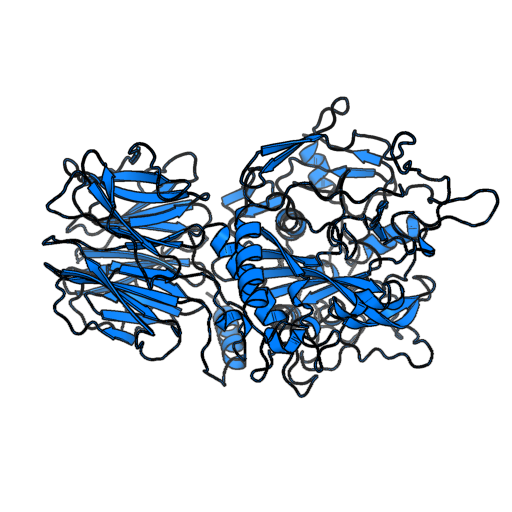50 LEU A O 1
ATOM 4247 N N . HIS A 1 551 ? 6.740 -3.067 -7.683 1.00 94.56 551 HIS A N 1
ATOM 4248 C CA . HIS A 1 551 ? 5.861 -2.077 -7.084 1.00 94.56 551 HIS A CA 1
ATOM 4249 C C . HIS A 1 551 ? 4.408 -2.531 -7.234 1.00 94.56 551 HIS A C 1
ATOM 4251 O O . HIS A 1 551 ? 4.015 -2.962 -8.319 1.00 94.56 551 HIS A O 1
ATOM 4257 N N . ILE A 1 552 ? 3.631 -2.448 -6.157 1.00 97.25 552 ILE A N 1
ATOM 4258 C CA . ILE A 1 552 ? 2.220 -2.836 -6.084 1.00 97.25 552 ILE A CA 1
ATOM 4259 C C . ILE A 1 552 ? 1.431 -1.612 -5.618 1.00 97.25 552 ILE A C 1
ATOM 4261 O O . ILE A 1 552 ? 1.657 -1.106 -4.519 1.00 97.25 552 ILE A O 1
ATOM 4265 N N . ILE A 1 553 ? 0.504 -1.157 -6.456 1.00 97.12 553 ILE A N 1
ATOM 4266 C CA . ILE A 1 553 ? -0.360 0.000 -6.221 1.00 97.12 553 ILE A CA 1
ATOM 4267 C C . ILE A 1 553 ? -1.780 -0.525 -6.087 1.00 97.12 553 ILE A C 1
ATOM 4269 O O . ILE A 1 553 ? -2.334 -1.036 -7.057 1.00 97.12 553 ILE A O 1
ATOM 4273 N N . HIS A 1 554 ? -2.356 -0.440 -4.892 1.00 96.81 554 HIS A N 1
ATOM 4274 C CA . HIS A 1 554 ? -3.612 -1.109 -4.572 1.00 96.81 554 HIS A CA 1
ATOM 4275 C C . HIS A 1 554 ? -4.642 -0.127 -4.019 1.00 96.81 554 HIS A C 1
ATOM 4277 O O . HIS A 1 554 ? -4.438 0.464 -2.959 1.00 96.81 554 HIS A O 1
ATOM 4283 N N . LYS A 1 555 ? -5.768 0.034 -4.717 1.00 96.06 555 LYS A N 1
ATOM 4284 C CA . LYS A 1 555 ? -6.928 0.761 -4.199 1.00 96.06 555 LYS A CA 1
ATOM 4285 C C . LYS A 1 555 ? -7.869 -0.177 -3.454 1.00 96.06 555 LYS A C 1
ATOM 4287 O O . LYS A 1 555 ? -8.386 -1.119 -4.051 1.00 96.06 555 LYS A O 1
ATOM 4292 N N . THR A 1 556 ? -8.181 0.155 -2.206 1.00 94.50 556 THR A N 1
ATOM 4293 C CA . THR A 1 556 ? -9.210 -0.535 -1.420 1.00 94.50 556 THR A CA 1
ATOM 4294 C C . THR A 1 556 ? -10.296 0.449 -0.968 1.00 94.50 556 THR A C 1
ATOM 4296 O O . THR A 1 556 ? -10.042 1.662 -0.953 1.00 94.50 556 THR A O 1
ATOM 4299 N N . PRO A 1 557 ? -11.497 -0.029 -0.587 1.00 93.44 557 PRO A N 1
ATOM 4300 C CA . PRO A 1 557 ? -12.592 0.851 -0.185 1.00 93.44 557 PRO A CA 1
ATOM 4301 C C . PRO A 1 557 ? -12.225 1.833 0.937 1.00 93.44 557 PRO A C 1
ATOM 4303 O O . PRO A 1 557 ? -12.575 3.013 0.851 1.00 93.44 557 PRO A O 1
ATOM 4306 N N . ASN A 1 558 ? -11.492 1.399 1.966 1.00 95.31 558 ASN A N 1
ATOM 4307 C CA . ASN A 1 558 ? -11.108 2.273 3.080 1.00 95.31 558 ASN A CA 1
ATOM 4308 C C . ASN A 1 558 ? -9.858 3.131 2.804 1.00 95.31 558 ASN A C 1
ATOM 4310 O O . ASN A 1 558 ? -9.595 4.073 3.554 1.00 95.31 558 ASN A O 1
ATOM 4314 N N . TYR A 1 559 ? -9.121 2.860 1.720 1.00 94.88 559 TYR A N 1
ATOM 4315 C CA . TYR A 1 559 ? -7.897 3.572 1.332 1.00 94.88 559 TYR A CA 1
ATOM 4316 C C . TYR A 1 559 ? -8.035 4.184 -0.075 1.00 94.88 559 TYR A C 1
ATOM 4318 O O . TYR A 1 559 ? -7.379 3.748 -1.026 1.00 94.88 559 TYR A O 1
ATOM 4326 N N . PRO A 1 560 ? -8.863 5.238 -0.238 1.00 91.62 560 PRO A N 1
ATOM 4327 C CA . PRO A 1 560 ? -9.111 5.873 -1.537 1.00 91.62 560 PRO A CA 1
ATOM 4328 C C . PRO A 1 560 ? -7.884 6.582 -2.129 1.00 91.62 560 PRO A C 1
ATOM 4330 O O . PRO A 1 560 ? -7.860 6.844 -3.332 1.00 91.62 560 PRO A O 1
ATOM 4333 N N . THR A 1 561 ? -6.864 6.861 -1.310 1.00 93.19 561 THR A N 1
ATOM 4334 C CA . THR A 1 561 ? -5.556 7.387 -1.734 1.00 93.19 561 THR A CA 1
ATOM 4335 C C . THR A 1 561 ? -4.557 6.305 -2.127 1.00 93.19 561 THR A C 1
ATOM 4337 O O . THR A 1 561 ? -3.402 6.636 -2.364 1.00 93.19 561 THR A O 1
ATOM 4340 N N . PHE A 1 562 ? -5.014 5.051 -2.224 1.00 95.81 562 PHE A N 1
ATOM 4341 C CA . PHE A 1 562 ? -4.241 3.869 -2.589 1.00 95.81 562 PHE A CA 1
ATOM 4342 C C . PHE A 1 562 ? -3.165 3.516 -1.554 1.00 95.81 562 PHE A C 1
ATOM 4344 O O . PHE A 1 562 ? -2.688 4.342 -0.776 1.00 95.81 562 PHE A O 1
ATOM 4351 N N . ILE A 1 563 ? -2.792 2.242 -1.550 1.00 97.31 563 ILE A N 1
ATOM 4352 C CA . ILE A 1 563 ? -1.687 1.690 -0.779 1.00 97.31 563 ILE A CA 1
ATOM 4353 C C . ILE A 1 563 ? -0.571 1.362 -1.767 1.00 97.31 563 ILE A C 1
ATOM 4355 O O . ILE A 1 563 ? -0.770 0.596 -2.711 1.00 97.31 563 ILE A O 1
ATOM 4359 N N . PHE A 1 564 ? 0.603 1.942 -1.546 1.00 97.12 564 PHE A N 1
ATOM 4360 C CA . PHE A 1 564 ? 1.786 1.764 -2.382 1.00 97.12 564 PHE A CA 1
ATOM 4361 C C . PHE A 1 564 ? 2.782 0.886 -1.641 1.00 97.12 564 PHE A C 1
ATOM 4363 O O . PHE A 1 564 ? 3.282 1.285 -0.594 1.00 97.12 564 PHE A O 1
ATOM 4370 N N . ALA A 1 565 ? 3.083 -0.293 -2.171 1.00 97.12 565 ALA A N 1
ATOM 4371 C CA . ALA A 1 565 ? 4.057 -1.215 -1.604 1.00 97.12 565 ALA A CA 1
ATOM 4372 C C . ALA A 1 565 ? 5.175 -1.493 -2.604 1.00 97.12 565 ALA A C 1
ATOM 4374 O O . ALA A 1 565 ? 4.938 -1.671 -3.797 1.00 97.12 565 ALA A O 1
ATOM 4375 N N . THR A 1 566 ? 6.404 -1.564 -2.111 1.00 94.62 566 THR A N 1
ATOM 4376 C CA . THR A 1 566 ? 7.581 -1.717 -2.964 1.00 94.62 566 THR A CA 1
ATOM 4377 C C . THR A 1 566 ? 8.456 -2.837 -2.444 1.00 94.62 566 THR A C 1
ATOM 4379 O O . THR A 1 566 ? 8.920 -2.767 -1.314 1.00 94.62 566 THR A O 1
ATOM 4382 N N . PHE A 1 567 ? 8.733 -3.833 -3.278 1.00 96.38 567 PHE A N 1
ATOM 4383 C CA . PHE A 1 567 ? 9.605 -4.965 -2.976 1.00 96.38 567 PHE A CA 1
ATOM 4384 C C . PHE A 1 567 ? 10.888 -4.895 -3.797 1.00 96.38 567 PHE A C 1
ATOM 4386 O O . PHE A 1 567 ? 10.872 -4.467 -4.953 1.00 96.38 567 PHE A O 1
ATOM 4393 N N . GLU A 1 568 ? 11.997 -5.331 -3.210 1.00 93.62 568 GLU A N 1
ATOM 4394 C CA . GLU A 1 568 ? 13.309 -5.399 -3.857 1.00 93.62 568 GLU A CA 1
ATOM 4395 C C . GLU A 1 568 ? 13.981 -6.744 -3.604 1.00 93.62 568 GLU A C 1
ATOM 4397 O O . GLU A 1 568 ? 13.741 -7.385 -2.579 1.00 93.62 568 GLU A O 1
ATOM 4402 N N . HIS A 1 569 ? 14.832 -7.154 -4.541 1.00 95.31 569 HIS A N 1
ATOM 4403 C CA . HIS A 1 569 ? 15.748 -8.269 -4.346 1.00 95.31 569 HIS A CA 1
ATOM 4404 C C . HIS A 1 569 ? 16.951 -7.821 -3.494 1.00 95.31 569 HIS A C 1
ATOM 4406 O O . HIS A 1 569 ? 17.471 -6.721 -3.686 1.00 95.31 569 HIS A O 1
ATOM 4412 N N . GLU A 1 570 ? 17.438 -8.670 -2.586 1.00 92.44 570 GLU A N 1
ATOM 4413 C CA . GLU A 1 570 ? 18.539 -8.340 -1.662 1.00 92.44 570 GLU A CA 1
ATOM 4414 C C . GLU A 1 570 ? 19.851 -7.988 -2.388 1.00 92.44 570 GLU A C 1
ATOM 4416 O O . GLU A 1 570 ? 20.620 -7.138 -1.938 1.00 92.44 570 GLU A O 1
ATOM 4421 N N . ASP A 1 571 ? 20.051 -8.564 -3.575 1.00 92.06 571 ASP A N 1
ATOM 4422 C CA . ASP A 1 571 ? 21.215 -8.305 -4.433 1.00 92.06 571 ASP A CA 1
ATOM 4423 C C . ASP A 1 571 ? 21.144 -6.979 -5.235 1.00 92.06 571 ASP A C 1
ATOM 4425 O O . ASP A 1 571 ? 21.799 -6.833 -6.271 1.00 92.06 571 ASP A O 1
ATOM 4429 N N . ALA A 1 572 ? 20.319 -6.009 -4.820 1.00 86.00 572 ALA A N 1
ATOM 4430 C CA . ALA A 1 572 ? 20.196 -4.724 -5.515 1.00 86.00 572 ALA A CA 1
ATOM 4431 C C . ALA A 1 572 ? 21.464 -3.852 -5.376 1.00 86.00 572 ALA A C 1
ATOM 4433 O O . ALA A 1 572 ? 21.992 -3.346 -6.370 1.00 86.00 572 ALA A O 1
ATOM 4434 N N . LEU A 1 573 ? 21.998 -3.703 -4.155 1.00 88.69 573 LEU A N 1
ATOM 4435 C CA . LEU A 1 573 ? 23.215 -2.907 -3.886 1.00 88.69 573 LEU A CA 1
ATOM 4436 C C . LEU A 1 573 ? 24.434 -3.717 -3.483 1.00 88.69 573 LEU A C 1
ATOM 4438 O O . LEU A 1 573 ? 25.561 -3.244 -3.651 1.00 88.69 573 LEU A O 1
ATOM 4442 N N . THR A 1 574 ? 24.221 -4.908 -2.943 1.00 91.75 574 THR A N 1
ATOM 4443 C CA . THR A 1 574 ? 25.282 -5.831 -2.553 1.00 91.75 574 THR A CA 1
ATOM 4444 C C . THR A 1 574 ? 25.234 -7.070 -3.430 1.00 91.75 574 THR A C 1
ATOM 4446 O O . THR A 1 574 ? 24.177 -7.445 -3.916 1.00 91.75 574 THR A O 1
ATOM 4449 N N . LEU A 1 575 ? 26.379 -7.691 -3.677 1.00 91.31 575 LEU A N 1
ATOM 4450 C CA . LEU A 1 575 ? 26.447 -9.003 -4.304 1.00 91.31 575 LEU A CA 1
ATOM 4451 C C . LEU A 1 575 ? 25.937 -10.069 -3.323 1.00 91.31 575 LEU A C 1
ATOM 4453 O O . LEU A 1 575 ? 25.714 -9.795 -2.144 1.00 91.31 575 LEU A O 1
ATOM 4457 N N . ALA A 1 576 ? 25.834 -11.308 -3.803 1.00 90.44 576 ALA A N 1
ATOM 4458 C CA . ALA A 1 576 ? 25.331 -12.449 -3.037 1.00 90.44 576 ALA A CA 1
ATOM 4459 C C . ALA A 1 576 ? 26.109 -12.765 -1.738 1.00 90.44 576 ALA A C 1
ATOM 4461 O O . ALA A 1 576 ? 25.628 -13.527 -0.903 1.00 90.44 576 ALA A O 1
ATOM 4462 N N . ASP A 1 577 ? 27.304 -12.192 -1.554 1.00 89.44 577 ASP A N 1
ATOM 4463 C CA . ASP A 1 577 ? 28.075 -12.273 -0.307 1.00 89.44 577 ASP A CA 1
ATOM 4464 C C . ASP A 1 577 ? 27.561 -11.325 0.799 1.00 89.44 577 ASP A C 1
ATOM 4466 O O . ASP A 1 577 ? 28.074 -11.344 1.922 1.00 89.44 577 ASP A O 1
ATOM 4470 N N . GLY A 1 578 ? 26.574 -10.478 0.480 1.00 88.12 578 GLY A N 1
ATOM 4471 C CA . GLY A 1 578 ? 25.961 -9.491 1.367 1.00 88.12 578 GLY A CA 1
ATOM 4472 C C . GLY A 1 578 ? 26.869 -8.315 1.740 1.00 88.12 578 GLY A C 1
ATOM 4473 O O . GLY A 1 578 ? 26.530 -7.552 2.644 1.00 88.12 578 GLY A O 1
ATOM 4474 N N . LYS A 1 579 ? 28.040 -8.170 1.105 1.00 91.25 579 LYS A N 1
ATOM 4475 C CA . LYS A 1 579 ? 29.073 -7.194 1.502 1.00 91.25 579 LYS A CA 1
ATOM 4476 C C . LYS A 1 579 ? 29.641 -6.413 0.328 1.00 91.25 579 LYS A C 1
ATOM 4478 O O . LYS A 1 579 ? 29.812 -5.198 0.428 1.00 91.25 579 LYS A O 1
ATOM 4483 N N . SER A 1 580 ? 29.968 -7.095 -0.762 1.00 93.38 580 SER A N 1
ATOM 4484 C CA . SER A 1 580 ? 30.605 -6.480 -1.920 1.00 93.38 580 SER A CA 1
ATOM 4485 C C . SER A 1 580 ? 29.589 -5.633 -2.684 1.00 93.38 580 SER A C 1
ATOM 4487 O O . SER A 1 580 ? 28.481 -6.103 -2.923 1.00 93.38 580 SER A O 1
ATOM 4489 N N . PRO A 1 581 ? 29.910 -4.393 -3.085 1.00 93.19 581 PRO A N 1
ATOM 4490 C CA . PRO A 1 581 ? 28.964 -3.553 -3.806 1.00 93.19 581 PRO A CA 1
ATOM 4491 C C . PRO A 1 581 ? 28.721 -4.069 -5.229 1.00 93.19 581 PRO A C 1
ATOM 4493 O O . PRO A 1 581 ? 29.650 -4.485 -5.918 1.00 93.19 581 PRO A O 1
ATOM 4496 N N . THR A 1 582 ? 27.484 -3.952 -5.710 1.00 92.31 582 THR A N 1
ATOM 4497 C CA . THR A 1 582 ? 27.137 -4.229 -7.116 1.00 92.31 582 THR A CA 1
ATOM 4498 C C . THR A 1 582 ? 27.744 -3.203 -8.070 1.00 92.31 582 THR A C 1
ATOM 4500 O O . THR A 1 582 ? 27.958 -3.496 -9.239 1.00 92.31 582 THR A O 1
ATOM 4503 N N . GLY A 1 583 ? 28.015 -1.990 -7.578 1.00 91.62 583 GLY A N 1
ATOM 4504 C CA . GLY A 1 583 ? 28.428 -0.858 -8.409 1.00 91.62 583 GLY A CA 1
ATOM 4505 C C . GLY A 1 583 ? 27.293 -0.278 -9.258 1.00 91.62 583 GLY A C 1
ATOM 4506 O O . GLY A 1 583 ? 27.575 0.470 -10.187 1.00 91.62 583 GLY A O 1
ATOM 4507 N N . LEU A 1 584 ? 26.034 -0.614 -8.942 1.00 92.06 584 LEU A N 1
ATOM 4508 C CA . LEU A 1 584 ? 24.832 -0.092 -9.596 1.00 92.06 584 LEU A CA 1
ATOM 4509 C C . LEU A 1 584 ? 24.925 1.430 -9.795 1.00 92.06 584 LEU A C 1
ATOM 4511 O O . LEU A 1 584 ? 25.242 2.180 -8.864 1.00 92.06 584 LEU A O 1
ATOM 4515 N N . TYR A 1 585 ? 24.648 1.882 -11.013 1.00 92.38 585 TYR A N 1
ATOM 4516 C CA . TYR A 1 585 ? 24.712 3.290 -11.391 1.00 92.38 585 TYR A CA 1
ATOM 4517 C C . TYR A 1 585 ? 23.609 3.630 -12.391 1.00 92.38 585 TYR A C 1
ATOM 4519 O O . TYR A 1 585 ? 22.977 2.747 -12.970 1.00 92.38 585 TYR A O 1
ATOM 4527 N N . TYR A 1 586 ? 23.382 4.920 -12.604 1.00 91.31 586 TYR A N 1
ATOM 4528 C CA . TYR A 1 586 ? 22.461 5.403 -13.622 1.00 91.31 586 TYR A CA 1
ATOM 4529 C C . TYR A 1 586 ? 23.061 6.547 -14.434 1.00 91.31 586 TYR A C 1
ATOM 4531 O O . TYR A 1 586 ? 24.004 7.221 -14.006 1.00 91.31 586 TYR A O 1
ATOM 4539 N N . ILE A 1 587 ? 22.490 6.755 -15.617 1.00 91.94 587 ILE A N 1
ATOM 4540 C CA . ILE A 1 587 ? 22.711 7.926 -16.460 1.00 91.94 587 ILE A CA 1
ATOM 4541 C C . ILE A 1 587 ? 21.436 8.763 -16.431 1.00 91.94 587 ILE A C 1
ATOM 4543 O O . ILE A 1 587 ? 20.369 8.297 -16.838 1.00 91.94 587 ILE A O 1
ATOM 4547 N N . ALA A 1 588 ? 21.541 9.986 -15.920 1.00 90.06 588 ALA A N 1
ATOM 4548 C CA . ALA A 1 588 ? 20.444 10.939 -15.873 1.00 90.06 588 ALA A CA 1
ATOM 4549 C C . ALA A 1 588 ? 20.179 11.531 -17.260 1.00 90.06 588 ALA A C 1
ATOM 4551 O O . ALA A 1 588 ? 21.112 11.901 -17.974 1.00 90.06 588 ALA A O 1
ATOM 4552 N N . ASN A 1 589 ? 18.904 11.711 -17.605 1.00 87.81 589 ASN A N 1
ATOM 4553 C CA . ASN A 1 589 ? 18.473 12.401 -18.824 1.00 87.81 589 ASN A CA 1
ATOM 4554 C C . ASN A 1 589 ? 18.420 13.939 -18.666 1.00 87.81 589 ASN A C 1
ATOM 4556 O O . ASN A 1 589 ? 17.694 14.643 -19.365 1.00 87.81 589 ASN A O 1
ATOM 4560 N N . TYR A 1 590 ? 19.160 14.455 -17.692 1.00 88.12 590 TYR A N 1
ATOM 4561 C CA . TYR A 1 590 ? 19.315 15.867 -17.385 1.00 88.12 590 TYR A CA 1
ATOM 4562 C C . TYR A 1 590 ? 20.751 16.096 -16.918 1.00 88.12 590 TYR A C 1
ATOM 4564 O O . TYR A 1 590 ? 21.388 15.198 -16.363 1.00 88.12 590 TYR A O 1
ATOM 4572 N N . ASN A 1 591 ? 21.260 17.309 -17.114 1.00 91.12 591 ASN A N 1
ATOM 4573 C CA . ASN A 1 591 ? 22.586 17.701 -16.636 1.00 91.12 591 ASN A CA 1
ATOM 4574 C C . ASN A 1 591 ? 22.562 18.938 -15.736 1.00 91.12 591 ASN A C 1
ATOM 4576 O O . ASN A 1 591 ? 23.618 19.377 -15.268 1.00 91.12 591 ASN A O 1
ATOM 4580 N N . LYS A 1 592 ? 21.368 19.471 -15.464 1.00 91.19 592 LYS A N 1
ATOM 4581 C CA . LYS A 1 592 ? 21.129 20.551 -14.511 1.00 91.19 592 LYS A CA 1
ATOM 4582 C C . LYS A 1 592 ? 19.962 20.220 -13.589 1.00 91.19 592 LYS A C 1
ATOM 4584 O O . LYS A 1 592 ? 19.045 19.505 -13.990 1.00 91.19 592 LYS A O 1
ATOM 4589 N N . ILE A 1 593 ? 19.993 20.757 -12.376 1.00 89.62 593 ILE A N 1
ATOM 4590 C CA . ILE A 1 593 ? 18.897 20.684 -11.404 1.00 89.62 593 ILE A CA 1
ATOM 4591 C C . ILE A 1 593 ? 18.502 22.102 -10.995 1.00 89.62 593 ILE A C 1
ATOM 4593 O O . ILE A 1 593 ? 19.375 22.955 -10.833 1.00 89.62 593 ILE A O 1
ATOM 4597 N N . ASP A 1 594 ? 17.203 22.317 -10.824 1.00 89.62 594 ASP A N 1
ATOM 4598 C CA . ASP A 1 594 ? 16.597 23.568 -10.374 1.00 89.62 594 ASP A CA 1
ATOM 4599 C C . ASP A 1 594 ? 15.612 23.324 -9.218 1.00 89.62 594 ASP A C 1
ATOM 4601 O O . ASP A 1 594 ? 14.921 22.300 -9.195 1.00 89.62 594 ASP A O 1
ATOM 4605 N N . TYR A 1 595 ? 15.558 24.254 -8.262 1.00 89.56 595 TYR A N 1
ATOM 4606 C CA . TYR A 1 595 ? 14.702 24.194 -7.075 1.00 89.56 595 TYR A CA 1
ATOM 4607 C C . TYR A 1 595 ? 13.914 25.500 -6.905 1.00 89.56 595 TYR A C 1
ATOM 4609 O O . TYR A 1 595 ? 14.283 26.341 -6.079 1.00 89.56 595 TYR A O 1
ATOM 4617 N N . PRO A 1 596 ? 12.813 25.676 -7.652 1.00 88.81 596 PRO A N 1
ATOM 4618 C CA . PRO A 1 596 ? 12.009 26.889 -7.592 1.00 88.81 596 PRO A CA 1
ATOM 4619 C C . PRO A 1 596 ? 11.530 27.166 -6.163 1.00 88.81 596 PRO A C 1
ATOM 4621 O O . PRO A 1 596 ? 11.187 26.245 -5.412 1.00 88.81 596 PRO A O 1
ATOM 4624 N N . GLY A 1 597 ? 11.549 28.445 -5.786 1.00 86.12 597 GLY A N 1
ATOM 4625 C CA . GLY A 1 597 ? 11.170 28.913 -4.450 1.00 86.12 597 GLY A CA 1
ATOM 4626 C C . GLY A 1 597 ? 12.189 28.634 -3.333 1.00 86.12 597 GLY A C 1
ATOM 4627 O O . GLY A 1 597 ? 11.896 28.924 -2.172 1.00 86.12 597 GLY A O 1
ATOM 4628 N N . LEU A 1 598 ? 13.3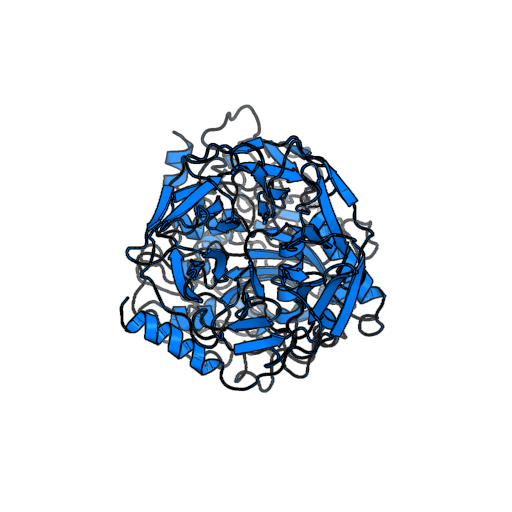73 28.082 -3.634 1.00 87.56 598 LEU A N 1
ATOM 4629 C CA . LEU A 1 598 ? 14.447 27.842 -2.658 1.00 87.56 598 LEU A CA 1
ATOM 4630 C C . LEU A 1 598 ? 15.687 28.708 -2.941 1.00 87.56 598 LEU A C 1
ATOM 4632 O O . LEU A 1 598 ? 15.892 29.207 -4.042 1.00 87.56 598 LEU A O 1
ATOM 4636 N N . ASP A 1 599 ? 16.518 28.909 -1.915 1.00 86.69 599 ASP A N 1
ATOM 4637 C CA . ASP A 1 599 ? 17.764 29.677 -2.025 1.00 86.69 599 ASP A CA 1
ATOM 4638 C C . ASP A 1 599 ? 18.817 28.895 -2.828 1.00 86.69 599 ASP A C 1
ATOM 4640 O O . ASP A 1 599 ? 19.398 27.930 -2.329 1.00 86.69 599 ASP A O 1
ATOM 4644 N N . SER A 1 600 ? 19.117 29.352 -4.044 1.00 82.06 600 SER A N 1
ATOM 4645 C CA . SER A 1 600 ? 20.101 28.733 -4.943 1.00 82.06 600 SER A CA 1
ATOM 4646 C C . SER A 1 600 ? 21.526 28.681 -4.370 1.00 82.06 600 SER A C 1
ATOM 4648 O O . SER A 1 600 ? 22.352 27.852 -4.779 1.00 82.06 600 SER A O 1
ATOM 4650 N N . ALA A 1 601 ? 21.842 29.518 -3.373 1.00 83.94 601 ALA A N 1
ATOM 4651 C CA . ALA A 1 601 ? 23.126 29.484 -2.680 1.00 83.94 601 ALA A CA 1
ATOM 4652 C C . ALA A 1 601 ? 23.232 28.325 -1.673 1.00 83.94 601 ALA A C 1
ATOM 4654 O O . ALA A 1 601 ? 24.348 27.940 -1.301 1.00 83.94 601 ALA A O 1
ATOM 4655 N N . ARG A 1 602 ? 22.105 27.750 -1.233 1.00 85.38 602 ARG A N 1
ATOM 4656 C CA . ARG A 1 602 ? 22.037 26.729 -0.179 1.00 85.38 602 ARG A CA 1
ATOM 4657 C C . ARG A 1 602 ? 21.324 25.476 -0.690 1.00 85.38 602 ARG A C 1
ATOM 4659 O O . ARG A 1 602 ? 20.112 25.500 -0.872 1.00 85.38 602 ARG A O 1
ATOM 4666 N N . PRO A 1 603 ? 22.037 24.346 -0.863 1.00 84.69 603 PRO A N 1
ATOM 4667 C CA . PRO A 1 603 ? 21.400 23.104 -1.277 1.00 84.69 603 PRO A CA 1
ATOM 4668 C C . PRO A 1 603 ? 20.243 22.740 -0.336 1.00 84.69 603 PRO A C 1
ATOM 4670 O O . PRO A 1 603 ? 20.428 22.791 0.888 1.00 84.69 603 PRO A O 1
ATOM 4673 N N . PRO A 1 604 ? 19.072 22.353 -0.870 1.00 89.12 604 PRO A N 1
ATOM 4674 C CA . PRO A 1 604 ? 17.971 21.929 -0.027 1.00 89.12 604 PRO A CA 1
ATOM 4675 C C . PRO A 1 604 ? 18.331 20.653 0.731 1.00 89.12 604 PRO A C 1
ATOM 4677 O O . PRO A 1 604 ? 19.277 19.940 0.390 1.00 89.12 604 PRO A O 1
ATOM 4680 N N . SER A 1 605 ? 17.560 20.338 1.766 1.00 89.62 605 SER A N 1
ATOM 4681 C CA . SER A 1 605 ? 17.725 19.109 2.534 1.00 89.62 605 SER A CA 1
ATOM 4682 C C . SER A 1 605 ? 16.475 18.235 2.480 1.00 89.62 605 SER A C 1
ATOM 4684 O O . SER A 1 605 ? 15.365 18.673 2.156 1.00 89.62 605 SER A O 1
ATOM 4686 N N . ALA A 1 606 ? 16.676 16.959 2.781 1.00 90.56 606 ALA A N 1
ATOM 4687 C CA . ALA A 1 606 ? 15.615 16.011 3.069 1.00 90.56 606 ALA A CA 1
ATOM 4688 C C . ALA A 1 606 ? 15.824 15.465 4.479 1.00 90.56 606 ALA A C 1
ATOM 4690 O O . ALA A 1 606 ? 16.940 15.077 4.834 1.00 90.56 606 ALA A O 1
ATOM 4691 N N . THR A 1 607 ? 14.748 15.432 5.260 1.00 92.88 607 THR A N 1
ATOM 4692 C CA . THR A 1 607 ? 14.748 14.903 6.624 1.00 92.88 607 THR A CA 1
ATOM 4693 C C . THR A 1 607 ? 13.826 13.699 6.685 1.00 92.88 607 THR A C 1
ATOM 4695 O O . THR A 1 607 ? 12.687 13.809 6.265 1.00 92.88 607 THR A O 1
ATOM 4698 N N . PHE A 1 608 ? 14.289 12.559 7.184 1.00 92.31 608 PHE A N 1
ATOM 4699 C CA . PHE A 1 608 ? 13.506 11.320 7.215 1.00 92.31 608 PHE A CA 1
ATOM 4700 C C . PHE A 1 608 ? 13.838 10.479 8.441 1.00 92.31 608 PHE A C 1
ATOM 4702 O O . PHE A 1 608 ? 14.868 10.695 9.076 1.00 92.31 608 PHE A O 1
ATOM 4709 N N . SER A 1 609 ? 12.969 9.531 8.779 1.00 92.81 609 SER A N 1
ATOM 4710 C CA . SER A 1 609 ? 13.145 8.626 9.916 1.00 92.81 609 SER A CA 1
ATOM 4711 C C . SER A 1 609 ? 13.228 7.181 9.438 1.00 92.81 609 SER A C 1
ATOM 4713 O O . SER A 1 609 ? 12.426 6.767 8.606 1.00 92.81 609 SER A O 1
ATOM 4715 N N . ASP A 1 610 ? 14.155 6.405 9.998 1.00 92.94 610 ASP A N 1
ATOM 4716 C CA . ASP A 1 610 ? 14.147 4.939 9.882 1.00 92.94 610 ASP A CA 1
ATOM 4717 C C . ASP A 1 610 ? 13.334 4.278 11.014 1.00 92.94 610 ASP A C 1
ATOM 4719 O O . ASP A 1 610 ? 13.397 3.069 11.210 1.00 92.94 610 ASP A O 1
ATOM 4723 N N . GLY A 1 611 ? 12.605 5.067 11.809 1.00 92.50 611 GLY A N 1
ATOM 4724 C CA . GLY A 1 611 ? 11.863 4.626 12.991 1.00 92.50 611 GLY A CA 1
ATOM 4725 C C . GLY A 1 611 ? 12.695 4.536 14.275 1.00 92.50 611 GLY A C 1
ATOM 4726 O O . GLY A 1 611 ? 12.118 4.474 15.356 1.00 92.50 611 GLY A O 1
ATOM 4727 N N . ASN A 1 612 ? 14.028 4.573 14.189 1.00 93.19 612 ASN A N 1
ATOM 4728 C CA . ASN A 1 612 ? 14.929 4.630 15.347 1.00 93.19 612 ASN A CA 1
ATOM 4729 C C . ASN A 1 612 ? 15.620 5.993 15.466 1.00 93.19 612 ASN A C 1
ATOM 4731 O O . ASN A 1 612 ? 15.913 6.459 16.568 1.00 93.19 612 ASN A O 1
ATOM 4735 N N . LYS A 1 613 ? 15.922 6.620 14.327 1.00 94.81 613 LYS A N 1
ATOM 4736 C CA . LYS A 1 613 ? 16.663 7.869 14.229 1.00 94.81 613 LYS A CA 1
ATOM 4737 C C . LYS A 1 613 ? 16.154 8.717 13.066 1.00 94.81 613 LYS A C 1
ATOM 4739 O O . LYS A 1 613 ? 15.846 8.220 11.987 1.00 94.81 613 LYS A O 1
ATOM 4744 N N . THR A 1 614 ? 16.173 10.030 13.279 1.00 95.44 614 THR A N 1
ATOM 4745 C CA . THR A 1 614 ? 15.987 11.023 12.220 1.00 95.44 614 THR A CA 1
ATOM 4746 C C . THR A 1 614 ? 17.317 11.353 11.544 1.00 95.44 614 THR A C 1
ATOM 4748 O O . THR A 1 614 ? 18.326 11.633 12.200 1.00 95.44 614 THR A O 1
ATOM 4751 N N . TYR A 1 615 ? 17.306 11.365 10.219 1.00 93.25 615 TYR A N 1
ATOM 4752 C CA . TYR A 1 615 ? 18.418 11.719 9.350 1.00 93.25 615 TYR A CA 1
ATOM 4753 C C . TYR A 1 615 ? 18.083 13.001 8.604 1.00 93.25 615 TYR A C 1
ATOM 4755 O O . TYR A 1 615 ? 16.948 13.187 8.179 1.00 93.25 615 TYR A O 1
ATOM 4763 N N . THR A 1 616 ? 19.086 13.848 8.392 1.00 92.81 616 THR A N 1
ATOM 4764 C CA . THR A 1 616 ? 18.996 14.992 7.484 1.00 92.81 616 THR A CA 1
ATOM 4765 C C . THR A 1 616 ? 20.157 14.909 6.516 1.00 92.81 616 THR A C 1
ATOM 4767 O O . THR A 1 616 ? 21.311 14.828 6.935 1.00 92.81 616 THR A O 1
ATOM 4770 N N . VAL A 1 617 ? 19.849 14.913 5.224 1.00 88.31 617 VAL A N 1
ATOM 4771 C CA . VAL A 1 617 ? 20.845 14.852 4.154 1.00 88.31 617 VAL A CA 1
ATOM 4772 C C . VAL A 1 617 ? 20.682 16.047 3.231 1.00 88.31 617 VAL A C 1
ATOM 4774 O O . VAL A 1 617 ? 19.561 16.435 2.896 1.00 88.31 617 VAL A O 1
ATOM 4777 N N . SER A 1 618 ? 21.804 16.623 2.810 1.00 87.06 618 SER A N 1
ATOM 4778 C CA . SER A 1 618 ? 21.805 17.626 1.751 1.00 87.06 618 SER A CA 1
ATOM 4779 C C . SER A 1 618 ? 21.486 16.960 0.414 1.00 87.06 618 SER A C 1
ATOM 4781 O O . SER A 1 618 ? 21.959 15.863 0.108 1.00 87.06 618 SER A O 1
ATOM 4783 N N . LEU A 1 619 ? 20.656 17.628 -0.371 1.00 86.31 619 LEU A N 1
ATOM 4784 C CA . LEU A 1 619 ? 20.333 17.296 -1.754 1.00 86.31 619 LEU A CA 1
ATOM 4785 C C . LEU A 1 619 ? 21.387 17.925 -2.681 1.00 86.31 619 LEU A C 1
ATOM 4787 O O . LEU A 1 619 ? 22.205 18.722 -2.206 1.00 86.31 619 LEU A O 1
ATOM 4791 N N . PRO A 1 620 ? 21.439 17.570 -3.982 1.00 84.69 620 PRO A N 1
ATOM 4792 C CA . PRO A 1 620 ? 22.393 18.219 -4.876 1.00 84.69 620 PRO A CA 1
ATOM 4793 C C . PRO A 1 620 ? 22.166 19.718 -4.884 1.00 84.69 620 PRO A C 1
ATOM 4795 O O . PRO A 1 620 ? 21.027 20.180 -4.796 1.00 84.69 620 PRO A O 1
ATOM 4798 N N . LYS A 1 621 ? 23.264 20.452 -5.041 1.00 86.19 621 LYS A N 1
ATOM 4799 C CA . LYS A 1 621 ? 23.212 21.881 -5.305 1.00 86.19 621 LYS A CA 1
ATOM 4800 C C . LYS A 1 621 ? 22.487 22.126 -6.628 1.00 86.19 621 LYS A C 1
ATOM 4802 O O . LYS A 1 621 ? 22.623 21.345 -7.568 1.00 86.19 621 LYS A O 1
ATOM 4807 N N . GLU A 1 622 ? 21.751 23.224 -6.680 1.00 88.94 622 GLU A N 1
ATOM 4808 C CA . GLU A 1 622 ? 21.248 23.782 -7.927 1.00 88.94 622 GLU A CA 1
ATOM 4809 C C . GLU A 1 622 ? 22.381 23.994 -8.948 1.00 88.94 622 GLU A C 1
ATOM 4811 O O . GLU A 1 622 ? 23.515 24.340 -8.591 1.00 88.94 622 GLU A O 1
ATOM 4816 N N . GLY A 1 623 ? 22.071 23.798 -10.228 1.00 91.06 623 GLY A N 1
ATOM 4817 C CA . GLY A 1 623 ? 23.008 23.964 -11.332 1.00 91.06 623 GLY A CA 1
ATOM 4818 C C . GLY A 1 623 ? 23.517 22.637 -11.887 1.00 91.06 623 GLY A C 1
ATOM 4819 O O . GLY A 1 623 ? 22.762 21.674 -12.002 1.00 91.06 623 GLY A O 1
ATOM 4820 N N . ALA A 1 624 ? 24.778 22.613 -12.325 1.00 92.19 624 ALA A N 1
ATOM 4821 C CA . ALA A 1 624 ? 25.348 21.484 -13.057 1.00 92.19 624 ALA A CA 1
ATOM 4822 C C . ALA A 1 624 ? 25.457 20.217 -12.193 1.00 92.19 624 ALA A C 1
ATOM 4824 O O . ALA A 1 624 ? 25.977 20.252 -11.080 1.00 92.19 624 ALA A O 1
ATOM 4825 N N . VAL A 1 625 ? 25.021 19.085 -12.752 1.00 90.44 625 VAL A N 1
ATOM 4826 C CA . VAL A 1 625 ? 25.121 17.759 -12.116 1.00 90.44 625 VAL A CA 1
ATOM 4827 C C . VAL A 1 625 ? 26.540 17.191 -12.215 1.00 90.44 625 VAL A C 1
ATOM 4829 O O . VAL A 1 625 ? 26.976 16.451 -11.333 1.00 90.44 625 VAL A O 1
ATOM 4832 N N . ALA A 1 626 ? 27.268 17.533 -13.283 1.00 92.00 626 ALA A N 1
ATOM 4833 C CA . ALA A 1 626 ? 28.634 17.073 -13.500 1.00 92.00 626 ALA A CA 1
ATOM 4834 C C . ALA A 1 626 ? 29.554 17.512 -12.352 1.00 92.00 626 ALA A C 1
ATOM 4836 O O . ALA A 1 626 ? 29.585 18.680 -11.963 1.00 92.00 626 ALA A O 1
ATOM 4837 N N . ASN A 1 627 ? 30.318 16.562 -11.821 1.00 91.06 627 ASN A N 1
ATOM 4838 C CA . ASN A 1 627 ? 31.211 16.780 -10.697 1.00 91.06 627 ASN A CA 1
ATOM 4839 C C . ASN A 1 627 ? 32.378 15.787 -10.762 1.00 91.06 627 ASN A C 1
ATOM 4841 O O . ASN A 1 627 ? 32.237 14.602 -10.448 1.00 91.06 627 ASN A O 1
ATOM 4845 N N . ALA A 1 628 ? 33.545 16.301 -11.155 1.00 91.88 628 ALA A N 1
ATOM 4846 C CA . ALA A 1 628 ? 34.756 15.507 -11.326 1.00 91.88 628 ALA A CA 1
ATOM 4847 C C . ALA A 1 628 ? 35.373 15.023 -9.999 1.00 91.88 628 ALA A C 1
ATOM 4849 O O . ALA A 1 628 ? 36.234 14.148 -10.011 1.00 91.88 628 ALA A O 1
ATOM 4850 N N . SER A 1 629 ? 34.952 15.583 -8.860 1.00 90.19 629 SER A N 1
ATOM 4851 C CA . SER A 1 629 ? 35.458 15.223 -7.529 1.00 90.19 629 SER A CA 1
ATOM 4852 C C . SER A 1 629 ? 34.737 14.023 -6.906 1.00 90.19 629 SER A C 1
ATOM 4854 O O . SER A 1 629 ? 35.147 13.555 -5.845 1.00 90.19 629 SER A O 1
ATOM 4856 N N . LEU A 1 630 ? 33.654 13.538 -7.522 1.00 88.12 630 LEU A N 1
ATOM 4857 C CA . LEU A 1 630 ? 32.952 12.334 -7.075 1.00 88.12 630 LEU A CA 1
ATOM 4858 C C . LEU A 1 630 ? 33.717 11.062 -7.469 1.00 88.12 630 LEU A C 1
ATOM 4860 O O . LEU A 1 630 ? 34.596 11.085 -8.327 1.00 88.12 630 LEU A O 1
ATOM 4864 N N . ASN A 1 631 ? 33.370 9.938 -6.837 1.00 85.25 631 ASN A N 1
ATOM 4865 C CA . ASN A 1 631 ? 33.896 8.621 -7.187 1.00 85.25 631 ASN A CA 1
ATOM 4866 C C . ASN A 1 631 ? 32.744 7.626 -7.460 1.00 85.25 631 ASN A C 1
ATOM 4868 O O . ASN A 1 631 ? 32.064 7.229 -6.506 1.00 85.25 631 ASN A O 1
ATOM 4872 N N . PRO A 1 632 ? 32.518 7.211 -8.722 1.00 88.25 632 PRO A N 1
ATOM 4873 C CA . PRO A 1 632 ? 33.207 7.685 -9.925 1.00 88.25 632 PRO A CA 1
ATOM 4874 C C . PRO A 1 632 ? 32.912 9.171 -10.225 1.00 88.25 632 PRO A C 1
ATOM 4876 O O . PRO A 1 632 ? 31.881 9.688 -9.783 1.00 88.25 632 PRO A O 1
ATOM 4879 N N . PRO A 1 633 ? 33.793 9.862 -10.972 1.00 92.44 633 PRO A N 1
ATOM 4880 C CA . PRO A 1 633 ? 33.519 11.210 -11.459 1.00 92.44 633 PRO A CA 1
ATOM 4881 C C . PRO A 1 633 ? 32.267 11.236 -12.342 1.00 92.44 633 PRO A C 1
ATOM 4883 O O . PRO A 1 633 ? 32.090 10.356 -13.188 1.00 92.44 633 PRO A O 1
ATOM 4886 N N . VAL A 1 634 ? 31.426 12.259 -12.167 1.00 93.19 634 VAL A N 1
ATOM 4887 C CA . VAL A 1 634 ? 30.207 12.455 -12.967 1.00 93.19 634 VAL A CA 1
ATOM 4888 C C . VAL A 1 634 ? 30.499 13.437 -14.097 1.00 93.19 634 VAL A C 1
ATOM 4890 O O . VAL A 1 634 ? 30.881 14.581 -13.842 1.00 93.19 634 VAL A O 1
ATOM 4893 N N . TYR A 1 635 ? 30.279 13.005 -15.335 1.00 95.00 635 TYR A N 1
ATOM 4894 C CA . TYR A 1 635 ? 30.507 13.770 -16.562 1.00 95.00 635 TYR A CA 1
ATOM 4895 C C . TYR A 1 635 ? 29.194 14.117 -17.270 1.00 95.00 635 TYR A C 1
ATOM 4897 O O . TYR A 1 635 ? 28.152 13.529 -16.989 1.00 95.00 635 TYR A O 1
ATOM 4905 N N . SER A 1 636 ? 29.253 15.073 -18.199 1.00 94.25 636 SER A N 1
ATOM 4906 C CA . SER A 1 636 ? 28.161 15.461 -19.104 1.00 94.25 636 SER A CA 1
ATOM 4907 C C . SER A 1 636 ? 28.773 15.921 -20.424 1.00 94.25 636 SER A C 1
ATOM 4909 O O . SER A 1 636 ? 29.529 16.891 -20.424 1.00 94.25 636 SER A O 1
ATOM 4911 N N . GLY A 1 637 ? 28.433 15.276 -21.542 1.00 93.69 637 GLY A N 1
ATOM 4912 C CA . GLY A 1 637 ? 28.994 15.609 -22.860 1.00 93.69 637 GLY A CA 1
ATOM 4913 C C . GLY A 1 637 ? 30.467 15.235 -23.057 1.00 93.69 637 GLY A C 1
ATOM 4914 O O . GLY A 1 637 ? 31.085 15.688 -24.017 1.00 93.69 637 GLY A O 1
ATOM 4915 N N . SER A 1 638 ? 31.046 14.432 -22.161 1.00 93.75 638 SER A N 1
ATOM 4916 C CA . SER A 1 638 ? 32.436 13.973 -22.224 1.00 93.75 638 SER A CA 1
ATOM 4917 C C . SER A 1 638 ? 32.578 12.553 -21.668 1.00 93.75 638 SER A C 1
ATOM 4919 O O . SER A 1 638 ? 31.668 12.040 -21.017 1.00 93.75 638 SER A O 1
ATOM 4921 N N . ASN A 1 639 ? 33.730 11.916 -21.911 1.00 94.44 639 ASN A N 1
ATOM 4922 C CA . ASN A 1 639 ? 34.108 10.620 -21.328 1.00 94.44 639 ASN A CA 1
ATOM 4923 C C . ASN A 1 639 ? 33.091 9.493 -21.589 1.00 94.44 639 ASN A C 1
ATOM 4925 O O . ASN A 1 639 ? 32.822 8.676 -20.708 1.00 94.44 639 ASN A O 1
ATOM 4929 N N . GLY A 1 640 ? 32.500 9.473 -22.787 1.00 91.62 640 GLY A N 1
ATOM 4930 C CA . GLY A 1 640 ? 31.477 8.498 -23.180 1.00 91.62 640 GLY A CA 1
ATOM 4931 C C . GLY A 1 640 ? 30.047 8.838 -22.744 1.00 91.62 640 GLY A C 1
ATOM 4932 O O . GLY A 1 640 ? 29.130 8.075 -23.035 1.00 91.62 640 GLY A O 1
ATOM 4933 N N . ILE A 1 641 ? 29.825 9.983 -22.088 1.00 94.31 641 ILE A N 1
ATOM 4934 C CA . ILE A 1 641 ? 28.493 10.450 -21.682 1.00 94.31 641 ILE A CA 1
ATOM 4935 C C . ILE A 1 641 ? 27.953 11.475 -22.691 1.00 94.31 641 ILE A C 1
ATOM 4937 O O . ILE A 1 641 ? 28.619 12.487 -22.928 1.00 94.31 641 ILE A O 1
ATOM 4941 N N . PRO A 1 642 ? 26.751 11.272 -23.263 1.00 92.50 642 PRO A N 1
ATOM 4942 C CA . PRO A 1 642 ? 26.149 12.217 -24.203 1.00 92.50 642 PRO A CA 1
ATOM 4943 C C . PRO A 1 642 ? 25.933 13.632 -23.636 1.00 92.50 642 PRO A C 1
ATOM 4945 O O . PRO A 1 642 ? 25.686 13.825 -22.444 1.00 92.50 642 PRO A O 1
ATOM 4948 N N . GLU A 1 643 ? 25.998 14.645 -24.502 1.00 90.69 643 GLU A N 1
ATOM 4949 C CA . GLU A 1 643 ? 25.758 16.047 -24.130 1.00 90.69 643 GLU A CA 1
ATOM 4950 C C . GLU A 1 643 ? 24.313 16.260 -23.666 1.00 90.69 643 GLU A C 1
ATOM 4952 O O . GLU A 1 643 ? 23.383 15.943 -24.393 1.00 90.69 643 GLU A O 1
ATOM 4957 N N . GLY A 1 644 ? 24.101 16.828 -22.476 1.00 89.19 644 GLY A N 1
ATOM 4958 C CA . GLY A 1 644 ? 22.759 17.019 -21.906 1.00 89.19 644 GLY A CA 1
ATOM 4959 C C . GLY A 1 644 ? 22.308 15.902 -20.964 1.00 89.19 644 GLY A C 1
ATOM 4960 O O . GLY A 1 644 ? 21.313 16.071 -20.265 1.00 89.19 644 GLY A O 1
ATOM 4961 N N . GLN A 1 645 ? 23.066 14.807 -20.893 1.00 92.25 645 GLN A N 1
ATOM 4962 C CA . GLN A 1 645 ? 22.940 13.761 -19.878 1.00 92.25 645 GLN A CA 1
ATOM 4963 C C . GLN A 1 645 ? 24.036 13.909 -18.819 1.00 92.25 645 GLN A C 1
ATOM 4965 O O . GLN A 1 645 ? 25.026 14.606 -19.043 1.00 92.25 645 GLN A O 1
ATOM 4970 N N . ALA A 1 646 ? 23.885 13.234 -17.679 1.00 92.81 646 ALA A N 1
ATOM 4971 C CA . ALA A 1 646 ? 24.920 13.186 -16.649 1.00 92.81 646 ALA A CA 1
ATOM 4972 C C . ALA A 1 646 ? 25.129 11.772 -16.092 1.00 92.81 646 ALA A C 1
ATOM 4974 O O . ALA A 1 646 ? 24.169 11.071 -15.772 1.00 92.81 646 ALA A O 1
ATOM 4975 N N . GLY A 1 647 ? 26.388 11.354 -15.946 1.00 92.69 647 GLY A N 1
ATOM 4976 C CA . GLY A 1 647 ? 26.736 10.048 -15.385 1.00 92.69 647 GLY A CA 1
ATOM 4977 C C . GLY A 1 647 ? 28.220 9.685 -15.478 1.00 92.69 647 GLY A C 1
ATOM 4978 O O . GLY A 1 647 ? 29.024 10.521 -15.882 1.00 92.69 647 GLY A O 1
ATOM 4979 N N . PRO A 1 648 ? 28.603 8.459 -15.086 1.00 92.94 648 PRO A N 1
ATOM 4980 C CA . PRO A 1 648 ? 27.798 7.517 -14.307 1.00 92.94 648 PRO A CA 1
ATOM 4981 C C . PRO A 1 648 ? 27.545 8.048 -12.891 1.00 92.94 648 PRO A C 1
ATOM 4983 O O . PRO A 1 648 ? 28.478 8.432 -12.190 1.00 92.94 648 PRO A O 1
ATOM 4986 N N . ILE A 1 649 ? 26.285 8.074 -12.454 1.00 91.00 649 ILE A N 1
ATOM 4987 C CA . ILE A 1 649 ? 25.929 8.457 -11.084 1.00 91.00 649 ILE A CA 1
ATOM 4988 C C . ILE A 1 649 ? 25.720 7.186 -10.273 1.00 91.00 649 ILE A C 1
ATOM 4990 O O . ILE A 1 649 ? 24.860 6.367 -10.592 1.00 91.00 649 ILE A O 1
ATOM 4994 N N . ARG A 1 650 ? 26.515 7.013 -9.215 1.00 88.44 650 ARG A N 1
ATOM 4995 C CA . ARG A 1 650 ? 26.404 5.855 -8.325 1.00 88.44 650 ARG A CA 1
ATOM 4996 C C . ARG A 1 650 ? 25.035 5.823 -7.652 1.00 88.44 650 ARG A C 1
ATOM 4998 O O . ARG A 1 650 ? 24.615 6.818 -7.061 1.00 88.44 650 ARG A O 1
ATOM 5005 N N . VAL A 1 651 ? 24.402 4.650 -7.657 1.00 87.19 651 VAL A N 1
ATOM 5006 C CA . VAL A 1 651 ? 23.179 4.434 -6.893 1.00 87.19 651 VAL A CA 1
ATOM 5007 C C . VAL A 1 651 ? 23.494 4.326 -5.403 1.00 87.19 651 VAL A C 1
ATOM 5009 O O . VAL A 1 651 ? 24.341 3.538 -4.979 1.00 87.19 651 VAL A O 1
ATOM 5012 N N . VAL A 1 652 ? 22.817 5.138 -4.595 1.00 81.62 652 VAL A N 1
ATOM 5013 C CA . VAL A 1 652 ? 22.938 5.149 -3.131 1.00 81.62 652 VAL A CA 1
ATOM 5014 C C . VAL A 1 652 ? 21.559 4.999 -2.516 1.00 81.62 652 VAL A C 1
ATOM 5016 O O . VAL A 1 652 ? 20.660 5.742 -2.878 1.00 81.62 652 VAL A O 1
ATOM 5019 N N . GLN A 1 653 ? 21.402 4.093 -1.554 1.00 82.75 653 GLN A N 1
ATOM 5020 C CA . GLN A 1 653 ? 20.167 3.952 -0.788 1.00 82.75 653 GLN A CA 1
ATOM 5021 C C . GLN A 1 653 ? 20.282 4.720 0.536 1.00 82.75 653 GLN A C 1
ATOM 5023 O O . GLN A 1 653 ? 21.061 4.316 1.404 1.00 82.75 653 GLN A O 1
ATOM 5028 N N . PRO A 1 654 ? 19.501 5.795 0.737 1.00 81.88 654 PRO A N 1
ATOM 5029 C CA . PRO A 1 654 ? 19.308 6.389 2.050 1.00 81.88 654 PRO A CA 1
ATOM 5030 C C . PRO A 1 654 ? 18.706 5.369 3.026 1.00 81.88 654 PRO A C 1
ATOM 5032 O O . PRO A 1 654 ? 17.988 4.452 2.616 1.00 81.88 654 PRO A O 1
ATOM 5035 N N . LEU A 1 655 ? 18.961 5.547 4.323 1.00 85.69 655 LEU A N 1
ATOM 5036 C CA . LEU A 1 655 ? 18.408 4.717 5.402 1.00 85.69 655 LEU A CA 1
ATOM 5037 C C . LEU A 1 655 ? 16.921 5.036 5.641 1.00 85.69 655 LEU A C 1
ATOM 5039 O O . LEU A 1 655 ? 16.536 5.476 6.713 1.00 85.69 655 LEU A O 1
ATOM 5043 N N . THR A 1 656 ? 16.098 4.881 4.606 1.00 83.50 656 THR A N 1
ATOM 5044 C CA . THR A 1 656 ? 14.674 5.241 4.604 1.00 83.50 656 THR A CA 1
ATOM 5045 C C . THR A 1 656 ? 13.747 4.085 4.954 1.00 83.50 656 THR A C 1
ATOM 5047 O O . THR A 1 656 ? 12.567 4.328 5.154 1.00 83.50 656 THR A O 1
ATOM 5050 N N . MET A 1 657 ? 14.246 2.845 5.033 1.00 90.06 657 MET A N 1
ATOM 5051 C CA . MET A 1 657 ? 13.413 1.702 5.418 1.00 90.06 657 MET A CA 1
ATOM 5052 C C . MET A 1 657 ? 13.066 1.796 6.903 1.00 90.06 657 MET A C 1
ATOM 5054 O O . MET A 1 657 ? 13.957 1.691 7.750 1.00 90.06 657 MET A O 1
ATOM 5058 N N . HIS A 1 658 ? 11.781 1.959 7.208 1.00 94.75 658 HIS A N 1
ATOM 5059 C CA . HIS A 1 658 ? 11.311 2.082 8.581 1.00 94.75 658 HIS A CA 1
ATOM 5060 C C . HIS A 1 658 ? 11.523 0.788 9.397 1.00 94.75 658 HIS A C 1
ATOM 5062 O O . HIS A 1 658 ? 11.409 -0.331 8.889 1.00 94.75 658 HIS A O 1
ATOM 5068 N N . SER A 1 659 ? 11.798 0.920 10.694 1.00 95.25 659 SER A N 1
ATOM 5069 C CA . SER A 1 659 ? 12.108 -0.192 11.601 1.00 95.25 659 SER A CA 1
ATOM 5070 C C . SER A 1 659 ? 10.960 -1.196 11.722 1.00 95.25 659 SER A C 1
ATOM 5072 O O . SER A 1 659 ? 11.205 -2.399 11.797 1.00 95.25 659 SER A O 1
ATOM 5074 N N . GLU A 1 660 ? 9.715 -0.719 11.661 1.00 95.31 660 GLU A N 1
ATOM 5075 C CA . GLU A 1 660 ? 8.515 -1.568 11.621 1.00 95.31 660 GLU A CA 1
ATOM 5076 C C . GLU A 1 660 ? 8.461 -2.442 10.355 1.00 95.31 660 GLU A C 1
ATOM 5078 O O . GLU A 1 660 ? 8.183 -3.634 10.453 1.00 95.31 660 GLU A O 1
ATOM 5083 N N . VAL A 1 661 ? 8.822 -1.909 9.179 1.00 97.00 661 VAL A N 1
ATOM 5084 C CA . VAL A 1 661 ? 8.921 -2.700 7.933 1.00 97.00 661 VAL A CA 1
ATOM 5085 C C . VAL A 1 661 ? 10.006 -3.761 8.065 1.00 97.00 661 VAL A C 1
ATOM 5087 O O . VAL A 1 661 ? 9.789 -4.928 7.740 1.00 97.00 661 VAL A O 1
ATOM 5090 N N . LYS A 1 662 ? 11.165 -3.380 8.616 1.00 96.00 662 LYS A N 1
ATOM 5091 C CA . LYS A 1 662 ? 12.261 -4.316 8.883 1.00 96.00 662 LYS A CA 1
ATOM 5092 C C . LYS A 1 662 ? 11.832 -5.439 9.834 1.00 96.00 662 LYS A C 1
ATOM 5094 O O . LYS A 1 662 ? 12.229 -6.583 9.629 1.00 96.00 662 LYS A O 1
ATOM 5099 N N . ALA A 1 663 ? 11.031 -5.136 10.856 1.00 95.38 663 ALA A N 1
ATOM 5100 C CA . ALA A 1 663 ? 10.508 -6.138 11.779 1.00 95.38 663 ALA A CA 1
ATOM 5101 C C . ALA A 1 663 ? 9.596 -7.150 11.067 1.00 95.38 663 ALA A C 1
ATOM 5103 O O . ALA A 1 663 ? 9.776 -8.351 11.263 1.00 95.38 663 ALA A O 1
ATOM 5104 N N . VAL A 1 664 ? 8.702 -6.690 10.182 1.00 97.12 664 VAL A N 1
ATOM 5105 C CA . VAL A 1 664 ? 7.851 -7.587 9.381 1.00 97.12 664 VAL A CA 1
ATOM 5106 C C . VAL A 1 664 ? 8.683 -8.419 8.400 1.00 97.12 664 VAL A C 1
ATOM 5108 O O . VAL A 1 664 ? 8.493 -9.630 8.326 1.00 97.12 664 VAL A O 1
ATOM 5111 N N . ASN A 1 665 ? 9.670 -7.830 7.713 1.00 97.69 665 ASN A N 1
ATOM 5112 C CA . ASN A 1 665 ? 10.593 -8.591 6.857 1.00 97.69 665 ASN A CA 1
ATOM 5113 C C . ASN A 1 665 ? 11.314 -9.698 7.635 1.00 97.69 665 ASN A C 1
ATOM 5115 O O . ASN A 1 665 ? 11.399 -10.830 7.165 1.00 97.69 665 ASN A O 1
ATOM 5119 N N . ASN A 1 666 ? 11.805 -9.388 8.838 1.00 96.75 666 ASN A N 1
ATOM 5120 C CA . ASN A 1 666 ? 12.455 -10.374 9.696 1.00 96.75 666 ASN A CA 1
ATOM 5121 C C . ASN A 1 666 ? 11.489 -11.494 10.103 1.00 96.75 666 ASN A C 1
ATOM 5123 O O . ASN A 1 666 ? 11.897 -12.651 10.106 1.00 96.75 666 ASN A O 1
ATOM 5127 N N . GLN A 1 667 ? 10.229 -11.172 10.414 1.00 95.44 667 GLN A N 1
ATOM 5128 C CA . GLN A 1 667 ? 9.200 -12.168 10.725 1.00 95.44 667 GLN A CA 1
ATOM 5129 C C . GLN A 1 667 ? 8.943 -13.095 9.530 1.00 95.44 667 GLN A C 1
ATOM 5131 O O . GLN A 1 667 ? 9.016 -14.311 9.681 1.00 95.44 667 GLN A O 1
ATOM 5136 N N . VAL A 1 668 ? 8.712 -12.547 8.333 1.00 97.31 668 VAL A N 1
ATOM 5137 C CA . VAL A 1 668 ? 8.490 -13.350 7.115 1.00 97.31 668 VAL A CA 1
ATOM 5138 C C . VAL A 1 668 ? 9.709 -14.215 6.806 1.00 97.31 668 VAL A C 1
ATOM 5140 O O . VAL A 1 668 ? 9.571 -15.403 6.519 1.00 97.31 668 VAL A O 1
ATOM 5143 N N . LYS A 1 669 ? 10.918 -13.659 6.941 1.00 97.06 669 LYS A N 1
ATOM 5144 C CA . LYS A 1 669 ? 12.154 -14.418 6.757 1.00 97.06 669 LYS A CA 1
ATOM 5145 C C . LYS A 1 669 ? 12.288 -15.553 7.774 1.00 97.06 669 LYS A C 1
ATOM 5147 O O . LYS A 1 669 ? 12.638 -16.659 7.381 1.00 97.06 669 LYS A O 1
ATOM 5152 N N . GLN A 1 670 ? 11.981 -15.315 9.049 1.00 96.88 670 GLN A N 1
ATOM 5153 C CA . GLN A 1 670 ? 11.995 -16.353 10.086 1.00 96.88 670 GLN A CA 1
ATOM 5154 C C . GLN A 1 670 ? 11.004 -17.481 9.781 1.00 96.88 670 GLN A C 1
ATOM 5156 O O . GLN A 1 670 ? 11.361 -18.646 9.937 1.00 96.88 670 GLN A O 1
ATOM 5161 N N . LEU A 1 671 ? 9.801 -17.156 9.296 1.00 96.06 671 LEU A N 1
ATOM 5162 C CA . LEU A 1 671 ? 8.816 -18.155 8.870 1.00 96.06 671 LEU A CA 1
ATOM 5163 C C . LEU A 1 671 ? 9.336 -18.992 7.688 1.00 96.06 671 LEU A C 1
ATOM 5165 O O . LEU A 1 671 ? 9.253 -20.217 7.721 1.00 96.06 671 LEU A O 1
ATOM 5169 N N . MET A 1 672 ? 9.941 -18.356 6.678 1.00 97.50 672 MET A N 1
ATOM 5170 C CA . MET A 1 672 ? 10.555 -19.068 5.547 1.00 97.50 672 MET A CA 1
ATOM 5171 C C . MET A 1 672 ? 11.779 -19.902 5.957 1.00 97.50 672 MET A C 1
ATOM 5173 O O . MET A 1 672 ? 12.009 -20.980 5.416 1.00 97.50 672 MET A O 1
ATOM 5177 N N . ASP A 1 673 ? 12.606 -19.420 6.881 1.00 96.31 673 ASP A N 1
ATOM 5178 C CA . ASP A 1 673 ? 13.777 -20.157 7.367 1.00 96.31 673 ASP A CA 1
ATOM 5179 C C . ASP A 1 673 ? 13.370 -21.352 8.248 1.00 96.31 673 ASP A C 1
ATOM 5181 O O . ASP A 1 673 ? 14.067 -22.364 8.262 1.00 96.31 673 ASP A O 1
ATOM 5185 N N . GLY A 1 674 ? 12.235 -21.253 8.948 1.00 96.31 674 GLY A N 1
ATOM 5186 C CA . GLY A 1 674 ? 11.676 -22.314 9.788 1.00 96.31 674 GLY A CA 1
ATOM 5187 C C . GLY A 1 674 ? 10.943 -23.427 9.030 1.00 96.31 674 GLY A C 1
ATOM 5188 O O . GLY A 1 674 ? 10.639 -24.452 9.635 1.00 96.31 674 GLY A O 1
ATOM 5189 N N . SER A 1 675 ? 10.681 -23.258 7.730 1.00 95.62 675 SER A N 1
ATOM 5190 C CA . SER A 1 675 ? 9.883 -24.191 6.928 1.00 95.62 675 SER A CA 1
ATOM 5191 C C . SER A 1 675 ? 10.689 -24.793 5.774 1.00 95.62 675 SER A C 1
ATOM 5193 O O . SER A 1 675 ? 11.298 -24.089 4.962 1.00 95.62 675 SER A O 1
ATOM 5195 N N . SER A 1 676 ? 10.665 -26.123 5.650 1.00 95.38 676 SER A N 1
ATOM 5196 C CA . SER A 1 676 ? 11.397 -26.844 4.599 1.00 95.38 676 SER A CA 1
ATOM 5197 C C . SER A 1 676 ? 10.892 -26.545 3.184 1.00 95.38 676 SER A C 1
ATOM 5199 O O . SER A 1 676 ? 11.643 -26.726 2.224 1.00 95.38 676 SER A O 1
ATOM 5201 N N . GLU A 1 677 ? 9.655 -26.049 3.049 1.00 95.19 677 GLU A N 1
ATOM 5202 C CA . GLU A 1 677 ? 9.064 -25.632 1.768 1.00 95.19 677 GLU A CA 1
ATOM 5203 C C . GLU A 1 677 ? 9.874 -24.523 1.080 1.00 95.19 677 GLU A C 1
ATOM 5205 O O . GLU A 1 677 ? 9.831 -24.386 -0.142 1.00 95.19 677 GLU A O 1
ATOM 5210 N N . PHE A 1 678 ? 10.669 -23.765 1.844 1.00 96.75 678 PHE A N 1
ATOM 5211 C CA . PHE A 1 678 ? 11.443 -22.636 1.338 1.00 96.75 678 PHE A CA 1
ATOM 5212 C C . PHE A 1 678 ? 12.950 -22.905 1.240 1.00 96.75 678 PHE A C 1
ATOM 5214 O O . PHE A 1 678 ? 13.714 -21.970 1.005 1.00 96.75 678 PHE A O 1
ATOM 5221 N N . ASN A 1 679 ? 13.436 -24.139 1.419 1.00 93.88 679 ASN A N 1
ATOM 5222 C CA . ASN A 1 679 ? 14.882 -24.431 1.392 1.00 93.88 679 ASN A CA 1
ATOM 5223 C C . ASN A 1 679 ? 15.581 -23.962 0.106 1.00 93.88 679 ASN A C 1
ATOM 5225 O O . ASN A 1 679 ? 16.689 -23.443 0.178 1.00 93.88 679 ASN A O 1
ATOM 5229 N N . ASN A 1 680 ? 14.900 -24.079 -1.036 1.00 91.62 680 ASN A N 1
ATOM 5230 C CA . ASN A 1 680 ? 15.392 -23.648 -2.347 1.00 91.62 680 ASN A CA 1
ATOM 5231 C C . ASN A 1 680 ? 14.538 -22.516 -2.942 1.00 91.62 680 ASN A C 1
ATOM 5233 O O . ASN A 1 680 ? 14.460 -22.384 -4.159 1.00 91.62 680 ASN A O 1
ATOM 5237 N N . SER A 1 681 ? 13.828 -21.758 -2.101 1.00 96.69 681 SER A N 1
ATOM 5238 C CA . SER A 1 681 ? 12.868 -20.771 -2.593 1.00 96.69 681 SER A CA 1
ATOM 5239 C C . SER A 1 681 ? 13.535 -19.455 -2.970 1.00 96.69 681 SER A C 1
ATOM 5241 O O . SER A 1 681 ? 14.229 -18.855 -2.148 1.00 96.69 681 SER A O 1
ATOM 5243 N N . VAL A 1 682 ? 13.239 -18.960 -4.174 1.00 97.69 682 VAL A N 1
ATOM 5244 C CA . VAL A 1 682 ? 13.683 -17.632 -4.631 1.00 97.69 682 VAL A CA 1
ATOM 5245 C C . VAL A 1 682 ? 13.123 -16.508 -3.762 1.00 97.69 682 VAL A C 1
ATOM 5247 O O . VAL A 1 682 ? 13.757 -15.471 -3.590 1.00 97.69 682 VAL A O 1
ATOM 5250 N N . TRP A 1 683 ? 11.961 -16.723 -3.139 1.00 97.50 683 TRP A N 1
ATOM 5251 C CA . TRP A 1 683 ? 11.285 -15.710 -2.330 1.00 97.50 683 TRP A CA 1
ATOM 5252 C C . TRP A 1 683 ? 12.044 -15.314 -1.063 1.00 97.50 683 TRP A C 1
ATOM 5254 O O . TRP A 1 683 ? 11.812 -14.228 -0.537 1.00 97.50 683 TRP A O 1
ATOM 5264 N N . LYS A 1 684 ? 13.018 -16.124 -0.624 1.00 96.00 684 LYS A N 1
ATOM 5265 C CA . LYS A 1 684 ? 13.926 -15.772 0.479 1.00 96.00 684 LYS A CA 1
ATOM 5266 C C . LYS A 1 684 ? 14.806 -14.558 0.188 1.00 96.00 684 LYS A C 1
ATOM 5268 O O . LYS A 1 684 ? 15.328 -13.969 1.131 1.00 96.00 684 LYS A O 1
ATOM 5273 N N . HIS A 1 685 ? 14.961 -14.202 -1.084 1.00 96.81 685 HIS A N 1
ATOM 5274 C CA . HIS A 1 685 ? 15.837 -13.127 -1.538 1.00 96.81 685 HIS A CA 1
ATOM 5275 C C . HIS A 1 685 ? 15.088 -11.827 -1.851 1.00 96.81 685 HIS A C 1
ATOM 5277 O O . HIS A 1 685 ? 15.701 -10.876 -2.333 1.00 96.81 685 HIS A O 1
ATOM 5283 N N . TYR A 1 686 ? 13.782 -11.760 -1.576 1.00 97.31 686 TYR A N 1
ATOM 5284 C CA . TYR A 1 686 ? 12.965 -10.561 -1.755 1.00 97.31 686 TYR A CA 1
ATOM 5285 C C . TYR A 1 686 ? 12.512 -10.014 -0.402 1.00 97.31 686 TYR A C 1
ATOM 5287 O O . TYR A 1 686 ? 12.204 -10.771 0.516 1.00 97.31 686 TYR A O 1
ATOM 5295 N N . GLN A 1 687 ? 12.444 -8.690 -0.282 1.00 96.00 687 GLN A N 1
ATOM 5296 C CA . GLN A 1 687 ? 11.991 -8.014 0.933 1.00 96.00 687 GLN A CA 1
ATOM 5297 C C . GLN A 1 687 ? 11.135 -6.788 0.613 1.00 96.00 687 GLN A C 1
ATOM 5299 O O . GLN A 1 687 ? 11.311 -6.150 -0.430 1.00 96.00 687 GLN A O 1
ATOM 5304 N N . LEU A 1 688 ? 10.234 -6.425 1.530 1.00 96.81 688 LEU A N 1
ATOM 5305 C CA . LEU A 1 688 ? 9.489 -5.171 1.452 1.00 96.81 688 LEU A CA 1
ATOM 5306 C C . LEU A 1 688 ? 10.436 -4.008 1.761 1.00 96.81 688 LEU A C 1
ATOM 5308 O O . LEU A 1 688 ? 11.028 -3.942 2.836 1.00 96.81 688 LEU A O 1
ATOM 5312 N N . LYS A 1 689 ? 10.558 -3.062 0.836 1.00 93.81 689 LYS A N 1
ATOM 5313 C CA . LYS A 1 689 ? 11.307 -1.825 1.045 1.00 93.81 689 LYS A CA 1
ATOM 5314 C C . LYS A 1 689 ? 10.556 -0.838 1.936 1.00 93.81 689 LYS A C 1
ATOM 5316 O O . LYS A 1 689 ? 11.174 -0.138 2.734 1.00 93.81 689 LYS A O 1
ATOM 5321 N N . GLY A 1 690 ? 9.239 -0.792 1.777 1.00 95.44 690 GLY A N 1
ATOM 5322 C CA . GLY A 1 690 ? 8.334 0.031 2.566 1.00 95.44 690 GLY A CA 1
ATOM 5323 C C . GLY A 1 690 ? 6.942 0.096 1.955 1.00 95.44 690 GLY A C 1
ATOM 5324 O O . GLY A 1 690 ? 6.695 -0.458 0.877 1.00 95.44 690 GLY A O 1
ATOM 5325 N N . VAL A 1 691 ? 6.037 0.762 2.665 1.00 96.81 691 VAL A N 1
ATOM 5326 C CA . VAL A 1 691 ? 4.625 0.894 2.302 1.00 96.81 691 VAL A CA 1
ATOM 5327 C C . VAL A 1 691 ? 4.116 2.302 2.609 1.00 96.81 691 VAL A C 1
ATOM 5329 O O . VAL A 1 691 ? 4.392 2.843 3.669 1.00 96.81 691 VAL A O 1
ATOM 5332 N N . GLN A 1 692 ? 3.347 2.906 1.708 1.00 96.44 692 GLN A N 1
ATOM 5333 C CA . GLN A 1 692 ? 2.663 4.179 1.940 1.00 96.44 692 GLN A CA 1
ATOM 5334 C C . GLN A 1 692 ? 1.158 3.957 1.817 1.00 96.44 692 GLN A C 1
ATOM 5336 O O . GLN A 1 692 ? 0.657 3.709 0.724 1.00 96.44 692 GLN A O 1
ATOM 5341 N N . ALA A 1 693 ? 0.445 4.033 2.940 1.00 94.50 693 ALA A N 1
ATOM 5342 C CA . ALA A 1 693 ? -1.014 3.882 2.994 1.00 94.50 693 ALA A CA 1
ATOM 5343 C C . ALA A 1 693 ? -1.727 5.180 3.402 1.00 94.50 693 ALA A C 1
ATOM 5345 O O . ALA A 1 693 ? -2.852 5.431 2.980 1.00 94.50 693 ALA A O 1
ATOM 5346 N N . ILE A 1 694 ? -1.068 6.015 4.216 1.00 93.25 694 ILE A N 1
ATOM 5347 C CA . ILE A 1 694 ? -1.626 7.262 4.743 1.00 93.25 694 ILE A CA 1
ATOM 5348 C C . ILE A 1 694 ? -0.811 8.449 4.208 1.00 93.25 694 ILE A C 1
ATOM 5350 O O . ILE A 1 694 ? 0.378 8.549 4.518 1.00 93.25 694 ILE A O 1
ATOM 5354 N N . PRO A 1 695 ? -1.426 9.361 3.436 1.00 93.12 695 PRO A N 1
ATOM 5355 C CA . PRO A 1 695 ? -0.786 10.598 3.004 1.00 93.12 695 PRO A CA 1
ATOM 5356 C C . PRO A 1 695 ? -0.348 11.486 4.171 1.00 93.12 695 PRO A C 1
ATOM 5358 O O . PRO A 1 695 ? -1.077 11.640 5.153 1.00 93.12 695 PRO A O 1
ATOM 5361 N N . SER A 1 696 ? 0.800 12.150 4.030 1.00 92.19 696 SER A N 1
ATOM 5362 C CA . SER A 1 696 ? 1.297 13.122 5.008 1.00 92.19 696 SER A CA 1
ATOM 5363 C C . SER A 1 696 ? 2.157 14.207 4.356 1.00 92.19 696 SER A C 1
ATOM 5365 O O . SER A 1 696 ? 2.717 14.010 3.284 1.00 92.19 696 SER A O 1
ATOM 5367 N N . SER A 1 697 ? 2.289 15.358 5.022 1.00 93.44 697 SER A N 1
ATOM 5368 C CA . SER A 1 697 ? 3.300 16.382 4.697 1.00 93.44 697 SER A CA 1
ATOM 5369 C C . SER A 1 697 ? 4.548 16.287 5.587 1.00 93.44 697 SER A C 1
ATOM 5371 O O . SER A 1 697 ? 5.524 17.016 5.380 1.00 93.44 697 SER A O 1
ATOM 5373 N N . THR A 1 698 ? 4.525 15.410 6.593 1.00 93.81 698 THR A N 1
ATOM 5374 C CA . THR A 1 698 ? 5.594 15.241 7.577 1.00 93.81 698 THR A CA 1
ATOM 5375 C C . THR A 1 698 ? 6.633 14.264 7.045 1.00 93.81 698 THR A C 1
ATOM 5377 O O . THR A 1 698 ? 6.403 13.062 6.986 1.00 93.81 698 THR A O 1
ATOM 5380 N N . GLN A 1 699 ? 7.815 14.769 6.692 1.00 94.06 699 GLN A N 1
ATOM 5381 C CA . GLN A 1 699 ? 8.853 13.951 6.049 1.00 94.06 699 GLN A CA 1
ATOM 5382 C C . GLN A 1 699 ? 9.419 12.818 6.931 1.00 94.06 699 GLN A C 1
ATOM 5384 O O . GLN A 1 699 ? 10.059 11.896 6.430 1.00 94.06 699 GLN A O 1
ATOM 5389 N N . THR A 1 700 ? 9.232 12.905 8.249 1.00 94.12 700 THR A N 1
ATOM 5390 C CA . THR A 1 700 ? 9.652 11.876 9.211 1.00 94.12 700 THR A CA 1
ATOM 5391 C C . THR A 1 700 ? 8.600 10.799 9.440 1.00 94.12 700 THR A C 1
ATOM 5393 O O . THR A 1 700 ? 8.872 9.874 10.203 1.00 94.12 700 THR A O 1
ATOM 5396 N N . ASP A 1 701 ? 7.421 10.914 8.824 1.00 94.19 701 ASP A N 1
ATOM 5397 C CA . ASP A 1 701 ? 6.432 9.845 8.881 1.00 94.19 701 ASP A CA 1
ATOM 5398 C C . ASP A 1 701 ? 6.963 8.596 8.153 1.00 94.19 701 ASP A C 1
ATOM 5400 O O . ASP A 1 701 ? 7.787 8.718 7.234 1.00 94.19 701 ASP A O 1
ATOM 5404 N N . PRO A 1 702 ? 6.532 7.392 8.573 1.00 94.56 702 PRO A N 1
ATOM 5405 C CA . PRO A 1 702 ? 7.057 6.141 8.042 1.00 94.56 702 PRO A CA 1
ATOM 5406 C C . PRO A 1 702 ? 7.015 6.079 6.514 1.00 94.56 702 PRO A C 1
ATOM 5408 O O . PRO A 1 702 ? 5.990 6.359 5.896 1.00 94.56 702 PRO A O 1
ATOM 5411 N N . ASP A 1 703 ? 8.150 5.712 5.915 1.00 93.88 703 ASP A N 1
ATOM 5412 C CA . ASP A 1 703 ? 8.326 5.548 4.471 1.00 93.88 703 ASP A CA 1
ATOM 5413 C C . ASP A 1 703 ? 7.881 6.767 3.628 1.00 93.88 703 ASP A C 1
ATOM 5415 O O . ASP A 1 703 ? 7.517 6.624 2.462 1.00 93.88 703 ASP A O 1
ATOM 5419 N N . TYR A 1 704 ? 7.942 7.996 4.162 1.00 94.06 704 TYR A N 1
ATOM 5420 C CA . TYR A 1 704 ? 7.587 9.211 3.408 1.00 94.06 704 TYR A CA 1
ATOM 5421 C C . TYR A 1 704 ? 8.351 9.337 2.077 1.00 94.06 704 TYR A C 1
ATOM 5423 O O . TYR A 1 704 ? 7.786 9.750 1.071 1.00 94.06 704 TYR A O 1
ATOM 5431 N N . TYR A 1 705 ? 9.628 8.946 2.056 1.00 91.00 705 TYR A N 1
ATOM 5432 C CA . TYR A 1 705 ? 10.455 8.868 0.845 1.00 91.00 705 TYR A CA 1
ATOM 5433 C C . TYR A 1 705 ? 10.576 7.428 0.328 1.00 91.00 705 TYR A C 1
ATOM 5435 O O . TYR A 1 705 ? 11.671 6.985 -0.032 1.00 91.00 705 TYR A O 1
ATOM 5443 N N . LEU A 1 706 ? 9.480 6.661 0.354 1.00 89.38 706 LEU A N 1
ATOM 5444 C CA . LEU A 1 706 ? 9.456 5.323 -0.226 1.00 89.38 706 LEU A CA 1
ATOM 5445 C C . LEU A 1 706 ? 9.837 5.405 -1.697 1.00 89.38 706 LEU A C 1
ATOM 5447 O O . LEU A 1 706 ? 9.128 6.012 -2.488 1.00 89.38 706 LEU A O 1
ATOM 5451 N N . ALA A 1 707 ? 10.940 4.762 -2.038 1.00 77.69 707 ALA A N 1
ATOM 5452 C CA . ALA A 1 707 ? 11.423 4.654 -3.396 1.00 77.69 707 ALA A CA 1
ATOM 5453 C C . ALA A 1 707 ? 12.336 3.431 -3.467 1.00 77.69 707 ALA A C 1
ATOM 5455 O O . ALA A 1 707 ? 13.245 3.270 -2.639 1.00 77.69 707 ALA A O 1
ATOM 5456 N N . ASN A 1 708 ? 12.088 2.557 -4.441 1.00 70.62 708 ASN A N 1
ATOM 5457 C CA . ASN A 1 708 ? 13.024 1.487 -4.759 1.00 70.62 708 ASN A CA 1
ATOM 5458 C C . ASN A 1 708 ? 14.160 2.080 -5.577 1.00 70.62 708 ASN A C 1
ATOM 5460 O O . ASN A 1 708 ? 13.890 2.589 -6.651 1.00 70.62 708 ASN A O 1
ATOM 5464 N N . ILE A 1 709 ? 15.415 1.918 -5.187 1.00 74.06 709 ILE A N 1
ATOM 5465 C CA . ILE A 1 709 ? 16.562 2.305 -6.033 1.00 74.06 709 ILE A CA 1
ATOM 5466 C C . ILE A 1 709 ? 16.534 1.738 -7.464 1.00 74.06 709 ILE A C 1
ATOM 5468 O O . ILE A 1 709 ? 17.191 2.282 -8.349 1.00 74.06 709 ILE A O 1
ATOM 5472 N N . MET A 1 710 ? 15.788 0.655 -7.684 1.00 75.00 710 MET A N 1
ATOM 5473 C CA . MET A 1 710 ? 15.636 -0.040 -8.959 1.00 75.00 710 MET A CA 1
ATOM 5474 C C . MET A 1 710 ? 14.420 0.432 -9.764 1.00 75.00 710 MET A C 1
ATOM 5476 O O . MET A 1 710 ? 14.381 0.193 -10.962 1.00 75.00 710 MET A O 1
ATOM 5480 N N . VAL A 1 711 ? 13.420 1.054 -9.128 1.00 62.03 711 VAL A N 1
ATOM 5481 C CA . VAL A 1 711 ? 12.170 1.555 -9.755 1.00 62.03 711 VAL A CA 1
ATOM 5482 C C . VAL A 1 711 ? 12.143 3.092 -9.774 1.00 62.03 711 VAL A C 1
ATOM 5484 O O . VAL A 1 711 ? 11.462 3.689 -10.602 1.00 62.03 711 VAL A O 1
ATOM 5487 N N . GLU A 1 712 ? 12.899 3.717 -8.869 1.00 67.31 712 GLU A N 1
ATOM 5488 C CA . GLU A 1 712 ? 12.992 5.137 -8.532 1.00 67.31 712 GLU A CA 1
ATOM 5489 C C . GLU A 1 712 ? 14.425 5.475 -8.065 1.00 67.31 712 GLU A C 1
ATOM 5491 O O . GLU A 1 712 ? 14.763 5.385 -6.881 1.00 67.31 712 GLU A O 1
ATOM 5496 N N . SER A 1 713 ? 15.310 5.804 -9.015 1.00 59.84 713 SER A N 1
ATOM 5497 C CA . SER A 1 713 ? 16.759 5.870 -8.783 1.00 59.84 713 SER A CA 1
ATOM 5498 C C . SER A 1 713 ? 17.208 6.980 -7.816 1.00 59.84 713 SER A C 1
ATOM 5500 O O . SER A 1 713 ? 16.504 7.947 -7.517 1.00 59.84 713 SER A O 1
ATOM 5502 N N . SER A 1 714 ? 18.432 6.823 -7.310 1.00 60.47 714 SER A N 1
ATOM 5503 C CA . SER A 1 714 ? 18.954 7.496 -6.118 1.00 60.47 714 SER A CA 1
ATOM 5504 C C . SER A 1 714 ? 19.268 8.984 -6.246 1.00 60.47 714 SER A C 1
ATOM 5506 O O . SER A 1 714 ? 19.176 9.607 -7.302 1.00 60.47 714 SER A O 1
ATOM 5508 N N . GLN A 1 715 ? 19.756 9.536 -5.129 1.00 55.34 715 GLN A N 1
ATOM 5509 C CA . GLN A 1 715 ? 20.472 10.797 -5.112 1.00 55.34 715 GLN A CA 1
ATOM 5510 C C . GLN A 1 715 ? 21.497 10.928 -6.264 1.00 55.34 715 GLN A C 1
ATOM 5512 O O . GLN A 1 715 ? 22.127 9.940 -6.654 1.00 55.34 715 GLN A O 1
ATOM 5517 N N . PRO A 1 716 ? 21.671 12.158 -6.768 1.00 47.81 716 PRO A N 1
ATOM 5518 C CA . PRO A 1 716 ? 21.104 13.359 -6.181 1.00 47.81 716 PRO A CA 1
ATOM 5519 C C . PRO A 1 716 ? 19.886 13.814 -7.042 1.00 47.81 716 PRO A C 1
ATOM 5521 O O . PRO A 1 716 ? 20.045 14.248 -8.177 1.00 47.81 716 PRO A O 1
ATOM 5524 N N . GLY A 1 717 ? 18.650 13.671 -6.523 1.00 52.50 717 GLY A N 1
ATOM 5525 C CA . GLY A 1 717 ? 17.438 14.260 -7.136 1.00 52.50 717 GLY A CA 1
ATOM 5526 C C . GLY A 1 717 ? 16.106 13.495 -7.002 1.00 52.50 717 GLY A C 1
ATOM 5527 O O . GLY A 1 717 ? 15.113 14.111 -6.623 1.00 52.50 717 GLY A O 1
ATOM 5528 N N . ILE A 1 718 ? 16.064 12.184 -7.288 1.00 60.53 718 ILE A N 1
ATOM 5529 C CA . ILE A 1 718 ? 14.786 11.455 -7.489 1.00 60.53 718 ILE A CA 1
ATOM 5530 C C . ILE A 1 718 ? 14.340 10.658 -6.250 1.00 60.53 718 ILE A C 1
ATOM 5532 O O . ILE A 1 718 ? 13.200 10.781 -5.832 1.00 60.53 718 ILE A O 1
ATOM 5536 N N . GLN A 1 719 ? 15.213 9.902 -5.581 1.00 69.19 719 GLN A N 1
ATOM 5537 C CA . GLN A 1 719 ? 14.772 9.056 -4.454 1.00 69.19 719 GLN A CA 1
ATOM 5538 C C . GLN A 1 719 ? 14.259 9.822 -3.218 1.00 69.19 719 GLN A C 1
ATOM 5540 O O . GLN A 1 719 ? 13.409 9.333 -2.482 1.00 69.19 719 GLN A O 1
ATOM 5545 N N . LEU A 1 720 ? 14.760 11.037 -2.981 1.00 84.38 720 LEU A N 1
ATOM 5546 C CA . LEU A 1 720 ? 14.262 11.929 -1.920 1.00 84.38 720 LEU A CA 1
ATOM 5547 C C . LEU A 1 720 ? 13.327 12.995 -2.500 1.00 84.38 720 LEU A C 1
ATOM 5549 O O . LEU A 1 720 ? 13.346 14.169 -2.103 1.00 84.38 720 LEU A O 1
ATOM 5553 N N . PHE A 1 721 ? 12.550 12.581 -3.498 1.00 84.88 721 PHE A N 1
ATOM 5554 C CA . PHE A 1 721 ? 11.534 13.384 -4.145 1.00 84.88 721 PHE A CA 1
ATOM 5555 C C . PHE A 1 721 ? 10.378 13.686 -3.194 1.00 84.88 721 PHE A C 1
ATOM 5557 O O . PHE A 1 721 ? 9.931 12.831 -2.430 1.00 84.88 721 PHE A O 1
ATOM 5564 N N . ARG A 1 722 ? 9.889 14.921 -3.284 1.00 89.62 722 ARG A N 1
ATOM 5565 C CA . ARG A 1 722 ? 8.615 15.367 -2.728 1.00 89.62 722 ARG A CA 1
ATOM 5566 C C . ARG A 1 722 ? 8.061 16.493 -3.584 1.00 89.62 722 ARG A C 1
ATOM 5568 O O . ARG A 1 722 ? 8.832 17.188 -4.240 1.00 89.62 722 ARG A O 1
ATOM 5575 N N . GLY A 1 723 ? 6.753 16.691 -3.509 1.00 90.00 723 GLY A N 1
ATOM 5576 C CA . GLY A 1 723 ? 6.070 17.762 -4.223 1.00 90.00 723 GLY A CA 1
ATOM 5577 C C . GLY A 1 723 ? 5.936 17.464 -5.708 1.00 90.00 723 GLY A C 1
ATOM 5578 O O . GLY A 1 723 ? 5.269 16.501 -6.073 1.00 90.00 723 GLY A O 1
ATOM 5579 N N . SER A 1 724 ? 6.531 18.280 -6.574 1.00 86.31 724 SER A N 1
ATOM 5580 C CA . SER A 1 724 ? 6.378 18.124 -8.022 1.00 86.31 724 SER A CA 1
ATOM 5581 C C . SER A 1 724 ? 7.706 18.175 -8.772 1.00 86.31 724 SER A C 1
ATOM 5583 O O . SER A 1 724 ? 8.648 18.841 -8.351 1.00 86.31 724 SER A O 1
ATOM 5585 N N . ASN A 1 725 ? 7.771 17.473 -9.903 1.00 80.62 725 ASN A N 1
ATOM 5586 C CA . ASN A 1 725 ? 8.844 17.589 -10.885 1.00 80.62 725 ASN A CA 1
ATOM 5587 C C . ASN A 1 725 ? 8.256 18.052 -12.220 1.00 80.62 725 ASN A C 1
ATOM 5589 O O . ASN A 1 725 ? 7.173 17.608 -12.610 1.00 80.62 725 ASN A O 1
ATOM 5593 N N . VAL A 1 726 ? 9.002 18.872 -12.963 1.00 78.12 726 VAL A N 1
ATOM 5594 C CA . VAL A 1 726 ? 8.686 19.100 -14.379 1.00 78.12 726 VAL A CA 1
ATOM 5595 C C . VAL A 1 726 ? 9.073 17.864 -15.163 1.00 78.12 726 VAL A C 1
ATOM 5597 O O . VAL A 1 726 ? 10.251 17.524 -15.286 1.00 78.12 726 VAL A O 1
ATOM 5600 N N . PHE A 1 727 ? 8.059 17.199 -15.693 1.00 72.88 727 PHE A N 1
ATOM 5601 C CA . PHE A 1 727 ? 8.214 16.008 -16.497 1.00 72.88 727 PHE A CA 1
ATOM 5602 C C . PHE A 1 727 ? 7.277 16.085 -17.712 1.00 72.88 727 PHE A C 1
ATOM 5604 O O . PHE A 1 727 ? 6.117 16.433 -17.508 1.00 72.88 727 PHE A O 1
ATOM 5611 N N . PRO A 1 728 ? 7.732 15.764 -18.942 1.00 76.19 728 PRO A N 1
ATOM 5612 C CA . PRO A 1 728 ? 9.101 15.399 -19.342 1.00 76.19 728 PRO A CA 1
ATOM 5613 C C . PRO A 1 728 ? 10.163 16.482 -19.088 1.00 76.19 728 PRO A C 1
ATOM 5615 O O . PRO A 1 728 ? 9.836 17.664 -18.992 1.00 76.19 728 PRO A O 1
ATOM 5618 N N . ILE A 1 729 ? 11.442 16.083 -19.011 1.00 79.25 729 ILE A N 1
ATOM 5619 C CA . ILE A 1 729 ? 12.570 17.025 -18.875 1.00 79.25 729 ILE A CA 1
ATOM 5620 C C . ILE A 1 729 ? 12.571 18.007 -20.064 1.00 79.25 729 ILE A C 1
ATOM 5622 O O . ILE A 1 729 ? 12.621 17.551 -21.214 1.00 79.25 729 ILE A O 1
ATOM 5626 N N . PRO A 1 730 ? 12.558 19.335 -19.832 1.00 80.62 730 PRO A N 1
ATOM 5627 C CA . PRO A 1 730 ? 12.532 20.313 -20.913 1.00 80.62 730 PRO A CA 1
ATOM 5628 C C . PRO A 1 730 ? 13.797 20.311 -21.783 1.00 80.62 730 PRO A C 1
ATOM 5630 O O . PRO A 1 730 ? 14.840 19.730 -21.467 1.00 80.62 730 PRO A O 1
ATOM 5633 N N . ASN A 1 731 ? 13.733 21.029 -22.909 1.00 83.25 731 ASN A N 1
ATOM 5634 C CA . ASN A 1 731 ? 14.828 21.062 -23.882 1.00 83.25 731 ASN A CA 1
ATOM 5635 C C . ASN A 1 731 ? 16.144 21.638 -23.338 1.00 83.25 731 ASN A C 1
ATOM 5637 O O . ASN A 1 731 ? 17.200 21.315 -23.878 1.00 83.25 731 ASN A O 1
ATOM 5641 N N . ASN A 1 732 ? 16.089 22.407 -22.251 1.00 87.06 732 ASN A N 1
ATOM 5642 C CA . ASN A 1 732 ? 17.253 22.951 -21.551 1.00 87.06 732 ASN A CA 1
ATOM 5643 C C . ASN A 1 732 ? 18.022 21.921 -20.692 1.00 87.06 732 ASN A C 1
ATOM 5645 O O . ASN A 1 732 ? 19.042 22.292 -20.115 1.00 87.06 732 ASN A O 1
ATOM 5649 N N . ASN A 1 733 ? 17.570 20.657 -20.632 1.00 87.94 733 ASN A N 1
ATOM 5650 C CA . ASN A 1 733 ? 18.166 19.565 -19.843 1.00 87.94 733 ASN A CA 1
ATOM 5651 C C . ASN A 1 733 ? 18.171 19.812 -18.322 1.00 87.94 733 ASN A C 1
ATOM 5653 O O . ASN A 1 733 ? 19.035 19.286 -17.613 1.00 87.94 733 ASN A O 1
ATOM 5657 N N . THR A 1 734 ? 17.222 20.605 -17.823 1.00 88.25 734 THR A N 1
ATOM 5658 C CA . THR A 1 734 ? 17.080 20.901 -16.395 1.00 88.25 734 THR A CA 1
ATOM 5659 C C . THR A 1 734 ? 15.970 20.056 -15.775 1.00 88.25 734 THR A C 1
ATOM 5661 O O . THR A 1 734 ? 14.826 20.115 -16.217 1.00 88.25 734 THR A O 1
ATOM 5664 N N . LEU A 1 735 ? 16.287 19.305 -14.719 1.00 86.62 735 LEU A N 1
ATOM 5665 C CA . LEU A 1 735 ? 15.285 18.735 -13.821 1.00 86.62 735 LEU A CA 1
ATOM 5666 C C . LEU A 1 735 ? 14.856 19.805 -12.811 1.00 86.62 735 LEU A C 1
ATOM 5668 O O . LEU A 1 735 ? 15.610 20.132 -11.896 1.00 86.62 735 LEU A O 1
ATOM 5672 N N . THR A 1 736 ? 13.644 20.327 -12.963 1.00 86.75 736 THR A N 1
ATOM 5673 C CA . THR A 1 736 ? 13.050 21.281 -12.017 1.00 86.75 736 THR A CA 1
ATOM 5674 C C . THR A 1 736 ? 12.255 20.528 -10.952 1.00 86.75 736 THR A C 1
ATOM 5676 O O . THR A 1 736 ? 11.295 19.830 -11.284 1.00 86.75 736 THR A O 1
ATOM 5679 N N . ASN A 1 737 ? 12.651 20.675 -9.686 1.00 86.19 737 ASN A N 1
ATOM 5680 C CA . ASN A 1 737 ? 12.074 19.991 -8.529 1.00 86.19 737 ASN A CA 1
ATOM 5681 C C . ASN A 1 737 ? 11.388 20.999 -7.588 1.00 86.19 737 ASN A C 1
ATOM 5683 O O . ASN A 1 737 ? 12.014 21.610 -6.718 1.00 86.19 737 ASN A O 1
ATOM 5687 N N . ALA A 1 738 ? 10.079 21.159 -7.764 1.00 88.00 738 ALA A N 1
ATOM 5688 C CA . ALA A 1 738 ? 9.207 22.003 -6.955 1.00 88.00 738 ALA A CA 1
ATOM 5689 C C . ALA A 1 738 ? 8.827 21.294 -5.641 1.00 88.00 738 ALA A C 1
ATOM 5691 O O . ALA A 1 738 ? 7.712 20.797 -5.457 1.00 88.00 738 ALA A O 1
ATOM 5692 N N . ARG A 1 739 ? 9.783 21.242 -4.704 1.00 89.56 739 ARG A N 1
ATOM 5693 C CA . ARG A 1 739 ? 9.710 20.422 -3.476 1.00 89.56 739 ARG A CA 1
ATOM 5694 C C . ARG A 1 739 ? 8.539 20.737 -2.545 1.00 89.56 739 ARG A C 1
ATOM 5696 O O . ARG A 1 739 ? 8.088 19.855 -1.813 1.00 89.56 739 ARG A O 1
ATOM 5703 N N . ASN A 1 740 ? 8.096 21.991 -2.529 1.00 88.94 740 ASN A N 1
ATOM 5704 C CA . ASN A 1 740 ? 7.061 22.471 -1.612 1.00 88.94 740 ASN A CA 1
ATOM 5705 C C . ASN A 1 740 ? 5.653 22.429 -2.218 1.00 88.94 740 ASN A C 1
ATOM 5707 O O . ASN A 1 740 ? 4.689 22.683 -1.503 1.00 88.94 740 ASN A O 1
ATOM 5711 N N . GLN A 1 741 ? 5.523 22.069 -3.496 1.00 88.94 741 GLN A N 1
ATOM 5712 C CA . GLN A 1 741 ? 4.231 22.029 -4.167 1.00 88.94 741 GLN A CA 1
ATOM 5713 C C . GLN A 1 741 ? 3.346 20.922 -3.571 1.00 88.94 741 GLN A C 1
ATOM 5715 O O . GLN A 1 741 ? 3.784 19.770 -3.506 1.00 88.94 741 GLN A O 1
ATOM 5720 N N . PRO A 1 742 ? 2.109 21.210 -3.135 1.00 92.12 742 PRO A N 1
ATOM 5721 C CA . PRO A 1 742 ? 1.149 20.166 -2.805 1.00 92.12 742 PRO A CA 1
ATOM 5722 C C . PRO A 1 742 ? 0.842 19.313 -4.037 1.00 92.12 742 PRO A C 1
ATOM 5724 O O . PRO A 1 742 ? 0.584 19.828 -5.121 1.00 92.12 742 PRO A O 1
ATOM 5727 N N . ASN A 1 743 ? 0.870 17.999 -3.869 1.00 91.62 743 ASN A N 1
ATOM 5728 C CA . ASN A 1 743 ? 0.780 17.033 -4.962 1.00 91.62 743 ASN A CA 1
ATOM 5729 C C . ASN A 1 743 ? -0.216 15.910 -4.678 1.00 91.62 743 ASN A C 1
ATOM 5731 O O . ASN A 1 743 ? -0.318 14.994 -5.473 1.00 91.62 743 ASN A O 1
ATOM 5735 N N . ILE A 1 744 ? -0.956 15.945 -3.573 1.00 93.19 744 ILE A N 1
ATOM 5736 C CA . ILE A 1 744 ? -2.004 14.962 -3.288 1.00 93.19 744 ILE A CA 1
ATOM 5737 C C . ILE A 1 744 ? -3.224 15.653 -2.683 1.00 93.19 744 ILE A C 1
ATOM 5739 O O . ILE A 1 744 ? -3.086 16.550 -1.851 1.00 93.19 744 ILE A O 1
ATOM 5743 N N . LYS A 1 745 ? -4.416 15.226 -3.100 1.00 93.00 745 LYS A N 1
ATOM 5744 C CA . LYS A 1 745 ? -5.718 15.636 -2.562 1.00 93.00 745 LYS A CA 1
ATOM 5745 C C . LYS A 1 745 ? -6.282 14.545 -1.652 1.00 93.00 745 LYS A C 1
ATOM 5747 O O . LYS A 1 745 ? -6.258 13.368 -2.019 1.00 93.00 745 LYS A O 1
ATOM 5752 N N . VAL A 1 746 ? -6.783 14.934 -0.477 1.00 91.38 746 VAL A N 1
ATOM 5753 C CA . VAL A 1 746 ? -7.225 14.009 0.584 1.00 91.38 746 VAL A CA 1
ATOM 5754 C C . VAL A 1 746 ? -8.643 14.359 1.055 1.00 91.38 746 VAL A C 1
ATOM 5756 O O . VAL A 1 746 ? -8.901 15.528 1.355 1.00 91.38 746 VAL A O 1
ATOM 5759 N N . PRO A 1 747 ? -9.558 13.377 1.200 1.00 86.56 747 PRO A N 1
ATOM 5760 C CA . PRO A 1 747 ? -9.359 11.928 1.035 1.00 86.56 747 PRO A CA 1
ATOM 5761 C C . PRO A 1 747 ? -9.313 11.454 -0.424 1.00 86.56 747 PRO A C 1
ATOM 5763 O O . PRO A 1 747 ? -8.783 10.383 -0.693 1.00 86.56 747 PRO A O 1
ATOM 5766 N N . ASP A 1 748 ? -9.835 12.236 -1.362 1.00 89.56 748 ASP A N 1
ATOM 5767 C CA . ASP A 1 748 ? -9.744 11.978 -2.797 1.00 89.56 748 ASP A CA 1
ATOM 5768 C C . ASP A 1 748 ? -9.873 13.294 -3.584 1.00 89.56 748 ASP A C 1
ATOM 5770 O O . ASP A 1 748 ? -9.907 14.378 -2.998 1.00 89.56 748 ASP A O 1
ATOM 5774 N N . TYR A 1 749 ? -9.887 13.212 -4.917 1.00 90.12 749 TYR A N 1
ATOM 5775 C CA . TYR A 1 749 ? -9.934 14.393 -5.776 1.00 90.12 749 TYR A CA 1
ATOM 5776 C C . TYR A 1 749 ? -11.244 15.188 -5.644 1.00 90.12 749 TYR A C 1
ATOM 5778 O O . TYR A 1 749 ? -11.191 16.420 -5.608 1.00 90.12 749 TYR A O 1
ATOM 5786 N N . ASP A 1 750 ? -12.382 14.495 -5.561 1.00 89.75 750 ASP A N 1
ATOM 5787 C CA . ASP A 1 750 ? -13.728 15.081 -5.626 1.00 89.75 750 ASP A CA 1
ATOM 5788 C C . ASP A 1 750 ? -14.198 15.599 -4.261 1.00 89.75 750 ASP A C 1
ATOM 5790 O O . ASP A 1 750 ? -14.932 16.581 -4.180 1.00 89.75 750 ASP A O 1
ATOM 5794 N N . HIS A 1 751 ? -13.729 14.976 -3.180 1.00 90.50 751 HIS A N 1
ATOM 5795 C CA . HIS A 1 751 ? -14.110 15.292 -1.801 1.00 90.50 751 HIS A CA 1
ATOM 5796 C C . HIS A 1 751 ? -12.965 15.921 -1.002 1.00 90.50 751 HIS A C 1
ATOM 5798 O O . HIS A 1 751 ? -12.979 15.902 0.229 1.00 90.50 751 HIS A O 1
ATOM 5804 N N . SER A 1 752 ? -11.945 16.445 -1.687 1.00 89.69 752 SER A N 1
ATOM 5805 C CA . SER A 1 752 ? -10.738 16.969 -1.052 1.00 89.69 752 SER A CA 1
ATOM 5806 C C . SER A 1 752 ? -11.053 18.044 -0.011 1.00 89.69 752 SER A C 1
ATOM 5808 O O . SER A 1 752 ? -11.642 19.078 -0.323 1.00 89.69 752 SER A O 1
ATOM 5810 N N . THR A 1 753 ? -10.590 17.833 1.217 1.00 87.06 753 THR A N 1
ATOM 5811 C CA . THR A 1 753 ? -10.653 18.828 2.302 1.00 87.06 753 THR A CA 1
ATOM 5812 C C . THR A 1 753 ? -9.317 19.536 2.510 1.00 87.06 753 THR A C 1
ATOM 5814 O O . THR A 1 753 ? -9.269 20.605 3.117 1.00 87.06 753 THR A O 1
ATOM 5817 N N . GLN A 1 754 ? -8.232 18.953 1.997 1.00 90.06 754 GLN A N 1
ATOM 5818 C CA . GLN A 1 754 ? -6.880 19.489 2.080 1.00 90.06 754 GLN A CA 1
ATOM 5819 C C . GLN A 1 754 ? -5.997 18.941 0.956 1.00 90.06 754 GLN A C 1
ATOM 5821 O O . GLN A 1 754 ? -6.216 17.836 0.453 1.00 90.06 754 GLN A O 1
ATOM 5826 N N . SER A 1 755 ? -4.952 19.698 0.630 1.00 93.00 755 SER A N 1
ATOM 5827 C CA . SER A 1 755 ? -3.857 19.247 -0.228 1.00 93.00 755 SER A CA 1
ATOM 5828 C C . SER A 1 755 ? -2.596 19.061 0.611 1.00 93.00 755 SER A C 1
ATOM 5830 O O . SER A 1 755 ? -2.285 19.909 1.447 1.00 93.00 755 SER A O 1
ATOM 5832 N N . LEU A 1 756 ? -1.868 17.966 0.397 1.00 94.06 756 LEU A N 1
ATOM 5833 C CA . LEU A 1 756 ? -0.622 17.669 1.111 1.00 94.06 756 LEU A CA 1
ATOM 5834 C C . LEU A 1 756 ? 0.565 17.641 0.145 1.00 94.06 756 LEU A C 1
ATOM 5836 O O . LEU A 1 756 ? 0.401 17.469 -1.063 1.00 94.06 756 LEU A O 1
ATOM 5840 N N . THR A 1 757 ? 1.769 17.795 0.691 1.00 94.69 757 THR A N 1
ATOM 5841 C CA . THR A 1 757 ? 3.024 17.626 -0.046 1.00 94.69 757 THR A CA 1
ATOM 5842 C C . THR A 1 757 ? 3.646 16.301 0.365 1.00 94.69 757 THR A C 1
ATOM 5844 O O . THR A 1 757 ? 4.298 16.218 1.407 1.00 94.69 757 THR A O 1
ATOM 5847 N N . MET A 1 758 ? 3.480 15.283 -0.466 1.00 93.62 758 MET A N 1
ATOM 5848 C CA . MET A 1 758 ? 3.933 13.917 -0.228 1.00 93.62 758 MET A CA 1
ATOM 5849 C C . MET A 1 758 ? 5.194 13.591 -1.040 1.00 93.62 758 MET A C 1
ATOM 5851 O O . MET A 1 758 ? 5.420 14.150 -2.120 1.00 93.62 758 MET A O 1
ATOM 5855 N N . GLY A 1 759 ? 6.024 12.694 -0.507 1.00 91.69 759 GLY A N 1
ATOM 5856 C CA . GLY A 1 759 ? 7.212 12.157 -1.166 1.00 91.69 759 GLY A CA 1
ATOM 5857 C C . GLY A 1 759 ? 7.061 10.710 -1.625 1.00 91.69 759 GLY A C 1
ATOM 5858 O O . GLY A 1 759 ? 6.028 10.069 -1.413 1.00 91.69 759 GLY A O 1
ATOM 5859 N N . GLY A 1 760 ? 8.113 10.202 -2.267 1.00 89.12 760 GLY A N 1
ATOM 5860 C CA . GLY A 1 760 ? 8.180 8.812 -2.724 1.00 89.12 760 GLY A CA 1
ATOM 5861 C C . GLY A 1 760 ? 7.111 8.439 -3.758 1.00 89.12 760 GLY A C 1
ATOM 5862 O O . GLY A 1 760 ? 6.579 9.312 -4.452 1.00 89.12 760 GLY A O 1
ATOM 5863 N N . CYS A 1 761 ? 6.775 7.149 -3.827 1.00 89.00 761 CYS A N 1
ATOM 5864 C CA . CYS A 1 761 ? 5.818 6.591 -4.785 1.00 89.00 761 CYS A CA 1
ATOM 5865 C C . CYS A 1 761 ? 4.452 7.301 -4.741 1.00 89.00 761 CYS A C 1
ATOM 5867 O O . CYS A 1 761 ? 3.974 7.793 -5.764 1.00 89.00 761 CYS A O 1
ATOM 5869 N N . MET A 1 762 ? 3.849 7.424 -3.553 1.00 92.94 762 MET A N 1
ATOM 5870 C CA . MET A 1 762 ? 2.556 8.088 -3.350 1.00 92.94 762 MET A CA 1
ATOM 5871 C C . MET A 1 762 ? 2.607 9.563 -3.758 1.00 92.94 762 MET A C 1
ATOM 5873 O O . MET A 1 762 ? 1.644 10.071 -4.321 1.00 92.94 762 MET A O 1
ATOM 5877 N N . GLY A 1 763 ? 3.722 10.257 -3.509 1.00 91.06 763 GLY A N 1
ATOM 5878 C CA . GLY A 1 763 ? 3.910 11.633 -3.968 1.00 91.06 763 GLY A CA 1
ATOM 5879 C C . GLY A 1 763 ? 4.006 11.741 -5.490 1.00 91.06 763 GLY A C 1
ATOM 5880 O O . GLY A 1 763 ? 3.365 12.600 -6.093 1.00 91.06 763 GLY A O 1
ATOM 5881 N N . CYS A 1 764 ? 4.775 10.857 -6.131 1.00 87.31 764 CYS A N 1
ATOM 5882 C CA . CYS A 1 764 ? 4.925 10.845 -7.586 1.00 87.31 764 CYS A CA 1
ATOM 5883 C C . CYS A 1 764 ? 3.575 10.566 -8.264 1.00 87.31 764 CYS A C 1
ATOM 5885 O O . CYS A 1 764 ? 3.103 11.366 -9.069 1.00 87.31 764 CYS A O 1
ATOM 5887 N N . HIS A 1 765 ? 2.890 9.499 -7.849 1.00 90.25 765 HIS A N 1
ATOM 5888 C CA . HIS A 1 765 ? 1.542 9.170 -8.314 1.00 90.25 765 HIS A CA 1
ATOM 5889 C C . HIS A 1 765 ? 0.492 10.208 -7.887 1.00 90.25 765 HIS A C 1
ATOM 5891 O O . HIS A 1 765 ? -0.524 10.384 -8.561 1.00 90.25 765 HIS A O 1
ATOM 5897 N N . GLY A 1 766 ? 0.739 10.956 -6.812 1.00 91.88 766 GLY A N 1
ATOM 5898 C CA . GLY A 1 766 ? -0.076 12.098 -6.418 1.00 91.88 766 GLY A CA 1
ATOM 5899 C C . GLY A 1 766 ? -0.161 13.156 -7.518 1.00 91.88 766 GLY A C 1
ATOM 5900 O O . GLY A 1 766 ? -1.237 13.713 -7.734 1.00 91.88 766 GLY A O 1
ATOM 5901 N N . ILE A 1 767 ? 0.908 13.387 -8.290 1.00 87.56 767 ILE A N 1
ATOM 5902 C CA . ILE A 1 767 ? 0.863 14.291 -9.455 1.00 87.56 767 ILE A CA 1
ATOM 5903 C C . ILE A 1 767 ? -0.180 13.798 -10.464 1.00 87.56 767 ILE A C 1
ATOM 5905 O O . ILE A 1 767 ? -0.979 14.593 -10.967 1.00 87.56 767 ILE A O 1
ATOM 5909 N N . ALA A 1 768 ? -0.224 12.484 -10.715 1.00 88.44 768 ALA A N 1
ATOM 5910 C CA . ALA A 1 768 ? -1.238 11.894 -11.578 1.00 88.44 768 ALA A CA 1
ATOM 5911 C C . ALA A 1 768 ? -2.646 12.114 -11.006 1.00 88.44 768 ALA A C 1
ATOM 5913 O O . ALA A 1 768 ? -3.554 12.476 -11.745 1.00 88.44 768 ALA A O 1
ATOM 5914 N N . GLN A 1 769 ? -2.846 11.989 -9.690 1.00 91.69 769 GLN A N 1
ATOM 5915 C CA . GLN A 1 769 ? -4.133 12.291 -9.052 1.00 91.69 769 GLN A CA 1
ATOM 5916 C C . GLN A 1 769 ? -4.519 13.778 -9.158 1.00 91.69 769 GLN A C 1
ATOM 5918 O O . GLN A 1 769 ? -5.651 14.094 -9.515 1.00 91.69 769 GLN A O 1
ATOM 5923 N N . SER A 1 770 ? -3.610 14.686 -8.811 1.00 88.38 770 SER A N 1
ATOM 5924 C CA . SER A 1 770 ? -3.899 16.098 -8.556 1.00 88.38 770 SER A CA 1
ATOM 5925 C C . SER A 1 770 ? -3.781 16.967 -9.811 1.00 88.38 770 SER A C 1
ATOM 5927 O O . SER A 1 770 ? -4.766 17.603 -10.191 1.00 88.38 770 SER A O 1
ATOM 5929 N N . SER A 1 771 ? -2.619 16.973 -10.468 1.00 83.56 771 SER A N 1
ATOM 5930 C CA . SER A 1 771 ? -2.353 17.769 -11.673 1.00 83.56 771 SER A CA 1
ATOM 5931 C C . SER A 1 771 ? -2.975 17.147 -12.924 1.00 83.56 771 SER A C 1
ATOM 5933 O O . SER A 1 771 ? -3.563 17.864 -13.727 1.00 83.56 771 SER A O 1
ATOM 5935 N N . LEU A 1 772 ? -2.885 15.820 -13.085 1.00 83.81 772 LEU A N 1
ATOM 5936 C CA . LEU A 1 772 ? -3.361 15.142 -14.303 1.00 83.81 772 LEU A CA 1
ATOM 5937 C C . LEU A 1 772 ? -4.806 14.639 -14.201 1.00 83.81 772 LEU A C 1
ATOM 5939 O O . LEU A 1 772 ? -5.401 14.294 -15.219 1.00 83.81 772 LEU A O 1
ATOM 5943 N N . LYS A 1 773 ? -5.384 14.619 -12.992 1.00 89.62 773 LYS A N 1
ATOM 5944 C CA . LYS A 1 773 ? -6.737 14.108 -12.703 1.00 89.62 773 LYS A CA 1
ATOM 5945 C C . LYS A 1 773 ? -6.945 12.638 -13.093 1.00 89.62 773 LYS A C 1
ATOM 5947 O O . LYS A 1 773 ? -8.038 12.232 -13.468 1.00 89.62 773 LYS A O 1
ATOM 5952 N N . GLN A 1 774 ? -5.909 11.817 -12.974 1.00 89.94 774 GLN A N 1
ATOM 5953 C CA . GLN A 1 774 ? -5.879 10.412 -13.392 1.00 89.94 774 GLN A CA 1
ATOM 5954 C C . GLN A 1 774 ? -5.945 9.412 -12.225 1.00 89.94 774 GLN A C 1
ATOM 5956 O O . GLN A 1 774 ? -5.552 8.257 -12.361 1.00 89.94 774 GLN A O 1
ATOM 5961 N N . GLY A 1 775 ? -6.446 9.833 -11.059 1.00 88.25 775 GLY A N 1
ATOM 5962 C CA . GLY A 1 775 ? -6.757 8.910 -9.961 1.00 88.25 775 GLY A CA 1
ATOM 5963 C C . GLY A 1 775 ? -5.568 8.070 -9.479 1.00 88.25 775 GLY A C 1
ATOM 5964 O O . GLY A 1 775 ? -5.766 6.902 -9.169 1.00 88.25 775 GLY A O 1
ATOM 5965 N N . PHE A 1 776 ? -4.367 8.666 -9.435 1.00 92.81 776 PHE A N 1
ATOM 5966 C CA . PHE A 1 776 ? -3.063 8.039 -9.140 1.00 92.81 776 PHE A CA 1
ATOM 5967 C C . PHE A 1 776 ? -2.462 7.139 -10.228 1.00 92.81 776 PHE A C 1
ATOM 5969 O O . PHE A 1 776 ? -1.396 6.579 -9.998 1.00 92.81 776 PHE A O 1
ATOM 5976 N N . SER A 1 777 ? -3.053 7.011 -11.414 1.00 92.19 777 SER A N 1
ATOM 5977 C CA . SER A 1 777 ? -2.494 6.167 -12.476 1.00 92.19 777 SER A CA 1
ATOM 5978 C C . SER A 1 777 ? -1.844 6.991 -13.582 1.00 92.19 777 SER A C 1
ATOM 5980 O O . SER A 1 777 ? -2.505 7.811 -14.205 1.00 92.19 777 SER A O 1
ATOM 5982 N N . PHE A 1 778 ? -0.574 6.716 -13.890 1.00 87.75 778 PHE A N 1
ATOM 5983 C CA . PHE A 1 778 ? 0.096 7.249 -15.087 1.00 87.75 778 PHE A CA 1
ATOM 5984 C C . PHE A 1 778 ? -0.260 6.471 -16.365 1.00 87.75 778 PHE A C 1
ATOM 5986 O O . PHE A 1 778 ? 0.181 6.825 -17.456 1.00 87.75 778 PHE A O 1
ATOM 5993 N N . LEU A 1 779 ? -1.027 5.376 -16.271 1.00 91.38 779 LEU A N 1
ATOM 5994 C CA . LEU A 1 779 ? -1.388 4.590 -17.455 1.00 91.38 779 LEU A CA 1
ATOM 5995 C C . LEU A 1 779 ? -2.422 5.319 -18.323 1.00 91.38 779 LEU A C 1
ATOM 5997 O O . LEU A 1 779 ? -2.404 5.168 -19.544 1.00 91.38 779 LEU A O 1
ATOM 6001 N N . PHE A 1 780 ? -3.291 6.129 -17.710 1.00 91.19 780 PHE A N 1
ATOM 6002 C CA . PHE A 1 780 ? -4.382 6.840 -18.389 1.00 91.19 780 PHE A CA 1
ATOM 6003 C C . PHE A 1 780 ? -3.916 8.048 -19.211 1.00 91.19 780 PHE A C 1
ATOM 6005 O O . PHE A 1 780 ? -4.678 8.541 -20.045 1.00 91.19 780 PHE A O 1
ATOM 6012 N N . ASP A 1 781 ? -2.655 8.463 -19.071 1.00 86.12 781 ASP A N 1
ATOM 6013 C CA . ASP A 1 781 ? -2.003 9.404 -19.987 1.00 86.12 781 ASP A CA 1
ATOM 6014 C C . ASP A 1 781 ? -2.134 8.963 -21.456 1.00 86.12 781 ASP A C 1
ATOM 6016 O O . ASP A 1 781 ? -2.315 9.792 -22.346 1.00 86.12 781 ASP A O 1
ATOM 6020 N N . ALA A 1 782 ? -2.145 7.649 -21.715 1.00 86.88 782 ALA A N 1
ATOM 6021 C CA . ALA A 1 782 ? -2.300 7.069 -23.050 1.00 86.88 782 ALA A CA 1
ATOM 6022 C C . ALA A 1 782 ? -3.598 7.472 -23.772 1.00 86.88 782 ALA A C 1
ATOM 6024 O O . ALA A 1 782 ? -3.685 7.331 -24.994 1.00 86.88 782 ALA A O 1
ATOM 6025 N N . ILE A 1 783 ? -4.612 7.927 -23.035 1.00 88.69 783 ILE A N 1
ATOM 6026 C CA . ILE A 1 783 ? -5.930 8.272 -23.573 1.00 88.69 783 ILE A CA 1
ATOM 6027 C C . ILE A 1 783 ? -6.355 9.715 -23.292 1.00 88.69 783 ILE A C 1
ATOM 6029 O O . ILE A 1 783 ? -7.473 10.103 -23.632 1.00 88.69 783 ILE A O 1
ATOM 6033 N N . ASN A 1 784 ? -5.484 10.518 -22.683 1.00 84.19 784 ASN A N 1
ATOM 6034 C CA . ASN A 1 784 ? -5.807 11.890 -22.334 1.00 84.19 784 ASN A CA 1
ATOM 6035 C C . ASN A 1 784 ? -5.882 12.773 -23.601 1.00 84.19 784 ASN A C 1
ATOM 6037 O O . ASN A 1 784 ? -4.869 12.950 -24.287 1.00 84.19 784 ASN A O 1
ATOM 6041 N N . PRO A 1 785 ? -7.048 13.361 -23.931 1.00 76.81 785 PRO A N 1
ATOM 6042 C CA . PRO A 1 785 ? -7.231 14.105 -25.174 1.00 76.81 785 PRO A CA 1
ATOM 6043 C C . PRO A 1 785 ? -6.433 15.411 -25.227 1.00 76.81 785 PRO A C 1
ATOM 6045 O O . PRO A 1 785 ? -6.128 15.873 -26.326 1.00 76.81 785 PRO A O 1
ATOM 6048 N N . THR A 1 786 ? -6.078 15.998 -24.076 1.00 74.12 786 THR A N 1
ATOM 6049 C CA . THR A 1 786 ? -5.260 17.223 -24.033 1.00 74.12 786 THR A CA 1
ATOM 6050 C C . THR A 1 786 ? -3.799 16.960 -24.377 1.00 74.12 786 THR A C 1
ATOM 6052 O O . THR A 1 786 ? -3.079 17.891 -24.726 1.00 74.12 786 THR A O 1
ATOM 6055 N N . LEU A 1 787 ? -3.376 15.698 -24.299 1.00 72.44 787 LEU A N 1
ATOM 6056 C CA . LEU A 1 787 ? -2.005 15.270 -24.540 1.00 72.44 787 LEU A CA 1
ATOM 6057 C C . LEU A 1 787 ? -1.909 14.609 -25.920 1.00 72.44 787 LEU A C 1
ATOM 6059 O O . LEU A 1 787 ? -1.117 15.007 -26.766 1.00 72.44 787 LEU A O 1
ATOM 6063 N N . GLY A 1 788 ? -2.821 13.686 -26.222 1.00 67.88 788 GLY A N 1
ATOM 6064 C CA . GLY A 1 788 ? -2.785 12.840 -27.414 1.00 67.88 788 GLY A CA 1
ATOM 6065 C C . GLY A 1 788 ? -3.026 13.507 -28.774 1.00 67.88 788 GLY A C 1
ATOM 6066 O O . GLY A 1 788 ? -2.904 12.826 -29.790 1.00 67.88 788 GLY A O 1
ATOM 6067 N N . ASN A 1 789 ? -3.433 14.783 -28.848 1.00 75.94 789 ASN A N 1
ATOM 6068 C CA . ASN A 1 789 ? -3.971 15.400 -30.079 1.00 75.94 789 ASN A CA 1
ATOM 6069 C C . ASN A 1 789 ? -5.033 14.510 -30.773 1.00 75.94 789 ASN A C 1
ATOM 6071 O O . ASN A 1 789 ? -5.063 14.378 -31.997 1.00 75.94 789 ASN A O 1
ATOM 6075 N N . GLY A 1 790 ? -5.878 13.838 -29.983 1.00 77.44 790 GLY A N 1
ATOM 6076 C CA . GLY A 1 790 ? -6.884 12.879 -30.463 1.00 77.44 790 GLY A CA 1
ATOM 6077 C C . GLY A 1 790 ? -6.357 11.473 -30.791 1.00 77.44 790 GLY A C 1
ATOM 6078 O O . GLY A 1 790 ? -7.149 10.575 -31.074 1.00 77.44 790 GLY A O 1
ATOM 6079 N N . ILE A 1 791 ? -5.045 11.242 -30.727 1.00 85.19 791 ILE A N 1
ATOM 6080 C CA . ILE A 1 791 ? -4.434 9.918 -30.853 1.00 85.19 791 ILE A CA 1
ATOM 6081 C C . ILE A 1 791 ? -4.325 9.291 -29.460 1.00 85.19 791 ILE A C 1
ATOM 6083 O O . ILE A 1 791 ? -3.818 9.907 -28.530 1.00 85.19 791 ILE A O 1
ATOM 6087 N N . THR A 1 792 ? -4.775 8.044 -29.331 1.00 89.44 792 THR A N 1
ATOM 6088 C CA . THR A 1 792 ? -4.690 7.270 -28.083 1.00 89.44 792 THR A CA 1
ATOM 6089 C C . THR A 1 792 ? -3.869 5.990 -28.257 1.00 89.44 792 THR A C 1
ATOM 6091 O O . THR A 1 792 ? -3.832 5.424 -29.360 1.00 89.44 792 THR A O 1
ATOM 6094 N N . GLY A 1 793 ? -3.230 5.548 -27.173 1.00 89.75 793 GLY A N 1
ATOM 6095 C CA . GLY A 1 793 ? -2.290 4.423 -27.105 1.00 89.75 793 GLY A CA 1
ATOM 6096 C C . GLY A 1 793 ? -0.880 4.870 -26.703 1.00 89.75 793 GLY A C 1
ATOM 6097 O O . GLY A 1 793 ? -0.645 6.048 -26.455 1.00 89.75 793 GLY A O 1
ATOM 6098 N N . PHE A 1 794 ? 0.082 3.948 -26.654 1.00 89.69 794 PHE A N 1
ATOM 6099 C CA . PHE A 1 794 ? 1.496 4.278 -26.415 1.00 89.69 794 PHE A CA 1
ATOM 6100 C C . PHE A 1 794 ? 2.263 4.427 -27.738 1.00 89.69 794 PHE A C 1
ATOM 6102 O O . PHE A 1 794 ? 2.018 3.700 -28.704 1.00 89.69 794 PHE A O 1
ATOM 6109 N N . ALA A 1 795 ? 3.207 5.373 -27.796 1.00 87.69 795 ALA A N 1
ATOM 6110 C CA . ALA A 1 795 ? 3.852 5.761 -29.054 1.00 87.69 795 ALA A CA 1
ATOM 6111 C C . ALA A 1 795 ? 4.695 4.639 -29.694 1.00 87.69 795 ALA A C 1
ATOM 6113 O O . ALA A 1 795 ? 4.518 4.329 -30.874 1.00 87.69 795 ALA A O 1
ATOM 6114 N N . ASN A 1 796 ? 5.617 4.055 -28.924 1.00 90.62 796 ASN A N 1
ATOM 6115 C CA . ASN A 1 796 ? 6.544 2.991 -29.320 1.00 90.62 796 ASN A CA 1
ATOM 6116 C C . ASN A 1 796 ? 7.194 2.349 -28.077 1.00 90.62 796 ASN A C 1
ATOM 6118 O O . ASN A 1 796 ? 7.217 2.998 -27.026 1.00 90.62 796 ASN A O 1
ATOM 6122 N N . PRO A 1 797 ? 7.747 1.124 -28.174 1.00 93.75 797 PRO A N 1
ATOM 6123 C CA . PRO A 1 797 ? 8.611 0.588 -27.131 1.00 93.75 797 PRO A CA 1
ATOM 6124 C C . PRO A 1 797 ? 9.977 1.276 -27.159 1.00 93.75 797 PRO A C 1
ATOM 6126 O O . PRO A 1 797 ? 10.370 1.876 -28.164 1.00 93.75 797 PRO A O 1
ATOM 6129 N N . GLU A 1 798 ? 10.713 1.159 -26.063 1.00 93.75 798 GLU A N 1
ATOM 6130 C CA . GLU A 1 798 ? 12.100 1.609 -25.973 1.00 93.75 798 GLU A CA 1
ATOM 6131 C C . GLU A 1 798 ? 13.065 0.475 -26.292 1.00 93.75 798 GLU A C 1
ATOM 6133 O O . GLU A 1 798 ? 12.965 -0.606 -25.709 1.00 93.75 798 GLU A O 1
ATOM 6138 N N . THR A 1 799 ? 14.037 0.723 -27.171 1.00 94.50 799 THR A N 1
ATOM 6139 C CA . THR A 1 799 ? 15.104 -0.254 -27.394 1.00 94.50 799 THR A CA 1
ATOM 6140 C C . THR A 1 799 ? 16.142 -0.236 -26.269 1.00 94.50 799 THR A C 1
ATOM 6142 O O . THR A 1 799 ? 16.472 0.815 -25.708 1.00 94.50 799 THR A O 1
ATOM 6145 N N . VAL A 1 800 ? 16.679 -1.415 -25.950 1.00 94.62 800 VAL A N 1
ATOM 6146 C CA . VAL A 1 800 ? 17.795 -1.596 -25.016 1.00 94.62 800 VAL A CA 1
ATOM 6147 C C . VAL A 1 800 ? 19.010 -0.814 -25.517 1.00 94.62 800 VAL A C 1
ATOM 6149 O O . VAL A 1 800 ? 19.393 -0.904 -26.684 1.00 94.62 800 VAL A O 1
ATOM 6152 N N . GLY A 1 801 ? 19.619 -0.060 -24.612 1.00 91.06 801 GLY A N 1
ATOM 6153 C CA . GLY A 1 801 ? 20.760 0.814 -24.821 1.00 91.06 801 GLY A CA 1
ATOM 6154 C C . GLY A 1 801 ? 20.564 2.186 -24.172 1.00 91.06 801 GLY A C 1
ATOM 6155 O O . GLY A 1 801 ? 19.480 2.535 -23.690 1.00 91.06 801 GLY A O 1
ATOM 6156 N N . LEU A 1 802 ? 21.638 2.977 -24.199 1.00 89.94 802 LEU A N 1
ATOM 6157 C CA . LEU A 1 802 ? 21.635 4.397 -23.857 1.00 89.94 802 LEU A CA 1
ATOM 6158 C C . LEU A 1 802 ? 21.632 5.219 -25.157 1.00 89.94 802 LEU A C 1
ATOM 6160 O O . LEU A 1 802 ? 22.690 5.362 -25.773 1.00 89.94 802 LEU A O 1
ATOM 6164 N N . PRO A 1 803 ? 20.480 5.725 -25.624 1.00 87.06 803 PRO A N 1
ATOM 6165 C CA . PRO A 1 803 ? 20.439 6.545 -26.825 1.00 87.06 803 PRO A CA 1
ATOM 6166 C C . PRO A 1 803 ? 20.790 8.008 -26.513 1.00 87.06 803 PRO A C 1
ATOM 6168 O O . PRO A 1 803 ? 20.984 8.408 -25.360 1.00 87.06 803 PRO A O 1
ATOM 6171 N N . ASP A 1 804 ? 20.840 8.831 -27.560 1.00 84.50 804 ASP A N 1
ATOM 6172 C CA . ASP A 1 804 ? 21.092 10.261 -27.426 1.00 84.50 804 ASP A CA 1
ATOM 6173 C C . ASP A 1 804 ? 19.967 10.976 -26.632 1.00 84.50 804 ASP A C 1
ATOM 6175 O O . ASP A 1 804 ? 18.823 10.506 -26.585 1.00 84.50 804 ASP A O 1
ATOM 6179 N N . PRO A 1 805 ? 20.249 12.138 -26.020 1.00 81.31 805 PRO A N 1
ATOM 6180 C CA . PRO A 1 805 ? 19.287 12.838 -25.170 1.00 81.31 805 PRO A CA 1
ATOM 6181 C C . PRO A 1 805 ? 17.994 13.255 -25.875 1.00 81.31 805 PRO A C 1
ATOM 6183 O O . PRO A 1 805 ? 16.952 13.323 -25.223 1.00 81.31 805 PRO A O 1
ATOM 6186 N N . ARG A 1 806 ? 18.000 13.522 -27.192 1.00 82.56 806 ARG A N 1
ATOM 6187 C CA . ARG A 1 806 ? 16.747 13.834 -27.904 1.00 82.56 806 ARG A CA 1
ATOM 6188 C C . ARG A 1 806 ? 15.860 12.600 -27.975 1.00 82.56 806 ARG A C 1
ATOM 6190 O O . ARG A 1 806 ? 14.665 12.706 -27.709 1.00 82.56 806 ARG A O 1
ATOM 6197 N N . THR A 1 807 ? 16.446 11.438 -28.256 1.00 85.12 807 THR A N 1
ATOM 6198 C CA . THR A 1 807 ? 15.732 10.158 -28.218 1.00 85.12 807 THR A CA 1
ATOM 6199 C C . THR A 1 807 ? 15.220 9.851 -26.808 1.00 85.12 807 THR A C 1
ATOM 6201 O O . THR A 1 807 ? 14.048 9.524 -26.653 1.00 85.12 807 THR A O 1
ATOM 6204 N N . MET A 1 808 ? 16.021 10.050 -25.754 1.00 81.69 808 MET A N 1
ATOM 6205 C CA . MET A 1 808 ? 15.552 9.871 -24.367 1.00 81.69 808 MET A CA 1
ATOM 6206 C C . MET A 1 808 ? 14.374 10.791 -24.005 1.00 81.69 808 MET A C 1
ATOM 6208 O O . MET A 1 808 ? 13.409 10.354 -23.381 1.00 81.69 808 MET A O 1
ATOM 6212 N N . LYS A 1 809 ? 14.404 12.063 -24.418 1.00 78.81 809 LYS A N 1
ATOM 6213 C CA . LYS A 1 809 ? 13.266 12.981 -24.236 1.00 78.81 809 LYS A CA 1
ATOM 6214 C C . LYS A 1 809 ? 12.036 12.534 -25.027 1.00 78.81 809 LYS A C 1
ATOM 6216 O O . LYS A 1 809 ? 10.924 12.585 -24.512 1.00 78.81 809 LYS A O 1
ATOM 6221 N N . ALA A 1 810 ? 12.224 12.047 -26.254 1.00 79.44 810 ALA A N 1
ATOM 6222 C CA . ALA A 1 810 ? 11.138 11.484 -27.054 1.00 79.44 810 ALA A CA 1
ATOM 6223 C C . ALA A 1 810 ? 10.523 10.233 -26.402 1.00 79.44 810 ALA A C 1
ATOM 6225 O O . ALA A 1 810 ? 9.312 10.039 -26.487 1.00 79.44 810 ALA A O 1
ATOM 6226 N N . ARG A 1 811 ? 11.328 9.421 -25.705 1.00 82.44 811 ARG A N 1
ATOM 6227 C CA . ARG A 1 811 ? 10.844 8.304 -24.884 1.00 82.44 811 ARG A CA 1
ATOM 6228 C C . ARG A 1 811 ? 9.998 8.784 -23.707 1.00 82.44 811 ARG A C 1
ATOM 6230 O O . ARG A 1 811 ? 8.929 8.235 -23.487 1.00 82.44 811 ARG A O 1
ATOM 6237 N N . ALA A 1 812 ? 10.396 9.852 -23.015 1.00 74.56 812 ALA A N 1
ATOM 6238 C CA . ALA A 1 812 ? 9.584 10.454 -21.951 1.00 74.56 812 ALA A CA 1
ATOM 6239 C C . ALA A 1 812 ? 8.217 10.970 -22.454 1.00 74.56 812 ALA A C 1
ATOM 6241 O O . ALA A 1 812 ? 7.230 10.921 -21.729 1.00 74.56 812 ALA A O 1
ATOM 6242 N N . LEU A 1 813 ? 8.133 11.405 -23.717 1.00 70.50 813 LEU A N 1
ATOM 6243 C CA . LEU A 1 813 ? 6.885 11.851 -24.353 1.00 70.50 813 LEU A CA 1
ATOM 6244 C C . LEU A 1 813 ? 5.925 10.699 -24.722 1.00 70.50 813 LEU A C 1
ATOM 6246 O O . LEU A 1 813 ? 4.815 10.963 -25.180 1.00 70.50 813 LEU A O 1
ATOM 6250 N N . LYS A 1 814 ? 6.307 9.425 -24.537 1.00 67.56 814 LYS A N 1
ATOM 6251 C CA . LYS A 1 814 ? 5.495 8.259 -24.939 1.00 67.56 814 LYS A CA 1
ATOM 6252 C C . LYS A 1 814 ? 4.291 7.967 -24.029 1.00 67.56 814 LYS A C 1
ATOM 6254 O O . LYS A 1 814 ? 3.466 7.138 -24.413 1.00 67.56 814 LYS A O 1
ATOM 6259 N N . TYR A 1 815 ? 4.168 8.631 -22.875 1.00 65.62 815 TYR A N 1
ATOM 6260 C CA . TYR A 1 815 ? 2.954 8.655 -22.036 1.00 65.62 815 TYR A CA 1
ATOM 6261 C C . TYR A 1 815 ? 1.886 9.547 -22.702 1.00 65.62 815 TYR A C 1
ATOM 6263 O O . TYR A 1 815 ? 1.503 10.580 -22.181 1.00 65.62 815 TYR A O 1
ATOM 6271 N N . SER A 1 816 ? 1.563 9.203 -23.955 1.00 53.12 816 SER A N 1
ATOM 6272 C CA . SER A 1 816 ? 0.961 10.027 -25.016 1.00 53.12 816 SER A CA 1
ATOM 6273 C C . SER A 1 816 ? 0.984 11.542 -24.805 1.00 53.12 816 SER A C 1
ATOM 6275 O O . SER A 1 816 ? -0.052 12.173 -24.659 1.00 53.12 816 SER A O 1
ATOM 6277 N N . PHE A 1 817 ? 2.200 12.094 -24.936 1.00 56.22 817 PHE A N 1
ATOM 6278 C CA . PHE A 1 817 ? 2.552 13.498 -25.201 1.00 56.22 817 PHE A CA 1
ATOM 6279 C C . PHE A 1 817 ? 2.286 14.505 -24.062 1.00 56.22 817 PHE A C 1
ATOM 6281 O O . PHE A 1 817 ? 1.789 15.604 -24.291 1.00 56.22 817 PHE A O 1
ATOM 6288 N N . GLY A 1 818 ? 2.676 14.119 -22.842 1.00 55.97 818 GLY A N 1
ATOM 6289 C CA . GLY A 1 818 ? 2.433 14.825 -21.576 1.00 55.97 818 GLY A CA 1
ATOM 6290 C C . GLY A 1 818 ? 2.737 16.334 -21.496 1.00 55.97 818 GLY A C 1
ATOM 6291 O O . GLY A 1 818 ? 3.604 16.848 -22.211 1.00 55.97 818 GLY A O 1
ATOM 6292 N N . PRO A 1 819 ? 2.050 17.049 -20.580 1.00 52.47 819 PRO A N 1
ATOM 6293 C CA . PRO A 1 819 ? 2.257 18.467 -20.346 1.00 52.47 819 PRO A CA 1
ATOM 6294 C C . PRO A 1 819 ? 3.529 18.662 -19.519 1.00 52.47 819 PRO A C 1
ATOM 6296 O O . PRO A 1 819 ? 3.827 17.875 -18.624 1.00 52.47 819 PRO A O 1
ATOM 6299 N N . GLN A 1 820 ? 4.265 19.746 -19.757 1.00 56.62 820 GLN A N 1
ATOM 6300 C CA . GLN A 1 820 ? 5.217 20.209 -18.750 1.00 56.62 820 GLN A CA 1
ATOM 6301 C C . GLN A 1 820 ? 4.363 20.643 -17.551 1.00 56.62 820 GLN A C 1
ATOM 6303 O O . GLN A 1 820 ? 3.424 21.411 -17.740 1.00 56.62 820 GLN A O 1
ATOM 6308 N N . ASN A 1 821 ? 4.626 20.156 -16.335 1.00 62.97 821 ASN A N 1
ATOM 6309 C CA . ASN A 1 821 ? 3.925 20.624 -15.127 1.00 62.97 821 ASN A CA 1
ATOM 6310 C C . ASN A 1 821 ? 4.345 22.074 -14.765 1.00 62.97 821 ASN A C 1
ATOM 6312 O O . ASN A 1 821 ? 4.755 22.358 -13.644 1.00 62.97 821 ASN A O 1
ATOM 6316 N N . THR A 1 822 ? 4.348 22.980 -15.749 1.00 62.91 822 THR A N 1
ATOM 6317 C CA . THR A 1 822 ? 4.855 24.356 -15.692 1.00 62.91 822 THR A CA 1
ATOM 6318 C C . THR A 1 822 ? 4.021 25.228 -14.777 1.00 62.91 822 THR A C 1
ATOM 6320 O O . THR A 1 822 ? 4.591 26.041 -14.062 1.00 62.91 822 THR A O 1
ATOM 6323 N N . GLU A 1 823 ? 2.706 25.010 -14.713 1.00 65.38 823 GLU A N 1
ATOM 6324 C CA . GLU A 1 823 ? 1.829 25.721 -13.774 1.00 65.38 823 GLU A CA 1
ATOM 6325 C C . GLU A 1 823 ? 2.249 25.476 -12.315 1.00 65.38 823 GLU A C 1
ATOM 6327 O O . GLU A 1 823 ? 2.331 26.417 -11.527 1.00 65.38 823 GLU A O 1
ATOM 6332 N N . ALA A 1 824 ? 2.624 24.239 -11.967 1.00 61.09 824 ALA A N 1
ATOM 6333 C CA . ALA A 1 824 ? 3.146 23.919 -10.638 1.00 61.09 824 ALA A CA 1
ATOM 6334 C C . ALA A 1 824 ? 4.496 24.599 -10.345 1.00 61.09 824 ALA A C 1
ATOM 6336 O O . ALA A 1 824 ? 4.801 24.893 -9.193 1.00 61.09 824 ALA A O 1
ATOM 6337 N N . VAL A 1 825 ? 5.313 24.859 -11.370 1.00 60.44 825 VAL A N 1
ATOM 6338 C CA . VAL A 1 825 ? 6.576 25.605 -11.222 1.00 60.44 825 VAL A CA 1
ATOM 6339 C C . VAL A 1 825 ? 6.324 27.092 -11.038 1.00 60.44 825 VAL A C 1
ATOM 6341 O O . VAL A 1 825 ? 6.975 27.724 -10.212 1.00 60.44 825 VAL A O 1
ATOM 6344 N N . GLU A 1 826 ? 5.394 27.665 -11.798 1.00 68.19 826 GLU A N 1
ATOM 6345 C CA . GLU A 1 826 ? 4.986 29.060 -11.634 1.00 68.19 826 GLU A CA 1
ATOM 6346 C C . GLU A 1 826 ? 4.400 29.309 -10.244 1.00 68.19 826 GLU A C 1
ATOM 6348 O O . GLU A 1 826 ? 4.661 30.352 -9.652 1.00 68.19 826 GLU A O 1
ATOM 6353 N N . GLU A 1 827 ? 3.638 28.354 -9.706 1.00 65.56 827 GLU A N 1
ATOM 6354 C CA . GLU A 1 827 ? 3.123 28.416 -8.339 1.00 65.56 827 GLU A CA 1
ATOM 6355 C C . GLU A 1 827 ? 4.228 28.254 -7.292 1.00 65.56 827 GLU A C 1
ATOM 6357 O O . GLU A 1 827 ? 4.288 29.059 -6.370 1.00 65.56 827 GLU A O 1
ATOM 6362 N N . ALA A 1 828 ? 5.148 27.300 -7.460 1.00 62.66 828 ALA A N 1
ATOM 6363 C CA . ALA A 1 828 ? 6.266 27.105 -6.533 1.00 62.66 828 ALA A CA 1
ATOM 6364 C C . ALA A 1 828 ? 7.258 28.284 -6.484 1.00 62.66 828 ALA A C 1
ATOM 6366 O O . ALA A 1 828 ? 8.042 28.382 -5.542 1.00 62.66 828 ALA A O 1
ATOM 6367 N N . ASN A 1 829 ? 7.252 29.152 -7.500 1.00 62.75 829 ASN A N 1
ATOM 6368 C CA . ASN A 1 829 ? 8.057 30.374 -7.551 1.00 62.75 829 ASN A CA 1
ATOM 6369 C C . ASN A 1 829 ? 7.394 31.590 -6.877 1.00 62.75 829 ASN A C 1
ATOM 6371 O O . ASN A 1 829 ? 8.054 32.624 -6.749 1.00 62.75 829 ASN A O 1
ATOM 6375 N N . LYS A 1 830 ? 6.113 31.500 -6.499 1.00 64.38 830 LYS A N 1
ATOM 6376 C CA . LYS A 1 830 ? 5.405 32.526 -5.715 1.00 64.38 830 LYS A CA 1
ATOM 6377 C C . LYS A 1 830 ? 5.658 32.310 -4.230 1.00 64.38 830 LYS A C 1
ATOM 6379 O O . LYS A 1 830 ? 5.768 33.339 -3.525 1.00 64.38 830 LYS A O 1
#

InterPro domains:
  IPR015943 WD40/YVTN repeat-like-containing domain superfamily [G3DSA:2.130.10.10] (119-306)

Organism: NCBI:txid2681983

Foldseek 3Di:
DDPVVVVVVVVVVVVPPDDDDDADQKKKWWWFADAQFATKIFIFRGLSDPAGDGPAIDGAGDHAGDKAWAWEDALQKIKIWIDGQVDQFWIWMWIDNARHDIDHIDTDGAPGFRGDWEWFAALQKIKIWGAGNPQLFIWIWIGNVVPDIDHIGGDDDPARFHAWYWADAQQWIKIWGDHAQAFWIKIWIDNPPDIDPIDTQDGDDPFGWHYWEWFQALQWIKIWTATPVQWIWIWTQHLLRDIHDIDGAPAPPGDFDKRYWEDFFQKIWTKGFQWIWIDNVVRYIHTHDHDPDDGPGIIHMDMRLHGDLCLQFPAQQDQRQDDTPRYHQLSLLSSLVSNVFNQLAFFDDDALQRQLGHHRGTGSLQSFLFQEGPHHGNQLSFAWLCQQQPADDQAALLRGGQDDSRDFHDHHFPLCNVDAAADVPDDPRGSAAQQFQALLLFWKKFFALPPQDQQFDPDPLRFGDRLVTWTKTKTKGKHPQSRVVSNPDNHDDPFAQGDRFIKMKMWIKTFLVSDPPVCSLLFRKDFYWAWADALSRTYTYTGMIGTAKMWMWHGHSRQLLTKIWIKGFLPPQPHPVSPGGSNMFMKGLFFFEAAALDDLVAFDWAWEALQVDIDIDGADHGTGPFAVPDVNGKDACDRNHFHRMIDRGGFDDDSQHHPSQVVSQVVVLVSLVVDPSNPSGSCNRMGISGMDRDDAQDRHRRNLLPADCRSFNHGNPTSSAKADWFPPQDPNRYIYHLRQHFQAFTPADVSGPDTHITHHLSRHLSNCVHVVSHSSDLSSLQSDCVQQVSGGGFRGGDHHDDDHSVVSSVSSCRSRGDDGPVVSSVVSND

Secondary structure (DSSP, 8-state):
--HHHHHHHHHHHHTT-S------SPEEEEEEEETTTEEEEEEES-TTSSSPPPSEEEEEE---S----EEEEETTEEEEEEE-TT-TTEEEEEEESSSSS-PPPEEEE-S---S--EEEEETTEEEEEEE-TTT--EEEEEESSSSS-PPPEE---SS--TT-EEEEETTEEEEEE--TT-SEEEEEEE-SS-BPPPEEEEE-SSSPEEEEEEEEETTEEEEEEEETTS-EEEEEE-TTS-BPPPEE-BSS-SS--EEEEEEETTEEEEEETTEEEEESSSSB-EEEEE--S--SSPPEEEEE----HHHHH-SSPPPP----SS--HHHHHHHHHHHHHHHTSBBPSSTTTTTT-B-TT--HHHHTSSSS-SS-BTGGGSEEHHHHS--TTSB-TTS-B-S-TTSPP---BTTBTT-PEEPTT--S--SEE--BSSSTTSEEEEE-SBTTBPPB-SSTT--B-GGGSEEEEEEEEE-HHHHHHHHH-SS--SS--PPTT-EEEEEEEEEGGGS-GGGGGGS-EEEEEEEEEETTEEEEEEEEEEEEEEEEEEEETTEEEEEEEEEEEGGGTB-TTSSSB---EEEES-SEEE-TTS-TTS--EEEEE-SS-EEEEEPPPSEE--BTTSSSPBBSSSTTPPTT-EEEEEP---S-S-HHHHHHHHHHHHHHHH-GGGTT-GGGGEEEEEEE-S--S-TTSTTTT---TTTS--TTTSTT-BSEE-SSPPTT-EEEEETTS--EEES-SSS-SEEE--BHHHHHHHHHHHTS-STT-SGGGGG-HHHHTT--S---PPPSS---HHHHHHHHTTTTSPPP-HHHHHHHT-